Protein 2BFF (pdb70)

InterPro domains:
  IPR001017 Dehydrogenase, E1 component [PF00676] (106-405)
  IPR029061 Thiamin diphosphate-binding fold [SSF52518] (73-440)
  IPR050771 Alpha-ketoacid dehydrogenase complex E1 component [PTHR43380] (40-442)

Solvent-accessible surface area: 31081 Å² total; per-residue (Å²): 191,31,154,144,144,80,76,119,67,145,118,109,142,125,152,98,185,164,151,99,116,61,180,98,24,54,113,94,49,120,1,0,39,100,107,1,86,48,79,70,105,99,70,23,38,134,17,82,99,150,52,0,34,69,0,0,71,7,0,18,24,0,17,24,0,0,147,32,0,50,88,3,30,118,100,65,118,7,90,28,2,9,7,3,44,0,0,0,0,1,1,0,0,0,3,7,1,18,67,117,67,0,10,0,1,5,8,38,6,2,4,0,0,0,10,29,20,90,16,51,24,60,33,0,0,0,10,6,19,15,0,83,29,12,102,14,58,32,44,36,105,8,4,15,5,11,7,128,145,58,50,1,4,11,4,12,68,39,69,0,1,15,0,0,1,0,0,0,1,0,9,11,6,55,69,77,126,45,122,52,0,0,0,0,2,0,6,2,14,2,6,61,82,37,10,1,108,1,0,2,44,0,0,24,77,18,100,0,2,0,0,0,0,0,4,3,7,22,26,29,92,55,40,46,30,68,125,40,42,196,38,17,7,0,0,43,64,0,77,78,50,56,3,80,37,67,15,0,19,0,4,0,0,4,0,0,11,26,7,0,98,76,4,41,136,61,0,35,76,80,43,47,4,16,1,1,0,0,53,14,16,2,18,10,59,27,6,11,101,20,89,6,84,91,56,61,116,43,48,104,68,75,157,69,16,17,0,12,34,3,0,59,62,12,0,85,60,89,58,47,16,65,103,140,71,30,133,60,25,175,158,80,1,143,180,85,0,49,124,8,17,72,84,2,54,176,30,46,54,16,21,32,57,55,89,17,28,15,22,13,100,132,27,22,71,65,31,96,94,99,40,90,47,43,52,151,68,33,164,95,111,10,156,128,92,104,68,142,134,72,64,214,137,43,84,220,118,58,147,56,98,142,12,18,0,15,74,0,0,24,16,0,0,27,16,2,2,69,105,34,103,57,0,2,0,0,0,13,65,0,21,151,1,7,73,54,132,4,0,72,42,3,79,138,132,39,24,152,61,25,0,9,69,13,25,145,23,19,51,0,1,0,0,0,0,0,0,2,2,21,52,54,15,12,0,0,0,8,0,30,18,0,7,78,0,67,70,0,65,62,1,0,30,56,1,3,4,76,3,18,56,19,2,6,64,34,17,49,2,2,21,0,1,3,2,0,2,3,1,0,34,42,125,10,22,68,131,72,1,46,14,2,2,23,122,0,21,165,5,89,1,1,24,0,0,0,0,32,15,10,52,11,0,0,0,0,0,0,13,0,9,70,28,125,8,13,1,2,0,0,0,0,8,37,11,5,164,36,87,35,65,85,0,2,45,109,56,10,68,12,78,24,31,87,12,54,57,47,69,140,7,66,43,0,0,0,0,0,2,0,1,4,0,34,2,0,95,77,0,2,59,11,0,153,142,102,66,64,11,43,2,6,0,0,0,0,18,0,0,18,23,27,14,10,107,35,0,12,163,4,0,96,104,8,4,53,0,0,0,0,2,6,5,53,60,104,58,4,9,0,44,80,0,22,48,15,0,72,120,86,1,130,170,53,46,115,6,72,26,23,90,16,15,1,113,83,69,96,16,24,104,123,127,7,84,149,7,11,1,28,67,140,63,0,25,54,22,0,85,126,10,47,104,188

B-factor: mean 13.23, std 8.5, range [2.0, 64.2]

Radius of gyration: 29.19 Å; Cα contacts (8 Å, |Δi|>4): 1661; chains: 2; bounding box: 83×47×73 Å

Structure (mmCIF, N/CA/C/O backbone):
data_2BFF
#
_entry.id   2BFF
#
_cell.length_a   145.133
_cell.length_b   145.133
_cell.length_c   69.360
_cell.angle_alpha   90.00
_cell.angle_beta   90.00
_cell.angle_gamma   120.00
#
_symmetry.space_group_name_H-M   'P 31 2 1'
#
loop_
_entity.id
_entity.type
_entity.pdbx_description
1 polymer '2-OXOISOVALERATE DEHYDROGENASE ALPHA SUBUNIT'
2 polymer '2-OXOISOVALERATE DEHYDROGENASE BETA SUBUNIT'
3 non-polymer '2-{3-[(4-AMINO-2-METHYLPYRIMIDIN-5-YL)METHYL]-4-METHYL-2-OXO-2,3-DIHYDRO-1,3-THIAZOL-5-YL}ETHYL TRIHYDROGEN DIPHOSPHATE'
4 non-polymer 'POTASSIUM ION'
5 non-polymer 'MANGANESE (II) ION'
6 non-polymer GLYCEROL
7 water water
#
loop_
_atom_site.group_PDB
_atom_site.id
_atom_site.type_symbol
_atom_site.label_atom_id
_atom_site.label_alt_id
_atom_site.label_comp_id
_atom_site.label_asym_id
_atom_site.label_entity_id
_atom_site.label_seq_id
_atom_site.pdbx_PDB_ins_code
_atom_site.Cartn_x
_atom_site.Cartn_y
_atom_site.Cartn_z
_atom_site.occupancy
_atom_site.B_iso_or_equiv
_atom_site.auth_seq_id
_atom_site.auth_comp_id
_atom_site.auth_asym_id
_atom_site.auth_atom_id
_atom_site.pdbx_PDB_model_num
ATOM 1 N N . LYS A 1 6 ? 45.256 -0.816 43.950 1.00 29.49 6 LYS A N 1
ATOM 2 C CA . LYS A 1 6 ? 45.533 -1.921 44.918 1.00 27.22 6 LYS A CA 1
ATOM 3 C C . LYS A 1 6 ? 46.945 -2.599 44.859 1.00 24.93 6 LYS A C 1
ATOM 4 O O . LYS A 1 6 ? 47.501 -2.867 45.917 1.00 23.83 6 LYS A O 1
ATOM 10 N N . PRO A 1 7 ? 47.558 -2.873 43.689 1.00 21.98 7 PRO A N 1
ATOM 11 C CA . PRO A 1 7 ? 48.998 -3.199 43.720 1.00 20.91 7 PRO A CA 1
ATOM 12 C C . PRO A 1 7 ? 49.783 -2.035 44.292 1.00 21.49 7 PRO A C 1
ATOM 13 O O . PRO A 1 7 ? 49.399 -0.877 44.074 1.00 21.56 7 PRO A O 1
ATOM 17 N N . GLN A 1 8 ? 50.881 -2.346 44.970 1.00 20.07 8 GLN A N 1
ATOM 18 C CA . GLN A 1 8 ? 51.712 -1.348 45.611 1.00 21.06 8 GLN A CA 1
ATOM 19 C C . GLN A 1 8 ? 53.125 -1.202 45.052 1.00 20.06 8 GLN A C 1
ATOM 20 O O . GLN A 1 8 ? 53.949 -0.454 45.579 1.00 21.50 8 GLN A O 1
ATOM 26 N N . PHE A 1 9 ? 53.434 -1.909 43.981 1.00 16.89 9 PHE A N 1
ATOM 27 C CA . PHE A 1 9 ? 54.814 -1.975 43.552 1.00 16.75 9 PHE A CA 1
ATOM 28 C C . PHE A 1 9 ? 55.243 -0.644 42.992 1.00 17.66 9 PHE A C 1
ATOM 29 O O . PHE A 1 9 ? 54.527 0.032 42.220 1.00 19.51 9 PHE A O 1
ATOM 37 N N . PRO A 1 10 ? 56.434 -0.217 43.375 1.00 17.19 10 PRO A N 1
ATOM 38 C CA . PRO A 1 10 ? 56.906 1.101 42.911 1.00 17.73 10 PRO A CA 1
ATOM 39 C C . PRO A 1 10 ? 57.145 1.198 41.414 1.00 17.00 10 PRO A C 1
ATOM 40 O O . PRO A 1 10 ? 57.103 2.308 40.868 1.00 16.91 10 PRO A O 1
ATOM 44 N N . GLY A 1 11 ? 57.481 0.070 40.777 1.00 15.67 11 GLY A N 1
ATOM 45 C CA . GLY A 1 11 ? 57.920 0.144 39.369 1.00 13.95 11 GLY A CA 1
ATOM 46 C C . GLY A 1 11 ? 56.812 0.396 38.306 1.00 13.98 11 GLY A C 1
ATOM 47 O O . GLY A 1 11 ? 57.108 0.699 37.143 1.00 14.47 11 GLY A O 1
ATOM 48 N N . ALA A 1 12 ? 55.540 0.270 38.671 1.00 12.91 12 ALA A N 1
ATOM 49 C CA . ALA A 1 12 ? 54.461 0.519 37.719 1.00 13.58 12 ALA A CA 1
ATOM 50 C C . ALA A 1 12 ? 53.219 0.953 38.437 1.00 15.03 12 ALA A C 1
ATOM 51 O O . ALA A 1 12 ? 53.076 0.727 39.638 1.00 15.78 12 ALA A O 1
ATOM 53 N N . SER A 1 13 ? 52.299 1.559 37.710 1.00 14.09 13 SER A N 1
ATOM 54 C CA . SER A 1 13 ? 50.999 1.958 38.240 1.00 13.51 13 SER A CA 1
ATOM 55 C C . SER A 1 13 ? 49.948 1.143 37.468 1.00 12.09 13 SER A C 1
ATOM 56 O O . SER A 1 13 ? 49.822 1.351 36.243 1.00 12.68 13 SER A O 1
ATOM 59 N N . ALA A 1 14 ? 49.220 0.226 38.138 1.00 11.22 14 ALA A N 1
ATOM 60 C CA . ALA A 1 14 ? 48.345 -0.691 37.427 1.00 11.92 14 ALA A CA 1
ATOM 61 C C . ALA A 1 14 ? 47.430 -1.355 38.384 1.00 12.42 14 ALA A C 1
ATOM 62 O O . ALA A 1 14 ? 47.657 -1.296 39.588 1.00 15.18 14 ALA A O 1
ATOM 64 N N . GLU A 1 15 ? 46.394 -1.978 37.842 1.00 11.42 15 GLU A N 1
ATOM 65 C CA . GLU A 1 15 ? 45.485 -2.821 38.624 1.00 12.40 15 GLU A CA 1
ATOM 66 C C . GLU A 1 15 ? 45.963 -4.271 38.616 1.00 10.83 15 GLU A C 1
ATOM 67 O O . GLU A 1 15 ? 46.760 -4.646 37.754 1.00 10.77 15 GLU A O 1
ATOM 73 N N . PHE A 1 16 ? 45.471 -5.089 39.542 1.00 10.67 16 PHE A N 1
ATOM 74 C CA . PHE A 1 16 ? 45.642 -6.547 39.398 1.00 10.59 16 PHE A CA 1
ATOM 75 C C . PHE A 1 16 ? 44.773 -7.099 38.281 1.00 10.38 16 PHE A C 1
ATOM 76 O O . PHE A 1 16 ? 43.725 -6.496 37.930 1.00 11.96 16 PHE A O 1
ATOM 84 N N . ILE A 1 17 ? 45.165 -8.250 37.749 1.00 9.62 17 ILE A N 1
ATOM 85 C CA . ILE A 1 17 ? 44.257 -8.999 36.849 1.00 9.51 17 ILE A CA 1
ATOM 86 C C . ILE A 1 17 ? 44.279 -10.435 37.345 1.00 9.21 17 ILE A C 1
ATOM 87 O O . ILE A 1 17 ? 45.334 -10.942 37.744 1.00 9.41 17 ILE A O 1
ATOM 92 N N . ASP A 1 18 ? 43.121 -11.096 37.328 1.00 10.63 18 ASP A N 1
ATOM 93 C CA . ASP A 1 18 ? 43.081 -12.447 37.877 1.00 10.23 18 ASP A CA 1
ATOM 94 C C . ASP A 1 18 ? 43.089 -13.570 36.826 1.00 10.30 18 ASP A C 1
ATOM 95 O O . ASP A 1 18 ? 42.826 -14.723 37.148 1.00 11.28 18 ASP A O 1
ATOM 100 N N . LYS A 1 19 ? 43.381 -13.233 35.575 1.00 11.07 19 LYS A N 1
ATOM 101 C CA . LYS A 1 19 ? 43.443 -14.199 34.483 1.00 11.43 19 LYS A CA 1
ATOM 102 C C . LYS A 1 19 ? 44.742 -13.941 33.716 1.00 9.71 19 LYS A C 1
ATOM 103 O O . LYS A 1 19 ? 45.164 -12.802 33.550 1.00 10.61 19 LYS A O 1
ATOM 109 N N . LEU A 1 20 ? 45.362 -15.031 33.294 1.00 9.40 20 LEU A N 1
ATOM 110 C CA . LEU A 1 20 ? 46.624 -14.966 32.544 1.00 8.27 20 LEU A CA 1
ATOM 111 C C . LEU A 1 20 ? 46.326 -14.563 31.105 1.00 10.14 20 LEU A C 1
ATOM 112 O O . LEU A 1 20 ? 45.628 -15.294 30.374 1.00 11.67 20 LEU A O 1
ATOM 117 N N . GLU A 1 21 ? 46.892 -13.446 30.681 1.00 10.01 21 GLU A N 1
ATOM 118 C CA . GLU A 1 21 ? 46.649 -12.915 29.317 1.00 10.81 21 GLU A CA 1
ATOM 119 C C . GLU A 1 21 ? 47.937 -12.233 28.874 1.00 10.79 21 GLU A C 1
ATOM 120 O O . GLU A 1 21 ? 48.303 -11.213 29.437 1.00 10.98 21 GLU A O 1
ATOM 126 N N . PHE A 1 22 ? 48.589 -12.778 27.858 1.00 11.64 22 PHE A N 1
ATOM 127 C CA . PHE A 1 22 ? 49.717 -12.067 27.273 1.00 11.24 22 PHE A CA 1
ATOM 128 C C . PHE A 1 22 ? 49.217 -10.883 26.425 1.00 12.74 22 PHE A C 1
ATOM 129 O O . PHE A 1 22 ? 48.099 -10.925 25.813 1.00 13.76 22 PHE A O 1
ATOM 137 N N . ILE A 1 23 ? 49.985 -9.819 26.406 1.00 11.08 23 ILE A N 1
ATOM 138 C CA . ILE A 1 23 ? 49.689 -8.653 25.592 1.00 14.32 23 ILE A CA 1
ATOM 139 C C . ILE A 1 23 ? 50.290 -8.939 24.232 1.00 15.84 23 ILE A C 1
ATOM 140 O O . ILE A 1 23 ? 51.500 -9.200 24.107 1.00 14.36 23 ILE A O 1
ATOM 145 N N . GLN A 1 24 ? 49.415 -8.856 23.224 1.00 17.18 24 GLN A N 1
ATOM 146 C CA . GLN A 1 24 ? 49.721 -9.030 21.815 1.00 19.90 24 GLN A CA 1
ATOM 147 C C . GLN A 1 24 ? 50.006 -7.650 21.159 1.00 20.20 24 GLN A C 1
ATOM 148 O O . GLN A 1 24 ? 49.244 -6.692 21.318 1.00 20.78 24 GLN A O 1
ATOM 154 N N . PRO A 1 25 ? 51.114 -7.561 20.436 1.00 19.76 25 PRO A N 1
ATOM 155 C CA . PRO A 1 25 ? 51.456 -6.369 19.674 1.00 19.37 25 PRO A CA 1
ATOM 156 C C . PRO A 1 25 ? 50.430 -6.202 18.517 1.00 19.43 25 PRO A C 1
ATOM 157 O O . PRO A 1 25 ? 50.046 -7.224 17.929 1.00 17.30 25 PRO A O 1
ATOM 161 N N . ASN A 1 26 ? 49.990 -4.969 18.224 1.00 20.16 26 ASN A N 1
ATOM 162 C CA . ASN A 1 26 ? 49.115 -4.704 17.060 1.00 22.65 26 ASN A CA 1
ATOM 163 C C . ASN A 1 26 ? 49.990 -4.284 15.882 1.00 21.09 26 ASN A C 1
ATOM 164 O O . ASN A 1 26 ? 50.303 -3.094 15.741 1.00 21.19 26 ASN A O 1
ATOM 169 N N . VAL A 1 27 ? 50.385 -5.227 15.047 1.00 19.00 27 VAL A N 1
ATOM 170 C CA . VAL A 1 27 ? 51.267 -4.875 13.944 1.00 17.84 27 VAL A CA 1
ATOM 171 C C . VAL A 1 27 ? 50.538 -4.830 12.604 1.00 18.73 27 VAL A C 1
ATOM 172 O O . VAL A 1 27 ? 50.861 -4.023 11.732 1.00 18.84 27 VAL A O 1
ATOM 176 N N . ILE A 1 28 ? 49.519 -5.678 12.438 1.00 17.49 28 ILE A N 1
ATOM 177 C CA . ILE A 1 28 ? 48.731 -5.720 11.198 1.00 18.45 28 ILE A CA 1
ATOM 178 C C . ILE A 1 28 ? 47.930 -4.423 10.967 1.00 17.28 28 ILE A C 1
ATOM 179 O O . ILE A 1 28 ? 47.802 -3.949 9.832 1.00 17.50 28 ILE A O 1
ATOM 184 N N . SER A 1 29 ? 47.351 -3.886 12.040 1.00 17.16 29 SER A N 1
ATOM 185 C CA . SER A 1 29 ? 46.779 -2.546 11.903 1.00 16.96 29 SER A CA 1
ATOM 186 C C . SER A 1 29 ? 47.487 -1.658 12.903 1.00 15.15 29 SER A C 1
ATOM 187 O O . SER A 1 29 ? 47.100 -1.522 14.067 1.00 16.51 29 SER A O 1
ATOM 190 N N . GLY A 1 30 ? 48.609 -1.118 12.446 1.00 11.01 30 GLY A N 1
ATOM 191 C CA . GLY A 1 30 ? 49.444 -0.336 13.301 1.00 11.53 30 GLY A CA 1
ATOM 192 C C . GLY A 1 30 ? 48.957 1.098 13.466 1.00 9.31 30 GLY A C 1
ATOM 193 O O . GLY A 1 30 ? 47.820 1.474 13.132 1.00 9.99 30 GLY A O 1
ATOM 194 N N . ILE A 1 31 ? 49.834 1.880 14.062 1.00 8.63 31 ILE A N 1
ATOM 195 C CA . ILE A 1 31 ? 49.548 3.290 14.256 1.00 7.83 31 ILE A CA 1
ATOM 196 C C . ILE A 1 31 ? 49.290 3.900 12.858 1.00 7.75 31 ILE A C 1
ATOM 197 O O . ILE A 1 31 ? 50.064 3.742 11.936 1.00 8.75 31 ILE A O 1
ATOM 202 N N . PRO A 1 32 ? 48.172 4.604 12.710 1.00 8.22 32 PRO A N 1
ATOM 203 C CA . PRO A 1 32 ? 47.778 5.055 11.381 1.00 7.93 32 PRO A CA 1
ATOM 204 C C . PRO A 1 32 ? 48.698 6.160 10.863 1.00 8.21 32 PRO A C 1
ATOM 205 O O . PRO A 1 32 ? 49.444 6.788 11.660 1.00 7.42 32 PRO A O 1
ATOM 209 N N . ILE A 1 33 ? 48.650 6.371 9.553 1.00 6.74 33 ILE A N 1
ATOM 210 C CA . ILE A 1 33 ? 49.591 7.302 8.859 1.00 6.12 33 ILE A CA 1
ATOM 211 C C . ILE A 1 33 ? 48.855 8.645 8.584 1.00 6.81 33 ILE A C 1
ATOM 212 O O . ILE A 1 33 ? 47.905 8.673 7.805 1.00 6.72 33 ILE A O 1
ATOM 217 N N . TYR A 1 34 ? 49.293 9.700 9.298 1.00 5.92 34 TYR A N 1
ATOM 218 C CA . TYR A 1 34 ? 48.651 11.013 9.110 1.00 7.05 34 TYR A CA 1
ATOM 219 C C . TYR A 1 34 ? 48.962 11.572 7.740 1.00 6.30 34 TYR A C 1
ATOM 220 O O . TYR A 1 34 ? 50.147 11.675 7.340 1.00 7.43 34 TYR A O 1
ATOM 229 N N A ARG A 1 35 ? 47.870 11.967 7.065 0.50 6.23 35 ARG A N 1
ATOM 230 N N B ARG A 1 35 ? 47.909 11.998 7.046 0.50 6.66 35 ARG A N 1
ATOM 231 C CA A ARG A 1 35 ? 47.892 12.530 5.719 0.50 6.28 35 ARG A CA 1
ATOM 232 C CA B ARG A 1 35 ? 48.073 12.528 5.706 0.50 7.14 35 ARG A CA 1
ATOM 233 C C A ARG A 1 35 ? 47.073 13.806 5.724 0.50 6.62 35 ARG A C 1
ATOM 234 C C B ARG A 1 35 ? 47.057 13.642 5.487 0.50 6.88 35 ARG A C 1
ATOM 235 O O A ARG A 1 35 ? 46.051 13.937 6.412 0.50 6.44 35 ARG A O 1
ATOM 236 O O B ARG A 1 35 ? 45.875 13.501 5.834 0.50 7.17 35 ARG A O 1
ATOM 251 N N . VAL A 1 36 ? 47.582 14.762 4.963 1.00 6.36 36 VAL A N 1
ATOM 252 C CA . VAL A 1 36 ? 46.837 16.042 4.700 1.00 6.99 36 VAL A CA 1
ATOM 253 C C . VAL A 1 36 ? 46.392 16.176 3.251 1.00 8.04 36 VAL A C 1
ATOM 254 O O . VAL A 1 36 ? 45.281 16.626 2.990 1.00 7.69 36 VAL A O 1
ATOM 258 N N . MET A 1 37 ? 47.247 15.766 2.323 1.00 7.78 37 MET A N 1
ATOM 259 C CA . MET A 1 37 ? 46.827 15.836 0.923 1.00 10.33 37 MET A CA 1
ATOM 260 C C . MET A 1 37 ? 47.001 14.505 0.267 1.00 12.09 37 MET A C 1
ATOM 261 O O . MET A 1 37 ? 47.906 13.734 0.649 1.00 12.61 37 MET A O 1
ATOM 266 N N . ASP A 1 38 ? 46.129 14.224 -0.703 1.00 12.98 38 ASP A N 1
ATOM 267 C CA . ASP A 1 38 ? 46.217 12.954 -1.410 1.00 15.78 38 ASP A CA 1
ATOM 268 C C . ASP A 1 38 ? 47.283 12.961 -2.493 1.00 16.68 38 ASP A C 1
ATOM 269 O O . ASP A 1 38 ? 48.035 13.931 -2.602 1.00 16.80 38 ASP A O 1
ATOM 274 N N . ARG A 1 39 ? 47.364 11.880 -3.284 1.00 17.11 39 ARG A N 1
ATOM 275 C CA . ARG A 1 39 ? 48.448 11.790 -4.282 1.00 18.37 39 ARG A CA 1
ATOM 276 C C . ARG A 1 39 ? 48.240 12.770 -5.442 1.00 17.74 39 ARG A C 1
ATOM 277 O O . ARG A 1 39 ? 49.210 13.075 -6.173 1.00 18.99 39 ARG A O 1
ATOM 285 N N . GLN A 1 40 ? 47.019 13.303 -5.560 1.00 17.26 40 GLN A N 1
ATOM 286 C CA . GLN A 1 40 ? 46.739 14.361 -6.536 1.00 17.36 40 GLN A CA 1
ATOM 287 C C . GLN A 1 40 ? 46.879 15.763 -5.981 1.00 15.57 40 GLN A C 1
ATOM 288 O O . GLN A 1 40 ? 46.455 16.727 -6.609 1.00 15.25 40 GLN A O 1
ATOM 294 N N . GLY A 1 41 ? 47.487 15.886 -4.786 1.00 13.09 41 GLY A N 1
ATOM 295 C CA . GLY A 1 41 ? 47.697 17.195 -4.178 1.00 12.92 41 GLY A CA 1
ATOM 296 C C . GLY A 1 41 ? 46.454 17.872 -3.651 1.00 13.56 41 GLY A C 1
ATOM 297 O O . GLY A 1 41 ? 46.428 19.101 -3.469 1.00 12.52 41 GLY A O 1
ATOM 298 N N . GLN A 1 42 ? 45.391 17.086 -3.430 1.00 12.31 42 GLN A N 1
ATOM 299 C CA . GLN A 1 42 ? 44.152 17.628 -2.924 1.00 13.35 42 GLN A CA 1
ATOM 300 C C . GLN A 1 42 ? 44.083 17.540 -1.392 1.00 12.17 42 GLN A C 1
ATOM 301 O O . GLN A 1 42 ? 44.336 16.462 -0.829 1.00 12.54 42 GLN A O 1
ATOM 307 N N . ILE A 1 43 ? 43.667 18.641 -0.767 1.00 12.07 43 ILE A N 1
ATOM 308 C CA . ILE A 1 43 ? 43.461 18.640 0.709 1.00 11.95 43 ILE A CA 1
ATOM 309 C C . ILE A 1 43 ? 42.293 17.725 1.081 1.00 12.43 43 ILE A C 1
ATOM 310 O O . ILE A 1 43 ? 41.174 17.867 0.577 1.00 12.93 43 ILE A O 1
ATOM 315 N N . ILE A 1 44 ? 42.556 16.780 1.969 1.00 11.53 44 ILE A N 1
ATOM 316 C CA . ILE A 1 44 ? 41.541 15.797 2.359 1.00 12.30 44 ILE A CA 1
ATOM 317 C C . ILE A 1 44 ? 40.580 16.266 3.463 1.00 12.92 44 ILE A C 1
ATOM 318 O O . ILE A 1 44 ? 39.375 15.998 3.392 1.00 14.24 44 ILE A O 1
ATOM 323 N N . ASN 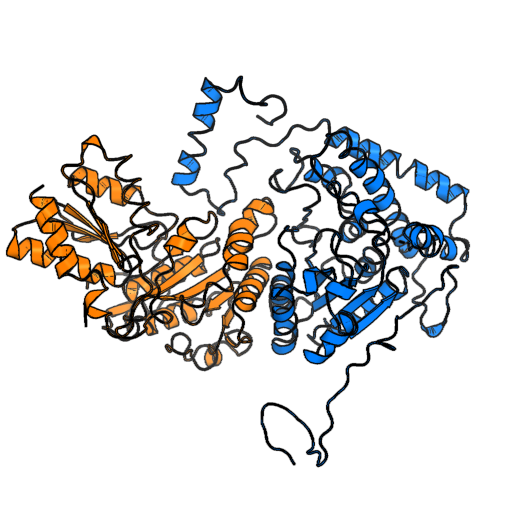A 1 45 ? 41.096 16.974 4.455 1.00 10.85 45 ASN A N 1
ATOM 324 C CA . ASN A 1 45 ? 40.289 17.403 5.602 1.00 10.77 45 ASN A CA 1
ATOM 325 C C . ASN A 1 45 ? 40.582 18.892 5.872 1.00 10.94 45 ASN A C 1
ATOM 326 O O . ASN A 1 45 ? 41.630 19.235 6.475 1.00 10.94 45 ASN A O 1
ATOM 331 N N . PRO A 1 46 ? 39.673 19.783 5.459 1.00 11.50 46 PRO A N 1
ATOM 332 C CA . PRO A 1 46 ? 39.958 21.219 5.545 1.00 11.09 46 PRO A CA 1
ATOM 333 C C . PRO A 1 46 ? 40.431 21.737 6.880 1.00 11.42 46 PRO A C 1
ATOM 334 O O . PRO A 1 46 ? 41.273 22.628 6.921 1.00 12.30 46 PRO A O 1
ATOM 338 N N . SER A 1 47 ? 39.944 21.167 7.994 1.00 10.21 47 SER A N 1
ATOM 339 C CA . SER A 1 47 ? 40.322 21.623 9.294 1.00 11.84 47 SER A CA 1
ATOM 340 C C . SER A 1 47 ? 41.808 21.373 9.605 1.00 12.01 47 SER A C 1
ATOM 341 O O . SER A 1 47 ? 42.349 21.888 10.607 1.00 14.71 47 SER A O 1
ATOM 344 N N . GLU A 1 48 ? 42.462 20.516 8.792 1.00 11.08 48 GLU A N 1
ATOM 345 C CA . GLU A 1 48 ? 43.889 20.158 8.955 1.00 10.52 48 GLU A CA 1
ATOM 346 C C . GLU A 1 48 ? 44.802 20.973 8.036 1.00 9.32 48 GLU A C 1
ATOM 347 O O . GLU A 1 48 ? 46.045 20.903 8.127 1.00 11.12 48 GLU A O 1
ATOM 353 N N . ASP A 1 49 ? 44.225 21.750 7.118 1.00 8.75 49 ASP A N 1
ATOM 354 C CA . ASP A 1 49 ? 45.080 22.453 6.168 1.00 8.25 49 ASP A CA 1
ATOM 355 C C . ASP A 1 49 ? 45.765 23.606 6.895 1.00 9.67 49 ASP A C 1
ATOM 356 O O . ASP A 1 49 ? 45.053 24.415 7.529 1.00 10.91 49 ASP A O 1
ATOM 361 N N . PRO A 1 50 ? 47.106 23.705 6.863 1.00 9.09 50 PRO A N 1
ATOM 362 C CA . PRO A 1 50 ? 47.801 24.763 7.614 1.00 9.14 50 PRO A CA 1
ATOM 363 C C . PRO A 1 50 ? 47.661 26.120 6.895 1.00 10.03 50 PRO A C 1
ATOM 364 O O . PRO A 1 50 ? 48.056 27.130 7.449 1.00 10.86 50 PRO A O 1
ATOM 368 N N . HIS A 1 51 ? 47.142 26.098 5.673 1.00 9.44 51 HIS A N 1
ATOM 369 C CA . HIS A 1 51 ? 47.036 27.334 4.867 1.00 10.82 51 HIS A CA 1
ATOM 370 C C . HIS A 1 51 ? 48.348 28.155 4.904 1.00 9.69 51 HIS A C 1
ATOM 371 O O . HIS A 1 51 ? 48.358 29.337 5.238 1.00 9.53 51 HIS A O 1
ATOM 378 N N . LEU A 1 52 ? 49.473 27.497 4.618 1.00 8.79 52 LEU A N 1
ATOM 379 C CA . LEU A 1 52 ? 50.735 28.222 4.507 1.00 8.30 52 LEU A CA 1
ATOM 380 C C . LEU A 1 52 ? 50.620 29.215 3.326 1.00 8.64 52 LEU A C 1
ATOM 381 O O . LEU A 1 52 ? 49.940 28.930 2.304 1.00 8.47 52 LEU A O 1
ATOM 386 N N . PRO A 1 53 ? 51.274 30.367 3.487 1.00 8.78 53 PRO A N 1
ATOM 387 C CA . PRO A 1 53 ? 51.201 31.415 2.426 1.00 9.01 53 PRO A CA 1
ATOM 388 C C . PRO A 1 53 ? 52.001 30.997 1.194 1.00 8.66 53 PRO A C 1
ATOM 389 O O . PRO A 1 53 ? 52.957 30.169 1.258 1.00 8.22 53 PRO A O 1
ATOM 393 N N . LYS A 1 54 ? 51.613 31.555 0.062 1.00 7.68 54 LYS A N 1
ATOM 394 C CA . LYS A 1 54 ? 52.232 31.203 -1.197 1.00 6.95 54 LYS A CA 1
ATOM 395 C C . LYS A 1 54 ? 53.784 31.210 -1.226 1.00 8.50 54 LYS A C 1
ATOM 396 O O . LYS A 1 54 ? 54.395 30.258 -1.737 1.00 8.46 54 LYS A O 1
ATOM 402 N N . GLU A 1 55 ? 54.380 32.270 -0.662 1.00 8.82 55 GLU A N 1
ATOM 403 C CA . GLU A 1 55 ? 55.841 32.410 -0.736 1.00 10.93 55 GLU A CA 1
ATOM 404 C C . GLU A 1 55 ? 56.497 31.241 0.021 1.00 8.92 55 GLU A C 1
ATOM 405 O O . GLU A 1 55 ? 57.514 30.679 -0.422 1.00 10.61 55 GLU A O 1
ATOM 411 N N . LYS A 1 56 ? 55.930 30.819 1.150 1.00 8.21 56 LYS A N 1
ATOM 412 C CA . LYS A 1 56 ? 56.499 29.688 1.923 1.00 7.85 56 LYS A CA 1
ATOM 413 C C . LYS A 1 56 ? 56.299 28.370 1.183 1.00 8.25 56 LYS A C 1
ATOM 414 O O . LYS A 1 56 ? 57.198 27.493 1.129 1.00 8.01 56 LYS A O 1
ATOM 420 N N . VAL A 1 57 ? 55.135 28.168 0.577 1.00 8.27 57 VAL A N 1
ATOM 421 C CA . VAL A 1 57 ? 54.951 26.881 -0.101 1.00 8.81 57 VAL A CA 1
ATOM 422 C C . VAL A 1 57 ? 55.866 26.829 -1.340 1.00 8.12 57 VAL A C 1
ATOM 423 O O . VAL A 1 57 ? 56.412 25.754 -1.645 1.00 8.71 57 VAL A O 1
ATOM 427 N N . LEU A 1 58 ? 56.018 27.951 -2.052 1.00 6.89 58 LEU A N 1
ATOM 428 C CA . LEU A 1 58 ? 56.981 27.977 -3.190 1.00 7.24 58 LEU A CA 1
ATOM 429 C C . LEU A 1 58 ? 58.404 27.679 -2.672 1.00 8.89 58 LEU A C 1
ATOM 430 O O . LEU A 1 58 ? 59.208 27.019 -3.377 1.00 8.58 58 LEU A O 1
ATOM 435 N N . LYS A 1 59 ? 58.745 28.173 -1.483 1.00 7.81 59 LYS A N 1
ATOM 436 C CA . LYS A 1 59 ? 60.091 27.850 -0.901 1.00 8.49 59 LYS A CA 1
ATOM 437 C C . LYS A 1 59 ? 60.226 26.350 -0.627 1.00 7.57 59 LYS A C 1
ATOM 438 O O . LYS A 1 59 ? 61.278 25.706 -0.905 1.00 9.85 59 LYS A O 1
ATOM 444 N N . LEU A 1 60 ? 59.169 25.743 -0.102 1.00 8.55 60 LEU A N 1
ATOM 445 C CA . LEU A 1 60 ? 59.198 24.272 0.089 1.00 9.08 60 LEU A CA 1
ATOM 446 C C . LEU A 1 60 ? 59.531 23.590 -1.269 1.00 8.09 60 LEU A C 1
ATOM 447 O O . LEU A 1 60 ? 60.428 22.742 -1.390 1.00 8.83 60 LEU A O 1
ATOM 452 N N . TYR A 1 61 ? 58.784 23.985 -2.308 1.00 7.58 61 TYR A N 1
ATOM 453 C CA . TYR A 1 61 ? 58.888 23.351 -3.622 1.00 7.31 61 TYR A CA 1
ATOM 454 C C . TYR A 1 61 ? 60.261 23.598 -4.247 1.00 7.91 61 TYR A C 1
ATOM 455 O O . TYR A 1 61 ? 60.908 22.663 -4.762 1.00 7.56 61 TYR A O 1
ATOM 464 N N . LYS A 1 62 ? 60.710 24.838 -4.221 1.00 7.63 62 LYS A N 1
ATOM 465 C CA . LYS A 1 62 ? 62.008 25.215 -4.836 1.00 8.29 62 LYS A CA 1
ATOM 466 C C . LYS A 1 62 ? 63.169 24.563 -4.069 1.00 8.25 62 LYS A C 1
ATOM 467 O O . LYS A 1 62 ? 64.198 24.180 -4.653 1.00 9.27 62 LYS A O 1
ATOM 473 N N . SER A 1 63 ? 63.038 24.436 -2.750 1.00 7.18 63 SER A N 1
ATOM 474 C CA . SER A 1 63 ? 64.127 23.771 -1.973 1.00 7.35 63 SER A CA 1
ATOM 475 C C . SER A 1 63 ? 64.213 22.281 -2.372 1.00 8.80 63 SER A C 1
ATOM 476 O O . SER A 1 63 ? 65.312 21.746 -2.538 1.00 9.72 63 SER A O 1
ATOM 479 N N A MET A 1 64 ? 63.059 21.593 -2.473 0.50 6.93 64 MET A N 1
ATOM 480 N N B MET A 1 64 ? 63.059 21.637 -2.530 0.50 8.23 64 MET A N 1
ATOM 481 C CA A MET A 1 64 ? 63.097 20.183 -2.836 0.50 6.32 64 MET A CA 1
ATOM 482 C CA B MET A 1 64 ? 63.031 20.222 -2.822 0.50 8.47 64 MET A CA 1
ATOM 483 C C A MET A 1 64 ? 63.693 20.020 -4.198 0.50 6.32 64 MET A C 1
ATOM 484 C C B MET A 1 64 ? 63.566 19.937 -4.220 0.50 7.84 64 MET A C 1
ATOM 485 O O A MET A 1 64 ? 64.572 19.195 -4.370 0.50 7.00 64 MET A O 1
ATOM 486 O O B MET A 1 64 ? 64.281 18.955 -4.444 0.50 7.91 64 MET A O 1
ATOM 495 N N . THR A 1 65 ? 63.197 20.776 -5.181 1.00 6.71 65 THR A N 1
ATOM 496 C CA . THR A 1 65 ? 63.667 20.566 -6.560 1.00 6.36 65 THR A CA 1
ATOM 497 C C . THR A 1 65 ? 65.109 20.988 -6.739 1.00 7.18 65 THR A C 1
ATOM 498 O O . THR A 1 65 ? 65.825 20.345 -7.524 1.00 8.07 65 THR A O 1
ATOM 502 N N . LEU A 1 66 ? 65.559 22.053 -6.046 1.00 7.77 66 LEU A N 1
ATOM 503 C CA . LEU A 1 66 ? 66.992 22.435 -6.134 1.00 7.96 66 LEU A CA 1
ATOM 504 C C . LEU A 1 66 ? 67.856 21.308 -5.541 1.00 7.69 66 LEU A C 1
ATOM 505 O O . LEU A 1 66 ? 68.906 20.960 -6.131 1.00 8.47 66 LEU A O 1
ATOM 510 N N . LEU A 1 67 ? 67.422 20.689 -4.448 1.00 7.19 67 LEU A N 1
ATOM 511 C CA . LEU A 1 67 ? 68.152 19.536 -3.918 1.00 7.13 67 LEU A CA 1
ATOM 512 C C . LEU A 1 67 ? 68.166 18.410 -4.929 1.00 7.54 67 LEU A C 1
ATOM 513 O O . LEU A 1 67 ? 69.221 17.745 -5.133 1.00 8.16 67 LEU A O 1
ATOM 518 N N . ASN A 1 68 ? 67.024 18.182 -5.601 1.00 8.46 68 ASN A N 1
ATOM 519 C CA . ASN A 1 68 ? 66.997 17.114 -6.555 1.00 9.23 68 ASN A CA 1
ATOM 520 C C . ASN A 1 68 ? 67.955 17.396 -7.740 1.00 7.94 68 ASN A C 1
ATOM 521 O O . ASN A 1 68 ? 68.689 16.481 -8.216 1.00 9.03 68 ASN A O 1
ATOM 526 N N . THR A 1 69 ? 68.013 18.639 -8.177 1.00 7.45 69 THR A N 1
ATOM 527 C CA . THR A 1 69 ? 68.930 19.025 -9.253 1.00 7.74 69 THR A CA 1
ATOM 528 C C . THR A 1 69 ? 70.373 18.781 -8.806 1.00 7.42 69 THR A C 1
ATOM 529 O O . THR A 1 69 ? 71.211 18.237 -9.560 1.00 8.68 69 THR A O 1
ATOM 533 N N . MET A 1 70 ? 70.693 19.213 -7.587 1.00 7.41 70 MET A N 1
ATOM 534 C CA . MET A 1 70 ? 72.053 19.038 -7.084 1.00 6.64 70 MET A CA 1
ATOM 535 C C . MET A 1 70 ? 72.395 17.543 -6.956 1.00 8.01 70 MET A C 1
ATOM 536 O O . MET A 1 70 ? 73.516 17.103 -7.352 1.00 7.83 70 MET A O 1
ATOM 541 N N . ASP A 1 71 ? 71.441 16.734 -6.466 1.00 7.04 71 ASP A N 1
ATOM 542 C CA . ASP A 1 71 ? 71.672 15.306 -6.344 1.00 7.11 71 ASP A CA 1
ATOM 543 C C . ASP A 1 71 ? 72.017 14.674 -7.690 1.00 7.94 71 ASP A C 1
ATOM 544 O O . ASP A 1 71 ? 72.909 13.831 -7.797 1.00 8.60 71 ASP A O 1
ATOM 549 N N . ARG A 1 72 ? 71.289 15.061 -8.732 1.00 7.79 72 ARG A N 1
ATOM 550 C CA . ARG A 1 72 ? 71.531 14.426 -10.044 1.00 8.67 72 ARG A CA 1
ATOM 551 C C . ARG A 1 72 ?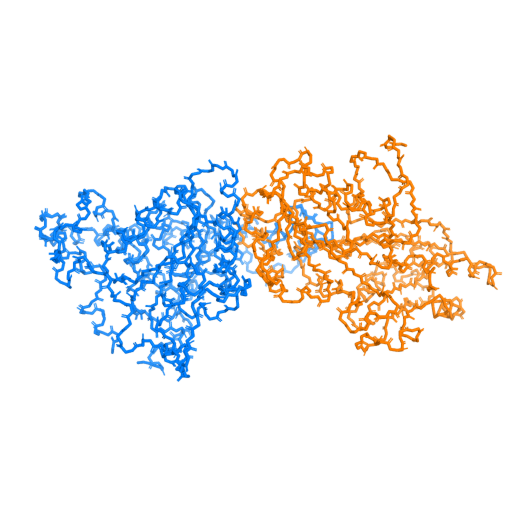 72.933 14.742 -10.530 1.00 9.42 72 ARG A C 1
ATOM 552 O O . ARG A 1 72 ? 73.631 13.875 -11.069 1.00 8.95 72 ARG A O 1
ATOM 560 N N . ILE A 1 73 ? 73.342 15.986 -10.371 1.00 8.76 73 ILE A N 1
ATOM 561 C CA . ILE A 1 73 ? 74.660 16.413 -10.798 1.00 8.88 73 ILE A CA 1
ATOM 562 C C . ILE A 1 73 ? 75.794 15.761 -9.983 1.00 9.61 73 ILE A C 1
ATOM 563 O O . ILE A 1 73 ? 76.788 15.250 -10.545 1.00 8.95 73 ILE A O 1
ATOM 568 N N . LEU A 1 74 ? 75.669 15.797 -8.653 1.00 7.73 74 LEU A N 1
ATOM 569 C CA . LEU A 1 74 ? 76.717 15.225 -7.825 1.00 8.05 74 LEU A CA 1
ATOM 570 C C . LEU A 1 74 ? 76.740 13.691 -7.908 1.00 8.60 74 LEU A C 1
ATOM 571 O O . LEU A 1 74 ? 77.845 13.126 -7.839 1.00 8.82 74 LEU A O 1
ATOM 576 N N . TYR A 1 75 ? 75.583 13.033 -8.112 1.00 8.70 75 TYR A N 1
ATOM 577 C CA . TYR A 1 75 ? 75.619 11.579 -8.342 1.00 9.52 75 TYR A CA 1
ATOM 578 C C . TYR A 1 75 ? 76.438 11.278 -9.621 1.00 8.87 75 TYR A C 1
ATOM 579 O O . TYR A 1 75 ? 77.337 10.410 -9.628 1.00 9.00 75 TYR A O 1
ATOM 588 N N . GLU A 1 76 ? 76.171 12.022 -10.682 1.00 8.91 76 GLU A N 1
ATOM 589 C CA . GLU A 1 76 ? 76.997 11.839 -11.901 1.00 9.58 76 GLU A CA 1
ATOM 590 C C . GLU A 1 76 ? 78.490 12.177 -11.701 1.00 10.79 76 GLU A C 1
ATOM 591 O O . GLU A 1 76 ? 79.406 11.468 -12.254 1.00 10.63 76 GLU A O 1
ATOM 597 N N A SER A 1 77 ? 78.784 13.227 -10.945 0.33 10.06 77 SER A N 1
ATOM 598 N N B SER A 1 77 ? 78.761 13.232 -10.947 0.33 9.77 77 SER A N 1
ATOM 599 N N C SER A 1 77 ? 78.779 13.225 -10.931 0.33 9.68 77 SER A N 1
ATOM 600 C CA A SER A 1 77 ? 80.191 13.551 -10.679 0.33 10.98 77 SER A CA 1
ATOM 601 C CA B SER A 1 77 ? 80.142 13.561 -10.622 0.33 10.48 77 SER A CA 1
ATOM 602 C CA C SER A 1 77 ? 80.182 13.580 -10.623 0.33 10.21 77 SER A CA 1
ATOM 603 C C A SER A 1 77 ? 80.901 12.388 -9.966 0.33 11.94 77 SER A C 1
ATOM 604 C C B SER A 1 77 ? 80.842 12.350 -10.027 0.33 11.49 77 SER A C 1
ATOM 605 C C C SER A 1 77 ? 80.921 12.443 -9.900 0.33 11.62 77 SER A C 1
ATOM 606 O O A SER A 1 77 ? 82.079 12.118 -10.247 0.33 11.65 77 SER A O 1
ATOM 607 O O B SER A 1 77 ? 81.943 12.000 -10.459 0.33 11.13 77 SER A O 1
ATOM 608 O O C SER A 1 77 ? 82.132 12.237 -10.116 0.33 11.33 77 SER A O 1
ATOM 615 N N . GLN A 1 78 ? 80.200 11.723 -9.046 1.00 11.46 78 GLN A N 1
ATOM 616 C CA . GLN A 1 78 ? 80.771 10.574 -8.362 1.00 12.41 78 GLN A CA 1
ATOM 617 C C . GLN A 1 78 ? 81.017 9.478 -9.401 1.00 13.88 78 GLN A C 1
ATOM 618 O O . GLN A 1 78 ? 82.145 8.966 -9.478 1.00 14.82 78 GLN A O 1
ATOM 624 N N . ARG A 1 79 ? 80.015 9.173 -10.226 1.00 13.00 79 ARG A N 1
ATOM 625 C CA . ARG A 1 79 ? 80.210 8.112 -11.225 1.00 14.05 79 ARG A CA 1
ATOM 626 C C . ARG A 1 79 ? 81.450 8.373 -12.094 1.00 15.04 79 ARG A C 1
ATOM 627 O O . ARG A 1 79 ? 82.093 7.426 -12.609 1.00 16.12 79 ARG A O 1
ATOM 635 N N . GLN A 1 80 ? 81.805 9.625 -12.290 1.00 13.68 80 GLN A N 1
ATOM 636 C CA . GLN A 1 80 ? 82.965 9.962 -13.151 1.00 14.13 80 GLN A CA 1
ATOM 637 C C . GLN A 1 80 ? 84.286 9.996 -12.392 1.00 16.78 80 GLN A C 1
ATOM 638 O O . GLN A 1 80 ? 85.350 10.239 -13.008 1.00 19.83 80 GLN A O 1
ATOM 644 N N . GLY A 1 81 ? 84.212 9.800 -11.090 1.00 16.90 81 GLY A N 1
ATOM 645 C CA . GLY A 1 81 ? 85.399 9.844 -10.235 1.00 16.34 81 GLY A CA 1
ATOM 646 C C . GLY A 1 81 ? 85.833 11.246 -9.845 1.00 16.39 81 GLY A C 1
ATOM 647 O O . GLY A 1 81 ? 86.928 11.402 -9.304 1.00 17.65 81 GLY A O 1
ATOM 648 N N A ARG A 1 82 ? 84.946 12.222 -10.078 0.50 14.11 82 ARG A N 1
ATOM 649 N N B ARG A 1 82 ? 84.995 12.256 -10.034 0.50 13.30 82 ARG A N 1
ATOM 650 C CA A ARG A 1 82 ? 85.196 13.637 -9.751 0.50 13.35 82 ARG A CA 1
ATOM 651 C CA B ARG A 1 82 ? 85.438 13.600 -9.634 0.50 11.65 82 ARG A CA 1
ATOM 652 C C A ARG A 1 82 ? 85.167 13.934 -8.243 0.50 13.13 82 ARG A C 1
ATOM 653 C C B ARG A 1 82 ? 85.280 13.875 -8.138 0.50 12.36 82 ARG A C 1
ATOM 654 O O A ARG A 1 82 ? 85.868 14.821 -7.778 0.50 12.93 82 ARG A O 1
ATOM 655 O O B ARG A 1 82 ? 86.027 14.660 -7.562 0.50 12.70 82 ARG A O 1
ATOM 670 N N . ILE A 1 83 ? 84.304 13.219 -7.516 1.00 11.50 83 ILE A N 1
ATOM 671 C CA . ILE A 1 83 ? 84.214 13.218 -6.041 1.00 11.61 83 ILE A CA 1
ATOM 672 C C . ILE A 1 83 ? 84.210 11.761 -5.637 1.00 11.05 83 ILE A C 1
ATOM 673 O O . ILE A 1 83 ? 83.860 10.894 -6.445 1.00 11.94 83 ILE A O 1
ATOM 678 N N . SER A 1 84 ? 84.569 11.483 -4.376 1.00 11.10 84 SER A N 1
ATOM 679 C CA . SER A 1 84 ? 84.831 10.096 -4.027 1.00 11.84 84 SER A CA 1
ATOM 680 C C . SER A 1 84 ? 83.572 9.329 -3.642 1.00 13.51 84 SER A C 1
ATOM 681 O O . SER A 1 84 ? 83.583 8.093 -3.643 1.00 15.85 84 SER A O 1
ATOM 684 N N . PHE A 1 85 ? 82.479 10.018 -3.311 1.00 10.27 85 PHE A N 1
ATOM 685 C CA . PHE A 1 85 ? 81.326 9.356 -2.712 1.00 10.73 85 PHE A CA 1
ATOM 686 C C . PHE A 1 85 ? 80.152 10.325 -2.785 1.00 9.38 85 PHE A C 1
ATOM 687 O O . PHE A 1 85 ? 80.358 11.529 -2.754 1.00 8.56 85 PHE A O 1
ATOM 695 N N . TYR A 1 86 ? 78.928 9.793 -2.858 1.00 9.89 86 TYR A N 1
ATOM 696 C CA . TYR A 1 86 ? 77.755 10.637 -2.717 1.00 8.39 86 TYR A CA 1
ATOM 697 C C . TYR A 1 86 ? 76.558 9.788 -2.256 1.00 9.21 86 TYR A C 1
ATOM 698 O O . TYR A 1 86 ? 76.535 8.565 -2.414 1.00 10.26 86 TYR A O 1
ATOM 707 N N A MET A 1 87 ? 75.526 10.463 -1.800 0.50 8.91 87 MET A N 1
ATOM 708 N N B MET A 1 87 ? 75.619 10.461 -1.572 0.50 10.27 87 MET A N 1
ATOM 709 C CA A MET A 1 87 ? 74.313 9.770 -1.380 0.50 9.62 87 MET A CA 1
ATOM 710 C CA B MET A 1 87 ? 74.295 9.884 -1.126 0.50 11.14 87 MET A CA 1
ATOM 711 C C A MET A 1 87 ? 73.209 10.734 -1.676 0.50 9.88 87 MET A C 1
ATOM 712 C C B MET A 1 87 ? 73.185 10.780 -1.664 0.50 10.89 87 MET A C 1
ATOM 713 O O A MET A 1 87 ? 73.270 11.900 -1.223 0.50 8.95 87 MET A O 1
ATOM 714 O O B MET A 1 87 ? 73.205 11.973 -1.357 0.50 10.93 87 MET A O 1
ATOM 723 N N . THR A 1 88 ? 72.236 10.204 -2.410 1.00 10.14 88 THR A N 1
ATOM 724 C CA . THR A 1 88 ? 71.085 11.001 -2.854 1.00 10.73 88 THR A CA 1
ATOM 725 C C . THR A 1 88 ? 69.986 11.016 -1.819 1.00 11.65 88 THR A C 1
ATOM 726 O O . THR A 1 88 ? 69.975 10.250 -0.827 1.00 13.62 88 THR A O 1
ATOM 730 N N . ASN A 1 89 ? 69.032 11.910 -2.085 1.00 10.37 89 ASN A N 1
ATOM 731 C CA . ASN A 1 89 ? 67.902 12.154 -1.176 1.00 11.41 89 ASN A CA 1
ATOM 732 C C . ASN A 1 89 ? 66.570 11.829 -1.829 1.00 11.85 89 ASN A C 1
ATOM 733 O O . ASN A 1 89 ? 65.514 12.213 -1.302 1.00 11.78 89 ASN A O 1
ATOM 738 N N . TYR A 1 90 ? 66.612 11.124 -2.938 1.00 10.96 90 TYR A N 1
ATOM 739 C CA . TYR A 1 90 ? 65.431 10.898 -3.725 1.00 10.84 90 TYR A CA 1
ATOM 740 C C . TYR A 1 90 ? 64.296 10.223 -2.957 1.00 14.05 90 TYR A C 1
ATOM 741 O O . TYR A 1 90 ? 64.466 9.119 -2.376 1.00 14.69 90 TYR A O 1
ATOM 750 N N . GLY A 1 91 ? 63.149 10.875 -3.006 1.00 13.59 91 GLY A N 1
ATOM 751 C CA . GLY A 1 91 ? 61.921 10.285 -2.497 1.00 15.19 91 GLY A CA 1
ATOM 752 C C . GLY A 1 91 ? 61.680 10.795 -1.098 1.00 14.03 91 GLY A C 1
ATOM 753 O O . GLY A 1 91 ? 60.505 10.706 -0.640 1.00 15.09 91 GLY A O 1
ATOM 754 N N . GLU A 1 92 ? 62.706 11.371 -0.415 1.00 12.74 92 GLU A N 1
ATOM 755 C CA . GLU A 1 92 ? 62.665 11.801 0.937 1.00 14.82 92 GLU A CA 1
ATOM 756 C C . GLU A 1 92 ? 62.792 13.325 1.112 1.00 13.22 92 GLU A C 1
ATOM 757 O O . GLU A 1 92 ? 62.796 13.850 2.226 1.00 14.58 92 GLU A O 1
ATOM 763 N N . GLU A 1 93 ? 62.734 14.099 -0.016 1.00 9.92 93 GLU A N 1
ATOM 764 C CA . GLU A 1 93 ? 62.863 15.562 0.035 1.00 8.62 93 GLU A CA 1
ATOM 765 C C . GLU A 1 93 ? 61.730 16.261 0.834 1.00 7.92 93 GLU A C 1
ATOM 766 O O . GLU A 1 93 ? 61.961 17.344 1.404 1.00 9.40 93 GLU A O 1
ATOM 772 N N . GLY A 1 94 ? 60.543 15.616 0.827 1.00 7.92 94 GLY A N 1
ATOM 773 C CA . GLY A 1 94 ? 59.391 16.121 1.596 1.00 8.07 94 GLY A CA 1
ATOM 774 C C . GLY A 1 94 ? 59.627 16.084 3.097 1.00 6.64 94 GLY A C 1
ATOM 775 O O . GLY A 1 94 ? 59.256 17.044 3.828 1.00 6.82 94 GLY A O 1
ATOM 776 N N . THR A 1 95 ? 60.254 14.982 3.547 1.00 6.56 95 THR A N 1
ATOM 777 C CA . THR A 1 95 ? 60.435 14.877 5.003 1.00 8.27 95 THR A CA 1
ATOM 778 C C . THR A 1 95 ? 61.373 15.980 5.467 1.00 7.48 95 THR A C 1
ATOM 779 O O . THR A 1 95 ? 61.169 16.509 6.577 1.00 8.86 95 THR A O 1
ATOM 783 N N A HIS A 1 96 ? 62.394 16.268 4.638 0.33 5.90 96 HIS A N 1
ATOM 784 N N B HIS A 1 96 ? 62.292 16.429 4.617 0.33 7.59 96 HIS A N 1
ATOM 785 N N C HIS A 1 96 ? 62.361 16.397 4.681 0.33 7.74 96 HIS A N 1
ATOM 786 C CA A HIS A 1 96 ? 63.450 17.246 4.947 0.33 4.87 96 HIS A CA 1
ATOM 787 C CA B HIS A 1 96 ? 63.259 17.419 5.082 0.33 7.98 96 HIS A CA 1
ATOM 788 C CA C HIS A 1 96 ? 63.296 17.374 5.264 0.33 8.03 96 HIS A CA 1
ATOM 789 C C A HIS A 1 96 ? 62.872 18.622 5.059 0.33 5.04 96 HIS A C 1
ATOM 790 C C B HIS A 1 96 ? 62.849 18.871 5.015 0.33 7.06 96 HIS A C 1
ATOM 791 C C C HIS A 1 96 ? 62.964 18.843 5.011 0.33 7.23 96 HIS A C 1
ATOM 792 O O A HIS A 1 96 ? 63.064 19.349 6.062 0.33 4.83 96 HIS A O 1
ATOM 793 O O B HIS A 1 96 ? 63.151 19.647 5.953 0.33 6.35 96 HIS A O 1
ATOM 794 O O C HIS A 1 96 ? 62.675 19.575 5.964 0.33 7.10 96 HIS A O 1
ATOM 813 N N A VAL A 1 97 ? 62.231 18.993 3.956 0.50 6.16 97 VAL A N 1
ATOM 814 N N B VAL A 1 97 ? 62.148 19.239 3.944 0.50 7.75 97 VAL A N 1
ATOM 815 C CA A VAL A 1 97 ? 61.829 20.370 3.812 0.50 7.31 97 VAL A CA 1
ATOM 816 C CA B VAL A 1 97 ? 61.650 20.622 3.881 0.50 7.11 97 VAL A CA 1
ATOM 817 C C A VAL A 1 97 ? 60.564 20.701 4.625 0.50 7.52 97 VAL A C 1
ATOM 818 C C B VAL A 1 97 ? 60.413 20.793 4.722 0.50 8.14 97 VAL A C 1
ATOM 819 O O A VAL A 1 97 ? 60.528 21.827 5.191 0.50 9.14 97 VAL A O 1
ATOM 820 O O B VAL A 1 97 ? 60.167 21.861 5.345 0.50 7.60 97 VAL A O 1
ATOM 827 N N . GLY A 1 98 ? 59.586 19.773 4.754 1.00 7.67 98 GLY A N 1
ATOM 828 C CA . GLY A 1 98 ? 58.353 19.935 5.538 1.00 8.55 98 GLY A CA 1
ATOM 829 C C . GLY A 1 98 ? 58.718 20.124 7.026 1.00 7.99 98 GLY A C 1
ATOM 830 O O . GLY A 1 98 ? 58.116 20.962 7.727 1.00 9.96 98 GLY A O 1
ATOM 831 N N . SER A 1 99 ? 59.682 19.347 7.540 1.00 7.05 99 SER A N 1
ATOM 832 C CA . SER A 1 99 ? 60.038 19.484 8.911 1.00 6.15 99 SER A CA 1
ATOM 833 C C . SER A 1 99 ? 60.889 20.716 9.148 1.00 6.52 99 SER A C 1
ATOM 834 O O . SER A 1 99 ? 60.626 21.454 10.108 1.00 6.97 99 SER A O 1
ATOM 837 N N . ALA A 1 100 ? 61.836 21.040 8.259 1.00 7.08 100 ALA A N 1
ATOM 838 C CA . ALA A 1 100 ? 62.655 22.209 8.477 1.00 6.19 100 ALA A CA 1
ATOM 839 C C . ALA A 1 100 ? 61.803 23.481 8.554 1.00 5.70 100 ALA A C 1
ATOM 840 O O . ALA A 1 100 ? 62.092 24.421 9.342 1.00 7.46 100 ALA A O 1
ATOM 842 N N . ALA A 1 101 ? 60.809 23.538 7.673 1.00 7.06 101 ALA A N 1
ATOM 843 C CA . ALA A 1 101 ? 59.945 24.722 7.614 1.00 6.63 101 ALA A CA 1
ATOM 844 C C . ALA A 1 101 ? 59.141 24.971 8.911 1.00 7.97 101 ALA A C 1
ATOM 845 O O . ALA A 1 101 ? 58.680 26.134 9.160 1.00 7.61 101 ALA A O 1
ATOM 847 N N . ALA A 1 102 ? 58.970 23.908 9.714 1.00 7.55 102 ALA A N 1
ATOM 848 C CA . ALA A 1 102 ? 58.219 24.001 10.944 1.00 8.69 102 ALA A CA 1
ATOM 849 C C . ALA A 1 102 ? 59.093 24.357 12.139 1.00 10.23 102 ALA A C 1
ATOM 850 O O . ALA A 1 102 ? 58.582 24.585 13.253 1.00 11.18 102 ALA A O 1
ATOM 852 N N . LEU A 1 103 ? 60.399 24.423 11.937 1.00 8.20 103 LEU A N 1
ATOM 853 C CA . LEU A 1 103 ? 61.324 24.708 13.036 1.00 10.75 103 LEU A CA 1
ATOM 854 C C . LEU A 1 103 ? 61.593 26.217 13.063 1.00 10.11 103 LEU A C 1
ATOM 855 O O . LEU A 1 103 ? 61.424 26.925 12.056 1.00 11.12 103 LEU A O 1
ATOM 860 N N A ASP A 1 104 ? 62.051 26.692 14.218 0.50 11.15 104 ASP A N 1
ATOM 861 N N B ASP A 1 104 ? 62.006 26.730 14.222 0.50 11.40 104 ASP A N 1
ATOM 862 C CA A ASP A 1 104 ? 62.685 27.988 14.298 0.50 12.03 104 ASP A CA 1
ATOM 863 C CA B ASP A 1 104 ? 62.580 28.066 14.266 0.50 12.58 104 ASP A CA 1
ATOM 864 C C A ASP A 1 104 ? 64.066 27.934 13.650 0.50 12.69 104 ASP A C 1
ATOM 865 C C B ASP A 1 104 ? 64.022 27.977 13.721 0.50 13.02 104 ASP A C 1
ATOM 866 O O A ASP A 1 104 ? 64.763 26.900 13.670 0.50 11.30 104 ASP A O 1
ATOM 867 O O B ASP A 1 104 ? 64.699 26.930 13.850 0.50 11.96 104 ASP A O 1
ATOM 876 N N . ASN A 1 105 ? 64.481 29.063 13.081 1.00 14.48 105 ASN A N 1
ATOM 877 C CA . ASN A 1 105 ? 65.793 29.105 12.438 1.00 16.46 105 ASN A CA 1
ATOM 878 C C . ASN A 1 105 ? 66.948 28.682 13.323 1.00 15.49 105 ASN A C 1
ATOM 879 O O . ASN A 1 105 ? 67.966 28.171 12.855 1.00 16.69 105 ASN A O 1
ATOM 884 N N . THR A 1 106 ? 66.763 28.928 14.609 1.00 14.68 106 THR A N 1
ATOM 885 C CA . THR A 1 106 ? 67.828 28.691 15.562 1.00 15.24 106 THR A CA 1
ATOM 886 C C . THR A 1 106 ? 67.678 27.364 16.302 1.00 13.14 106 THR A C 1
ATOM 887 O O . THR A 1 106 ? 68.515 27.043 17.112 1.00 13.52 106 THR A O 1
ATOM 891 N N . ASP A 1 107 ? 66.652 26.576 15.978 1.00 10.11 107 ASP A N 1
ATOM 892 C CA . ASP A 1 107 ? 66.548 25.232 16.588 1.00 8.93 107 ASP A CA 1
ATOM 893 C C . ASP A 1 107 ? 67.717 24.412 16.074 1.00 8.59 107 ASP A C 1
ATOM 894 O O . ASP A 1 107 ? 68.069 24.486 14.881 1.00 9.83 107 ASP A O 1
ATOM 899 N N . LEU A 1 108 ? 68.322 23.620 16.948 1.00 7.74 108 LEU A N 1
ATOM 900 C CA . LEU A 1 108 ? 69.505 22.896 16.615 1.00 6.57 108 LEU A CA 1
ATOM 901 C C . LEU A 1 108 ? 69.158 21.554 15.971 1.00 7.85 108 LEU A C 1
ATOM 902 O O . LEU A 1 108 ? 68.306 20.802 16.474 1.00 8.06 108 LEU A O 1
ATOM 907 N N . VAL A 1 109 ? 69.873 21.222 14.881 1.00 6.48 109 VAL A N 1
ATOM 908 C CA . VAL A 1 109 ? 69.591 19.974 14.142 1.00 5.69 109 VAL A CA 1
ATOM 909 C C . VAL A 1 109 ? 70.755 19.025 14.245 1.00 5.84 109 VAL A C 1
ATOM 910 O O . VAL A 1 109 ? 71.913 19.419 14.067 1.00 6.94 109 VAL A O 1
ATOM 914 N N . PHE A 1 110 ? 70.430 17.765 14.571 1.00 6.21 110 PHE A N 1
ATOM 915 C CA . PHE A 1 110 ? 71.401 16.666 14.428 1.00 6.24 110 PHE A CA 1
ATOM 916 C C . PHE A 1 110 ? 70.814 15.706 13.399 1.00 6.90 110 PHE A C 1
ATOM 917 O O . PHE A 1 110 ? 69.546 15.523 13.359 1.00 7.06 110 PHE A O 1
ATOM 925 N N A GLY A 1 111 ? 71.675 15.203 12.519 0.50 5.34 111 GLY A N 1
ATOM 926 N N B GLY A 1 111 ? 71.666 15.048 12.609 0.50 6.29 111 GLY A N 1
ATOM 927 C CA A GLY A 1 111 ? 71.201 14.371 11.424 0.50 5.26 111 GLY A CA 1
ATOM 928 C CA B GLY A 1 111 ? 71.147 14.056 11.647 0.50 6.51 111 GLY A CA 1
ATOM 929 C C A GLY A 1 111 ? 71.936 13.060 11.357 0.50 5.44 111 GLY A C 1
ATOM 930 C C B GLY A 1 111 ? 72.217 13.122 11.123 0.50 8.67 111 GLY A C 1
ATOM 931 O O A GLY A 1 111 ? 72.709 12.706 12.231 0.50 5.39 111 GLY A O 1
ATOM 932 O O B GLY A 1 111 ? 73.214 12.902 11.784 0.50 8.69 111 GLY A O 1
ATOM 933 N N A GLN A 1 112 ? 71.682 12.363 10.250 0.50 6.00 112 GLN A N 1
ATOM 934 N N B GLN A 1 112 ? 72.024 12.638 9.882 0.50 8.09 112 GLN A N 1
ATOM 935 C CA A GLN A 1 112 ? 72.271 11.071 9.983 0.50 5.37 112 GLN A CA 1
ATOM 936 C CA B GLN A 1 112 ? 72.867 11.584 9.246 0.50 10.90 112 GLN A CA 1
ATOM 937 C C A GLN A 1 112 ? 73.209 11.142 8.798 0.50 7.20 112 GLN A C 1
ATOM 938 C C B GLN A 1 112 ? 73.021 11.941 7.750 0.50 10.56 112 GLN A C 1
ATOM 939 O O A GLN A 1 112 ? 74.354 10.633 8.874 0.50 6.60 112 GLN A O 1
ATOM 940 O O B GLN A 1 112 ? 73.485 13.049 7.405 0.50 11.69 112 GLN A O 1
ATOM 951 N N A TYR A 1 113 ? 72.682 11.688 7.691 0.50 6.15 113 TYR A N 1
ATOM 952 N N B TYR A 1 113 ? 72.656 11.029 6.863 0.50 9.90 113 TYR A N 1
ATOM 953 C CA A TYR A 1 113 ? 73.382 11.873 6.373 0.50 6.32 113 TYR A CA 1
ATOM 954 C CA B TYR A 1 113 ? 72.979 11.172 5.455 0.50 9.51 113 TYR A CA 1
ATOM 955 C C A TYR A 1 113 ? 72.395 12.058 5.224 0.50 6.71 113 TYR A C 1
ATOM 956 C C B TYR A 1 113 ? 71.850 11.695 4.585 0.50 8.57 113 TYR A C 1
ATOM 957 O O A TYR A 1 113 ? 72.767 12.516 4.137 0.50 6.56 113 TYR A O 1
ATOM 958 O O B TYR A 1 113 ? 72.063 11.918 3.364 0.50 9.55 113 TYR A O 1
ATOM 975 N N A ARG A 1 114 ? 71.111 11.782 5.461 0.50 6.46 114 ARG A N 1
ATOM 976 N N B ARG A 1 114 ? 70.657 11.897 5.150 0.50 7.32 114 ARG A N 1
ATOM 977 C CA A ARG A 1 114 ? 70.199 11.874 4.325 0.50 5.70 114 ARG A CA 1
ATOM 978 C CA B ARG A 1 114 ? 69.528 12.239 4.288 0.50 7.46 114 ARG A CA 1
ATOM 979 C C A ARG A 1 114 ? 69.108 12.872 4.656 0.50 6.61 114 ARG A C 1
ATOM 980 C C B ARG A 1 114 ? 68.977 13.599 4.598 0.50 7.67 114 ARG A C 1
ATOM 981 O O A ARG A 1 114 ? 67.904 12.557 4.470 0.50 5.85 114 ARG A O 1
ATOM 982 O O B ARG A 1 114 ? 67.810 13.934 4.282 0.50 10.56 114 ARG A O 1
ATOM 997 N N A GLU A 1 115 ? 69.626 14.078 5.013 0.50 7.40 115 GLU A N 1
ATOM 998 N N B GLU A 1 115 ? 69.756 14.416 5.237 0.50 8.77 115 GLU A N 1
ATOM 999 C CA A GLU A 1 115 ? 69.024 15.307 5.639 0.50 10.56 115 GLU A CA 1
ATOM 1000 C CA B GLU A 1 115 ? 68.989 15.556 5.596 0.50 10.44 115 GLU A CA 1
ATOM 1001 C C A GLU A 1 115 ? 69.257 16.629 4.872 0.50 9.88 115 GLU A C 1
ATOM 1002 C C B GLU A 1 115 ? 69.607 16.832 5.040 0.50 9.10 115 GLU A C 1
ATOM 1003 O O A GLU A 1 115 ? 68.767 17.628 5.317 0.50 9.38 115 GLU A O 1
ATOM 1004 O O B GLU A 1 115 ? 69.607 17.955 5.610 0.50 7.23 115 GLU A O 1
ATOM 1015 N N . ALA A 1 116 ? 70.071 16.634 3.789 1.00 10.74 116 ALA A N 1
ATOM 1016 C CA . ALA A 1 116 ? 70.615 17.828 3.154 1.00 8.45 116 ALA A CA 1
ATOM 1017 C C . ALA A 1 116 ? 69.539 18.844 2.827 1.00 8.08 116 ALA A C 1
ATOM 1018 O O . ALA A 1 116 ? 69.842 20.060 2.765 1.00 8.81 116 ALA A O 1
ATOM 1020 N N . GLY A 1 117 ? 68.301 18.375 2.611 1.00 6.88 117 GLY A N 1
ATOM 1021 C CA . GLY A 1 117 ? 67.205 19.351 2.391 1.00 7.03 117 GLY A CA 1
ATOM 1022 C C . GLY A 1 117 ? 66.959 20.289 3.558 1.00 7.30 117 GLY A C 1
ATOM 1023 O O . GLY A 1 117 ? 66.390 21.369 3.337 1.00 7.94 117 GLY A O 1
ATOM 1024 N N . VAL A 1 118 ? 67.315 19.890 4.786 1.00 7.36 118 VAL A N 1
ATOM 1025 C CA . VAL A 1 118 ? 67.184 20.794 5.916 1.00 7.14 118 VAL A CA 1
ATOM 1026 C C . VAL A 1 118 ? 68.142 21.983 5.746 1.00 6.94 118 VAL A C 1
ATOM 1027 O O . VAL A 1 118 ? 67.769 23.150 5.937 1.00 8.26 118 VAL A O 1
ATOM 1031 N N . LEU A 1 119 ? 69.395 21.665 5.381 1.00 7.72 119 LEU A N 1
ATOM 1032 C CA . LEU A 1 119 ? 70.335 22.733 5.079 1.00 7.52 119 LEU A CA 1
ATOM 1033 C C . LEU A 1 119 ? 69.898 23.589 3.868 1.00 8.56 119 LEU A C 1
ATOM 1034 O O . LEU A 1 119 ? 70.023 24.814 3.874 1.00 8.83 119 LEU A O 1
ATOM 1039 N N . MET A 1 120 ? 69.410 22.904 2.836 1.00 6.97 120 MET A N 1
ATOM 1040 C CA . MET A 1 120 ? 68.947 23.671 1.628 1.00 6.68 120 MET A CA 1
ATOM 1041 C C . MET A 1 120 ? 67.810 24.649 2.051 1.00 7.96 120 MET A C 1
ATOM 1042 O O . MET A 1 120 ? 67.792 25.839 1.632 1.00 7.96 120 MET A O 1
ATOM 1047 N N . TYR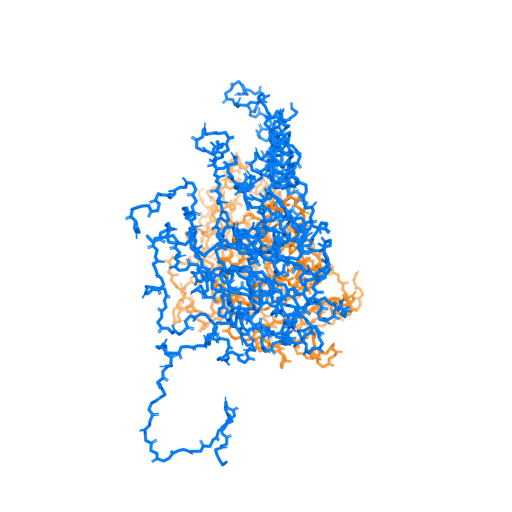 A 1 121 ? 66.885 24.180 2.893 1.00 7.45 121 TYR A N 1
ATOM 1048 C CA . TYR A 1 121 ? 65.795 25.077 3.314 1.00 7.29 121 TYR A CA 1
ATOM 1049 C C . TYR A 1 121 ? 66.356 26.247 4.110 1.00 5.96 121 TYR A C 1
ATOM 1050 O O . TYR A 1 121 ? 65.806 27.372 4.050 1.00 8.26 121 TYR A O 1
ATOM 1059 N N . ARG A 1 122 ? 67.390 25.971 4.915 1.00 7.32 122 ARG A N 1
ATOM 1060 C CA . ARG A 1 122 ? 68.076 27.033 5.687 1.00 7.57 122 ARG A CA 1
ATOM 1061 C C . ARG A 1 122 ? 69.072 27.857 4.860 1.00 7.88 122 ARG A C 1
ATOM 1062 O O . ARG A 1 122 ? 69.884 28.560 5.440 1.00 8.13 122 ARG A O 1
ATOM 1070 N N . ASP A 1 123 ? 68.962 27.757 3.536 1.00 7.58 123 ASP A N 1
ATOM 1071 C CA . ASP A 1 123 ? 69.743 28.626 2.627 1.00 8.01 123 ASP A CA 1
ATOM 1072 C C . ASP A 1 123 ? 71.247 28.386 2.711 1.00 6.28 123 ASP A C 1
ATOM 1073 O O . ASP A 1 123 ? 72.069 29.291 2.410 1.00 7.75 123 ASP A O 1
ATOM 1078 N N . TYR A 1 124 ? 71.615 27.129 2.977 1.00 7.09 124 TYR A N 1
ATOM 1079 C CA . TYR A 1 124 ? 73.036 26.772 2.925 1.00 7.31 124 TYR A CA 1
ATOM 1080 C C . TYR A 1 124 ? 73.544 26.933 1.475 1.00 6.95 124 TYR A C 1
ATOM 1081 O O . TYR A 1 124 ? 72.902 26.458 0.551 1.00 8.32 124 TYR A O 1
ATOM 1090 N N . PRO A 1 125 ? 74.633 27.665 1.240 1.00 7.27 125 PRO A N 1
ATOM 1091 C CA . PRO A 1 125 ? 75.039 27.912 -0.158 1.00 6.61 125 PRO A CA 1
ATOM 1092 C C . PRO A 1 125 ? 75.403 26.642 -0.907 1.00 7.18 125 PRO A C 1
ATOM 1093 O O . PRO A 1 125 ? 76.097 25.745 -0.344 1.00 7.72 125 PRO A O 1
ATOM 1097 N N . LEU A 1 126 ? 75.047 26.634 -2.194 1.00 6.65 126 LEU A N 1
ATOM 1098 C CA . LEU A 1 126 ? 75.465 25.535 -3.048 1.00 7.33 126 LEU A CA 1
ATOM 1099 C C . LEU A 1 126 ? 77.003 25.361 -3.023 1.00 7.15 126 LEU A C 1
ATOM 1100 O O . LEU A 1 126 ? 77.505 24.209 -3.052 1.00 8.30 126 LEU A O 1
ATOM 1105 N N . GLU A 1 127 ? 77.722 26.494 -2.976 1.00 7.00 127 GLU A N 1
ATOM 1106 C CA . GLU A 1 127 ? 79.171 26.461 -2.984 1.00 9.31 127 GLU A CA 1
ATOM 1107 C C . GLU A 1 127 ? 79.689 25.645 -1.789 1.00 8.24 127 GLU A C 1
ATOM 1108 O O . GLU A 1 127 ? 80.744 25.026 -1.858 1.00 8.65 127 GLU A O 1
ATOM 1114 N N . LEU A 1 128 ? 78.973 25.690 -0.670 1.00 7.05 128 LEU A N 1
ATOM 1115 C CA . LEU A 1 128 ? 79.460 24.968 0.545 1.00 6.63 128 LEU A CA 1
ATOM 1116 C C . LEU A 1 128 ? 79.078 23.491 0.550 1.00 7.87 128 LEU A C 1
ATOM 1117 O O . LEU A 1 128 ? 79.830 22.630 1.050 1.00 7.77 128 LEU A O 1
ATOM 1122 N N . PHE A 1 129 ? 77.923 23.154 -0.024 1.00 6.56 129 PHE A N 1
ATOM 1123 C CA . PHE A 1 129 ? 77.688 21.715 -0.222 1.00 6.23 129 PHE A CA 1
ATOM 1124 C C . PHE A 1 129 ? 78.798 21.132 -1.097 1.00 6.75 129 PHE A C 1
ATOM 1125 O O . PHE A 1 129 ? 79.356 20.035 -0.793 1.00 8.03 129 PHE A O 1
ATOM 1133 N N A MET A 1 130 ? 79.080 21.827 -2.207 0.50 6.53 130 MET A N 1
ATOM 1134 N N B MET A 1 130 ? 79.145 21.823 -2.162 0.50 6.73 130 MET A N 1
ATOM 1135 C CA A MET A 1 130 ? 80.142 21.419 -3.150 0.50 6.09 130 MET A CA 1
ATOM 1136 C CA B MET A 1 130 ? 80.122 21.225 -3.045 0.50 6.21 130 MET A CA 1
ATOM 1137 C C A MET A 1 130 ? 81.500 21.347 -2.459 0.50 5.47 130 MET A C 1
ATOM 1138 C C B MET A 1 130 ? 81.545 21.369 -2.523 0.50 5.50 130 MET A C 1
ATOM 1139 O O A MET A 1 130 ? 82.246 20.365 -2.586 0.50 5.91 130 MET A O 1
ATOM 1140 O O B MET A 1 130 ? 82.388 20.534 -2.835 0.50 5.73 130 MET A O 1
ATOM 1149 N N . ALA A 1 131 ? 81.816 22.384 -1.699 1.00 6.23 131 ALA A N 1
ATOM 1150 C CA . ALA A 1 131 ? 83.160 22.455 -1.076 1.00 5.53 131 ALA A CA 1
ATOM 1151 C C . ALA A 1 131 ? 83.406 21.254 -0.183 1.00 5.01 131 ALA A C 1
ATOM 1152 O O . ALA A 1 131 ? 84.547 20.747 -0.124 1.00 5.35 131 ALA A O 1
ATOM 1154 N N . GLN A 1 132 ? 82.369 20.799 0.552 1.00 5.78 132 GLN A N 1
ATOM 1155 C CA . GLN A 1 132 ? 82.560 19.641 1.416 1.00 5.34 132 GLN A CA 1
ATOM 1156 C C . GLN A 1 132 ? 82.723 18.356 0.577 1.00 5.16 132 GLN A C 1
ATOM 1157 O O . GLN A 1 132 ? 83.589 17.520 0.863 1.00 6.54 132 GLN A O 1
ATOM 1163 N N . CYS A 1 133 ? 81.923 18.221 -0.495 1.00 7.07 133 CYS A N 1
ATOM 1164 C CA . CYS A 1 133 ? 82.072 17.005 -1.319 1.00 5.81 133 CYS A CA 1
ATOM 1165 C C . CYS A 1 133 ? 83.420 16.940 -2.012 1.00 6.91 133 CYS A C 1
ATOM 1166 O O . CYS A 1 133 ? 83.935 15.830 -2.200 1.00 8.01 133 CYS A O 1
ATOM 1169 N N . TYR A 1 134 ? 83.972 18.111 -2.431 1.00 5.14 134 TYR A N 1
ATOM 1170 C CA . TYR A 1 134 ? 85.300 18.143 -3.055 1.00 5.06 134 TYR A CA 1
ATOM 1171 C C . TYR A 1 134 ? 86.457 18.224 -2.066 1.00 6.82 134 TYR A C 1
ATOM 1172 O O . TYR A 1 134 ? 87.621 18.138 -2.481 1.00 7.82 134 TYR A O 1
ATOM 1181 N N . GLY A 1 135 ? 86.141 18.494 -0.795 1.00 6.31 135 GLY A N 1
ATOM 1182 C CA . GLY A 1 135 ? 87.198 18.756 0.210 1.00 6.92 135 GLY A CA 1
ATOM 1183 C C . GLY A 1 135 ? 88.093 19.913 -0.212 1.00 6.85 135 GLY A C 1
ATOM 1184 O O . GLY A 1 135 ? 89.321 19.831 -0.057 1.00 7.07 135 GLY A O 1
ATOM 1185 N N . ASN A 1 136 ? 87.494 20.977 -0.752 1.00 6.15 136 ASN A N 1
ATOM 1186 C CA . ASN A 1 136 ? 88.364 22.059 -1.270 1.00 6.82 136 ASN A CA 1
ATOM 1187 C C . ASN A 1 136 ? 88.627 23.142 -0.189 1.00 7.82 136 ASN A C 1
ATOM 1188 O O . ASN A 1 136 ? 88.179 23.008 0.952 1.00 7.53 136 ASN A O 1
ATOM 1193 N N . ILE A 1 137 ? 89.389 24.179 -0.563 1.00 7.31 137 ILE A N 1
ATOM 1194 C CA . ILE A 1 137 ? 89.793 25.218 0.414 1.00 9.40 137 ILE A CA 1
ATOM 1195 C C . ILE A 1 137 ? 88.617 25.961 1.023 1.00 9.21 137 ILE A C 1
ATOM 1196 O O . ILE A 1 137 ? 88.805 26.602 2.096 1.00 11.47 137 ILE A O 1
ATOM 1201 N N . SER A 1 138 ? 87.451 25.976 0.380 1.00 7.76 138 SER A N 1
ATOM 1202 C CA . SER A 1 138 ? 86.317 26.698 0.916 1.00 8.51 138 SER A CA 1
ATOM 1203 C C . SER A 1 138 ? 85.596 25.832 1.971 1.00 7.63 138 SER A C 1
ATOM 1204 O O . SER A 1 138 ? 84.639 26.340 2.586 1.00 9.21 138 SER A O 1
ATOM 1207 N N . ASP A 1 139 ? 85.945 24.544 2.129 1.00 6.63 139 ASP A N 1
ATOM 1208 C CA . ASP A 1 139 ? 85.211 23.707 3.082 1.00 6.05 139 ASP A CA 1
ATOM 1209 C C . ASP A 1 139 ? 85.603 24.093 4.540 1.00 6.61 139 ASP A C 1
ATOM 1210 O O . ASP A 1 139 ? 86.769 24.030 4.898 1.00 7.05 139 ASP A O 1
ATOM 1215 N N . LEU A 1 140 ? 84.621 24.518 5.330 1.00 8.19 140 LEU A N 1
ATOM 1216 C CA . LEU A 1 140 ? 84.960 24.864 6.708 1.00 9.33 140 LEU A CA 1
ATOM 1217 C C . LEU A 1 140 ? 85.325 23.613 7.481 1.00 8.72 140 LEU A C 1
ATOM 1218 O O . LEU A 1 140 ? 85.930 23.700 8.557 1.00 9.49 140 LEU A O 1
ATOM 1223 N N . GLY A 1 141 ? 84.958 22.426 6.952 1.00 7.20 141 GLY A N 1
ATOM 1224 C CA . GLY A 1 141 ? 85.359 21.172 7.541 1.00 8.13 141 GLY A CA 1
ATOM 1225 C C . GLY A 1 141 ? 86.776 20.800 7.110 1.00 7.75 141 GLY A C 1
ATOM 1226 O O . GLY A 1 141 ? 87.268 19.719 7.530 1.00 7.66 141 GLY A O 1
ATOM 1227 N N . LYS A 1 142 ? 87.489 21.672 6.356 1.00 6.81 142 LYS A N 1
ATOM 1228 C CA . LYS A 1 142 ? 88.883 21.512 6.047 1.00 6.46 142 LYS A CA 1
ATOM 1229 C C . LYS A 1 142 ? 89.182 20.206 5.304 1.00 7.24 142 LYS A C 1
ATOM 1230 O O . LYS A 1 142 ? 90.313 19.719 5.338 1.00 7.75 142 LYS A O 1
ATOM 1236 N N . GLY A 1 143 ? 88.163 19.681 4.579 1.00 5.99 143 GLY A N 1
ATOM 1237 C CA . GLY A 1 143 ? 88.382 18.490 3.705 1.00 6.19 143 GLY A CA 1
ATOM 1238 C C . GLY A 1 143 ? 88.648 17.199 4.460 1.00 6.48 143 GLY A C 1
ATOM 1239 O O . GLY A 1 143 ? 89.146 16.255 3.904 1.00 5.93 143 GLY A O 1
ATOM 1240 N N . ARG A 1 144 ? 88.294 17.155 5.736 1.00 6.31 144 ARG A N 1
ATOM 1241 C CA . ARG A 1 144 ? 88.697 16.004 6.546 1.00 6.05 144 ARG A CA 1
ATOM 1242 C C . ARG A 1 144 ? 87.725 14.837 6.512 1.00 5.60 144 ARG A C 1
ATOM 1243 O O . ARG A 1 144 ? 88.151 13.702 6.690 1.00 5.88 144 ARG A O 1
ATOM 1251 N N . GLN A 1 145 ? 86.444 15.130 6.253 1.00 5.72 145 GLN A N 1
ATOM 1252 C CA . GLN A 1 145 ? 85.422 14.020 6.244 1.00 6.22 145 GLN A CA 1
ATOM 1253 C C . GLN A 1 145 ? 85.025 13.627 4.816 1.00 6.22 145 GLN A C 1
ATOM 1254 O O . GLN A 1 145 ? 85.196 14.400 3.846 1.00 6.87 145 GLN A O 1
ATOM 1260 N N A MET A 1 146 ? 84.470 12.421 4.732 0.33 5.89 146 MET A N 1
ATOM 1261 N N B MET A 1 146 ? 84.524 12.407 4.666 0.33 6.93 146 MET A N 1
ATOM 1262 N N C MET A 1 146 ? 84.483 12.419 4.702 0.33 6.33 146 MET A N 1
ATOM 1263 C CA A MET A 1 146 ? 83.850 11.865 3.533 0.33 5.99 146 MET A CA 1
ATOM 1264 C CA B MET A 1 146 ? 84.089 11.973 3.342 0.33 7.85 146 MET A CA 1
ATOM 1265 C CA C MET A 1 146 ? 83.947 11.906 3.443 0.33 6.72 146 MET A CA 1
ATOM 1266 C C A MET A 1 146 ? 82.852 12.875 2.956 0.33 6.24 146 MET A C 1
ATOM 1267 C C B MET A 1 146 ? 82.855 12.788 2.940 0.33 7.28 146 MET A C 1
ATOM 1268 C C C MET A 1 146 ? 82.840 12.833 2.952 0.33 6.72 146 MET A C 1
ATOM 1269 O O A MET A 1 146 ? 82.315 13.700 3.708 0.33 5.70 146 MET A O 1
ATOM 1270 O O B MET A 1 146 ? 82.168 13.381 3.786 0.33 7.07 146 MET A O 1
ATOM 1271 O O C MET A 1 146 ? 82.201 13.535 3.753 0.33 6.38 146 MET A O 1
ATOM 1284 N N . PRO A 1 147 ? 82.595 12.866 1.644 1.00 6.88 147 PRO A N 1
ATOM 1285 C CA . PRO A 1 147 ? 81.493 13.709 1.122 1.00 5.47 147 PRO A CA 1
ATOM 1286 C C . PRO A 1 147 ? 80.156 13.455 1.798 1.00 7.15 147 PRO A C 1
ATOM 1287 O O . PRO A 1 147 ? 79.898 12.338 2.308 1.00 7.21 147 PRO A O 1
ATOM 1291 N N A VAL A 1 148 ? 79.334 14.494 1.796 0.50 7.16 148 VAL A N 1
ATOM 1292 N N B VAL A 1 148 ? 79.312 14.478 1.723 0.50 5.66 148 VAL A N 1
ATOM 1293 C CA A VAL A 1 148 ? 77.982 14.469 2.307 0.50 8.79 148 VAL A CA 1
ATOM 1294 C CA B VAL A 1 148 ? 77.987 14.627 2.347 0.50 6.14 148 VAL A CA 1
ATOM 1295 C C A VAL A 1 148 ? 77.949 14.520 3.867 0.50 7.97 148 VAL A C 1
ATOM 1296 C C B VAL A 1 148 ? 77.929 14.709 3.889 0.50 5.67 148 VAL A C 1
ATOM 1297 O O A VAL A 1 148 ? 76.878 14.393 4.482 0.50 8.71 148 VAL A O 1
ATOM 1298 O O B VAL A 1 148 ? 76.828 14.769 4.502 0.50 6.58 148 VAL A O 1
ATOM 1305 N N . HIS A 1 149 ? 79.119 14.769 4.471 1.00 7.48 149 HIS A N 1
ATOM 1306 C CA . HIS A 1 149 ? 79.202 14.895 5.951 1.00 6.58 149 HIS A CA 1
ATOM 1307 C C . HIS A 1 149 ? 79.164 16.386 6.283 1.00 7.16 149 HIS A C 1
ATOM 1308 O O . HIS A 1 149 ? 80.158 16.998 6.701 1.00 8.48 149 HIS A O 1
ATOM 1315 N N . TYR A 1 150 ? 78.000 16.981 6.033 1.00 6.95 150 TYR A N 1
ATOM 1316 C CA . TYR A 1 150 ? 77.857 18.416 6.130 1.00 7.56 150 TYR A CA 1
ATOM 1317 C C . TYR A 1 150 ? 77.751 18.892 7.589 1.00 6.44 150 TYR A C 1
ATOM 1318 O O . TYR A 1 150 ? 77.323 18.175 8.482 1.00 7.03 150 TYR A O 1
ATOM 1327 N N . GLY A 1 151 ? 78.059 20.181 7.783 1.00 6.94 151 GLY A N 1
ATOM 1328 C CA . GLY A 1 151 ? 77.860 20.805 9.090 1.00 7.19 151 GLY A CA 1
ATOM 1329 C C . GLY A 1 151 ? 77.879 22.316 8.869 1.00 6.69 151 GLY A C 1
ATOM 1330 O O . GLY A 1 151 ? 78.579 22.833 7.976 1.00 7.19 151 GLY A O 1
ATOM 1331 N N . CYS A 1 152 ? 77.122 23.052 9.710 1.00 6.21 152 CYS A N 1
ATOM 1332 C CA . CYS A 1 152 ? 77.154 24.515 9.635 1.00 6.28 152 CYS A CA 1
ATOM 1333 C C . CYS A 1 152 ? 76.827 25.084 10.999 1.00 6.26 152 CYS A C 1
ATOM 1334 O O . CYS A 1 152 ? 75.708 24.840 11.505 1.00 6.86 152 CYS A O 1
ATOM 1337 N N . LYS A 1 153 ? 77.772 25.799 11.601 1.00 6.85 153 LYS A N 1
ATOM 1338 C CA . LYS A 1 153 ? 77.525 26.387 12.910 1.00 7.23 153 LYS A CA 1
ATOM 1339 C C . LYS A 1 153 ? 76.536 27.554 12.757 1.00 6.87 153 LYS A C 1
ATOM 1340 O O . LYS A 1 153 ? 75.630 27.722 13.594 1.00 8.48 153 LYS A O 1
ATOM 1346 N N A GLU A 1 154 ? 76.662 28.357 11.707 0.50 6.10 154 GLU A N 1
ATOM 1347 N N B GLU A 1 154 ? 76.682 28.331 11.681 0.50 6.08 154 GLU A N 1
ATOM 1348 C CA A GLU A 1 154 ? 75.732 29.480 11.585 0.50 7.07 154 GLU A CA 1
ATOM 1349 C CA B GLU A 1 154 ? 75.807 29.484 11.442 0.50 7.22 154 GLU A CA 1
ATOM 1350 C C A GLU A 1 154 ? 74.268 29.036 11.492 0.50 7.40 154 GLU A C 1
ATOM 1351 C C B GLU A 1 154 ? 74.310 29.125 11.317 0.50 7.50 154 GLU A C 1
ATOM 1352 O O A GLU A 1 154 ? 73.344 29.680 12.058 0.50 8.03 154 GLU A O 1
ATOM 1353 O O B GLU A 1 154 ? 73.406 29.911 11.700 0.50 7.95 154 GLU A O 1
ATOM 1364 N N . ARG A 1 155 ? 74.055 27.946 10.759 1.00 7.49 155 ARG A N 1
ATOM 1365 C CA . ARG A 1 155 ? 72.683 27.458 10.577 1.00 6.56 155 ARG A CA 1
ATOM 1366 C C . ARG A 1 155 ? 72.321 26.324 11.531 1.00 8.05 155 ARG A C 1
ATOM 1367 O O . ARG A 1 155 ? 71.361 25.572 11.284 1.00 8.80 155 ARG A O 1
ATOM 1375 N N . HIS A 1 156 ? 73.099 26.161 12.588 1.00 6.90 156 HIS A N 1
ATOM 1376 C CA . HIS A 1 156 ? 72.686 25.282 13.700 1.00 7.57 156 HIS A CA 1
ATOM 1377 C C . HIS A 1 156 ? 72.408 23.891 13.191 1.00 7.84 156 HIS A C 1
ATOM 1378 O O . HIS A 1 156 ? 71.422 23.260 13.605 1.00 7.83 156 HIS A O 1
ATOM 1385 N N . PHE A 1 157 ? 73.340 23.379 12.396 1.00 6.99 157 PHE A N 1
ATOM 1386 C CA . PHE A 1 157 ? 73.242 22.032 11.868 1.00 6.56 157 PHE A CA 1
ATOM 1387 C C . PHE A 1 157 ? 74.532 21.269 12.205 1.00 6.86 157 PHE A C 1
ATOM 1388 O O . PHE A 1 157 ? 75.596 21.543 11.645 1.00 7.10 157 PHE A O 1
ATOM 1396 N N . VAL A 1 158 ? 74.448 20.408 13.228 1.00 6.20 158 VAL A N 1
ATOM 1397 C CA . VAL A 1 158 ? 75.644 19.792 13.751 1.00 6.10 158 VAL A CA 1
ATOM 1398 C C . VAL A 1 158 ? 76.286 18.827 12.764 1.00 6.74 158 VAL A C 1
ATOM 1399 O O . VAL A 1 158 ? 75.612 18.032 12.126 1.00 7.14 158 VAL A O 1
ATOM 1403 N N . THR A 1 159 ? 77.595 18.932 12.612 1.00 6.27 159 THR A N 1
ATOM 1404 C CA . THR A 1 159 ? 78.305 18.135 11.633 1.00 6.53 159 THR A CA 1
ATOM 1405 C C . THR A 1 159 ? 77.928 16.656 11.712 1.00 6.97 159 THR A C 1
ATOM 1406 O O . THR A 1 159 ? 77.986 16.018 12.790 1.00 6.03 159 THR A O 1
ATOM 1410 N N . ILE A 1 160 ? 77.598 16.123 10.547 1.00 6.42 160 ILE A N 1
ATOM 1411 C CA . ILE A 1 160 ? 77.231 14.700 10.417 1.00 7.68 160 ILE A CA 1
ATOM 1412 C C . ILE A 1 160 ? 78.438 13.823 10.659 1.00 7.37 160 ILE A C 1
ATOM 1413 O O . ILE A 1 160 ? 79.559 14.146 10.252 1.00 8.49 160 ILE A O 1
ATOM 1418 N N . SER A 1 161 ? 78.205 12.656 11.310 1.00 6.41 161 SER A N 1
ATOM 1419 C CA . SER A 1 161 ? 79.267 11.660 11.383 1.00 5.91 161 SER A CA 1
ATOM 1420 C C . SER A 1 161 ? 78.780 10.315 10.896 1.00 6.57 161 SER A C 1
ATOM 1421 O O . SER A 1 161 ? 77.597 9.988 11.043 1.00 7.59 161 SER A O 1
ATOM 1424 N N A SER A 1 162 ? 79.670 9.511 10.353 0.50 6.84 162 SER A N 1
ATOM 1425 N N B SER A 1 162 ? 79.703 9.514 10.362 0.50 5.88 162 SER A N 1
ATOM 1426 C CA A SER A 1 162 ? 79.216 8.240 9.809 0.50 8.05 162 SER A CA 1
ATOM 1427 C CA B SER A 1 162 ? 79.306 8.225 9.767 0.50 5.95 162 SER A CA 1
ATOM 1428 C C A SER A 1 162 ? 78.567 7.251 10.817 0.50 7.27 162 SER A C 1
ATOM 1429 C C B SER A 1 162 ? 78.750 7.135 10.709 0.50 6.00 162 SER A C 1
ATOM 1430 O O A SER A 1 162 ? 77.496 6.642 10.526 0.50 7.56 162 SER A O 1
ATOM 1431 O O B SER A 1 162 ? 77.990 6.286 10.220 0.50 4.79 162 SER A O 1
ATOM 1436 N N . PRO A 1 163 ? 79.185 7.040 11.982 1.00 5.88 163 PRO A N 1
ATOM 1437 C CA . PRO A 1 163 ? 78.605 6.025 12.895 1.00 7.46 163 PRO A CA 1
ATOM 1438 C C . PRO A 1 163 ? 77.129 6.251 13.181 1.00 6.94 163 PRO A C 1
ATOM 1439 O O . PRO A 1 163 ? 76.780 7.343 13.662 1.00 8.70 163 PRO A O 1
ATOM 1443 N N . LEU A 1 164 ? 76.280 5.278 12.840 1.00 6.49 164 LEU A N 1
ATOM 1444 C CA . LEU A 1 164 ? 74.851 5.509 12.935 1.00 5.53 164 LEU A CA 1
ATOM 1445 C C . LEU A 1 164 ? 74.389 5.603 14.371 1.00 6.35 164 LEU A C 1
ATOM 1446 O O . LEU A 1 164 ? 74.860 4.905 15.258 1.00 7.27 164 LEU A O 1
ATOM 1451 N N . ALA A 1 165 ? 73.453 6.519 14.543 1.00 6.49 165 ALA A N 1
ATOM 1452 C CA . ALA A 1 165 ? 72.671 6.690 15.768 1.00 5.81 165 ALA A CA 1
ATOM 1453 C C . ALA A 1 165 ? 73.449 7.364 16.914 1.00 6.43 165 ALA A C 1
ATOM 1454 O O . ALA A 1 165 ? 72.849 7.693 17.961 1.00 6.32 165 ALA A O 1
ATOM 1456 N N . THR A 1 166 ? 74.754 7.645 16.691 1.00 6.21 166 THR A N 1
ATOM 1457 C CA . THR A 1 166 ? 75.520 8.284 17.800 1.00 6.28 166 THR A CA 1
ATOM 1458 C C . THR A 1 166 ? 74.943 9.655 18.178 1.00 6.45 166 THR A C 1
ATOM 1459 O O . THR A 1 166 ? 75.053 10.101 19.296 1.00 7.93 166 THR A O 1
ATOM 1463 N N . GLN A 1 167 ? 74.343 10.320 17.188 1.00 5.96 167 GLN A N 1
ATOM 1464 C CA . GLN A 1 167 ? 73.812 11.668 17.411 1.00 7.17 167 GLN A CA 1
ATOM 1465 C C . GLN A 1 167 ? 72.525 11.665 18.223 1.00 6.95 167 GLN A C 1
ATOM 1466 O O . GLN A 1 167 ? 72.104 12.737 18.664 1.00 7.11 167 GLN A O 1
ATOM 1472 N N . ILE A 1 168 ? 71.938 10.487 18.452 1.00 6.44 168 ILE A N 1
ATOM 1473 C CA . ILE A 1 168 ? 70.663 10.473 19.154 1.00 6.87 168 ILE A CA 1
ATOM 1474 C C . ILE A 1 168 ? 70.836 10.851 20.626 1.00 6.74 168 ILE A C 1
ATOM 1475 O O . ILE A 1 168 ? 70.192 11.813 21.079 1.00 6.91 168 ILE A O 1
ATOM 1480 N N . PRO A 1 169 ? 71.668 10.176 21.440 1.00 5.75 169 PRO A N 1
ATOM 1481 C CA . PRO A 1 169 ? 71.810 10.621 22.822 1.00 5.11 169 PRO A CA 1
ATOM 1482 C C . PRO A 1 169 ? 72.507 11.987 22.866 1.00 5.73 169 PRO A C 1
ATOM 1483 O O . PRO A 1 169 ? 72.310 12.727 23.878 1.00 6.80 169 PRO A O 1
ATOM 1487 N N . GLN A 1 170 ? 73.388 12.337 21.899 1.00 4.80 170 GLN A N 1
ATOM 1488 C CA . GLN A 1 170 ? 73.977 13.681 21.911 1.00 6.10 170 GLN A CA 1
ATOM 1489 C C . GLN A 1 170 ? 72.894 14.778 21.755 1.00 6.47 170 GLN A C 1
ATOM 1490 O O . GLN A 1 170 ? 72.898 15.803 22.452 1.00 6.90 170 GLN A O 1
ATOM 1496 N N . ALA A 1 171 ? 71.970 14.548 20.822 1.00 6.03 171 ALA A N 1
ATOM 1497 C CA . ALA A 1 171 ? 70.888 15.533 20.647 1.00 6.12 171 ALA A CA 1
ATOM 1498 C C . ALA A 1 171 ? 70.107 15.736 21.958 1.00 6.53 171 ALA A C 1
ATOM 1499 O O . ALA A 1 171 ? 69.664 16.841 22.303 1.00 6.67 171 ALA A O 1
ATOM 1501 N N . VAL A 1 172 ? 69.907 14.610 22.671 1.00 5.88 172 VAL A N 1
ATOM 1502 C CA . VAL A 1 172 ? 69.205 14.696 23.963 1.00 5.96 172 VAL A CA 1
ATOM 1503 C C . VAL A 1 172 ? 69.978 15.587 24.965 1.00 6.97 172 VAL A C 1
ATOM 1504 O O . VAL A 1 172 ? 69.404 16.404 25.670 1.00 6.42 172 VAL A O 1
ATOM 1508 N N . GLY A 1 173 ? 71.297 15.402 25.020 1.00 5.74 173 GLY A N 1
ATOM 1509 C CA . GLY A 1 173 ? 72.101 16.243 25.927 1.00 6.50 173 GLY A CA 1
ATOM 1510 C C . GLY A 1 173 ? 72.034 17.704 25.521 1.00 5.85 173 GLY A C 1
ATOM 1511 O O . GLY A 1 173 ? 71.958 18.589 26.388 1.00 6.79 173 GLY A O 1
ATOM 1512 N N . ALA A 1 174 ? 72.103 17.987 24.201 1.00 6.03 174 ALA A N 1
ATOM 1513 C CA . ALA A 1 174 ? 71.971 19.401 23.782 1.00 5.86 174 ALA A CA 1
ATOM 1514 C C . ALA A 1 174 ? 70.602 19.961 24.169 1.00 6.62 174 ALA A C 1
ATOM 1515 O O . ALA A 1 174 ? 70.490 21.152 24.553 1.00 8.10 174 ALA A O 1
ATOM 1517 N N . ALA A 1 175 ? 69.576 19.104 24.091 1.00 5.96 175 ALA A N 1
ATOM 1518 C CA . ALA A 1 175 ? 68.254 19.565 24.484 1.00 6.06 175 ALA A CA 1
ATOM 1519 C C . ALA A 1 175 ? 68.133 19.819 26.011 1.00 6.60 175 ALA A C 1
ATOM 1520 O O . ALA A 1 175 ? 67.510 20.799 26.447 1.00 7.45 175 ALA A O 1
ATOM 1522 N N . TYR A 1 176 ? 68.816 18.966 26.784 1.00 6.43 176 TYR A N 1
ATOM 1523 C CA . TYR A 1 176 ? 68.828 19.239 28.245 1.00 6.19 176 TYR A CA 1
ATOM 1524 C C . TYR A 1 176 ? 69.498 20.579 28.541 1.00 5.86 176 TYR A C 1
ATOM 1525 O O . TYR A 1 176 ? 69.048 21.360 29.389 1.00 6.53 176 TYR A O 1
ATOM 1534 N N . ALA A 1 177 ? 70.640 20.811 27.849 1.00 6.62 177 ALA A N 1
ATOM 1535 C CA . ALA A 1 177 ? 71.367 22.069 28.070 1.00 7.71 177 ALA A CA 1
ATOM 1536 C C . ALA A 1 177 ? 70.491 23.249 27.621 1.00 7.59 177 ALA A C 1
ATOM 1537 O O . ALA A 1 177 ? 70.476 24.310 28.329 1.00 8.87 177 ALA A O 1
ATOM 1539 N N . ALA A 1 178 ? 69.765 23.091 26.488 1.00 8.33 178 ALA A N 1
ATOM 1540 C CA . ALA A 1 178 ? 68.835 24.154 26.080 1.00 8.82 178 ALA A CA 1
ATOM 1541 C C . ALA A 1 178 ? 67.792 24.473 27.134 1.00 9.09 178 ALA A C 1
ATOM 1542 O O . ALA A 1 178 ? 67.510 25.670 27.418 1.00 10.76 178 ALA A O 1
ATOM 1544 N N . LYS A 1 179 ? 67.242 23.412 27.744 1.00 9.81 179 LYS A N 1
ATOM 1545 C CA . LYS A 1 179 ? 66.232 23.577 28.773 1.00 10.36 179 LYS A CA 1
ATOM 1546 C C . LYS A 1 179 ? 66.818 24.411 29.908 1.00 10.49 179 LYS A C 1
ATOM 1547 O O . LYS A 1 179 ? 66.196 25.356 30.411 1.00 11.79 179 LYS A O 1
ATOM 1553 N N . ARG A 1 180 ? 68.029 24.040 30.342 1.00 10.64 180 ARG A N 1
ATOM 1554 C CA . ARG A 1 180 ? 68.627 24.777 31.459 1.00 10.80 180 ARG A CA 1
ATOM 1555 C C . ARG A 1 180 ? 68.888 26.220 31.099 1.00 12.21 180 ARG A C 1
ATOM 1556 O O . ARG A 1 180 ? 68.764 27.095 32.002 1.00 14.27 180 ARG A O 1
ATOM 1564 N N . ALA A 1 181 ? 69.278 26.488 29.857 1.00 12.81 181 ALA A N 1
ATOM 1565 C CA . ALA A 1 181 ? 69.656 27.845 29.423 1.00 15.33 181 ALA A CA 1
ATOM 1566 C C . ALA A 1 181 ? 68.409 28.708 29.222 1.00 17.38 181 ALA A C 1
ATOM 1567 O O . ALA A 1 181 ? 68.535 29.925 28.984 1.00 18.86 181 ALA A O 1
ATOM 1569 N N . ASN A 1 182 ? 67.223 28.133 29.345 1.00 18.67 182 ASN A N 1
ATOM 1570 C CA . ASN A 1 182 ? 65.979 28.865 29.109 1.00 21.81 182 ASN A CA 1
ATOM 1571 C C . ASN A 1 182 ? 66.044 29.421 27.695 1.00 23.40 182 ASN A C 1
ATOM 1572 O O . ASN A 1 182 ? 65.599 30.536 27.429 1.00 25.47 182 ASN A O 1
ATOM 1577 N N . ALA A 1 183 ? 66.660 28.617 26.820 1.00 23.59 183 ALA A N 1
ATOM 1578 C CA . ALA A 1 183 ? 66.806 28.875 25.396 1.00 23.41 183 ALA A CA 1
ATOM 1579 C C . ALA A 1 183 ? 65.457 29.120 24.648 1.00 23.35 183 ALA A C 1
ATOM 1580 O O . ALA A 1 183 ? 65.438 29.862 23.655 1.00 23.97 183 ALA A O 1
ATOM 1582 N N . ASN A 1 184 ? 64.356 28.503 25.103 1.00 22.12 184 ASN A N 1
ATOM 1583 C CA . ASN A 1 184 ? 63.107 28.403 24.299 1.00 21.35 184 ASN A CA 1
ATOM 1584 C C . ASN A 1 184 ? 63.383 27.937 22.833 1.00 19.61 184 ASN A C 1
ATOM 1585 O O . ASN A 1 184 ? 62.917 28.485 21.826 1.00 19.31 184 ASN A O 1
ATOM 1590 N N . ARG A 1 185 ? 64.190 26.899 22.783 1.00 16.11 185 ARG A N 1
ATOM 1591 C CA . ARG A 1 185 ? 64.681 26.314 21.552 1.00 13.45 185 ARG A CA 1
ATOM 1592 C C . ARG A 1 185 ? 64.398 24.836 21.687 1.00 11.35 185 ARG A C 1
ATOM 1593 O O . ARG A 1 185 ? 64.371 24.323 22.800 1.00 11.02 185 ARG A O 1
ATOM 1601 N N A VAL A 1 186 ? 64.176 24.196 20.553 0.50 9.28 186 VAL A N 1
ATOM 1602 N N B VAL A 1 186 ? 64.105 24.210 20.554 0.50 8.78 186 VAL A N 1
ATOM 1603 C CA A VAL A 1 186 ? 64.003 22.743 20.473 0.50 8.83 186 VAL A CA 1
ATOM 1604 C CA B VAL A 1 186 ? 64.018 22.748 20.455 0.50 8.27 186 VAL A CA 1
ATOM 1605 C C A VAL A 1 186 ? 65.158 22.167 19.676 0.50 7.51 186 VAL A C 1
ATOM 1606 C C B VAL A 1 186 ? 65.276 22.215 19.781 0.50 7.29 186 VAL A C 1
ATOM 1607 O O A VAL A 1 186 ? 65.755 22.842 18.842 0.50 8.13 186 VAL A O 1
ATOM 1608 O O B VAL A 1 186 ? 66.046 22.947 19.151 0.50 6.97 186 VAL A O 1
ATOM 1615 N N . VAL A 1 187 ? 65.532 20.941 20.009 1.00 6.12 187 VAL A N 1
ATOM 1616 C CA . VAL A 1 187 ? 66.500 20.199 19.204 1.00 6.11 187 VAL A CA 1
ATOM 1617 C C . VAL A 1 187 ? 65.721 19.168 18.370 1.00 5.95 187 VAL A C 1
ATOM 1618 O O . VAL A 1 187 ? 64.732 18.596 18.865 1.00 6.13 187 VAL A O 1
ATOM 1622 N N . ILE A 1 188 ? 66.080 18.994 17.091 1.00 6.12 188 ILE A N 1
ATOM 1623 C CA . ILE A 1 188 ? 65.483 17.902 16.326 1.00 5.19 188 ILE A CA 1
ATOM 1624 C C . ILE A 1 188 ? 66.620 16.966 15.941 1.00 5.75 188 ILE A C 1
ATOM 1625 O O . ILE A 1 188 ? 67.737 17.418 15.639 1.00 6.84 188 ILE A O 1
ATOM 1630 N N . CYS A 1 189 ? 66.323 15.647 15.933 1.00 5.30 189 CYS A N 1
ATOM 1631 C CA . CYS A 1 189 ? 67.349 14.650 15.652 1.00 5.59 189 CYS A CA 1
ATOM 1632 C C . CYS A 1 189 ? 66.753 13.663 14.650 1.00 6.34 189 CYS A C 1
ATOM 1633 O O . CYS A 1 189 ? 65.797 12.952 14.953 1.00 6.61 189 CYS A O 1
ATOM 1636 N N . TYR A 1 190 ? 67.371 13.626 13.466 1.00 5.77 190 TYR A N 1
ATOM 1637 C CA . TYR A 1 190 ? 66.942 12.727 12.386 1.00 5.28 190 TYR A CA 1
ATOM 1638 C C . TYR A 1 190 ? 67.759 11.432 12.368 1.00 6.31 190 TYR A C 1
ATOM 1639 O O . TYR A 1 190 ? 68.967 11.460 12.635 1.00 6.98 190 TYR A O 1
ATOM 1648 N N . PHE A 1 191 ? 67.102 10.351 11.990 1.00 5.12 191 PHE A N 1
ATOM 1649 C CA . PHE A 1 191 ? 67.808 9.069 11.830 1.00 5.83 191 PHE A CA 1
ATOM 1650 C C . PHE A 1 191 ? 66.870 8.192 11.029 1.00 6.28 191 PHE A C 1
ATOM 1651 O O . PHE A 1 191 ? 65.647 8.479 10.928 1.00 6.75 191 PHE A O 1
ATOM 1659 N N . GLY A 1 192 ? 67.458 7.146 10.492 1.00 6.13 192 GLY A N 1
ATOM 1660 C CA . GLY A 1 192 ? 66.660 6.193 9.737 1.00 6.02 192 GLY A CA 1
ATOM 1661 C C . GLY A 1 192 ? 66.194 4.983 10.545 1.00 5.49 192 GLY A C 1
ATOM 1662 O O . GLY A 1 192 ? 66.548 4.820 11.741 1.00 7.02 192 GLY A O 1
ATOM 1663 N N . GLU A 1 193 ? 65.326 4.168 9.937 1.00 5.27 193 GLU A N 1
ATOM 1664 C CA . GLU A 1 193 ? 64.738 3.058 10.717 1.00 5.57 193 GLU A CA 1
ATOM 1665 C C . GLU A 1 193 ? 65.781 2.001 11.001 1.00 6.41 193 GLU A C 1
ATOM 1666 O O . GLU A 1 193 ? 65.634 1.258 12.007 1.00 6.36 193 GLU A O 1
ATOM 1672 N N . GLY A 1 194 ? 66.795 1.846 10.151 1.00 6.46 194 GLY A N 1
ATOM 1673 C CA . GLY A 1 194 ? 67.911 0.980 10.439 1.00 6.04 194 GLY A CA 1
ATOM 1674 C C . GLY A 1 194 ? 68.677 1.475 11.643 1.00 6.66 194 GLY A C 1
ATOM 1675 O O . GLY A 1 194 ? 68.976 0.716 12.625 1.00 6.08 194 GLY A O 1
ATOM 1676 N N . ALA A 1 195 ? 69.039 2.756 11.624 1.00 4.61 195 ALA A N 1
ATOM 1677 C CA . ALA A 1 195 ? 69.806 3.292 12.785 1.00 5.20 195 ALA A CA 1
ATOM 1678 C C . ALA A 1 195 ? 69.062 3.135 14.094 1.00 5.47 195 ALA A C 1
ATOM 1679 O O . ALA A 1 195 ? 69.697 3.076 15.143 1.00 6.84 195 ALA A O 1
ATOM 1681 N N . ALA A 1 196 ? 67.725 3.150 14.021 1.00 5.65 196 ALA A N 1
ATOM 1682 C CA . ALA A 1 196 ? 66.930 2.998 15.244 1.00 5.55 196 ALA A CA 1
ATOM 1683 C C . ALA A 1 196 ? 67.213 1.655 15.928 1.00 5.92 196 ALA A C 1
ATOM 1684 O O . ALA A 1 196 ? 66.787 1.492 17.099 1.00 6.06 196 ALA A O 1
ATOM 1686 N N . SER A 1 197 ? 67.788 0.677 15.223 1.00 5.11 197 SER A N 1
ATOM 1687 C CA . SER A 1 197 ? 68.136 -0.584 15.911 1.00 4.55 197 SER A CA 1
ATOM 1688 C C . SER A 1 197 ? 69.372 -0.492 16.822 1.00 5.15 197 SER A C 1
ATOM 1689 O O . SER A 1 197 ? 69.648 -1.416 17.584 1.00 5.06 197 SER A O 1
ATOM 1692 N N . GLU A 1 198 ? 70.116 0.607 16.696 1.00 4.96 198 GLU A N 1
ATOM 1693 C CA . GLU A 1 198 ? 71.342 0.676 17.486 1.00 4.85 198 GLU A CA 1
ATOM 1694 C C . GLU A 1 198 ? 71.013 0.924 18.971 1.00 6.07 198 GLU A C 1
ATOM 1695 O O . GLU A 1 198 ? 69.993 1.525 19.324 1.00 5.71 198 GLU A O 1
ATOM 1701 N N . GLY A 1 199 ? 71.934 0.470 19.833 1.00 4.84 199 GLY A N 1
ATOM 1702 C CA . GLY A 1 199 ? 71.704 0.701 21.295 1.00 5.67 199 GLY A CA 1
ATOM 1703 C C . GLY A 1 199 ? 71.619 2.216 21.607 1.00 5.78 199 GLY A C 1
ATOM 1704 O O . GLY A 1 199 ? 70.896 2.570 22.525 1.00 6.41 199 GLY A O 1
ATOM 1705 N N . ASP A 1 200 ? 72.347 3.079 20.879 1.00 5.29 200 ASP A N 1
ATOM 1706 C CA . ASP A 1 200 ? 72.287 4.487 21.229 1.00 5.25 200 ASP A CA 1
ATOM 1707 C C . ASP A 1 200 ? 70.870 5.035 20.993 1.00 6.21 200 ASP A C 1
ATOM 1708 O O . ASP A 1 200 ? 70.537 6.075 21.587 1.00 5.88 200 ASP A O 1
ATOM 1713 N N . ALA A 1 201 ? 69.994 4.424 20.150 1.00 5.46 201 ALA A N 1
ATOM 1714 C CA . ALA A 1 201 ? 68.615 4.946 20.062 1.00 5.26 201 ALA A CA 1
ATOM 1715 C C . ALA A 1 201 ? 67.826 4.666 21.352 1.00 6.64 201 ALA A C 1
ATOM 1716 O O . ALA A 1 201 ? 66.999 5.489 21.789 1.00 6.92 201 ALA A O 1
ATOM 1718 N N . HIS A 1 202 ? 68.059 3.479 21.948 1.00 5.92 202 HIS A N 1
ATOM 1719 C CA . HIS A 1 202 ? 67.394 3.127 23.220 1.00 7.08 202 HIS A CA 1
ATOM 1720 C C . HIS A 1 202 ? 67.915 4.092 24.311 1.00 6.88 202 HIS A C 1
ATOM 1721 O O . HIS A 1 202 ? 67.126 4.545 25.165 1.00 6.48 202 HIS A O 1
ATOM 1728 N N . ALA A 1 203 ? 69.223 4.392 24.288 1.00 5.93 203 ALA A N 1
ATOM 1729 C CA . ALA A 1 203 ? 69.741 5.376 25.217 1.00 6.53 203 ALA A CA 1
ATOM 1730 C C . ALA A 1 203 ? 69.074 6.719 25.073 1.00 6.07 203 ALA A C 1
ATOM 1731 O O . ALA A 1 203 ? 68.585 7.295 26.051 1.00 7.39 203 ALA A O 1
ATOM 1733 N N . GLY A 1 204 ? 69.065 7.235 23.860 1.00 5.61 204 GLY A N 1
ATOM 1734 C CA . GLY A 1 204 ? 68.547 8.592 23.708 1.00 6.02 204 GLY A CA 1
ATOM 1735 C C . GLY A 1 204 ? 67.062 8.696 24.003 1.00 6.59 204 GLY A C 1
ATOM 1736 O O . GLY A 1 204 ? 66.627 9.640 24.665 1.00 7.04 204 GLY A O 1
ATOM 1737 N N A PHE A 1 205 ? 66.280 7.740 23.500 0.50 6.43 205 PHE A N 1
ATOM 1738 N N B PHE A 1 205 ? 66.256 7.768 23.484 0.50 5.91 205 PHE A N 1
ATOM 1739 C CA A PHE A 1 205 ? 64.825 7.745 23.747 0.50 6.29 205 PHE A CA 1
ATOM 1740 C CA B PHE A 1 205 ? 64.814 7.857 23.763 0.50 5.00 205 PHE A CA 1
ATOM 1741 C C A PHE A 1 205 ? 64.482 7.764 25.254 0.50 6.51 205 PHE A C 1
ATOM 1742 C C B PHE A 1 205 ? 64.581 7.882 25.289 0.50 5.71 205 PHE A C 1
ATOM 1743 O O A PHE A 1 205 ? 63.603 8.513 25.722 0.50 7.24 205 PHE A O 1
ATOM 1744 O O B PHE A 1 205 ? 63.881 8.762 25.793 0.50 5.77 205 PHE A O 1
ATOM 1759 N N . ASN A 1 206 ? 65.199 6.932 26.011 1.00 5.98 206 ASN A N 1
ATOM 1760 C CA . ASN A 1 206 ? 64.868 6.806 27.439 1.00 5.09 206 ASN A CA 1
ATOM 1761 C C . ASN A 1 206 ? 65.387 8.072 28.172 1.00 6.04 206 ASN A C 1
ATOM 1762 O O . ASN A 1 206 ? 64.684 8.628 29.058 1.00 6.73 206 ASN A O 1
ATOM 1767 N N . PHE A 1 207 ? 66.626 8.517 27.889 1.00 5.33 207 PHE A N 1
ATOM 1768 C CA . PHE A 1 207 ? 67.154 9.701 28.576 1.00 6.43 207 PHE A CA 1
ATOM 1769 C C . PHE A 1 207 ? 66.249 10.898 28.289 1.00 5.76 207 PHE A C 1
ATOM 1770 O O . PHE A 1 207 ? 66.045 11.743 29.199 1.00 5.69 207 PHE A O 1
ATOM 1778 N N . ALA A 1 208 ? 65.752 11.056 27.062 1.00 5.59 208 ALA A N 1
ATOM 1779 C CA . ALA A 1 208 ? 64.954 12.274 26.797 1.00 5.24 208 ALA A CA 1
ATOM 1780 C C . ALA A 1 208 ? 63.681 12.316 27.651 1.00 6.10 208 ALA A C 1
ATOM 1781 O O . ALA A 1 208 ? 63.185 13.386 28.043 1.00 6.73 208 ALA A O 1
ATOM 1783 N N . ALA A 1 209 ? 63.130 11.117 27.897 1.00 6.58 209 ALA A N 1
ATOM 1784 C CA . ALA A 1 209 ? 61.894 11.021 28.693 1.00 7.49 209 ALA A CA 1
ATOM 1785 C C . ALA A 1 209 ? 62.205 11.242 30.171 1.00 6.92 209 ALA A C 1
ATOM 1786 O O . ALA A 1 209 ? 61.523 12.038 30.870 1.00 7.88 209 ALA A O 1
ATOM 1788 N N . THR A 1 210 ? 63.224 10.558 30.719 1.00 6.99 210 THR A N 1
ATOM 1789 C CA . THR A 1 210 ? 63.446 10.695 32.160 1.00 7.39 210 THR A CA 1
ATOM 1790 C C . THR A 1 210 ? 64.013 12.028 32.547 1.00 7.92 210 THR A C 1
ATOM 1791 O O . THR A 1 210 ? 63.813 12.471 33.698 1.00 8.53 210 THR A O 1
ATOM 1795 N N . LEU A 1 211 ? 64.752 12.651 31.624 1.00 7.30 211 LEU A N 1
ATOM 1796 C CA . LEU A 1 211 ? 65.370 13.926 31.946 1.00 6.99 211 LEU A CA 1
ATOM 1797 C C . LEU A 1 211 ? 64.541 15.106 31.412 1.00 7.66 211 LEU A C 1
ATOM 1798 O O . LEU A 1 211 ? 64.970 16.261 31.533 1.00 9.63 211 LEU A O 1
ATOM 1803 N N . GLU A 1 212 ? 63.409 14.804 30.783 1.00 6.36 212 GLU A N 1
ATOM 1804 C CA . GLU A 1 212 ? 62.419 15.805 30.392 1.00 6.03 212 GLU A CA 1
ATOM 1805 C C . GLU A 1 212 ? 63.006 16.849 29.452 1.00 6.93 212 GLU A C 1
ATOM 1806 O O . GLU A 1 212 ? 63.109 18.035 29.763 1.00 8.18 212 GLU A O 1
ATOM 1812 N N . CYS A 1 213 ? 63.353 16.399 28.251 1.00 5.49 213 CYS A N 1
ATOM 1813 C CA . CYS A 1 213 ? 64.115 17.247 27.299 1.00 5.82 213 CYS A CA 1
ATOM 1814 C C . CYS A 1 213 ? 63.235 17.636 26.094 1.00 6.27 213 CYS A C 1
ATOM 1815 O O . CYS A 1 213 ? 62.432 16.821 25.572 1.00 6.66 213 CYS A O 1
ATOM 1818 N N . PRO A 1 214 ? 63.392 18.899 25.673 1.00 5.68 214 PRO A N 1
ATOM 1819 C CA . PRO A 1 214 ? 62.620 19.461 24.539 1.00 6.81 214 PRO A CA 1
ATOM 1820 C C . PRO A 1 214 ? 63.274 19.032 23.227 1.00 7.37 214 PRO A C 1
ATOM 1821 O O . PRO A 1 214 ? 64.069 19.786 22.615 1.00 7.08 214 PRO A O 1
ATOM 1825 N N . ILE A 1 215 ? 62.980 17.819 22.820 1.00 5.67 215 ILE A N 1
ATOM 1826 C CA . ILE A 1 215 ? 63.564 17.235 21.594 1.00 5.96 215 ILE A CA 1
ATOM 1827 C C . ILE A 1 215 ? 62.482 16.557 20.739 1.00 6.41 215 ILE A C 1
ATOM 1828 O O . ILE A 1 215 ? 61.573 15.899 21.271 1.00 7.08 215 ILE A O 1
ATOM 1833 N N . ILE A 1 216 ? 62.620 16.719 19.424 1.00 6.12 216 ILE A N 1
ATOM 1834 C CA . ILE A 1 216 ? 61.871 15.950 18.436 1.00 6.41 216 ILE A CA 1
ATOM 1835 C C . ILE A 1 216 ? 62.771 14.883 17.849 1.00 7.18 216 ILE A C 1
ATOM 1836 O O . ILE A 1 216 ? 63.787 15.238 17.239 1.00 6.75 216 ILE A O 1
ATOM 1841 N N . PHE A 1 217 ? 62.398 13.622 18.030 1.00 6.88 217 PHE A N 1
ATOM 1842 C CA . PHE A 1 217 ? 63.096 12.541 17.311 1.00 5.89 217 PHE A CA 1
ATOM 1843 C C . PHE A 1 217 ? 62.348 12.321 15.996 1.00 6.55 217 PHE A C 1
ATOM 1844 O O . PHE A 1 217 ? 61.110 12.191 16.017 1.00 7.40 217 PHE A O 1
ATOM 1852 N N . PHE A 1 218 ? 63.077 12.363 14.872 1.00 5.84 218 PHE A N 1
ATOM 1853 C CA . PHE A 1 218 ? 62.390 12.305 13.572 1.00 6.03 218 PHE A CA 1
ATOM 1854 C C . PHE A 1 218 ? 62.966 11.132 12.803 1.00 5.84 218 PHE A C 1
ATOM 1855 O O . PHE A 1 218 ? 64.177 11.183 12.388 1.00 6.00 218 PHE A O 1
ATOM 1863 N N . CYS A 1 219 ? 62.196 10.041 12.710 1.00 5.99 219 CYS A N 1
ATOM 1864 C CA . CYS A 1 219 ? 62.732 8.845 12.041 1.00 7.13 219 CYS A CA 1
ATOM 1865 C C . CYS A 1 219 ? 62.183 8.795 10.627 1.00 7.10 219 CYS A C 1
ATOM 1866 O O . CYS A 1 219 ? 60.958 8.855 10.406 1.00 8.26 219 CYS A O 1
ATOM 1869 N N . ARG A 1 220 ? 63.106 8.676 9.685 1.00 7.79 220 ARG A N 1
ATOM 1870 C CA . ARG A 1 220 ? 62.684 8.453 8.293 1.00 7.69 220 ARG A CA 1
ATOM 1871 C C . ARG A 1 220 ? 62.628 6.938 8.064 1.00 7.18 220 ARG A C 1
ATOM 1872 O O . ARG A 1 220 ? 63.682 6.269 8.103 1.00 8.43 220 ARG A O 1
ATOM 1880 N N . ASN A 1 221 ? 61.443 6.400 7.830 1.00 6.67 221 ASN A N 1
ATOM 1881 C CA . ASN A 1 221 ? 61.320 4.955 7.627 1.00 6.16 221 ASN A CA 1
ATOM 1882 C C . ASN A 1 221 ? 61.048 4.768 6.141 1.00 7.34 221 ASN A C 1
ATOM 1883 O O . ASN A 1 221 ? 59.939 4.992 5.668 1.00 7.35 221 ASN A O 1
ATOM 1888 N N . ASN A 1 222 ? 62.129 4.404 5.421 1.00 7.97 222 ASN A N 1
ATOM 1889 C CA . ASN A 1 222 ? 62.120 4.357 3.938 1.00 9.42 222 ASN A CA 1
ATOM 1890 C C . ASN A 1 222 ? 62.197 2.921 3.469 1.00 11.73 222 ASN A C 1
ATOM 1891 O O . ASN A 1 222 ? 62.494 2.764 2.248 1.00 12.00 222 ASN A O 1
ATOM 1896 N N . GLY A 1 223 ? 61.905 1.944 4.357 1.00 10.47 223 GLY A N 1
ATOM 1897 C CA . GLY A 1 223 ? 61.710 0.490 4.039 1.00 11.77 223 GLY A CA 1
ATOM 1898 C C . GLY A 1 223 ? 62.990 -0.337 3.908 1.00 10.59 223 GLY A C 1
ATOM 1899 O O . GLY A 1 223 ? 62.899 -1.524 3.841 1.00 10.44 223 GLY A O 1
ATOM 1900 N N . TYR A 1 224 ? 64.142 0.332 3.912 1.00 9.24 224 TYR A N 1
ATOM 1901 C CA . TYR A 1 224 ? 65.415 -0.411 3.696 1.00 7.07 224 TYR A CA 1
ATOM 1902 C C . TYR A 1 224 ? 66.523 0.278 4.450 1.00 6.90 224 TYR A C 1
ATOM 1903 O O . TYR A 1 224 ? 66.572 1.512 4.556 1.00 6.13 224 TYR A O 1
ATOM 1912 N N . ALA A 1 225 ? 67.475 -0.559 4.915 1.00 5.41 225 ALA A N 1
ATOM 1913 C CA . ALA A 1 225 ? 68.727 -0.083 5.452 1.00 4.25 225 ALA A CA 1
ATOM 1914 C C . ALA A 1 225 ? 69.749 -0.846 4.588 1.00 5.21 225 ALA A C 1
ATOM 1915 O O . ALA A 1 225 ? 70.000 -2.036 4.769 1.00 5.84 225 ALA A O 1
ATOM 1917 N N . ILE A 1 226 ? 70.324 -0.113 3.597 1.00 5.07 226 ILE A N 1
ATOM 1918 C CA . ILE A 1 226 ? 71.135 -0.737 2.509 1.00 4.59 226 ILE A CA 1
ATOM 1919 C C . ILE A 1 226 ? 70.318 -1.832 1.900 1.00 4.52 226 ILE A C 1
ATOM 1920 O O . ILE A 1 226 ? 69.244 -1.486 1.293 1.00 7.20 226 ILE A O 1
ATOM 1925 N N . SER A 1 227 ? 70.688 -3.108 2.080 1.00 4.73 227 SER A N 1
ATOM 1926 C CA . SER A 1 227 ? 69.978 -4.206 1.404 1.00 4.58 227 SER A CA 1
ATOM 1927 C C . SER A 1 227 ? 68.846 -4.819 2.287 1.00 3.99 227 SER A C 1
ATOM 1928 O O . SER A 1 227 ? 68.110 -5.709 1.877 1.00 6.90 227 SER A O 1
ATOM 1931 N N . THR A 1 228 ? 68.826 -4.351 3.568 1.00 4.83 228 THR A N 1
ATOM 1932 C CA . THR A 1 228 ? 68.003 -5.024 4.610 1.00 5.64 228 THR A CA 1
ATOM 1933 C C . THR A 1 228 ? 66.615 -4.432 4.648 1.00 5.13 228 THR A C 1
ATOM 1934 O O . THR A 1 228 ? 66.408 -3.237 4.962 1.00 5.79 228 THR A O 1
ATOM 1938 N N . PRO A 1 229 ? 65.619 -5.257 4.267 1.00 5.26 229 PRO A N 1
ATOM 1939 C CA . PRO A 1 229 ? 64.219 -4.739 4.330 1.00 6.84 229 PRO A CA 1
ATOM 1940 C C . PRO A 1 229 ? 63.748 -4.686 5.781 1.00 6.96 229 PRO A C 1
ATOM 1941 O O . PRO A 1 229 ? 64.360 -5.293 6.642 1.00 6.59 229 PRO A O 1
ATOM 1945 N N . THR A 1 230 ? 62.717 -3.891 6.036 1.00 8.06 230 THR A N 1
ATOM 1946 C CA . THR A 1 230 ? 62.247 -3.796 7.420 1.00 7.91 230 THR A CA 1
ATOM 1947 C C . THR A 1 230 ? 61.799 -5.071 8.066 1.00 7.57 230 THR A C 1
ATOM 1948 O O . THR A 1 230 ? 61.867 -5.162 9.315 1.00 7.98 230 THR A O 1
ATOM 1952 N N . SER A 1 231 ? 61.390 -6.094 7.280 1.00 8.02 231 SER A N 1
ATOM 1953 C CA . SER A 1 231 ? 61.034 -7.335 7.882 1.00 9.44 231 SER A CA 1
ATOM 1954 C C . SER A 1 231 ? 62.189 -8.056 8.590 1.00 9.18 231 SER A C 1
ATOM 1955 O O . SER A 1 231 ? 61.994 -8.946 9.421 1.00 10.68 231 SER A O 1
ATOM 1958 N N . GLU A 1 232 ? 63.421 -7.618 8.288 1.00 6.26 232 GLU A N 1
ATOM 1959 C CA . GLU A 1 232 ? 64.590 -8.189 8.955 1.00 7.67 232 GLU A CA 1
ATOM 1960 C C . GLU A 1 232 ? 65.176 -7.174 9.961 1.00 7.50 232 GLU A C 1
ATOM 1961 O O . GLU A 1 232 ? 66.128 -7.469 10.648 1.00 8.08 232 GLU A O 1
ATOM 1967 N N . GLN A 1 233 ? 64.594 -5.991 10.030 1.00 5.33 233 GLN A N 1
ATOM 1968 C CA . GLN A 1 233 ? 65.072 -4.899 10.916 1.00 5.72 233 GLN A CA 1
ATOM 1969 C C . GLN A 1 233 ? 64.360 -4.866 12.270 1.00 5.82 233 GLN A C 1
ATOM 1970 O O . GLN A 1 233 ? 64.955 -4.523 13.290 1.00 6.31 233 GLN A O 1
ATOM 1976 N N . TYR A 1 234 ? 63.075 -5.270 12.262 1.00 5.81 234 TYR A N 1
ATOM 1977 C CA . TYR A 1 234 ? 62.248 -5.246 13.476 1.00 5.77 234 TYR A CA 1
ATOM 1978 C C . TYR A 1 234 ? 60.992 -6.044 13.190 1.00 5.59 234 TYR A C 1
ATOM 1979 O O . TYR A 1 234 ? 60.683 -6.375 12.018 1.00 6.20 234 TYR A O 1
ATOM 1988 N N . ARG A 1 235 ? 60.255 -6.348 14.260 1.00 5.23 235 ARG A N 1
ATOM 1989 C CA . ARG A 1 235 ? 59.001 -7.057 14.128 1.00 7.09 235 ARG A CA 1
ATOM 1990 C C . ARG A 1 235 ? 57.853 -6.395 14.864 1.00 5.87 235 ARG A C 1
ATOM 1991 O O . ARG A 1 235 ? 56.704 -6.930 14.830 1.00 8.70 235 ARG A O 1
ATOM 1999 N N . GLY A 1 236 ? 58.112 -5.261 15.501 1.00 6.32 236 GLY A N 1
ATOM 2000 C CA . GLY A 1 236 ? 57.034 -4.448 16.049 1.00 7.02 236 GLY A CA 1
ATOM 2001 C C . GLY A 1 236 ? 56.416 -3.593 14.943 1.00 5.60 236 GLY A C 1
ATOM 2002 O O . GLY A 1 236 ? 56.810 -3.685 13.745 1.00 6.37 236 GLY A O 1
ATOM 2003 N N . ASP A 1 237 ? 55.526 -2.691 15.341 1.00 5.54 237 ASP A N 1
ATOM 2004 C CA . ASP A 1 237 ? 54.841 -1.806 14.412 1.00 6.29 237 ASP A CA 1
ATOM 2005 C C . ASP A 1 237 ? 55.751 -0.584 14.129 1.00 6.42 237 ASP A C 1
ATOM 2006 O O . ASP A 1 237 ? 55.549 0.531 14.654 1.00 6.15 237 ASP A O 1
ATOM 2011 N N . GLY A 1 238 ? 56.781 -0.840 13.341 1.00 7.11 238 GLY A N 1
ATOM 2012 C CA . GLY A 1 238 ? 57.732 0.229 13.013 1.00 6.67 238 GLY A CA 1
ATOM 2013 C C . GLY A 1 238 ? 58.367 0.868 14.207 1.00 6.99 238 GLY A C 1
ATOM 2014 O O . GLY A 1 238 ? 58.494 0.270 15.280 1.00 7.10 238 GLY A O 1
ATOM 2015 N N . ILE A 1 239 ? 58.828 2.123 14.027 1.00 7.15 239 ILE A N 1
ATOM 2016 C CA . ILE A 1 239 ? 59.486 2.882 15.115 1.00 7.16 239 ILE A CA 1
ATOM 2017 C C . ILE A 1 239 ? 58.460 3.637 15.976 1.00 7.30 239 ILE A C 1
ATOM 2018 O O . ILE A 1 239 ? 58.663 3.753 17.223 1.00 7.35 239 ILE A O 1
ATOM 2023 N N . ALA A 1 240 ? 57.379 4.139 15.356 1.00 6.92 240 ALA A N 1
ATOM 2024 C CA . ALA A 1 240 ? 56.398 4.904 16.157 1.00 6.87 240 ALA A CA 1
ATOM 2025 C C . ALA A 1 240 ? 55.906 4.138 17.328 1.00 7.81 240 ALA A C 1
ATOM 2026 O O . ALA A 1 240 ? 55.707 4.714 18.410 1.00 7.81 240 ALA A O 1
ATOM 2028 N N . ALA A 1 241 ? 55.710 2.837 17.167 1.00 6.39 241 ALA A N 1
ATOM 2029 C CA . ALA A 1 241 ? 55.101 2.065 18.304 1.00 7.65 241 ALA A CA 1
ATOM 2030 C C . ALA A 1 241 ? 56.076 1.904 19.458 1.00 9.29 241 ALA A C 1
ATOM 2031 O O . ALA A 1 241 ? 55.663 1.477 20.568 1.00 10.15 241 ALA A O 1
ATOM 2033 N N . ARG A 1 242 ? 57.357 2.172 19.239 1.00 7.73 242 ARG A N 1
ATOM 2034 C CA . ARG A 1 242 ? 58.323 2.083 20.356 1.00 6.02 242 ARG A CA 1
ATOM 2035 C C . ARG A 1 242 ? 58.181 3.312 21.284 1.00 7.77 242 ARG A C 1
ATOM 2036 O O . ARG A 1 242 ? 58.517 3.231 22.489 1.00 7.67 242 ARG A O 1
ATOM 2044 N N . GLY A 1 243 ? 57.784 4.465 20.782 1.00 7.84 243 GLY A N 1
ATOM 2045 C CA . GLY A 1 243 ? 57.840 5.707 21.563 1.00 8.22 243 GLY A CA 1
ATOM 2046 C C . GLY A 1 243 ? 57.075 5.583 22.857 1.00 8.44 243 GLY A C 1
ATOM 2047 O O . GLY A 1 243 ? 57.571 5.956 23.918 1.00 7.84 243 GLY A O 1
ATOM 2048 N N . PRO A 1 244 ? 55.836 5.128 22.812 1.00 8.03 244 PRO A N 1
ATOM 2049 C CA . PRO A 1 244 ? 55.023 5.131 24.044 1.00 9.29 244 PRO A CA 1
ATOM 2050 C C . PRO A 1 244 ? 55.622 4.258 25.123 1.00 8.22 244 PRO A C 1
ATOM 2051 O O . PRO A 1 244 ? 55.450 4.587 26.312 1.00 9.95 244 PRO A O 1
ATOM 2055 N N . GLY A 1 245 ? 56.359 3.213 24.750 1.00 7.78 245 GLY A N 1
ATOM 2056 C CA . GLY A 1 245 ? 57.051 2.370 25.774 1.00 9.37 245 GLY A CA 1
ATOM 2057 C C . GLY A 1 245 ? 58.067 3.139 26.617 1.00 9.68 245 GLY A C 1
ATOM 2058 O O . GLY A 1 245 ? 58.459 2.685 27.723 1.00 9.57 245 GLY A O 1
ATOM 2059 N N . TYR A 1 246 ? 58.600 4.210 26.040 1.00 8.23 246 TYR A N 1
ATOM 2060 C CA . TYR A 1 246 ? 59.487 5.121 26.767 1.00 6.68 246 TYR A CA 1
ATOM 2061 C C . TYR A 1 246 ? 58.751 6.326 27.402 1.00 7.84 246 TYR A C 1
ATOM 2062 O O . TYR A 1 246 ? 59.397 7.208 27.984 1.00 9.29 246 TYR A O 1
ATOM 2071 N N . GLY A 1 247 ? 57.422 6.369 27.240 1.00 6.52 247 GLY A N 1
ATOM 2072 C CA . GLY A 1 247 ? 56.715 7.554 27.722 1.00 8.77 247 GLY A CA 1
ATOM 2073 C C . GLY A 1 247 ? 56.742 8.712 26.764 1.00 9.67 247 GLY A C 1
ATOM 2074 O O . GLY A 1 247 ? 56.482 9.848 27.169 1.00 12.39 247 GLY A O 1
ATOM 2075 N N . ILE A 1 248 ? 57.058 8.457 25.480 1.00 7.48 248 ILE A N 1
ATOM 2076 C CA . ILE A 1 248 ? 57.217 9.531 24.493 1.00 7.74 248 ILE A CA 1
ATOM 2077 C C . ILE A 1 248 ? 55.969 9.652 23.614 1.00 7.61 248 ILE A C 1
ATOM 2078 O O . ILE A 1 248 ? 55.507 8.669 23.042 1.00 8.65 248 ILE A O 1
ATOM 2083 N N . MET A 1 249 ? 55.411 10.864 23.561 1.00 8.71 249 MET A N 1
ATOM 2084 C CA . MET A 1 249 ? 54.318 11.123 22.616 1.00 8.76 249 MET A CA 1
ATOM 2085 C C . MET A 1 249 ? 54.758 10.877 21.204 1.00 8.08 249 MET A C 1
ATOM 2086 O O . MET A 1 249 ? 55.786 11.428 20.782 1.00 8.80 249 MET A O 1
ATOM 2091 N N . SER A 1 250 ? 53.967 10.135 20.437 1.00 6.06 250 SER A N 1
ATOM 2092 C CA . SER A 1 250 ? 54.466 9.649 19.139 1.00 6.80 250 SER A CA 1
ATOM 2093 C C . SER A 1 250 ? 53.430 9.743 18.064 1.00 6.99 250 SER A C 1
ATOM 2094 O O . SER A 1 250 ? 52.217 9.700 18.336 1.00 7.31 250 SER A O 1
ATOM 2097 N N . ILE A 1 251 ? 53.864 9.897 16.821 1.00 7.06 251 ILE A N 1
ATOM 2098 C CA . ILE A 1 251 ? 52.921 9.990 15.707 1.00 7.74 251 ILE A CA 1
ATOM 2099 C C . ILE A 1 251 ? 53.615 9.438 14.455 1.00 6.48 251 ILE A C 1
ATOM 2100 O O . ILE A 1 251 ? 54.856 9.486 14.353 1.00 7.48 251 ILE A O 1
ATOM 2105 N N . ARG A 1 252 ? 52.823 8.940 13.503 1.00 6.91 252 ARG A N 1
ATOM 2106 C CA . ARG A 1 252 ? 53.349 8.454 12.233 1.00 5.57 252 ARG A CA 1
ATOM 2107 C C . ARG A 1 252 ? 52.685 9.326 11.148 1.00 7.79 252 ARG A C 1
ATOM 2108 O O . ARG A 1 252 ? 51.487 9.650 11.248 1.00 6.90 252 ARG A O 1
ATOM 2116 N N . VAL A 1 253 ? 53.493 9.719 10.156 1.00 5.98 253 VAL A N 1
ATOM 2117 C CA . VAL A 1 253 ? 53.012 10.608 9.099 1.00 6.70 253 VAL A CA 1
ATOM 2118 C C . VAL A 1 253 ? 53.385 10.105 7.729 1.00 6.51 253 VAL A C 1
ATOM 2119 O O . VAL A 1 253 ? 54.319 9.323 7.595 1.00 7.19 253 VAL A O 1
ATOM 2123 N N . ASP A 1 254 ? 52.660 10.602 6.738 1.00 5.87 254 ASP A N 1
ATOM 2124 C CA . ASP A 1 254 ? 52.992 10.330 5.344 1.00 5.60 254 ASP A CA 1
ATOM 2125 C C . ASP A 1 254 ? 54.169 11.208 4.949 1.00 6.64 254 ASP A C 1
ATOM 2126 O O . ASP A 1 254 ? 54.013 12.416 4.801 1.00 6.66 254 ASP A O 1
ATOM 2131 N N . GLY A 1 255 ? 55.349 10.600 4.849 1.00 6.80 255 GLY A N 1
ATOM 2132 C CA . GLY A 1 255 ? 56.553 11.360 4.559 1.00 8.39 255 GLY A CA 1
ATOM 2133 C C . GLY A 1 255 ? 56.593 11.930 3.178 1.00 8.91 255 GLY A C 1
ATOM 2134 O O . GLY A 1 255 ? 57.468 12.782 2.874 1.00 11.76 255 GLY A O 1
ATOM 2135 N N . ASN A 1 256 ? 55.690 11.507 2.274 1.00 6.48 256 ASN A N 1
ATOM 2136 C CA . ASN A 1 256 ? 55.629 12.106 0.946 1.00 6.93 256 ASN A CA 1
ATOM 2137 C C . ASN A 1 256 ? 54.642 13.257 0.862 1.00 6.99 256 ASN A C 1
ATOM 2138 O O . ASN A 1 256 ? 54.384 13.784 -0.218 1.00 8.20 256 ASN A O 1
ATOM 2143 N N . ASP A 1 257 ? 54.157 13.673 2.040 1.00 6.41 257 ASP A N 1
ATOM 2144 C CA . ASP A 1 257 ? 53.170 14.763 2.151 1.00 7.20 257 ASP A CA 1
ATOM 2145 C C . ASP A 1 257 ? 53.831 15.877 2.958 1.00 6.39 257 ASP A C 1
ATOM 2146 O O . ASP A 1 257 ? 53.890 15.837 4.194 1.00 6.92 257 ASP A O 1
ATOM 2151 N N A VAL A 1 258 ? 54.275 16.906 2.245 0.50 6.69 258 VAL A N 1
ATOM 2152 N N B VAL A 1 258 ? 54.337 16.918 2.290 0.50 6.14 258 VAL A N 1
ATOM 2153 C CA A VAL A 1 258 ? 54.994 17.964 2.918 0.50 7.24 258 VAL A CA 1
ATOM 2154 C CA B VAL A 1 258 ? 55.028 17.955 3.072 0.50 5.65 258 VAL A CA 1
ATOM 2155 C C A VAL A 1 258 ? 54.134 18.680 3.991 0.50 7.07 258 VAL A C 1
ATOM 2156 C C B VAL A 1 258 ? 54.108 18.598 4.112 0.50 6.42 258 VAL A C 1
ATOM 2157 O O A VAL A 1 258 ? 54.681 19.182 4.976 0.50 6.87 258 VAL A O 1
ATOM 2158 O O B VAL A 1 258 ? 54.583 19.043 5.160 0.50 6.56 258 VAL A O 1
ATOM 2165 N N . PHE A 1 259 ? 52.798 18.689 3.807 1.00 6.10 259 PHE A N 1
ATOM 2166 C CA . PHE A 1 259 ? 51.912 19.365 4.794 1.00 5.80 259 PHE A CA 1
ATOM 2167 C C . PHE A 1 259 ? 51.698 18.500 6.031 1.00 7.07 259 PHE A C 1
ATOM 2168 O O . PHE A 1 259 ? 51.608 19.030 7.139 1.00 7.05 259 PHE A O 1
ATOM 2176 N N . ALA A 1 260 ? 51.578 17.189 5.867 1.00 5.93 260 ALA A N 1
ATOM 2177 C CA . ALA A 1 260 ? 51.460 16.330 7.045 1.00 5.09 260 ALA A CA 1
ATOM 2178 C C . ALA A 1 260 ? 52.755 16.394 7.894 1.00 6.10 260 ALA A C 1
ATOM 2179 O O . ALA A 1 260 ? 52.725 16.430 9.117 1.00 6.72 260 ALA A O 1
ATOM 2181 N N . VAL A 1 261 ? 53.879 16.325 7.209 1.00 5.25 261 VAL A N 1
ATOM 2182 C CA . VAL A 1 261 ? 55.171 16.452 7.927 1.00 5.69 261 VAL A CA 1
ATOM 2183 C C . VAL A 1 261 ? 55.270 17.808 8.633 1.00 5.06 261 VAL A C 1
ATOM 2184 O O . VAL A 1 261 ? 55.676 17.873 9.846 1.00 6.22 261 VAL A O 1
ATOM 2188 N N . TYR A 1 262 ? 54.893 18.869 7.939 1.00 6.21 262 TYR A N 1
ATOM 2189 C CA . TYR A 1 262 ? 54.973 20.183 8.529 1.00 6.06 262 TYR A CA 1
ATOM 2190 C C . TYR A 1 262 ? 54.064 20.267 9.773 1.00 6.74 262 TYR A C 1
ATOM 2191 O O . TYR A 1 262 ? 54.493 20.729 10.841 1.00 7.12 262 TYR A O 1
ATOM 2200 N N . ASN A 1 263 ? 52.807 19.840 9.616 1.00 6.00 263 ASN A N 1
ATOM 2201 C CA . ASN A 1 263 ? 51.853 19.955 10.744 1.00 4.20 263 ASN A CA 1
ATOM 2202 C C . ASN A 1 263 ? 52.346 19.188 11.972 1.00 5.84 263 ASN A C 1
ATOM 2203 O O . ASN A 1 263 ? 52.235 19.675 13.134 1.00 6.56 263 ASN A O 1
ATOM 2208 N N . ALA A 1 264 ? 52.809 17.963 11.738 1.00 5.53 264 ALA A N 1
ATOM 2209 C CA . ALA A 1 264 ? 53.295 17.199 12.877 1.00 6.08 264 ALA A CA 1
ATOM 2210 C C . ALA A 1 264 ? 54.525 17.807 13.541 1.00 6.20 264 ALA A C 1
ATOM 2211 O O . ALA A 1 264 ? 54.596 17.802 14.785 1.00 7.04 264 ALA A O 1
ATOM 2213 N N . THR A 1 265 ? 55.464 18.323 12.733 1.00 6.04 265 THR A N 1
ATOM 2214 C CA . THR A 1 265 ? 56.682 18.880 13.340 1.00 5.18 265 THR A CA 1
ATOM 2215 C C . THR A 1 265 ? 56.318 20.172 14.020 1.00 5.93 265 THR A C 1
ATOM 2216 O O . THR A 1 265 ? 56.877 20.482 15.082 1.00 6.88 265 THR A O 1
ATOM 2220 N N . LYS A 1 266 ? 55.395 20.967 13.450 1.00 6.48 266 LYS A N 1
ATOM 2221 C CA . LYS A 1 266 ? 55.031 22.254 14.060 1.00 7.09 266 LYS A CA 1
ATOM 2222 C C . LYS A 1 266 ? 54.435 22.043 15.446 1.00 7.78 266 LYS A C 1
ATOM 2223 O O . LYS A 1 266 ? 54.781 22.753 16.417 1.00 7.63 266 LYS A O 1
ATOM 2229 N N . GLU A 1 267 ? 53.546 21.067 15.543 1.00 6.99 267 GLU A N 1
ATOM 2230 C CA . GLU A 1 267 ? 52.870 20.794 16.806 1.00 7.92 267 GLU A CA 1
ATOM 2231 C C . GLU A 1 267 ? 53.848 20.152 17.790 1.00 7.68 267 GLU A C 1
ATOM 2232 O O . GLU A 1 267 ? 53.840 20.469 19.015 1.00 9.25 267 GLU A O 1
ATOM 2238 N N . ALA A 1 268 ? 54.646 19.195 17.326 1.00 6.64 268 ALA A N 1
ATOM 2239 C CA . ALA A 1 268 ? 55.662 18.621 18.242 1.00 6.94 268 ALA A CA 1
ATOM 2240 C C . ALA A 1 268 ? 56.596 19.709 18.758 1.00 7.14 268 ALA A C 1
ATOM 2241 O O . ALA A 1 268 ? 56.950 19.715 19.941 1.00 8.37 268 ALA A O 1
ATOM 2243 N N . ARG A 1 269 ? 56.995 20.636 17.904 1.00 8.10 269 ARG A N 1
ATOM 2244 C CA . ARG A 1 269 ? 57.918 21.698 18.355 1.00 7.98 269 ARG A CA 1
ATOM 2245 C C . ARG A 1 269 ? 57.269 22.554 19.427 1.00 9.75 269 ARG A C 1
ATOM 2246 O O . ARG A 1 269 ? 57.859 22.841 20.497 1.00 9.10 269 ARG A O 1
ATOM 2254 N N . ARG A 1 270 ? 56.027 22.966 19.158 1.00 8.68 270 ARG A N 1
ATOM 2255 C CA . ARG A 1 270 ? 55.303 23.815 20.131 1.00 8.37 270 ARG A CA 1
ATOM 2256 C C . ARG A 1 270 ? 55.175 23.150 21.481 1.00 8.57 270 ARG A C 1
ATOM 2257 O O . ARG A 1 270 ? 55.417 23.795 22.527 1.00 9.83 270 ARG A O 1
ATOM 2265 N N . ARG A 1 271 ? 54.834 21.855 21.464 1.00 7.57 271 ARG A N 1
ATOM 2266 C CA . ARG A 1 271 ? 54.609 21.176 22.742 1.00 8.40 271 ARG A CA 1
ATOM 2267 C C . ARG A 1 271 ? 55.946 20.787 23.400 1.00 8.38 271 ARG A C 1
ATOM 2268 O O . ARG A 1 271 ? 56.068 20.839 24.655 1.00 9.35 271 ARG A O 1
ATOM 2276 N N . ALA A 1 272 ? 56.968 20.431 22.621 1.00 8.64 272 ALA A N 1
ATOM 2277 C CA . ALA A 1 272 ? 58.214 20.045 23.249 1.00 8.22 272 ALA A CA 1
ATOM 2278 C C . ALA A 1 272 ? 58.833 21.229 23.970 1.00 9.99 272 ALA A C 1
ATOM 2279 O O . ALA A 1 272 ? 59.358 21.037 25.093 1.00 11.15 272 ALA A O 1
ATOM 2281 N N A VAL A 1 273 ? 58.770 22.427 23.376 0.50 9.90 273 VAL A N 1
ATOM 2282 N N B VAL A 1 273 ? 58.786 22.412 23.407 0.50 9.37 273 VAL A N 1
ATOM 2283 C CA A VAL A 1 273 ? 59.372 23.620 23.973 0.50 10.14 273 VAL A CA 1
ATOM 2284 C CA B VAL A 1 273 ? 59.428 23.481 24.098 0.50 9.11 273 VAL A CA 1
ATOM 2285 C C A VAL A 1 273 ? 58.564 24.130 25.175 0.50 10.84 273 VAL A C 1
ATOM 2286 C C B VAL A 1 273 ? 58.560 23.873 25.303 0.50 10.07 273 VAL A C 1
ATOM 2287 O O A VAL A 1 273 ? 59.136 24.739 26.121 0.50 9.94 273 VAL A O 1
ATOM 2288 O O B VAL A 1 273 ? 59.076 24.118 26.398 0.50 10.97 273 VAL A O 1
ATOM 2295 N N . ALA A 1 274 ? 57.239 23.941 25.131 1.00 9.99 274 ALA A N 1
ATOM 2296 C CA . ALA A 1 274 ? 56.386 24.415 26.256 1.00 11.08 274 ALA A CA 1
ATOM 2297 C C . ALA A 1 274 ? 56.419 23.448 27.418 1.00 10.65 274 ALA A C 1
ATOM 2298 O O . ALA A 1 274 ? 56.316 23.873 28.582 1.00 11.95 274 ALA A O 1
ATOM 2300 N N . GLU A 1 275 ? 56.525 22.164 27.139 1.00 10.45 275 GLU A N 1
ATOM 2301 C CA . GLU A 1 275 ? 56.280 21.146 28.134 1.00 9.90 275 GLU A CA 1
ATOM 2302 C C . GLU A 1 275 ? 57.585 20.447 28.577 1.00 10.59 275 GLU A C 1
ATOM 2303 O O . GLU A 1 275 ? 57.576 19.639 29.552 1.00 10.96 275 GLU A O 1
ATOM 2309 N N . ASN A 1 276 ? 58.680 20.692 27.838 1.00 9.59 276 ASN A N 1
ATOM 2310 C CA . ASN A 1 276 ? 59.966 19.963 28.091 1.00 8.42 276 ASN A CA 1
ATOM 2311 C C . ASN A 1 276 ? 59.686 18.498 28.113 1.00 9.96 276 ASN A C 1
ATOM 2312 O O . ASN A 1 276 ? 59.986 17.754 29.053 1.00 11.34 276 ASN A O 1
ATOM 2317 N N . GLN A 1 277 ? 59.162 18.032 26.985 1.00 9.47 277 GLN A N 1
ATOM 2318 C CA . GLN A 1 277 ? 59.013 16.626 26.802 1.00 11.09 277 GLN A CA 1
ATOM 2319 C C . GLN A 1 277 ? 59.277 16.255 25.358 1.00 8.91 277 GLN A C 1
ATOM 2320 O O . GLN A 1 277 ? 59.110 17.053 24.459 1.00 9.26 277 GLN A O 1
ATOM 2326 N N . PRO A 1 278 ? 59.789 15.049 25.197 1.00 7.73 278 PRO A N 1
ATOM 2327 C CA . PRO A 1 278 ? 60.154 14.567 23.842 1.00 7.75 278 PRO A CA 1
ATOM 2328 C C . PRO A 1 278 ? 58.975 14.146 23.002 1.00 8.33 278 PRO A C 1
ATOM 2329 O O . PRO A 1 278 ? 57.947 13.701 23.522 1.00 7.69 278 PRO A O 1
ATOM 2333 N N . PHE A 1 279 ? 59.131 14.307 21.701 1.00 6.97 279 PHE A N 1
ATOM 2334 C CA . PHE A 1 279 ? 58.128 13.802 20.745 1.00 7.63 279 PHE A CA 1
ATOM 2335 C C . PHE A 1 279 ? 58.822 12.961 19.718 1.00 9.30 279 PHE A C 1
ATOM 2336 O O . PHE A 1 279 ? 59.933 13.265 19.340 1.00 11.67 279 PHE A O 1
ATOM 2344 N N . LEU A 1 280 ? 58.147 11.943 19.251 1.00 6.95 280 LEU A N 1
ATOM 2345 C CA . LEU A 1 280 ? 58.679 11.098 18.190 1.00 6.25 280 LEU A CA 1
ATOM 2346 C C . LEU A 1 280 ? 57.780 11.146 16.957 1.00 6.68 280 LEU A C 1
ATOM 2347 O O . LEU A 1 280 ? 56.572 10.919 17.058 1.00 6.89 280 LEU A O 1
ATOM 2352 N N . ILE A 1 281 ? 58.367 11.475 15.789 1.00 5.53 281 ILE A N 1
ATOM 2353 C CA . ILE A 1 281 ? 57.634 11.444 14.526 1.00 6.55 281 ILE A CA 1
ATOM 2354 C C . ILE A 1 281 ? 58.266 10.377 13.638 1.00 6.35 281 ILE A C 1
ATOM 2355 O O . ILE A 1 281 ? 59.512 10.481 13.423 1.00 6.83 281 ILE A O 1
ATOM 2360 N N . GLU A 1 282 ? 57.477 9.414 13.173 1.00 6.02 282 GLU A N 1
ATOM 2361 C CA . GLU A 1 282 ? 57.996 8.470 12.161 1.00 5.57 282 GLU A CA 1
ATOM 2362 C C . GLU A 1 282 ? 57.386 8.844 10.833 1.00 6.53 282 GLU A C 1
ATOM 2363 O O . GLU A 1 282 ? 56.152 8.772 10.692 1.00 6.64 282 GLU A O 1
ATOM 2369 N N . ALA A 1 283 ? 58.240 9.242 9.872 1.00 6.00 283 ALA A N 1
ATOM 2370 C CA . ALA A 1 283 ? 57.740 9.639 8.553 1.00 6.05 283 ALA A CA 1
ATOM 2371 C C . ALA A 1 283 ? 57.940 8.478 7.596 1.00 6.62 283 ALA A C 1
ATOM 2372 O O . ALA A 1 283 ? 59.076 8.006 7.396 1.00 6.00 283 ALA A O 1
ATOM 2374 N N . MET A 1 284 ? 56.838 7.973 7.061 1.00 7.05 284 MET A N 1
ATOM 2375 C CA . MET A 1 284 ? 56.912 6.824 6.158 1.00 7.18 284 MET A CA 1
ATOM 2376 C C . MET A 1 284 ? 57.228 7.327 4.779 1.00 8.06 284 MET A C 1
ATOM 2377 O O . MET A 1 284 ? 56.563 8.264 4.243 1.00 7.70 284 MET A O 1
ATOM 2382 N N A THR A 1 285 ? 58.214 6.700 4.186 0.50 7.68 285 THR A N 1
ATOM 2383 N N B THR A 1 285 ? 58.329 6.809 4.232 0.50 8.11 285 THR A N 1
ATOM 2384 C CA A THR A 1 285 ? 58.599 7.111 2.878 0.50 8.35 285 THR A CA 1
ATOM 2385 C CA B THR A 1 285 ? 58.749 7.153 2.869 0.50 9.48 285 THR A CA 1
ATOM 2386 C C A THR A 1 285 ? 59.246 5.926 2.168 0.50 9.67 285 THR A C 1
ATOM 2387 C C B THR A 1 285 ? 59.122 5.917 2.104 0.50 10.41 285 THR A C 1
ATOM 2388 O O A THR A 1 285 ? 59.126 4.793 2.593 0.50 8.96 285 THR A O 1
ATOM 2389 O O B THR A 1 285 ? 58.758 4.777 2.441 0.50 9.60 285 THR A O 1
ATOM 2396 N N . TYR A 1 286 ? 59.872 6.183 1.043 1.00 12.05 286 TYR A N 1
ATOM 2397 C CA . TYR A 1 286 ? 60.473 5.127 0.266 1.00 13.68 286 TYR A CA 1
ATOM 2398 C C . TYR A 1 286 ? 61.767 5.624 -0.295 1.00 13.15 286 TYR A C 1
ATOM 2399 O O . TYR A 1 286 ? 61.816 6.702 -0.872 1.00 13.86 286 TYR A O 1
ATOM 2408 N N . ARG A 1 287 ? 62.836 4.846 -0.110 1.00 16.31 287 ARG A N 1
ATOM 2409 C CA . ARG A 1 287 ? 64.159 5.293 -0.595 1.00 15.67 287 ARG A CA 1
ATOM 2410 C C . ARG A 1 287 ? 64.235 5.035 -2.083 1.00 16.03 287 ARG A C 1
ATOM 2411 O O . ARG A 1 287 ? 64.483 3.899 -2.501 1.00 15.16 287 ARG A O 1
ATOM 2419 N N . ILE A 1 288 ? 63.976 6.067 -2.904 1.00 14.52 288 ILE A N 1
ATOM 2420 C CA . ILE A 1 288 ? 63.912 5.837 -4.354 1.00 16.25 288 ILE A CA 1
ATOM 2421 C C . ILE A 1 288 ? 65.273 5.529 -4.950 1.00 16.57 288 ILE A C 1
ATOM 2422 O O . ILE A 1 288 ? 65.398 4.631 -5.819 1.00 15.86 288 ILE A O 1
ATOM 2427 N N . GLY A 1 289 ? 66.298 6.243 -4.504 1.00 16.35 289 GLY A N 1
ATOM 2428 C CA . GLY A 1 289 ? 67.648 6.056 -5.043 1.00 17.04 289 GLY A CA 1
ATOM 2429 C C . GLY A 1 289 ? 68.332 4.824 -4.452 1.00 17.72 289 GLY A C 1
ATOM 2430 O O . GLY A 1 289 ? 67.785 4.164 -3.558 1.00 17.94 289 GLY A O 1
ATOM 2431 N N . HIS A 1 290 ? 69.523 4.516 -4.950 1.00 17.34 290 HIS A N 1
ATOM 2432 C CA . HIS A 1 290 ? 70.377 3.521 -4.294 1.00 16.48 290 HIS A CA 1
ATOM 2433 C C . HIS A 1 290 ? 70.716 4.033 -2.923 1.00 17.03 290 HIS A C 1
ATOM 2434 O O . HIS A 1 290 ? 70.490 5.230 -2.593 1.00 15.97 290 HIS A O 1
ATOM 2441 N N . HIS A 1 291 ? 71.284 3.148 -2.103 1.00 14.63 291 HIS A N 1
ATOM 2442 C CA . HIS A 1 291 ? 71.686 3.596 -0.771 1.00 14.09 291 HIS A CA 1
ATOM 2443 C C . HIS A 1 291 ? 72.749 4.712 -0.849 1.00 14.47 291 HIS A C 1
ATOM 2444 O O . HIS A 1 291 ? 72.710 5.727 -0.087 1.00 14.30 291 HIS A O 1
ATOM 2451 N N . SER A 1 292 ? 73.704 4.520 -1.777 1.00 13.93 292 SER A N 1
ATOM 2452 C CA . SER A 1 292 ? 74.806 5.457 -1.986 1.00 14.07 292 SER A CA 1
ATOM 2453 C C . SER A 1 292 ? 75.442 5.079 -3.301 1.00 15.57 292 SER A C 1
ATOM 2454 O O . SER A 1 292 ? 75.015 4.132 -3.952 1.00 15.72 292 SER A O 1
ATOM 2457 N N . THR A 1 293 ? 76.482 5.811 -3.673 1.00 15.71 293 THR A N 1
ATOM 2458 C CA . THR A 1 293 ? 77.205 5.484 -4.888 1.00 16.42 293 THR A CA 1
ATOM 2459 C C . THR A 1 293 ? 77.951 4.145 -4.791 1.00 18.31 293 THR A C 1
ATOM 2460 O O . THR A 1 293 ? 78.441 3.650 -5.802 1.00 19.66 293 THR A O 1
ATOM 2464 N N . SER A 1 294 ? 78.030 3.556 -3.595 1.00 18.79 294 SER A N 1
ATOM 2465 C CA . SER A 1 294 ? 78.711 2.265 -3.431 1.00 21.71 294 SER A CA 1
ATOM 2466 C C . SER A 1 294 ? 77.738 1.094 -3.588 1.00 22.47 294 SER A C 1
ATOM 2467 O O . SER A 1 294 ? 78.145 -0.071 -3.478 1.00 25.03 294 SER A O 1
ATOM 2470 N N . ASP A 1 295 ? 76.461 1.395 -3.835 1.00 20.92 295 ASP A N 1
ATOM 2471 C CA . ASP A 1 295 ? 75.383 0.402 -3.807 1.00 20.10 295 ASP A CA 1
ATOM 2472 C C . ASP A 1 295 ? 74.685 0.320 -5.158 1.00 20.95 295 ASP A C 1
ATOM 2473 O O . ASP A 1 295 ? 74.232 1.337 -5.732 1.00 22.23 295 ASP A O 1
ATOM 2478 N N . ASP A 1 296 ? 74.570 -0.891 -5.658 1.00 21.49 296 ASP A N 1
ATOM 2479 C CA . ASP A 1 296 ? 73.665 -1.079 -6.770 1.00 21.97 296 ASP A CA 1
ATOM 2480 C C . ASP A 1 296 ? 72.427 -1.776 -6.201 1.00 22.16 296 ASP A C 1
ATOM 2481 O O . ASP A 1 296 ? 72.434 -3.013 -6.027 1.00 21.38 296 ASP A O 1
ATOM 2486 N N . SER A 1 297 ? 71.372 -0.981 -5.933 1.00 20.46 297 SER A N 1
ATOM 2487 C CA . SER A 1 297 ? 70.175 -1.488 -5.252 1.00 19.92 297 SER A CA 1
ATOM 2488 C C . SER A 1 297 ? 69.405 -2.539 -6.050 1.00 21.08 297 SER A C 1
ATOM 2489 O O . SER A 1 297 ? 68.560 -3.248 -5.469 1.00 21.11 297 SER A O 1
ATOM 2492 N N . SER A 1 298 ? 69.658 -2.646 -7.365 1.00 22.23 298 SER A N 1
ATOM 2493 C CA . SER A 1 298 ? 68.939 -3.662 -8.146 1.00 22.94 298 SER A CA 1
ATOM 2494 C C . SER A 1 298 ? 69.378 -5.089 -7.731 1.00 24.01 298 SER A C 1
ATOM 2495 O O . SER A 1 298 ? 68.728 -6.083 -8.101 1.00 23.95 298 SER A O 1
ATOM 2498 N N . ALA A 1 299 ? 70.448 -5.182 -6.931 1.00 24.26 299 ALA A N 1
ATOM 2499 C CA . ALA A 1 299 ? 70.909 -6.479 -6.399 1.00 24.92 299 ALA A CA 1
ATOM 2500 C C . ALA A 1 299 ? 69.960 -7.061 -5.345 1.00 24.87 299 ALA A C 1
ATOM 2501 O O . ALA A 1 299 ? 70.072 -8.254 -5.021 1.00 26.18 299 ALA A O 1
ATOM 2503 N N . TYR A 1 300 ? 69.053 -6.241 -4.792 1.00 23.59 300 TYR A N 1
ATOM 2504 C CA . TYR A 1 300 ? 68.173 -6.733 -3.708 1.00 22.20 300 TYR A CA 1
ATOM 2505 C C . TYR A 1 300 ? 66.718 -6.238 -3.736 1.00 23.38 300 TYR A C 1
ATOM 2506 O O . TYR A 1 300 ? 65.971 -6.454 -2.759 1.00 23.64 300 TYR A O 1
ATOM 2515 N N . ARG A 1 301 ? 66.322 -5.530 -4.806 1.00 23.24 301 ARG A N 1
ATOM 2516 C CA . ARG A 1 301 ? 64.920 -5.137 -4.954 1.00 24.57 301 ARG A CA 1
ATOM 2517 C C . ARG A 1 301 ? 64.548 -4.952 -6.440 1.00 24.86 301 ARG A C 1
ATOM 2518 O O . ARG A 1 301 ? 65.445 -4.832 -7.290 1.00 26.13 301 ARG A O 1
ATOM 2526 N N . GLU A 1 305 ? 59.349 -2.081 -8.056 1.00 29.35 305 GLU A N 1
ATOM 2527 C CA . GLU A 1 305 ? 58.771 -1.381 -6.888 1.00 29.57 305 GLU A CA 1
ATOM 2528 C C . GLU A 1 305 ? 59.269 0.059 -6.779 1.00 28.56 305 GLU A C 1
ATOM 2529 O O . GLU A 1 305 ? 58.526 0.944 -6.332 1.00 27.29 305 GLU A O 1
ATOM 2535 N N . VAL A 1 306 ? 60.512 0.295 -7.199 1.00 28.07 306 VAL A N 1
ATOM 2536 C CA . VAL A 1 306 ? 61.054 1.658 -7.193 1.00 28.16 306 VAL A CA 1
ATOM 2537 C C . VAL A 1 306 ? 60.226 2.593 -8.109 1.00 27.97 306 VAL A C 1
ATOM 2538 O O . VAL A 1 306 ? 59.920 3.732 -7.730 1.00 27.85 306 VAL A O 1
ATOM 2542 N N . GLY A 1 307 ? 59.845 2.095 -9.287 1.00 27.54 307 GLY A N 1
ATOM 2543 C CA . GLY A 1 307 ? 59.087 2.908 -10.232 1.00 27.25 307 GLY A CA 1
ATOM 2544 C C . GLY A 1 307 ? 57.666 3.166 -9.788 1.00 28.03 307 GLY A C 1
ATOM 2545 O O . GLY A 1 307 ? 57.081 4.202 -10.169 1.00 27.34 307 GLY A O 1
ATOM 2546 N N . TYR A 1 308 ? 57.104 2.268 -8.955 1.00 28.75 308 TYR A N 1
ATOM 2547 C CA . TYR A 1 308 ? 55.796 2.558 -8.341 1.00 29.52 308 TYR A CA 1
ATOM 2548 C C . TYR A 1 308 ? 55.908 3.874 -7.589 1.00 29.30 308 TYR A C 1
ATOM 2549 O O . TYR A 1 308 ? 55.087 4.800 -7.742 1.00 29.36 308 TYR A O 1
ATOM 2558 N N . TRP A 1 309 ? 56.937 3.931 -6.749 1.00 28.40 309 TRP A N 1
ATOM 2559 C CA . TRP A 1 309 ? 57.103 5.059 -5.868 1.00 28.16 309 TRP A CA 1
ATOM 2560 C C . TRP A 1 309 ? 57.413 6.313 -6.637 1.00 28.40 309 TRP A C 1
ATOM 2561 O O . TRP A 1 309 ? 56.810 7.364 -6.391 1.00 28.25 309 TRP A O 1
ATOM 2572 N N . ASP A 1 310 ? 58.327 6.192 -7.598 1.00 27.90 310 ASP A N 1
ATOM 2573 C CA . ASP A 1 310 ? 58.813 7.359 -8.301 1.00 29.27 310 ASP A CA 1
ATOM 2574 C C . ASP A 1 310 ? 57.703 7.999 -9.149 1.00 29.76 310 ASP A C 1
ATOM 2575 O O . ASP A 1 310 ? 57.618 9.225 -9.245 1.00 28.76 310 ASP A O 1
ATOM 2580 N N . LYS A 1 311 ? 56.853 7.154 -9.730 1.00 30.14 311 LYS A N 1
ATOM 2581 C CA . LYS A 1 311 ? 55.788 7.625 -10.617 1.00 31.17 311 LYS A CA 1
ATOM 2582 C C . LYS A 1 311 ? 54.431 7.855 -9.910 1.00 30.89 311 LYS A C 1
ATOM 2583 O O . LYS A 1 311 ? 53.638 8.691 -10.363 1.00 31.53 311 LYS A O 1
ATOM 2589 N N . GLN A 1 312 ? 54.163 7.121 -8.827 1.00 29.88 312 GLN A N 1
ATOM 2590 C CA . GLN A 1 312 ? 52.822 7.113 -8.198 1.00 29.31 312 GLN A CA 1
ATOM 2591 C C . GLN A 1 312 ? 52.734 7.879 -6.892 1.00 27.33 312 GLN A C 1
ATOM 2592 O O . GLN A 1 312 ? 51.638 8.328 -6.504 1.00 26.76 312 GLN A O 1
ATOM 2598 N N . ASP A 1 313 ? 53.858 7.992 -6.179 1.00 24.71 313 ASP A N 1
ATOM 2599 C CA . ASP A 1 313 ? 53.811 8.639 -4.896 1.00 22.89 313 ASP A CA 1
ATOM 2600 C C . ASP A 1 313 ? 55.172 9.288 -4.584 1.00 20.44 313 ASP A C 1
ATOM 2601 O O . ASP A 1 313 ? 56.038 8.685 -3.895 1.00 20.89 313 ASP A O 1
ATOM 2606 N N . HIS A 1 314 ? 55.374 10.500 -5.112 1.00 17.86 314 HIS A N 1
ATOM 2607 C CA . HIS A 1 314 ? 56.617 11.253 -4.843 1.00 15.19 314 HIS A CA 1
ATOM 2608 C C . HIS A 1 314 ? 56.319 12.628 -4.179 1.00 11.99 314 HIS A C 1
ATOM 2609 O O . HIS A 1 314 ? 55.444 13.347 -4.636 1.00 12.51 314 HIS A O 1
ATOM 2616 N N . PRO A 1 315 ? 57.097 13.061 -3.178 1.00 10.04 315 PRO A N 1
ATOM 2617 C CA . PRO A 1 315 ? 56.805 14.362 -2.542 1.00 10.02 315 PRO A CA 1
ATOM 2618 C C . PRO A 1 315 ? 56.849 15.595 -3.477 1.00 9.78 315 PRO A C 1
ATOM 2619 O O . PRO A 1 315 ? 56.117 16.540 -3.263 1.00 10.09 315 PRO A O 1
ATOM 2623 N N . ILE A 1 316 ? 57.744 15.577 -4.466 1.00 8.76 316 ILE A N 1
ATOM 2624 C CA . ILE A 1 316 ? 57.843 16.737 -5.361 1.00 8.74 316 ILE A CA 1
ATOM 2625 C C . ILE A 1 316 ? 56.610 16.823 -6.257 1.00 8.50 316 ILE A C 1
ATOM 2626 O O . ILE A 1 316 ? 56.027 17.857 -6.407 1.00 8.84 316 ILE A O 1
ATOM 2631 N N . SER A 1 317 ? 56.231 15.684 -6.821 1.00 9.94 317 SER A N 1
ATOM 2632 C CA . SER A 1 317 ? 55.061 15.627 -7.682 1.00 11.03 317 SER A CA 1
ATOM 2633 C C . SER A 1 317 ? 53.796 16.015 -6.940 1.00 9.97 317 SER A C 1
ATOM 2634 O O . SER A 1 317 ? 52.987 16.772 -7.442 1.00 10.21 317 SER A O 1
ATOM 2637 N N A ARG A 1 318 ? 53.658 15.485 -5.717 0.50 9.34 318 ARG A N 1
ATOM 2638 N N B ARG A 1 318 ? 53.649 15.505 -5.718 0.50 9.08 318 ARG A N 1
ATOM 2639 C CA A ARG A 1 318 ? 52.468 15.737 -4.921 0.50 10.11 318 ARG A CA 1
ATOM 2640 C CA B ARG A 1 318 ? 52.443 15.794 -4.983 0.50 9.52 318 ARG A CA 1
ATOM 2641 C C A ARG A 1 318 ? 52.318 17.244 -4.632 0.50 9.72 318 ARG A C 1
ATOM 2642 C C B ARG A 1 318 ? 52.323 17.302 -4.718 0.50 9.26 318 ARG A C 1
ATOM 2643 O O A ARG A 1 318 ? 51.225 17.807 -4.742 0.50 10.01 318 ARG A O 1
ATOM 2644 O O B ARG A 1 318 ? 51.255 17.915 -4.884 0.50 10.06 318 ARG A O 1
ATOM 2659 N N . LEU A 1 319 ? 53.425 17.895 -4.242 1.00 10.01 319 LEU A N 1
ATOM 2660 C CA . LEU A 1 319 ? 53.385 19.329 -3.979 1.00 8.53 319 LEU A CA 1
ATOM 2661 C C . LEU A 1 319 ? 53.181 20.122 -5.277 1.00 9.40 319 LEU A C 1
ATOM 2662 O O . LEU A 1 319 ? 52.432 21.101 -5.281 1.00 8.33 319 LEU A O 1
ATOM 2667 N N . ARG A 1 320 ? 53.807 19.687 -6.384 1.00 8.29 320 ARG A N 1
ATOM 2668 C CA . ARG A 1 320 ? 53.540 20.345 -7.686 1.00 10.11 320 ARG A CA 1
ATOM 2669 C C . ARG A 1 320 ? 52.028 20.357 -8.005 1.00 9.38 320 ARG A C 1
ATOM 2670 O O . ARG A 1 320 ? 51.475 21.401 -8.414 1.00 10.71 320 ARG A O 1
ATOM 2678 N N . HIS A 1 321 ? 51.391 19.204 -7.819 1.00 10.78 321 HIS A N 1
ATOM 2679 C CA . HIS A 1 321 ? 49.903 19.192 -8.038 1.00 12.42 321 HIS A CA 1
ATOM 2680 C C . HIS A 1 321 ? 49.150 20.187 -7.172 1.00 12.23 321 HIS A C 1
ATOM 2681 O O . HIS A 1 321 ? 48.242 20.869 -7.648 1.00 12.13 321 HIS A O 1
ATOM 2688 N N . TYR A 1 322 ? 49.500 20.261 -5.869 1.00 10.82 322 TYR A N 1
ATOM 2689 C CA . TYR A 1 322 ? 48.925 21.286 -5.020 1.00 11.45 322 TYR A CA 1
ATOM 2690 C C . TYR A 1 322 ? 49.142 22.755 -5.525 1.00 11.60 322 TYR A C 1
ATOM 2691 O O . TYR A 1 322 ? 48.215 23.580 -5.575 1.00 11.26 322 TYR A O 1
ATOM 2700 N N . LEU A 1 323 ? 50.364 23.102 -5.891 1.00 9.68 323 LEU A N 1
ATOM 2701 C CA . LEU A 1 323 ? 50.656 24.429 -6.458 1.00 9.28 323 LEU A CA 1
ATOM 2702 C C . LEU A 1 323 ? 49.764 24.724 -7.674 1.00 10.20 323 LEU A C 1
ATOM 2703 O O . LEU A 1 323 ? 49.163 25.792 -7.768 1.00 10.68 323 LEU A O 1
ATOM 2708 N N A LEU A 1 324 ? 49.790 23.752 -8.598 0.33 9.25 324 LEU A N 1
ATOM 2709 N N B LEU A 1 324 ? 49.581 23.778 -8.559 0.33 8.26 324 LEU A N 1
ATOM 2710 N N C LEU A 1 324 ? 49.676 23.759 -8.588 0.33 10.99 324 LEU A N 1
ATOM 2711 C CA A LEU A 1 324 ? 49.037 23.773 -9.868 0.33 9.55 324 LEU A CA 1
ATOM 2712 C CA B LEU A 1 324 ? 48.656 24.082 -9.650 0.33 7.38 324 LEU A CA 1
ATOM 2713 C CA C LEU A 1 324 ? 48.707 23.843 -9.699 0.33 12.42 324 LEU A CA 1
ATOM 2714 C C A LEU A 1 324 ? 47.536 23.926 -9.591 0.33 9.46 324 LEU A C 1
ATOM 2715 C C B LEU A 1 324 ? 47.251 24.513 -9.153 0.33 6.14 324 LEU A C 1
ATOM 2716 C C C LEU A 1 324 ? 47.347 23.386 -9.168 0.33 12.78 324 LEU A C 1
ATOM 2717 O O A LEU A 1 324 ? 46.787 24.206 -10.513 0.33 7.71 324 LEU A O 1
ATOM 2718 O O B LEU A 1 324 ? 46.715 25.517 -9.630 0.33 4.86 324 LEU A O 1
ATOM 2719 O O C LEU A 1 324 ? 47.045 22.206 -9.100 0.33 12.30 324 LEU A O 1
ATOM 2732 N N A SER A 1 325 ? 47.106 23.733 -8.326 0.33 9.95 325 SER A N 1
ATOM 2733 N N B SER A 1 325 ? 46.704 23.799 -8.144 0.33 6.51 325 SER A N 1
ATOM 2734 N N C SER A 1 325 ? 46.525 24.345 -8.772 0.33 12.74 325 SER A N 1
ATOM 2735 C CA A SER A 1 325 ? 45.686 23.925 -7.938 0.33 9.44 325 SER A CA 1
ATOM 2736 C CA B SER A 1 325 ? 45.303 23.969 -7.755 0.33 6.21 325 SER A CA 1
ATOM 2737 C CA C SER A 1 325 ? 45.326 24.053 -7.999 0.33 11.80 325 SER A CA 1
ATOM 2738 C C A SER A 1 325 ? 45.327 25.366 -7.555 0.33 10.58 325 SER A C 1
ATOM 2739 C C B SER A 1 325 ? 45.082 25.361 -7.236 0.33 8.01 325 SER A C 1
ATOM 2740 C C C SER A 1 325 ? 45.064 25.267 -7.119 0.33 11.30 325 SER A C 1
ATOM 2741 O O A SER A 1 325 ? 44.335 25.926 -8.023 0.33 10.09 325 SER A O 1
ATOM 2742 O O B SER A 1 325 ? 43.971 25.912 -7.336 0.33 7.33 325 SER A O 1
ATOM 2743 O O C SER A 1 325 ? 43.898 25.602 -6.860 0.33 10.21 325 SER A O 1
ATOM 2750 N N . GLN A 1 326 ? 46.144 25.923 -6.677 1.00 9.14 326 GLN A N 1
ATOM 2751 C CA . GLN A 1 326 ? 45.982 27.252 -6.091 1.00 10.46 326 GLN A CA 1
ATOM 2752 C C . GLN A 1 326 ? 46.218 28.283 -7.173 1.00 8.22 326 GLN A C 1
ATOM 2753 O O . GLN A 1 326 ? 46.023 29.472 -6.909 1.00 12.18 326 GLN A O 1
ATOM 2759 N N A GLY A 1 327 ? 46.655 27.769 -8.325 0.50 9.97 327 GLY A N 1
ATOM 2760 N N B GLY A 1 327 ? 46.719 27.940 -8.356 0.50 8.87 327 GLY A N 1
ATOM 2761 C CA A GLY A 1 327 ? 47.142 28.526 -9.484 0.50 9.70 327 GLY A CA 1
ATOM 2762 C CA B GLY A 1 327 ? 47.118 28.997 -9.345 0.50 7.42 327 GLY A CA 1
ATOM 2763 C C A GLY A 1 327 ? 48.495 29.154 -9.245 0.50 9.32 327 GLY A C 1
ATOM 2764 C C B GLY A 1 327 ? 48.499 29.552 -9.019 0.50 7.04 327 GLY A C 1
ATOM 2765 O O A GLY A 1 327 ? 48.818 30.154 -9.861 0.50 10.08 327 GLY A O 1
ATOM 2766 O O B GLY A 1 327 ? 48.817 30.740 -9.295 0.50 5.05 327 GLY A O 1
ATOM 2767 N N A TRP A 1 328 ? 49.287 28.577 -8.334 0.50 8.07 328 TRP A N 1
ATOM 2768 N N B TRP A 1 328 ? 49.304 28.664 -8.420 0.50 6.32 328 TRP A N 1
ATOM 2769 C CA A TRP A 1 328 ? 50.550 29.217 -7.941 0.50 6.80 328 TRP A CA 1
ATOM 2770 C CA B TRP A 1 328 ? 50.590 29.005 -7.819 0.50 6.07 328 TRP A CA 1
ATOM 2771 C C A TRP A 1 328 ? 51.764 28.785 -8.782 0.50 7.48 328 TRP A C 1
ATOM 2772 C C B TRP A 1 328 ? 51.814 28.482 -8.595 0.50 6.21 328 TRP A C 1
ATOM 2773 O O A TRP A 1 328 ? 52.865 29.281 -8.511 0.50 4.74 328 TRP A O 1
ATOM 2774 O O B TRP A 1 328 ? 52.953 28.729 -8.210 0.50 4.13 328 TRP A O 1
ATOM 2795 N N . TRP A 1 329 ? 51.553 27.862 -9.741 1.00 7.25 329 TRP A N 1
ATOM 2796 C CA . TRP A 1 329 ? 52.625 27.316 -10.590 1.00 7.94 329 TRP A CA 1
ATOM 2797 C C . TRP A 1 329 ? 51.984 26.888 -11.884 1.00 10.75 329 TRP A C 1
ATOM 2798 O O . TRP A 1 329 ? 50.771 26.809 -11.985 1.00 11.75 329 TRP A O 1
ATOM 2809 N N . ASP A 1 330 ? 52.823 26.687 -12.896 1.00 10.34 330 ASP A N 1
ATOM 2810 C CA . ASP A 1 330 ? 52.357 26.217 -14.194 1.00 11.53 330 ASP A CA 1
ATOM 2811 C C . ASP A 1 330 ? 53.579 25.682 -14.933 1.00 11.46 330 ASP A C 1
ATOM 2812 O O . ASP A 1 330 ? 54.714 25.704 -14.421 1.00 11.00 330 ASP A O 1
ATOM 2817 N N . GLU A 1 331 ? 53.350 25.168 -16.125 1.00 12.28 331 GLU A N 1
ATOM 2818 C CA . GLU A 1 331 ? 54.430 24.557 -16.903 1.00 14.60 331 GLU A CA 1
ATOM 2819 C C . GLU A 1 331 ? 55.543 25.520 -17.276 1.00 13.73 331 GLU A C 1
ATOM 2820 O O . GLU A 1 331 ? 56.709 25.128 -17.258 1.00 13.12 331 GLU A O 1
ATOM 2826 N N . GLU A 1 332 ? 55.207 26.755 -17.582 1.00 12.87 332 GLU A N 1
ATOM 2827 C CA . GLU A 1 332 ? 56.221 27.737 -17.928 1.00 14.54 332 GLU A CA 1
ATOM 2828 C C . GLU A 1 332 ? 57.146 28.039 -16.756 1.00 14.20 332 GLU A C 1
ATOM 2829 O O . GLU A 1 332 ? 58.368 28.053 -16.904 1.00 15.30 332 GLU A O 1
ATOM 2835 N N . GLN A 1 333 ? 56.550 28.255 -15.582 1.00 12.44 333 GLN A N 1
ATOM 2836 C CA . GLN A 1 333 ? 57.352 28.458 -14.383 1.00 12.10 333 GLN A CA 1
ATOM 2837 C C . GLN A 1 333 ? 58.215 27.242 -14.080 1.00 12.35 333 GLN A C 1
ATOM 2838 O O . GLN A 1 333 ? 59.362 27.366 -13.615 1.00 14.05 333 GLN A O 1
ATOM 2844 N N . GLU A 1 334 ? 57.656 26.051 -14.273 1.00 12.05 334 GLU A N 1
ATOM 2845 C CA . GLU A 1 334 ? 58.373 24.814 -14.022 1.00 12.68 334 GLU A CA 1
ATOM 2846 C C . GLU A 1 334 ? 59.631 24.719 -14.916 1.00 13.75 334 GLU A C 1
ATOM 2847 O O . GLU A 1 334 ? 60.733 24.434 -14.412 1.00 13.64 334 GLU A O 1
ATOM 2853 N N . LYS A 1 335 ? 59.445 24.896 -16.213 1.00 16.00 335 LYS A N 1
ATOM 2854 C CA . LYS A 1 335 ? 60.599 24.941 -17.115 1.00 17.86 335 LYS A CA 1
ATOM 2855 C C . LYS A 1 335 ? 61.635 26.019 -16.793 1.00 17.50 335 LYS A C 1
ATOM 2856 O O . LYS A 1 335 ? 62.840 25.739 -16.821 1.00 18.04 335 LYS A O 1
ATOM 2862 N N . ALA A 1 336 ? 61.203 27.231 -16.491 1.00 16.13 336 ALA A N 1
ATOM 2863 C CA . ALA A 1 336 ? 62.149 28.290 -16.174 1.00 15.47 336 ALA A CA 1
ATOM 2864 C C . ALA A 1 336 ? 62.917 27.960 -14.891 1.00 14.92 336 ALA A C 1
ATOM 2865 O O . ALA A 1 336 ? 64.093 28.245 -14.784 1.00 15.57 336 ALA A O 1
ATOM 2867 N N . TRP A 1 337 ? 62.229 27.418 -13.891 1.00 13.73 337 TRP A N 1
ATOM 2868 C CA . TRP A 1 337 ? 62.931 27.096 -12.640 1.00 14.40 337 TRP A CA 1
ATOM 2869 C C . TRP A 1 337 ? 63.885 25.914 -12.826 1.00 15.14 337 TRP A C 1
ATOM 2870 O O . TRP A 1 337 ? 64.979 25.895 -12.244 1.00 13.55 337 TRP A O 1
ATOM 2881 N N . ARG A 1 338 ? 63.490 24.944 -13.651 1.00 15.55 338 ARG A N 1
ATOM 2882 C CA . ARG A 1 338 ? 64.359 23.803 -13.942 1.00 17.08 338 ARG A CA 1
ATOM 2883 C C . ARG A 1 338 ? 65.677 24.304 -14.589 1.00 16.65 338 ARG A C 1
ATOM 2884 O O . ARG A 1 338 ? 66.778 23.833 -14.215 1.00 15.54 338 ARG A O 1
ATOM 2892 N N . LYS A 1 339 ? 65.554 25.253 -15.519 1.00 16.44 339 LYS A N 1
ATOM 2893 C CA . LYS A 1 339 ? 66.703 25.895 -16.166 1.00 16.97 339 LYS A CA 1
ATOM 2894 C C . LYS A 1 339 ? 67.565 26.710 -15.202 1.00 16.09 339 LYS A C 1
ATOM 2895 O O . LYS A 1 339 ? 68.799 26.541 -15.174 1.00 16.30 339 LYS A O 1
ATOM 2901 N N . GLN A 1 340 ? 66.928 27.601 -14.438 1.00 15.61 340 GLN A N 1
ATOM 2902 C CA . GLN A 1 340 ? 67.627 28.417 -13.444 1.00 15.61 340 GLN A CA 1
ATOM 2903 C C . GLN A 1 340 ? 68.353 27.578 -12.364 1.00 14.34 340 GLN A C 1
ATOM 2904 O O . GLN A 1 340 ? 69.518 27.880 -12.017 1.00 15.41 340 GLN A O 1
ATOM 2910 N N A SER A 1 341 ? 67.686 26.553 -11.838 0.50 13.12 341 SER A N 1
ATOM 2911 N N B SER A 1 341 ? 67.671 26.560 -11.847 0.50 13.05 341 SER A N 1
ATOM 2912 C CA A S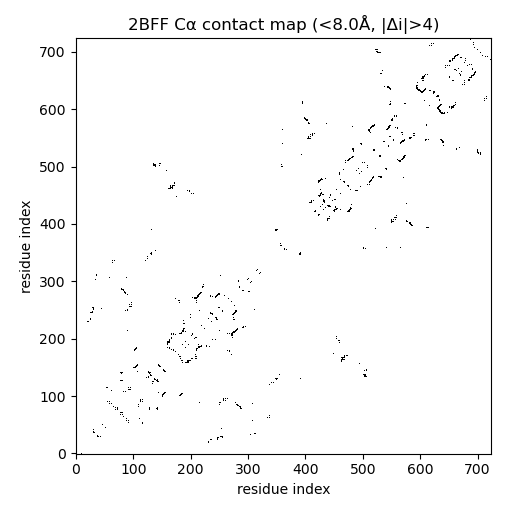ER A 1 341 ? 68.316 25.659 -10.849 0.50 12.11 341 SER A CA 1
ATOM 2913 C CA B SER A 1 341 ? 68.248 25.685 -10.818 0.50 12.05 341 SER A CA 1
ATOM 2914 C C A SER A 1 341 ? 69.549 25.000 -11.428 0.50 12.08 341 SER A C 1
ATOM 2915 C C B SER A 1 341 ? 69.458 24.880 -11.361 0.50 12.22 341 SER A C 1
ATOM 2916 O O A SER A 1 341 ? 70.622 24.973 -10.807 0.50 10.75 341 SER A O 1
ATOM 2917 O O B SER A 1 341 ? 70.461 24.695 -10.660 0.50 11.32 341 SER A O 1
ATOM 2922 N N . ARG A 1 342 ? 69.379 24.437 -12.620 1.00 10.63 342 ARG A N 1
ATOM 2923 C CA . ARG A 1 342 ? 70.474 23.712 -13.229 1.00 12.22 342 ARG A CA 1
ATOM 2924 C C . ARG A 1 342 ? 71.640 24.675 -13.391 1.00 12.25 342 ARG A C 1
ATOM 2925 O O . ARG A 1 342 ? 72.781 24.294 -13.120 1.00 11.29 342 ARG A O 1
ATOM 2933 N N . ARG A 1 343 ? 71.362 25.899 -13.870 1.00 13.05 343 ARG A N 1
ATOM 2934 C CA . ARG A 1 343 ? 72.425 26.905 -14.003 1.00 14.61 343 ARG A CA 1
ATOM 2935 C C . ARG A 1 343 ? 73.119 27.223 -12.661 1.00 13.98 343 ARG A C 1
ATOM 2936 O O . ARG A 1 343 ? 74.364 27.306 -12.617 1.00 13.52 343 ARG A O 1
ATOM 2944 N N . LYS A 1 344 ? 72.338 27.386 -11.598 1.00 13.15 344 LYS A N 1
ATOM 2945 C CA . LYS A 1 344 ? 72.922 27.729 -10.316 1.00 12.18 344 LYS A CA 1
ATOM 2946 C C . LYS A 1 344 ? 73.789 26.546 -9.839 1.00 10.89 344 LYS A C 1
ATOM 2947 O O . LYS A 1 344 ? 74.873 26.771 -9.258 1.00 11.69 344 LYS A O 1
ATOM 2953 N N . VAL A 1 345 ? 73.292 25.310 -10.001 1.00 9.34 345 VAL A N 1
ATOM 2954 C CA . VAL A 1 345 ? 74.083 24.176 -9.526 1.00 7.78 345 VAL A CA 1
ATOM 2955 C C . VAL A 1 345 ? 75.344 24.043 -10.351 1.00 8.88 345 VAL A C 1
ATOM 2956 O O . VAL A 1 345 ? 76.404 23.788 -9.784 1.00 7.37 345 VAL A O 1
ATOM 2960 N N . MET A 1 346 ? 75.230 24.191 -11.667 1.00 8.85 346 MET A N 1
ATOM 2961 C CA . MET A 1 346 ? 76.427 24.090 -12.502 1.00 8.76 346 MET A CA 1
ATOM 2962 C C . MET A 1 346 ? 77.459 25.193 -12.218 1.00 9.89 346 MET A C 1
ATOM 2963 O O . MET A 1 346 ? 78.669 24.902 -12.259 1.00 12.62 346 MET A O 1
ATOM 2968 N N . GLU A 1 347 ? 77.013 26.411 -11.893 1.00 10.04 347 GLU A N 1
ATOM 2969 C CA . GLU A 1 347 ? 77.951 27.498 -11.545 1.00 11.35 347 GLU A CA 1
ATOM 2970 C C . GLU A 1 347 ? 78.736 27.095 -10.271 1.00 10.94 347 GLU A C 1
ATOM 2971 O O . GLU A 1 347 ? 79.970 27.228 -10.211 1.00 12.10 347 GLU A O 1
ATOM 2977 N N . ALA A 1 348 ? 78.023 26.587 -9.258 1.00 8.82 348 ALA A N 1
ATOM 2978 C CA . ALA A 1 348 ? 78.702 26.178 -8.025 1.00 8.57 348 ALA A CA 1
ATOM 2979 C C . ALA A 1 348 ? 79.650 24.973 -8.295 1.00 8.24 348 ALA A C 1
ATOM 2980 O O . ALA A 1 348 ? 80.747 24.854 -7.703 1.00 8.09 348 ALA A O 1
ATOM 2982 N N . PHE A 1 349 ? 79.190 24.027 -9.125 1.00 9.48 349 PHE A N 1
ATOM 2983 C CA . PHE A 1 349 ? 79.964 22.851 -9.453 1.00 10.98 349 PHE A CA 1
ATOM 2984 C C . PHE A 1 349 ? 81.299 23.242 -10.133 1.00 10.55 349 PHE A C 1
ATOM 2985 O O . PHE A 1 349 ? 82.377 22.749 -9.682 1.00 11.13 349 PHE A O 1
ATOM 2993 N N . GLU A 1 350 ? 81.209 24.099 -11.135 1.00 13.07 350 GLU A N 1
ATOM 2994 C CA . GLU A 1 350 ? 82.429 24.588 -11.794 1.00 14.73 350 GLU A CA 1
ATOM 2995 C C . GLU A 1 350 ? 83.404 25.274 -10.849 1.00 13.82 350 GLU A C 1
ATOM 2996 O O . GLU A 1 350 ? 84.612 25.002 -10.893 1.00 14.94 350 GLU A O 1
ATOM 3002 N N . GLN A 1 351 ? 82.878 26.153 -10.023 1.00 11.97 351 GLN A N 1
ATOM 3003 C CA . GLN A 1 351 ? 83.725 26.814 -9.079 1.00 12.19 351 GLN A CA 1
ATOM 3004 C C . GLN A 1 351 ? 84.397 25.792 -8.123 1.00 11.49 351 GLN A C 1
ATOM 3005 O O . GLN A 1 351 ? 85.614 25.887 -7.852 1.00 11.14 351 GLN A O 1
ATOM 3011 N N . ALA A 1 352 ? 83.621 24.798 -7.671 1.00 10.38 352 ALA A N 1
ATOM 3012 C CA . ALA A 1 352 ? 84.123 23.855 -6.672 1.00 9.51 352 ALA A CA 1
ATOM 3013 C C . ALA A 1 352 ? 85.250 23.013 -7.215 1.00 10.54 352 ALA A C 1
ATOM 3014 O O . ALA A 1 352 ? 86.201 22.702 -6.490 1.00 10.31 352 ALA A O 1
ATOM 3016 N N . GLU A 1 353 ? 85.130 22.642 -8.491 1.00 11.03 353 GLU A N 1
ATOM 3017 C CA . GLU A 1 353 ? 86.133 21.801 -9.111 1.00 13.20 353 GLU A CA 1
ATOM 3018 C C . GLU A 1 353 ? 87.420 22.537 -9.361 1.00 12.93 353 GLU A C 1
ATOM 3019 O O . GLU A 1 353 ? 88.473 21.907 -9.411 1.00 16.46 353 GLU A O 1
ATOM 3025 N N A ARG A 1 354 ? 87.360 23.845 -9.519 0.50 12.14 354 ARG A N 1
ATOM 3026 N N B ARG A 1 354 ? 87.321 23.850 -9.574 0.50 11.62 354 ARG A N 1
ATOM 3027 C CA A ARG A 1 354 ? 88.572 24.591 -9.841 0.50 12.22 354 ARG A CA 1
ATOM 3028 C CA B ARG A 1 354 ? 88.496 24.685 -9.863 0.50 11.35 354 ARG A CA 1
ATOM 3029 C C A ARG A 1 354 ? 89.272 25.186 -8.605 0.50 11.66 354 ARG A C 1
ATOM 3030 C C B ARG A 1 354 ? 89.329 24.972 -8.590 0.50 11.09 354 ARG A C 1
ATOM 3031 O O A ARG A 1 354 ? 90.372 25.725 -8.705 0.50 11.44 354 ARG A O 1
ATOM 3032 O O B ARG A 1 354 ? 90.567 25.068 -8.660 0.50 9.87 354 ARG A O 1
ATOM 3047 N N . LYS A 1 355 ? 88.674 25.041 -7.435 1.00 10.80 355 LYS A N 1
ATOM 3048 C CA . LYS A 1 355 ? 89.346 25.453 -6.209 1.00 10.08 355 LYS A CA 1
ATOM 3049 C C . LYS A 1 355 ? 90.453 24.420 -5.815 1.00 9.52 355 LYS A C 1
ATOM 3050 O O . LYS A 1 355 ? 90.288 23.186 -5.953 1.00 8.42 355 LYS A O 1
ATOM 3056 N N . PRO A 1 356 ? 91.558 24.891 -5.246 1.00 8.96 356 PRO A N 1
ATOM 3057 C CA . PRO A 1 356 ? 92.551 23.977 -4.707 1.00 9.88 356 PRO A CA 1
ATOM 3058 C C . PRO A 1 356 ? 92.007 23.315 -3.437 1.00 9.68 356 PRO A C 1
ATOM 3059 O O . PRO A 1 356 ? 90.984 23.761 -2.850 1.00 9.55 356 PRO A O 1
ATOM 3063 N N . LYS A 1 357 ? 92.703 22.261 -3.026 1.00 9.72 357 LYS A N 1
ATOM 3064 C CA . LYS A 1 357 ? 92.425 21.592 -1.746 1.00 9.55 357 LYS A CA 1
ATOM 3065 C C . LYS A 1 357 ? 93.166 22.405 -0.634 1.00 10.57 357 LYS A C 1
ATOM 3066 O O . LYS A 1 357 ? 94.047 23.224 -0.953 1.00 9.83 357 LYS A O 1
ATOM 3072 N N . PRO A 1 358 ? 92.871 22.160 0.630 1.00 10.48 358 PRO A N 1
ATOM 3073 C CA . PRO A 1 358 ? 93.507 22.909 1.680 1.00 9.59 358 PRO A CA 1
ATOM 3074 C C . PRO A 1 358 ? 94.948 22.510 1.860 1.00 11.20 358 PRO A C 1
ATOM 3075 O O . PRO A 1 358 ? 95.397 21.481 1.375 1.00 11.20 358 PRO A O 1
ATOM 3079 N N . ASN A 1 359 ? 95.683 23.369 2.559 1.00 10.25 359 ASN A N 1
ATOM 3080 C CA . ASN A 1 359 ? 97.064 23.077 2.867 1.00 11.59 359 ASN A CA 1
ATOM 3081 C C . ASN A 1 359 ? 97.178 21.720 3.644 1.00 11.25 359 ASN A C 1
ATOM 3082 O O . ASN A 1 359 ? 96.470 21.545 4.625 1.00 11.42 359 ASN A O 1
ATOM 3087 N N . PRO A 1 360 ? 98.044 20.773 3.236 1.00 12.89 360 PRO A N 1
ATOM 3088 C CA . PRO A 1 360 ? 98.221 19.481 3.947 1.00 14.08 360 PRO A CA 1
ATOM 3089 C C . PRO A 1 360 ? 98.589 19.609 5.421 1.00 14.65 360 PRO A C 1
ATOM 3090 O O . PRO A 1 360 ? 98.304 18.659 6.197 1.00 15.72 360 PRO A O 1
ATOM 3094 N N . ASN A 1 361 ? 99.132 20.763 5.827 1.00 14.00 361 ASN A N 1
ATOM 3095 C CA . ASN A 1 361 ? 99.308 21.051 7.288 1.00 14.72 361 ASN A CA 1
ATOM 3096 C C . ASN A 1 361 ? 98.008 20.940 8.070 1.00 14.54 361 ASN A C 1
ATOM 3097 O O . ASN A 1 361 ? 98.021 20.722 9.304 1.00 14.17 361 ASN A O 1
ATOM 3102 N N . LEU A 1 362 ? 96.873 21.187 7.425 1.00 13.97 362 LEU A N 1
ATOM 3103 C CA . LEU A 1 362 ? 95.589 21.125 8.102 1.00 12.65 362 LEU A CA 1
ATOM 3104 C C . LEU A 1 362 ? 95.188 19.727 8.522 1.00 11.70 362 LEU A C 1
ATOM 3105 O O . LEU A 1 362 ? 94.177 19.538 9.239 1.00 11.99 362 LEU A O 1
ATOM 3110 N N A LEU A 1 363 ? 95.937 18.700 8.095 0.50 10.54 363 LEU A N 1
ATOM 3111 N N B LEU A 1 363 ? 95.998 18.771 8.094 0.50 11.82 363 LEU A N 1
ATOM 3112 C CA A LEU A 1 363 ? 95.640 17.337 8.618 0.50 9.09 363 LEU A CA 1
ATOM 3113 C CA B LEU A 1 363 ? 95.911 17.393 8.546 0.50 11.47 363 LEU A CA 1
ATOM 3114 C C A LEU A 1 363 ? 95.995 17.244 10.130 0.50 9.47 363 LEU A C 1
ATOM 3115 C C B LEU A 1 363 ? 96.009 17.291 10.075 0.50 10.98 363 LEU A C 1
ATOM 3116 O O A LEU A 1 363 ? 95.539 16.321 10.809 0.50 10.46 363 LEU A O 1
ATOM 3117 O O B LEU A 1 363 ? 95.407 16.419 10.706 0.50 11.95 363 LEU A O 1
ATOM 3126 N N . PHE A 1 364 ? 96.795 18.188 10.650 1.00 9.35 364 PHE A N 1
ATOM 3127 C CA . PHE A 1 364 ? 97.248 18.092 12.050 1.00 9.16 364 PHE A CA 1
ATOM 3128 C C . PHE A 1 364 ? 96.470 18.989 13.016 1.00 11.23 364 PHE A C 1
ATOM 3129 O O . PHE A 1 364 ? 96.562 18.737 14.202 1.00 11.73 364 PHE A O 1
ATOM 3137 N N . SER A 1 365 ? 95.786 20.041 12.558 1.00 10.02 365 SER A N 1
ATOM 3138 C CA . SER A 1 365 ? 95.156 20.961 13.517 1.00 9.67 365 SER A CA 1
ATOM 3139 C C . SER A 1 365 ? 93.770 20.418 13.900 1.00 9.04 365 SER A C 1
ATOM 3140 O O . SER A 1 365 ? 93.181 19.567 13.197 1.00 9.26 365 SER A O 1
ATOM 3143 N N . ASP A 1 366 ? 93.300 20.939 15.054 1.00 8.62 366 ASP A N 1
ATOM 3144 C CA . ASP A 1 366 ? 91.961 20.624 15.608 1.00 7.65 366 ASP A CA 1
ATOM 3145 C C . ASP A 1 366 ? 91.817 19.204 16.144 1.00 8.78 366 ASP A C 1
ATOM 3146 O O . ASP A 1 366 ? 90.704 18.810 16.506 1.00 9.12 366 ASP A O 1
ATOM 3151 N N . VAL A 1 367 ? 92.908 18.425 16.144 1.00 8.13 367 VAL A N 1
ATOM 3152 C CA . VAL A 1 367 ? 92.843 17.100 16.834 1.00 8.45 367 VAL A CA 1
ATOM 3153 C C . VAL A 1 367 ? 92.497 17.364 18.310 1.00 8.33 367 VAL A C 1
ATOM 3154 O O . VAL A 1 367 ? 91.544 16.780 18.870 1.00 8.32 367 VAL A O 1
ATOM 3158 N N . TYR A 1 368 ? 93.298 18.267 18.913 1.00 8.20 368 TYR A N 1
ATOM 3159 C CA . TYR A 1 368 ? 92.963 18.913 20.197 1.00 8.58 368 TYR A CA 1
ATOM 3160 C C . TYR A 1 368 ? 92.757 20.382 19.838 1.00 7.92 368 TYR A C 1
ATOM 3161 O O . TYR A 1 368 ? 93.063 20.807 18.708 1.00 9.66 368 TYR A O 1
ATOM 3170 N N . GLN A 1 369 ? 92.199 21.163 20.753 1.00 8.26 369 GLN A N 1
ATOM 3171 C CA . GLN A 1 369 ? 92.098 22.575 20.439 1.00 8.73 369 GLN A CA 1
ATOM 3172 C C . GLN A 1 369 ? 93.476 23.161 20.098 1.00 9.76 369 GLN A C 1
ATOM 3173 O O . GLN A 1 369 ? 93.652 23.766 19.008 1.00 8.84 369 GLN A O 1
ATOM 3179 N N A GLU A 1 370 ? 94.475 22.922 20.972 0.50 9.15 370 GLU A N 1
ATOM 3180 N N B GLU A 1 370 ? 94.379 23.069 21.062 0.50 7.81 370 GLU A N 1
ATOM 3181 C CA A GLU A 1 370 ? 95.919 23.211 20.744 0.50 10.20 370 GLU A CA 1
ATOM 3182 C CA B GLU A 1 370 ? 95.747 23.465 20.893 0.50 7.86 370 GLU A CA 1
ATOM 3183 C C A GLU A 1 370 ? 96.744 21.966 20.324 0.50 9.84 370 GLU A C 1
ATOM 3184 C C B GLU A 1 370 ? 96.430 22.332 20.135 0.50 7.05 370 GLU A C 1
ATOM 3185 O O A GLU A 1 370 ? 96.665 20.904 20.997 0.50 10.88 370 GLU A O 1
ATOM 3186 O O B GLU A 1 370 ? 95.771 21.289 19.860 0.50 8.64 370 GLU A O 1
ATOM 3197 N N A MET A 1 371 ? 97.544 22.076 19.254 0.50 10.69 371 MET A N 1
ATOM 3198 N N B MET A 1 371 ? 97.715 22.497 19.806 0.50 8.70 371 MET A N 1
ATOM 3199 C CA A MET A 1 371 ? 98.384 20.989 18.818 0.50 10.76 371 MET A CA 1
ATOM 3200 C CA B MET A 1 371 ? 98.445 21.414 19.143 0.50 10.42 371 MET A CA 1
ATOM 3201 C C A MET A 1 371 ? 99.431 20.760 19.949 0.50 11.59 371 MET A C 1
ATOM 3202 C C B MET A 1 371 ? 99.504 20.838 20.120 0.50 10.25 371 MET A C 1
ATOM 3203 O O A MET A 1 371 ? 100.238 21.641 20.241 0.50 11.56 371 MET A O 1
ATOM 3204 O O B MET A 1 371 ? 100.444 21.570 20.463 0.50 11.65 371 MET A O 1
ATOM 3213 N N . PRO A 1 372 ? 99.374 19.559 20.524 1.00 11.71 372 PRO A N 1
ATOM 3214 C CA . PRO A 1 372 ? 100.400 19.021 21.441 1.00 11.34 372 PRO A CA 1
ATOM 3215 C C . PRO A 1 372 ? 101.775 19.130 20.778 1.00 10.44 372 PRO A C 1
ATOM 3216 O O . PRO A 1 372 ? 101.873 18.983 19.553 1.00 9.17 372 PRO A O 1
ATOM 3220 N N . ALA A 1 373 ? 102.824 19.370 21.560 1.00 10.13 373 ALA A N 1
ATOM 3221 C CA . ALA A 1 373 ? 104.139 19.469 20.988 1.00 9.45 373 ALA A CA 1
ATOM 3222 C C . ALA A 1 373 ? 104.500 18.203 20.172 1.00 10.77 373 ALA A C 1
ATOM 3223 O O . ALA A 1 373 ? 105.168 18.326 19.146 1.00 10.45 373 ALA A O 1
ATOM 3225 N N . GLN A 1 374 ? 104.087 17.029 20.591 1.00 9.79 374 GLN A N 1
ATOM 3226 C CA . GLN A 1 374 ? 104.489 15.826 19.873 1.00 10.66 374 GLN A CA 1
ATOM 3227 C C . GLN A 1 374 ? 103.781 15.746 18.515 1.00 10.03 374 GLN A C 1
ATOM 3228 O O . GLN A 1 374 ? 104.296 15.147 17.553 1.00 10.97 374 GLN A O 1
ATOM 3234 N N . LEU A 1 375 ? 102.593 16.363 18.452 1.00 10.33 375 LEU A N 1
ATOM 3235 C CA . LEU A 1 375 ? 101.834 16.372 17.202 1.00 9.63 375 LEU A CA 1
ATOM 3236 C C . LEU A 1 375 ? 102.484 17.409 16.287 1.00 10.06 375 LEU A C 1
ATOM 3237 O O . LEU A 1 375 ? 102.636 17.178 15.084 1.00 9.98 375 LEU A O 1
ATOM 3242 N N . ARG A 1 376 ? 102.922 18.541 16.858 1.00 9.58 376 ARG A N 1
ATOM 3243 C CA . ARG A 1 376 ? 103.659 19.542 16.036 1.00 10.61 376 ARG A CA 1
ATOM 3244 C C . ARG A 1 376 ? 104.940 18.920 15.481 1.00 9.25 376 ARG A C 1
ATOM 3245 O O . ARG A 1 376 ? 105.344 19.260 14.338 1.00 11.01 376 ARG A O 1
ATOM 3253 N N . LYS A 1 377 ? 105.615 18.054 16.246 1.00 10.31 377 LYS A N 1
ATOM 3254 C CA . LYS A 1 377 ? 106.818 17.363 15.737 1.00 11.27 377 LYS A CA 1
ATOM 3255 C C . LYS A 1 377 ? 106.458 16.509 14.501 1.00 9.32 377 LYS A C 1
ATOM 3256 O O . LYS A 1 377 ? 107.273 16.404 13.552 1.00 10.31 377 LYS A O 1
ATOM 3262 N N . GLN A 1 378 ? 105.273 15.878 14.513 1.00 10.12 378 GLN A N 1
ATOM 3263 C CA . GLN A 1 378 ? 104.882 15.080 13.351 1.00 10.00 378 GLN A CA 1
ATOM 3264 C C . GLN A 1 378 ? 104.590 15.981 12.148 1.00 10.85 378 GLN A C 1
ATOM 3265 O O . GLN A 1 378 ? 104.950 15.633 11.017 1.00 10.99 378 GLN A O 1
ATOM 3271 N N A GLN A 1 379 ? 103.939 17.131 12.387 0.50 10.47 379 GLN A N 1
ATOM 3272 N N B GLN A 1 379 ? 103.947 17.134 12.391 0.50 10.77 379 GLN A N 1
ATOM 3273 C CA A GLN A 1 379 ? 103.722 18.124 11.335 0.50 10.62 379 GLN A CA 1
ATOM 3274 C CA B GLN A 1 379 ? 103.694 18.125 11.341 0.50 11.25 379 GLN A CA 1
ATOM 3275 C C A GLN A 1 379 ? 105.061 18.512 10.715 0.50 10.10 379 GLN A C 1
ATOM 3276 C C B GLN A 1 379 ? 105.021 18.592 10.725 0.50 10.45 379 GLN A C 1
ATOM 3277 O O A GLN A 1 379 ? 105.207 18.533 9.480 0.50 11.02 379 GLN A O 1
ATOM 3278 O O B GLN A 1 379 ? 105.118 18.723 9.486 0.50 11.40 379 GLN A O 1
ATOM 3289 N N . GLU A 1 380 ? 106.038 18.796 11.562 1.00 10.60 380 GLU A N 1
ATOM 3290 C CA . GLU A 1 380 ? 107.358 19.249 11.055 1.00 11.06 380 GLU A CA 1
ATOM 3291 C C . GLU A 1 380 ? 107.990 18.134 10.265 1.00 11.50 380 GLU A C 1
ATOM 3292 O O . GLU A 1 380 ? 108.667 18.405 9.256 1.00 13.19 380 GLU A O 1
ATOM 3298 N N A SER A 1 381 ? 107.776 16.899 10.688 0.50 11.07 381 SER A N 1
ATOM 3299 N N B SER A 1 381 ? 107.791 16.899 10.710 0.50 11.15 381 SER A N 1
ATOM 3300 C CA A SER A 1 381 ? 108.363 15.762 9.986 0.50 11.49 381 SER A CA 1
ATOM 3301 C CA B SER A 1 381 ? 108.331 15.738 10.000 0.50 11.54 381 SER A CA 1
ATOM 3302 C C A SER A 1 381 ? 107.756 15.595 8.591 0.50 11.30 381 SER A C 1
ATOM 3303 C C B SER A 1 381 ? 107.774 15.687 8.581 0.50 11.32 381 SER A C 1
ATOM 3304 O O A SER A 1 381 ? 108.459 15.221 7.651 0.50 11.50 381 SER A O 1
ATOM 3305 O O B SER A 1 381 ? 108.532 15.510 7.612 0.50 11.27 381 SER A O 1
ATOM 3310 N N . LEU A 1 382 ? 106.463 15.883 8.444 1.00 11.21 382 LEU A N 1
ATOM 3311 C CA . LEU A 1 382 ? 105.850 15.875 7.112 1.00 10.95 382 LEU A CA 1
ATOM 3312 C C . LEU A 1 382 ? 106.432 17.007 6.257 1.00 11.34 382 LEU A C 1
ATOM 3313 O O . LEU A 1 382 ? 106.736 16.783 5.091 1.00 11.37 382 LEU A O 1
ATOM 3318 N N . ALA A 1 383 ? 106.647 18.179 6.853 1.00 11.08 383 ALA A N 1
ATOM 3319 C CA . ALA A 1 383 ? 107.154 19.318 6.075 1.00 12.37 383 ALA A CA 1
ATOM 3320 C C . ALA A 1 383 ? 108.551 18.966 5.586 1.00 12.85 383 ALA A C 1
ATOM 3321 O O . ALA A 1 383 ? 108.881 19.221 4.408 1.00 13.65 383 ALA A O 1
ATOM 3323 N N . ARG A 1 384 ? 109.376 18.349 6.432 1.00 12.26 384 ARG A N 1
ATOM 3324 C CA . ARG A 1 384 ? 110.726 17.942 5.973 1.00 13.00 384 ARG A CA 1
ATOM 3325 C C . ARG A 1 384 ? 110.624 16.887 4.875 1.00 12.42 384 ARG A C 1
ATOM 3326 O O . ARG A 1 384 ? 111.356 16.910 3.868 1.00 13.17 384 ARG A O 1
ATOM 3334 N N . HIS A 1 385 ? 109.712 15.941 5.084 1.00 12.30 385 HIS A N 1
ATOM 3335 C CA . HIS A 1 385 ? 109.532 14.872 4.132 1.00 12.69 385 HIS A CA 1
ATOM 3336 C C . HIS A 1 385 ? 109.208 15.419 2.758 1.00 12.63 385 HIS A C 1
ATOM 3337 O O . HIS A 1 385 ? 109.806 14.989 1.755 1.00 12.64 385 HIS A O 1
ATOM 3344 N N . LEU A 1 386 ? 108.268 16.361 2.700 1.00 12.65 386 LEU A N 1
ATOM 3345 C CA . LEU A 1 386 ? 107.806 16.932 1.426 1.00 12.61 386 LEU A CA 1
ATOM 3346 C C . LEU A 1 386 ? 108.877 17.778 0.737 1.00 13.59 386 LEU A C 1
ATOM 3347 O O . LEU A 1 386 ? 108.908 17.892 -0.484 1.00 12.93 386 LEU A O 1
ATOM 3352 N N . GLN A 1 387 ? 109.782 18.328 1.524 1.00 13.40 387 GLN A N 1
ATOM 3353 C CA . GLN A 1 387 ? 110.895 19.064 0.948 1.00 16.04 387 GLN A CA 1
ATOM 3354 C C . GLN A 1 387 ? 111.805 18.171 0.131 1.00 15.75 387 GLN A C 1
ATOM 3355 O O . GLN A 1 387 ? 112.350 18.613 -0.880 1.00 17.20 387 GLN A O 1
ATOM 3361 N N . THR A 1 388 ? 112.038 16.954 0.613 1.00 15.56 388 THR A N 1
ATOM 3362 C CA . THR A 1 388 ? 112.880 15.997 -0.082 1.00 15.04 388 THR A CA 1
ATOM 3363 C C . THR A 1 388 ? 112.146 15.148 -1.138 1.00 13.45 388 THR A C 1
ATOM 3364 O O . THR A 1 388 ? 112.695 14.918 -2.225 1.00 14.68 388 THR A O 1
ATOM 3368 N N . TYR A 1 389 ? 110.942 14.656 -0.802 1.00 12.16 389 TYR A N 1
ATOM 3369 C CA . TYR A 1 389 ? 110.264 13.686 -1.634 1.00 12.23 389 TYR A CA 1
ATOM 3370 C C . TYR A 1 389 ? 109.000 14.223 -2.273 1.00 12.68 389 TYR A C 1
ATOM 3371 O O . TYR A 1 389 ? 108.213 13.455 -2.860 1.00 11.70 389 TYR A O 1
ATOM 3380 N N . GLY A 1 390 ? 108.824 15.549 -2.220 1.00 14.03 390 GLY A N 1
ATOM 3381 C CA . GLY A 1 390 ? 107.592 16.182 -2.710 1.00 13.20 390 GLY A CA 1
ATOM 3382 C C . GLY A 1 390 ? 107.149 15.862 -4.132 1.00 14.57 390 GLY A C 1
ATOM 3383 O O . GLY A 1 390 ? 105.948 15.863 -4.411 1.00 14.14 390 GLY A O 1
ATOM 3384 N N . GLU A 1 391 ? 108.104 15.589 -5.031 1.00 14.77 391 GLU A N 1
ATOM 3385 C CA . GLU A 1 391 ? 107.753 15.205 -6.406 1.00 16.53 391 GLU A CA 1
ATOM 3386 C C . GLU A 1 391 ? 106.809 13.994 -6.421 1.00 16.77 391 GLU A C 1
ATOM 3387 O O . GLU A 1 391 ? 106.097 13.782 -7.391 1.00 17.77 391 GLU A O 1
ATOM 3393 N N . HIS A 1 392 ? 106.815 13.191 -5.352 1.00 16.22 392 HIS A N 1
ATOM 3394 C CA . HIS A 1 392 ? 106.010 11.967 -5.306 1.00 16.52 392 HIS A CA 1
ATOM 3395 C C . HIS A 1 392 ? 104.613 12.164 -4.704 1.00 17.82 392 HIS A C 1
ATOM 3396 O O . HIS A 1 392 ? 103.904 11.187 -4.426 1.00 19.48 392 HIS A O 1
ATOM 3403 N N . TYR A 1 393 ? 104.238 13.416 -4.467 1.00 16.43 393 TYR A N 1
ATOM 3404 C CA . TYR A 1 393 ? 102.979 13.730 -3.829 1.00 16.14 393 TYR A CA 1
ATOM 3405 C C . TYR A 1 393 ? 102.183 14.647 -4.745 1.00 18.07 393 TYR A C 1
ATOM 3406 O O . TYR A 1 393 ? 102.774 15.406 -5.517 1.00 16.59 393 TYR A O 1
ATOM 3415 N N . PRO A 1 394 ? 100.853 14.547 -4.692 1.00 18.97 394 PRO A N 1
ATOM 3416 C CA . PRO A 1 394 ? 100.019 15.366 -5.583 1.00 20.79 394 PRO A CA 1
ATOM 3417 C C . PRO A 1 394 ? 99.980 16.834 -5.090 1.00 21.89 394 PRO A C 1
ATOM 3418 O O . PRO A 1 394 ? 98.904 17.348 -4.845 1.00 23.26 394 PRO A O 1
ATOM 3422 N N . LEU A 1 395 ? 101.122 17.503 -4.962 1.00 22.92 395 LEU A N 1
ATOM 3423 C CA . LEU A 1 395 ? 101.207 18.825 -4.318 1.00 23.25 395 LEU A CA 1
ATOM 3424 C C . LEU A 1 395 ? 100.549 19.963 -5.113 1.00 24.80 395 LEU A C 1
ATOM 3425 O O . LEU A 1 395 ? 100.249 21.042 -4.564 1.00 25.32 395 LEU A O 1
ATOM 3430 N N . ASP A 1 396 ? 100.300 19.697 -6.379 1.00 24.70 396 ASP A N 1
ATOM 3431 C CA . ASP A 1 396 ? 99.912 20.774 -7.266 1.00 24.56 396 ASP A CA 1
ATOM 3432 C C . ASP A 1 396 ? 98.492 21.286 -7.139 1.00 23.24 396 ASP A C 1
ATOM 3433 O O . ASP A 1 396 ? 98.246 22.414 -7.522 1.00 21.64 396 ASP A O 1
ATOM 3438 N N . HIS A 1 397 ? 97.557 20.516 -6.557 1.00 21.60 397 HIS A N 1
ATOM 3439 C CA . HIS A 1 397 ? 96.249 21.181 -6.370 1.00 20.70 397 HIS A CA 1
ATOM 3440 C C . HIS A 1 397 ? 95.992 21.305 -4.884 1.00 18.54 397 HIS A C 1
ATOM 3441 O O . HIS A 1 397 ? 94.854 21.406 -4.533 1.00 17.64 397 HIS A O 1
ATOM 3448 N N . PHE A 1 398 ? 97.039 21.267 -4.044 1.00 14.46 398 PHE A N 1
ATOM 3449 C CA . PHE A 1 398 ? 96.895 21.633 -2.639 1.00 14.98 398 PHE A CA 1
ATOM 3450 C C . PHE A 1 398 ? 97.401 23.042 -2.381 1.00 15.78 398 PHE A C 1
ATOM 3451 O O . PHE A 1 398 ? 98.410 23.454 -2.945 1.00 16.06 398 PHE A O 1
ATOM 3459 N N . ASP A 1 399 ? 96.679 23.778 -1.550 1.00 15.71 399 ASP A N 1
ATOM 3460 C CA . ASP A 1 399 ? 97.089 25.112 -1.148 1.00 17.94 399 ASP A CA 1
ATOM 3461 C C . ASP A 1 399 ? 98.481 25.074 -0.494 1.00 19.78 399 ASP A C 1
ATOM 3462 O O . ASP A 1 399 ? 98.903 24.050 0.093 1.00 18.02 399 ASP A O 1
ATOM 3467 N N . LYS A 1 400 ? 99.139 26.229 -0.634 1.00 23.36 400 LYS A N 1
ATOM 3468 C CA . LYS A 1 400 ? 100.509 26.553 -0.255 1.00 27.39 400 LYS A CA 1
ATOM 3469 C C . LYS A 1 400 ? 101.585 25.570 -0.706 1.00 28.16 400 LYS A C 1
ATOM 3470 O O . LYS A 1 400 ? 102.166 25.775 -1.794 1.00 29.93 400 LYS A O 1
ATOM 3476 N N . ALA B 2 2 ? 97.464 -4.067 53.107 1.00 37.50 2 ALA B N 1
ATOM 3477 C CA . ALA B 2 2 ? 97.562 -3.197 51.890 1.00 37.26 2 ALA B CA 1
ATOM 3478 C C . ALA B 2 2 ? 98.904 -3.352 51.165 1.00 37.55 2 ALA B C 1
ATOM 3479 O O . ALA B 2 2 ? 99.931 -3.639 51.788 1.00 37.27 2 ALA B O 1
ATOM 3481 N N . HIS B 2 3 ? 98.888 -3.142 49.846 1.00 37.25 3 HIS B N 1
ATOM 3482 C CA . HIS B 2 3 ? 100.060 -3.373 48.994 1.00 37.34 3 HIS B CA 1
ATOM 3483 C C . HIS B 2 3 ? 100.948 -2.123 48.847 1.00 37.29 3 HIS B C 1
ATOM 3484 O O . HIS B 2 3 ? 102.030 -2.191 48.248 1.00 37.55 3 HIS B O 1
ATOM 3491 N N . PHE B 2 4 ? 100.500 -0.992 49.396 1.00 37.07 4 PHE B N 1
ATOM 3492 C CA . PHE B 2 4 ? 101.196 0.296 49.231 1.00 36.97 4 PHE B CA 1
ATOM 3493 C C . PHE B 2 4 ? 101.198 1.018 50.576 1.00 37.40 4 PHE B C 1
ATOM 3494 O O . PHE B 2 4 ? 100.237 0.873 51.347 1.00 36.70 4 PHE B O 1
ATOM 3502 N N . GLU B 2 14 ? 100.794 27.934 50.084 1.00 35.09 14 GLU B N 1
ATOM 3503 C CA . GLU B 2 14 ? 100.919 28.694 48.836 1.00 34.23 14 GLU B CA 1
ATOM 3504 C C . GLU B 2 14 ? 99.614 28.792 48.035 1.00 32.67 14 GLU B C 1
ATOM 3505 O O . GLU B 2 14 ? 99.550 29.543 47.060 1.00 31.94 14 GLU B O 1
ATOM 3511 N N . TYR B 2 15 ? 98.579 28.050 48.449 1.00 30.38 15 TYR B N 1
ATOM 3512 C CA . TYR B 2 15 ? 97.261 28.087 47.773 1.00 29.02 15 TYR B CA 1
ATOM 3513 C C . TYR B 2 15 ? 96.100 28.465 48.704 1.00 26.88 15 TYR B C 1
ATOM 3514 O O . TYR B 2 15 ? 94.909 28.186 48.414 1.00 25.66 15 TYR B O 1
ATOM 3523 N N . GLY B 2 16 ? 96.456 29.111 49.807 1.00 24.36 16 GLY B N 1
ATOM 3524 C CA . GLY B 2 16 ? 95.501 29.514 50.802 1.00 22.13 16 GLY B CA 1
ATOM 3525 C C . GLY B 2 16 ? 95.212 28.367 51.748 1.00 20.95 16 GLY B C 1
ATOM 3526 O O . GLY B 2 16 ? 95.932 27.345 51.784 1.00 21.97 16 GLY B O 1
ATOM 3527 N N . GLN B 2 17 ? 94.119 28.528 52.480 1.00 17.96 17 GLN B N 1
ATOM 3528 C CA . GLN B 2 17 ? 93.754 27.623 53.516 1.00 16.74 17 GLN B CA 1
ATOM 3529 C C . GLN B 2 17 ? 93.606 26.183 52.996 1.00 14.07 17 GLN B C 1
ATOM 3530 O O . GLN B 2 17 ? 93.003 25.965 51.929 1.00 13.26 17 GLN B O 1
ATOM 3536 N N . THR B 2 18 ? 94.108 25.231 53.777 1.00 12.39 18 THR B N 1
ATOM 3537 C CA . THR B 2 18 ? 93.939 23.823 53.442 1.00 11.69 18 THR B CA 1
ATOM 3538 C C . THR B 2 18 ? 93.169 23.116 54.545 1.00 12.44 18 THR B C 1
ATOM 3539 O O . THR B 2 18 ? 93.122 23.557 55.716 1.00 11.54 18 THR B O 1
ATOM 3543 N N . GLN B 2 19 ? 92.600 21.986 54.183 1.00 10.84 19 GLN B N 1
ATOM 3544 C CA . GLN B 2 19 ? 92.034 21.053 55.162 1.00 12.36 19 GLN B CA 1
ATOM 3545 C C . GLN B 2 19 ? 92.521 19.653 54.784 1.00 11.21 19 GLN B C 1
ATOM 3546 O O . GLN B 2 19 ? 92.713 19.364 53.583 1.00 10.31 19 GLN B O 1
ATOM 3552 N N . LYS B 2 20 ? 92.643 18.755 55.754 1.00 10.62 20 LYS B N 1
ATOM 3553 C CA . LYS B 2 20 ? 92.923 17.366 55.464 1.00 11.30 20 LYS B CA 1
ATOM 3554 C C . LYS B 2 20 ? 91.742 16.798 54.691 1.00 12.03 20 LYS B C 1
ATOM 3555 O O . LYS B 2 20 ? 90.556 16.924 55.108 1.00 13.36 20 LYS B O 1
ATOM 3561 N N . MET B 2 21 ? 92.056 16.159 53.571 1.00 9.97 21 MET B N 1
ATOM 3562 C CA . MET B 2 21 ? 91.022 15.526 52.768 1.00 10.18 21 MET B CA 1
ATOM 3563 C C . MET B 2 21 ? 91.581 14.235 52.282 1.00 8.62 21 MET B C 1
ATOM 3564 O O . MET B 2 21 ? 92.758 14.156 51.894 1.00 9.17 21 MET B O 1
ATOM 3569 N N . ASN B 2 22 ? 90.726 13.212 52.241 1.00 7.47 22 ASN B N 1
ATOM 3570 C CA . ASN B 2 22 ? 91.089 11.986 51.514 1.00 7.44 22 ASN B CA 1
ATOM 3571 C C . ASN B 2 22 ? 90.758 12.174 49.998 1.00 8.21 22 ASN B C 1
ATOM 3572 O O . ASN B 2 22 ? 90.282 13.244 49.577 1.00 8.38 22 ASN B O 1
ATOM 3577 N N A LEU B 2 23 ? 91.003 11.147 49.201 0.50 6.67 23 LEU B N 1
ATOM 3578 N N B LEU B 2 23 ? 91.022 11.147 49.188 0.50 7.60 23 LEU B N 1
ATOM 3579 C CA A LEU B 2 23 ? 90.883 11.382 47.771 0.50 6.13 23 LEU B CA 1
ATOM 3580 C CA B LEU B 2 23 ? 90.835 11.321 47.736 0.50 7.57 23 LEU B CA 1
ATOM 3581 C C A LEU B 2 23 ? 89.395 11.556 47.349 0.50 5.94 23 LEU B C 1
ATOM 3582 C C B LEU B 2 23 ? 89.369 11.624 47.412 0.50 6.95 23 LEU B C 1
ATOM 3583 O O A LEU B 2 23 ? 89.129 12.351 46.460 0.50 6.49 23 LEU B O 1
ATOM 3584 O O B LEU B 2 23 ? 89.085 12.544 46.649 0.50 7.50 23 LEU B O 1
ATOM 3593 N N . PHE B 2 24 ? 88.435 10.871 48.001 1.00 6.45 24 PHE B N 1
ATOM 3594 C CA . PHE B 2 24 ? 87.016 11.140 47.633 1.00 7.23 24 PHE B CA 1
ATOM 3595 C C . PHE B 2 24 ? 86.621 12.564 47.964 1.00 6.81 24 PHE B C 1
ATOM 3596 O O . PHE B 2 24 ? 85.941 13.232 47.176 1.00 7.99 24 PHE B O 1
ATOM 3604 N N . GLN B 2 25 ? 87.090 13.035 49.139 1.00 6.67 25 GLN B N 1
ATOM 3605 C CA . GLN B 2 25 ? 86.737 14.410 49.545 1.00 6.35 25 GLN B CA 1
ATOM 3606 C C . GLN B 2 25 ? 87.402 15.417 48.631 1.00 6.82 25 GLN B C 1
ATOM 3607 O O . GLN B 2 25 ? 86.822 16.473 48.337 1.00 7.44 25 GLN B O 1
ATOM 3613 N N . SER B 2 26 ? 88.621 15.107 48.170 1.00 6.99 26 SER B N 1
ATOM 3614 C CA . SER B 2 26 ? 89.248 16.068 47.241 1.00 7.38 26 SER B CA 1
ATOM 3615 C C . SER B 2 26 ? 88.472 16.182 45.926 1.00 7.76 26 SER B C 1
ATOM 3616 O O . SER B 2 26 ? 88.428 17.274 45.317 1.00 7.23 26 SER B O 1
ATOM 3619 N N . VAL B 2 27 ? 87.923 15.060 45.451 1.00 5.98 27 VAL B N 1
ATOM 3620 C CA . VAL B 2 27 ? 87.081 15.080 44.241 1.00 5.96 27 VAL B CA 1
ATOM 3621 C C . VAL B 2 27 ? 85.810 15.928 44.522 1.00 5.24 27 VAL B C 1
ATOM 3622 O O . VAL B 2 27 ? 85.455 16.806 43.689 1.00 6.71 27 VAL B O 1
ATOM 3626 N N . THR B 2 28 ? 85.153 15.717 45.681 1.00 5.92 28 THR B N 1
ATOM 3627 C CA . THR B 2 28 ? 83.977 16.520 45.945 1.00 6.05 28 THR B CA 1
ATOM 3628 C C . THR B 2 28 ? 84.324 18.029 45.970 1.00 6.29 28 THR B C 1
ATOM 3629 O O . THR B 2 28 ? 83.564 18.862 45.479 1.00 7.86 28 THR B O 1
ATOM 3633 N N . SER B 2 29 ? 85.493 18.340 46.555 1.00 5.38 29 SER B N 1
ATOM 3634 C CA . SER B 2 29 ? 85.937 19.741 46.631 1.00 7.02 29 SER B CA 1
ATOM 3635 C C . SER B 2 29 ? 86.171 20.348 45.240 1.00 7.39 29 SER B C 1
ATOM 3636 O O . SER B 2 29 ? 85.697 21.485 44.937 1.00 8.02 29 SER B O 1
ATOM 3639 N N . ALA B 2 30 ? 86.811 19.576 44.346 1.00 7.18 30 ALA B N 1
ATOM 3640 C CA . ALA B 2 30 ? 86.975 20.062 42.982 1.00 7.19 30 ALA B CA 1
ATOM 3641 C C . ALA B 2 30 ? 85.626 20.273 42.313 1.00 8.03 30 ALA B C 1
ATOM 3642 O O . ALA B 2 30 ? 85.398 21.283 41.589 1.00 8.12 30 ALA B O 1
ATOM 3644 N N . LEU B 2 31 ? 84.701 19.322 42.513 1.00 6.68 31 LEU B N 1
ATOM 3645 C CA . LEU B 2 31 ? 83.417 19.426 41.836 1.00 6.90 31 LEU B CA 1
ATOM 3646 C C . LEU B 2 31 ? 82.600 20.618 42.394 1.00 7.67 31 LEU B C 1
ATOM 3647 O O . LEU B 2 31 ? 81.937 21.327 41.637 1.00 7.37 31 LEU B O 1
ATOM 3652 N N . ASP B 2 32 ? 82.665 20.821 43.723 1.00 6.82 32 ASP B N 1
ATOM 3653 C CA . ASP B 2 32 ? 81.970 21.929 44.362 1.00 6.23 32 ASP B CA 1
ATOM 3654 C C . ASP B 2 32 ? 82.561 23.224 43.813 1.00 6.83 32 ASP B C 1
ATOM 3655 O O . ASP B 2 32 ? 81.804 24.106 43.390 1.00 8.54 32 ASP B O 1
ATOM 3660 N N . ASN B 2 33 ? 83.897 23.376 43.871 1.00 6.10 33 ASN B N 1
ATOM 3661 C CA . ASN B 2 33 ? 84.553 24.583 43.328 1.00 7.51 33 ASN B CA 1
ATOM 3662 C C . ASN B 2 33 ? 84.063 24.835 41.887 1.00 8.19 33 ASN B C 1
ATOM 3663 O O . ASN B 2 33 ? 83.809 25.973 41.472 1.00 8.75 33 ASN B O 1
ATOM 3668 N N . SER B 2 34 ? 83.961 23.767 41.079 1.00 6.91 34 SER B N 1
ATOM 3669 C CA . SER B 2 34 ? 83.570 23.909 39.657 1.00 8.35 34 SER B CA 1
ATOM 3670 C C . SER B 2 34 ? 82.157 24.405 39.522 1.00 8.89 34 SER B C 1
ATOM 3671 O O . SER B 2 34 ? 81.889 25.337 38.784 1.00 11.31 34 SER B O 1
ATOM 3674 N N A LEU B 2 35 ? 81.221 23.830 40.250 0.50 8.62 35 LEU B N 1
ATOM 3675 N N B LEU B 2 35 ? 81.232 23.788 40.248 0.50 8.97 35 LEU B N 1
ATOM 3676 C CA A LEU B 2 35 ? 79.851 24.296 40.119 0.50 8.67 35 LEU B CA 1
ATOM 3677 C CA B LEU B 2 35 ? 79.843 24.233 40.225 0.50 9.39 35 LEU B CA 1
ATOM 3678 C C A LEU B 2 35 ? 79.575 25.679 40.725 0.50 9.68 35 LEU B C 1
ATOM 3679 C C B LEU B 2 35 ? 79.723 25.687 40.608 0.50 9.69 35 LEU B C 1
ATOM 3680 O O A LEU B 2 35 ? 78.616 26.371 40.330 0.50 9.86 35 LEU B O 1
ATOM 3681 O O B LEU B 2 35 ? 79.038 26.429 39.930 0.50 9.17 35 LEU B O 1
ATOM 3690 N N . ALA B 2 36 ? 80.408 26.074 41.683 1.00 9.09 36 ALA B N 1
ATOM 3691 C CA . ALA B 2 36 ? 80.277 27.424 42.225 1.00 9.14 36 ALA B CA 1
ATOM 3692 C C . ALA B 2 36 ? 80.702 28.453 41.227 1.00 11.09 36 ALA B C 1
ATOM 3693 O O . ALA B 2 36 ? 80.105 29.539 41.178 1.00 11.68 36 ALA B O 1
ATOM 3695 N N . LYS B 2 37 ? 81.732 28.161 40.457 1.00 11.39 37 LYS B N 1
ATOM 3696 C CA . LYS B 2 37 ? 82.254 29.248 39.643 1.00 11.05 37 LYS B CA 1
ATOM 3697 C C . LYS B 2 37 ? 81.813 29.155 38.190 1.00 10.38 37 LYS B C 1
ATOM 3698 O O . LYS B 2 37 ? 82.090 30.087 37.399 1.00 11.13 37 LYS B O 1
ATOM 3704 N N . ASP B 2 38 ? 81.179 28.047 37.786 1.00 9.36 38 ASP B N 1
ATOM 3705 C CA . ASP B 2 38 ? 80.778 27.846 36.393 1.00 9.44 38 ASP B CA 1
ATOM 3706 C C . ASP B 2 38 ? 79.282 27.493 36.380 1.00 9.83 38 ASP B C 1
ATOM 3707 O O . ASP B 2 38 ? 78.873 26.355 36.646 1.00 8.07 38 ASP B O 1
ATOM 3712 N N . PRO B 2 39 ? 78.414 28.470 36.121 1.00 9.49 39 PRO B N 1
ATOM 3713 C CA . PRO B 2 39 ? 76.962 28.243 36.221 1.00 10.48 39 PRO B CA 1
ATOM 3714 C C . PRO B 2 39 ? 76.441 27.265 35.182 1.00 9.26 39 PRO B C 1
ATOM 3715 O O . PRO B 2 39 ? 75.315 26.727 35.352 1.00 10.85 39 PRO B O 1
ATOM 3719 N N . THR B 2 40 ? 77.257 26.965 34.159 1.00 8.99 40 THR B N 1
ATOM 3720 C CA . THR B 2 40 ? 76.784 25.987 33.133 1.00 8.17 40 THR B CA 1
ATOM 3721 C C . THR B 2 40 ? 76.959 24.530 33.548 1.00 9.08 40 THR B C 1
ATOM 3722 O O . THR B 2 40 ? 76.410 23.613 32.915 1.00 8.32 40 THR B O 1
ATOM 3726 N N . ALA B 2 41 ? 77.801 24.336 34.574 1.00 6.48 41 ALA B N 1
ATOM 3727 C CA . ALA B 2 41 ? 78.299 22.974 34.871 1.00 7.39 41 ALA B CA 1
ATOM 3728 C C . ALA B 2 41 ? 77.217 22.104 35.476 1.00 7.36 41 ALA B C 1
ATOM 3729 O O . ALA B 2 41 ? 76.485 22.535 36.410 1.00 7.70 41 ALA B O 1
ATOM 3731 N N . VAL B 2 42 ? 77.189 20.864 35.003 1.00 7.06 42 VAL B N 1
ATOM 3732 C CA . VAL B 2 42 ? 76.324 19.848 35.601 1.00 7.38 42 VAL B CA 1
ATOM 3733 C C . VAL B 2 42 ? 77.095 18.540 35.792 1.00 7.17 42 VAL B C 1
ATOM 3734 O O . VAL B 2 42 ? 78.088 18.326 35.077 1.00 7.41 42 VAL B O 1
ATOM 3738 N N . ILE B 2 43 ? 76.631 17.703 36.732 1.00 5.70 43 ILE B N 1
ATOM 3739 C CA . ILE B 2 43 ? 77.284 16.439 37.056 1.00 5.97 43 ILE B CA 1
ATOM 3740 C C . ILE B 2 43 ? 76.167 15.380 36.962 1.00 6.14 43 ILE B C 1
ATOM 3741 O O . ILE B 2 43 ? 75.068 15.557 37.529 1.00 7.12 43 ILE B O 1
ATOM 3746 N N . PHE B 2 44 ? 76.462 14.264 36.290 1.00 5.52 44 PHE B N 1
ATOM 3747 C CA . PHE B 2 44 ? 75.415 13.254 36.114 1.00 6.81 44 PHE B CA 1
ATOM 3748 C C . PHE B 2 44 ? 76.025 11.874 35.883 1.00 6.91 44 PHE B C 1
ATOM 3749 O O . PHE B 2 44 ? 77.164 11.752 35.463 1.00 6.53 44 PHE B O 1
ATOM 3757 N N . GLY B 2 45 ? 75.200 10.858 36.107 1.00 5.79 45 GLY B N 1
ATOM 3758 C CA . GLY B 2 45 ? 75.624 9.482 35.917 1.00 6.10 45 GLY B CA 1
ATOM 3759 C C . GLY B 2 45 ? 74.771 8.616 36.839 1.00 5.95 45 GLY B C 1
ATOM 3760 O O . GLY B 2 45 ? 73.765 9.092 37.405 1.00 7.05 45 GLY B O 1
ATOM 3761 N N . GLU B 2 46 ? 75.193 7.346 37.014 1.00 5.93 46 GLU B N 1
ATOM 3762 C CA . GLU B 2 46 ? 74.386 6.434 37.819 1.00 5.62 46 GLU B CA 1
ATOM 3763 C C . GLU B 2 46 ? 74.647 6.750 39.300 1.00 6.27 46 GLU B C 1
ATOM 3764 O O . GLU B 2 46 ? 75.816 6.728 39.798 1.00 6.84 46 GLU B O 1
ATOM 3770 N N . ASP B 2 47 ? 73.551 6.974 40.049 1.00 6.11 47 ASP B N 1
ATOM 3771 C CA . ASP B 2 47 ? 73.575 7.054 41.542 1.00 5.43 47 ASP B CA 1
ATOM 3772 C C . ASP B 2 47 ? 74.393 8.232 42.026 1.00 6.95 47 ASP B C 1
ATOM 3773 O O . ASP B 2 47 ? 74.850 8.230 43.194 1.00 7.52 47 ASP B O 1
ATOM 3778 N N . VAL B 2 48 ? 74.518 9.296 41.221 1.00 5.68 48 VAL B N 1
ATOM 3779 C CA . VAL B 2 48 ? 75.269 10.434 41.730 1.00 6.52 48 VAL B CA 1
ATOM 3780 C C . VAL B 2 48 ? 74.453 11.328 42.680 1.00 7.80 48 VAL B C 1
ATOM 3781 O O . VAL B 2 48 ? 75.019 12.037 43.501 1.00 7.42 48 VAL B O 1
ATOM 3785 N N . ALA B 2 49 ? 73.129 11.272 42.554 1.00 7.66 49 ALA B N 1
ATOM 3786 C CA . ALA B 2 49 ? 72.287 12.233 43.287 1.00 7.86 49 ALA B CA 1
ATOM 3787 C C . ALA B 2 49 ? 72.425 12.100 44.819 1.00 8.31 49 ALA B C 1
ATOM 3788 O O . ALA B 2 49 ? 72.572 13.133 45.522 1.00 9.49 49 ALA B O 1
ATOM 3790 N N . PHE B 2 50 ? 72.405 10.858 45.324 1.00 7.57 50 PHE B N 1
ATOM 3791 C CA . PHE B 2 50 ? 72.490 10.663 46.754 1.00 7.65 50 PHE B CA 1
ATOM 3792 C C . PHE B 2 50 ? 73.928 10.766 47.241 1.00 9.44 50 PHE B C 1
ATOM 3793 O O . PHE B 2 50 ? 74.151 10.534 48.472 1.00 10.78 50 PHE B O 1
ATOM 3801 N N . GLY B 2 51 ? 74.859 11.067 46.348 1.00 8.13 51 GLY B N 1
ATOM 3802 C CA . GLY B 2 51 ? 76.242 11.225 46.745 1.00 8.69 51 GLY B CA 1
ATOM 3803 C C . GLY B 2 51 ? 77.227 10.268 46.082 1.00 7.07 51 GLY B C 1
ATOM 3804 O O . GLY B 2 51 ? 78.455 10.411 46.246 1.00 8.50 51 GLY B O 1
ATOM 3805 N N . GLY B 2 52 ? 76.725 9.262 45.355 1.00 7.24 52 GLY B N 1
ATOM 3806 C CA . GLY B 2 52 ? 77.603 8.346 44.626 1.00 7.50 52 GLY B CA 1
ATOM 3807 C C . GLY B 2 52 ? 77.991 7.120 45.441 1.00 7.09 52 GLY B C 1
ATOM 3808 O O . GLY B 2 52 ? 78.024 7.161 46.682 1.00 7.64 52 GLY B O 1
ATOM 3809 N N . VAL B 2 53 ? 78.295 6.039 44.756 1.00 7.48 53 VAL B N 1
ATOM 3810 C CA . VAL B 2 53 ? 78.684 4.824 45.470 1.00 7.08 53 VAL B CA 1
ATOM 3811 C C . VAL B 2 53 ? 80.024 4.922 46.170 1.00 7.16 53 VAL B C 1
ATOM 3812 O O . VAL B 2 53 ? 80.300 4.092 47.048 1.00 9.69 53 VAL B O 1
ATOM 3816 N N . PHE B 2 54 ? 80.849 5.889 45.802 1.00 7.01 54 PHE B N 1
ATOM 3817 C CA . PHE B 2 54 ? 82.091 6.172 46.538 1.00 6.97 54 PHE B CA 1
ATOM 3818 C C . PHE B 2 54 ? 82.076 7.529 47.211 1.00 7.16 54 PHE B C 1
ATOM 3819 O O . PHE B 2 54 ? 83.139 8.041 47.595 1.00 8.61 54 PHE B O 1
ATOM 3827 N N A ARG B 2 55 ? 80.883 8.095 47.396 0.33 6.63 55 ARG B N 1
ATOM 3828 N N B ARG B 2 55 ? 80.880 8.091 47.397 0.33 7.23 55 ARG B N 1
ATOM 3829 N N C ARG B 2 55 ? 80.866 8.082 47.326 0.33 6.75 55 ARG B N 1
ATOM 3830 C CA A ARG B 2 55 ? 80.708 9.357 48.160 0.33 6.26 55 ARG B CA 1
ATOM 3831 C CA B ARG B 2 55 ? 80.683 9.355 48.156 0.33 7.45 55 ARG B CA 1
ATOM 3832 C CA C ARG B 2 55 ? 80.584 9.314 48.092 0.33 6.63 55 ARG B CA 1
ATOM 3833 C C A ARG B 2 55 ? 81.250 10.608 47.471 0.33 7.35 55 ARG B C 1
ATOM 3834 C C B ARG B 2 55 ? 81.268 10.600 47.479 0.33 7.98 55 ARG B C 1
ATOM 3835 C C C ARG B 2 55 ? 81.282 10.555 47.494 0.33 7.59 55 ARG B C 1
ATOM 3836 O O A ARG B 2 55 ? 81.252 11.681 48.041 0.33 6.99 55 ARG B O 1
ATOM 3837 O O B ARG B 2 55 ? 81.324 11.663 48.071 0.33 7.81 55 ARG B O 1
ATOM 3838 O O C ARG B 2 55 ? 81.423 11.569 48.150 0.33 7.80 55 ARG B O 1
ATOM 3860 N N . CYS B 2 56 ? 81.635 10.505 46.205 1.00 7.03 56 CYS B N 1
ATOM 3861 C CA . CYS B 2 56 ? 82.305 11.638 45.572 1.00 7.31 56 CYS B CA 1
ATOM 3862 C C . CYS B 2 56 ? 81.401 12.827 45.341 1.00 8.27 56 CYS B C 1
ATOM 3863 O O . CYS B 2 56 ? 81.909 13.932 45.073 1.00 8.43 56 CYS B O 1
ATOM 3866 N N . THR B 2 57 ? 80.068 12.609 45.314 1.00 6.68 57 THR B N 1
ATOM 3867 C CA . THR B 2 57 ? 79.159 13.759 45.033 1.00 7.20 57 THR B CA 1
ATOM 3868 C C . THR B 2 57 ? 78.268 14.121 46.226 1.00 8.05 57 THR B C 1
ATOM 3869 O O . THR B 2 57 ? 77.256 14.798 46.066 1.00 7.13 57 THR B O 1
ATOM 3873 N N . VAL B 2 58 ? 78.650 13.701 47.444 1.00 7.72 58 VAL B N 1
ATOM 3874 C CA . VAL B 2 58 ? 77.813 13.979 48.604 1.00 6.59 58 VAL B CA 1
ATOM 3875 C C . VAL B 2 58 ? 77.643 15.497 48.741 1.00 6.55 58 VAL B C 1
ATOM 3876 O O . VAL B 2 58 ? 78.599 16.259 48.570 1.00 9.25 58 VAL B O 1
ATOM 3880 N N . GLY B 2 59 ? 76.393 15.872 49.020 1.00 7.18 59 GLY B N 1
ATOM 3881 C CA . GLY B 2 59 ? 76.068 17.249 49.364 1.00 6.79 59 GLY B CA 1
ATOM 3882 C C . GLY B 2 59 ? 75.835 18.154 48.172 1.00 7.02 59 GLY B C 1
ATOM 3883 O O . GLY B 2 59 ? 75.268 19.221 48.290 1.00 8.79 59 GLY B O 1
ATOM 3884 N N . LEU B 2 60 ? 76.240 17.694 46.996 1.00 6.83 60 LEU B N 1
ATOM 3885 C CA . LEU B 2 60 ? 76.271 18.617 45.850 1.00 8.13 60 LEU B CA 1
ATOM 3886 C C . LEU B 2 60 ? 74.893 18.910 45.246 1.00 7.38 60 LEU B C 1
ATOM 3887 O O . LEU B 2 60 ? 74.618 20.035 44.850 1.00 8.36 60 LEU B O 1
ATOM 3892 N N . ARG B 2 61 ? 74.025 17.871 45.213 1.00 7.10 61 ARG B N 1
ATOM 3893 C CA . ARG B 2 61 ? 72.668 18.120 44.728 1.00 7.15 61 ARG B CA 1
ATOM 3894 C C . ARG B 2 61 ? 71.940 19.091 45.666 1.00 8.01 61 ARG B C 1
ATOM 3895 O O . ARG B 2 61 ? 71.213 19.990 45.210 1.00 7.79 61 ARG B O 1
ATOM 3903 N N . ASP B 2 62 ? 72.103 18.882 46.977 1.00 8.34 62 ASP B N 1
ATOM 3904 C CA . ASP B 2 62 ? 71.442 19.802 47.905 1.00 9.19 62 ASP B CA 1
ATOM 3905 C C . ASP B 2 62 ? 71.942 21.225 47.739 1.00 9.09 62 ASP B C 1
ATOM 3906 O O . ASP B 2 62 ? 71.164 22.219 47.859 1.00 11.56 62 ASP B O 1
ATOM 3911 N N . LYS B 2 63 ? 73.245 21.358 47.515 1.00 9.22 63 LYS B N 1
ATOM 3912 C CA . LYS B 2 63 ? 73.828 22.717 47.452 1.00 10.33 63 LYS B CA 1
ATOM 3913 C C . LYS B 2 63 ? 73.508 23.406 46.126 1.00 9.70 63 LYS B C 1
ATOM 3914 O O . LYS B 2 63 ? 73.199 24.632 46.129 1.00 11.62 63 LYS B O 1
ATOM 3920 N N . TYR B 2 64 ? 73.550 22.633 45.023 1.00 8.58 64 TYR B N 1
ATOM 3921 C CA . TYR B 2 64 ? 73.479 23.265 43.667 1.00 10.02 64 TYR B CA 1
ATOM 3922 C C . TYR B 2 64 ? 72.190 23.002 42.887 1.00 9.77 64 TYR B C 1
ATOM 3923 O O . TYR B 2 64 ? 71.929 23.719 41.901 1.00 11.38 64 TYR B O 1
ATOM 3932 N N . GLY B 2 65 ? 71.379 22.040 43.338 1.00 8.59 65 GLY B N 1
ATOM 3933 C CA . GLY B 2 65 ? 70.103 21.816 42.677 1.00 8.18 65 GLY B CA 1
ATOM 3934 C C . GLY B 2 65 ? 69.997 20.511 41.905 1.00 8.11 65 GLY B C 1
ATOM 3935 O O . GLY B 2 65 ? 70.980 20.028 41.316 1.00 7.29 65 GLY B O 1
ATOM 3936 N N . LYS B 2 66 ? 68.784 19.987 41.876 1.00 9.35 66 LYS B N 1
ATOM 3937 C CA . LYS B 2 66 ? 68.515 18.745 41.190 1.00 8.21 66 LYS B CA 1
ATOM 3938 C C . LYS B 2 66 ? 68.693 18.835 39.672 1.00 8.41 66 LYS B C 1
ATOM 3939 O O . LYS B 2 66 ? 68.918 17.774 39.014 1.00 9.81 66 LYS B O 1
ATOM 3945 N N . ASP B 2 67 ? 68.626 20.045 39.126 1.00 7.41 67 ASP B N 1
ATOM 3946 C CA . ASP B 2 67 ? 68.842 20.180 37.647 1.00 8.69 67 ASP B CA 1
ATOM 3947 C C . ASP B 2 67 ? 70.346 20.114 37.313 1.00 7.84 67 ASP B C 1
ATOM 3948 O O . ASP B 2 67 ? 70.750 19.996 36.145 1.00 8.73 67 ASP B O 1
ATOM 3953 N N . ARG B 2 68 ? 71.169 20.221 38.334 1.00 7.33 68 ARG B N 1
ATOM 3954 C CA . ARG B 2 68 ? 72.622 20.279 38.149 1.00 7.56 68 ARG B CA 1
ATOM 3955 C C . ARG B 2 68 ? 73.386 19.064 38.634 1.00 6.36 68 ARG B C 1
ATOM 3956 O O . ARG B 2 68 ? 74.537 18.893 38.173 1.00 7.33 68 ARG B O 1
ATOM 3964 N N . VAL B 2 69 ? 72.809 18.231 39.501 1.00 5.76 69 VAL B N 1
ATOM 3965 C CA . VAL B 2 69 ? 73.487 17.022 39.956 1.00 6.15 69 VAL B CA 1
ATOM 3966 C C . VAL B 2 69 ? 72.395 15.973 39.952 1.00 6.69 69 VAL B C 1
ATOM 3967 O O . VAL B 2 69 ? 71.464 16.059 40.778 1.00 8.10 69 VAL B O 1
ATOM 3971 N N . PHE B 2 70 ? 72.473 15.055 38.968 1.00 5.28 70 PHE B N 1
ATOM 3972 C CA . PHE B 2 70 ? 71.299 14.233 38.739 1.00 5.88 70 PHE B CA 1
ATOM 3973 C C . PHE B 2 70 ? 71.685 12.865 38.233 1.00 6.40 70 PHE B C 1
ATOM 3974 O O . PHE B 2 70 ? 72.706 12.635 37.558 1.00 6.98 70 PHE B O 1
ATOM 3982 N N . ASN B 2 71 ? 70.792 11.937 38.537 1.00 5.79 71 ASN B N 1
ATOM 3983 C CA . ASN B 2 71 ? 70.903 10.549 38.067 1.00 6.81 71 ASN B CA 1
ATOM 3984 C C . ASN B 2 71 ? 70.423 10.354 36.634 1.00 6.90 71 ASN B C 1
ATOM 3985 O O . ASN B 2 71 ? 69.420 10.949 36.215 1.00 7.31 71 ASN B O 1
ATOM 3990 N N . THR B 2 72 ? 71.176 9.526 35.889 1.00 6.66 72 THR B N 1
ATOM 3991 C CA . THR B 2 72 ? 70.699 9.111 34.591 1.00 5.72 72 THR B CA 1
ATOM 3992 C C . THR B 2 72 ? 70.180 7.677 34.689 1.00 5.80 72 THR B C 1
ATOM 3993 O O . THR B 2 72 ? 70.436 6.942 35.644 1.00 6.74 72 THR B O 1
ATOM 3997 N N . PRO B 2 73 ? 69.520 7.214 33.612 1.00 5.97 73 PRO B N 1
ATOM 3998 C CA . PRO B 2 73 ? 69.253 5.755 33.486 1.00 5.36 73 PRO B CA 1
ATOM 3999 C C . PRO B 2 73 ? 70.579 5.018 33.390 1.00 5.58 73 PRO B C 1
ATOM 4000 O O . PRO B 2 73 ? 71.654 5.611 33.153 1.00 5.84 73 PRO B O 1
ATOM 4004 N N . LEU B 2 74 ? 70.472 3.694 33.591 1.00 5.92 74 LEU B N 1
ATOM 4005 C CA . LEU B 2 74 ? 71.614 2.811 33.704 1.00 5.54 74 LEU B CA 1
ATOM 4006 C C . LEU B 2 74 ? 72.082 2.427 32.300 1.00 6.12 74 LEU B C 1
ATOM 4007 O O . LEU B 2 74 ? 71.729 1.373 31.755 1.00 6.76 74 LEU B O 1
ATOM 4012 N N . CYS B 2 75 ? 72.907 3.315 31.698 1.00 6.02 75 CYS B N 1
ATOM 4013 C CA . CYS B 2 75 ? 73.232 3.166 30.282 1.00 5.90 75 CYS B CA 1
ATOM 4014 C C . CYS B 2 75 ? 74.461 3.992 29.952 1.00 7.25 75 CYS B C 1
ATOM 4015 O O . CYS B 2 75 ? 74.336 5.199 29.721 1.00 7.32 75 CYS B O 1
ATOM 4018 N N . GLU B 2 76 ? 75.647 3.335 29.963 1.00 6.64 76 GLU B N 1
ATOM 4019 C CA . GLU B 2 76 ? 76.880 4.118 29.793 1.00 6.16 76 GLU B CA 1
ATOM 4020 C C . GLU B 2 76 ? 77.008 4.742 28.395 1.00 6.46 76 GLU B C 1
ATOM 4021 O O . GLU B 2 76 ? 77.564 5.852 28.303 1.00 6.87 76 GLU B O 1
ATOM 4027 N N . GLN B 2 77 ? 76.552 4.055 27.323 1.00 5.52 77 GLN B N 1
ATOM 4028 C CA . GLN B 2 77 ? 76.655 4.703 26.027 1.00 6.05 77 GLN B CA 1
ATOM 4029 C C . GLN B 2 77 ? 75.804 5.956 26.035 1.00 6.15 77 GLN B C 1
ATOM 4030 O O . GLN B 2 77 ? 76.176 6.957 25.409 1.00 7.10 77 GLN B O 1
ATOM 4036 N N . GLY B 2 78 ? 74.691 5.949 26.727 1.00 5.49 78 GLY B N 1
ATOM 4037 C CA . GLY B 2 78 ? 73.866 7.126 26.823 1.00 5.72 78 GLY B CA 1
ATOM 4038 C C . GLY B 2 78 ? 74.508 8.239 27.688 1.00 6.12 78 GLY B C 1
ATOM 4039 O O . GLY B 2 78 ? 74.424 9.414 27.370 1.00 6.73 78 GLY B O 1
ATOM 4040 N N . ILE B 2 79 ? 75.130 7.830 28.806 1.00 5.46 79 ILE B N 1
ATOM 4041 C CA . ILE B 2 79 ? 75.773 8.844 29.680 1.00 5.34 79 ILE B CA 1
ATOM 4042 C C . ILE B 2 79 ? 76.780 9.650 28.852 1.00 5.84 79 ILE B C 1
ATOM 4043 O O . ILE B 2 79 ? 76.803 10.885 28.941 1.00 5.88 79 ILE B O 1
ATOM 4048 N N . VAL B 2 80 ? 77.625 8.957 28.094 1.00 5.66 80 VAL B N 1
ATOM 4049 C CA . VAL B 2 80 ? 78.649 9.682 27.386 1.00 5.67 80 VAL B CA 1
ATOM 4050 C C . VAL B 2 80 ? 78.079 10.463 26.193 1.00 5.67 80 VAL B C 1
ATOM 4051 O O . VAL B 2 80 ? 78.434 11.624 25.955 1.00 6.98 80 VAL B O 1
ATOM 4055 N N . GLY B 2 81 ? 77.179 9.826 25.437 1.00 6.03 81 GLY B N 1
ATOM 4056 C CA . GLY B 2 81 ? 76.549 10.571 24.307 1.00 5.61 81 GLY B CA 1
ATOM 4057 C C . GLY B 2 81 ? 75.858 11.845 24.825 1.00 5.43 81 GLY B C 1
ATOM 4058 O O . GLY B 2 81 ? 75.962 12.922 24.241 1.00 6.68 81 GLY B O 1
ATOM 4059 N N . PHE B 2 82 ? 75.093 11.666 25.931 1.00 5.47 82 PHE B N 1
ATOM 4060 C CA . PHE B 2 82 ? 74.383 12.801 26.548 1.00 4.82 82 PHE B CA 1
ATOM 4061 C C . PHE B 2 82 ? 75.401 13.911 26.955 1.00 5.36 82 PHE B C 1
ATOM 4062 O O . PHE B 2 82 ? 75.176 15.096 26.686 1.00 6.21 82 PHE B O 1
ATOM 4070 N N . GLY B 2 83 ? 76.501 13.483 27.619 1.00 5.29 83 GLY B N 1
ATOM 4071 C CA . GLY B 2 83 ? 77.480 14.498 28.012 1.00 5.25 83 GLY B CA 1
ATOM 4072 C C . GLY B 2 83 ? 78.115 15.204 26.823 1.00 5.20 83 GLY B C 1
ATOM 4073 O O . GLY B 2 83 ? 78.371 16.423 26.888 1.00 5.88 83 GLY B O 1
ATOM 4074 N N . ILE B 2 84 ? 78.372 14.422 25.750 1.00 5.63 84 ILE B N 1
ATOM 4075 C CA . ILE B 2 84 ? 78.921 15.112 24.551 1.00 6.12 84 ILE B CA 1
ATOM 4076 C C . ILE B 2 84 ? 77.935 16.191 24.096 1.00 5.56 84 ILE B C 1
ATOM 4077 O O . ILE B 2 84 ? 78.313 17.304 23.748 1.00 6.15 84 ILE B O 1
ATOM 4082 N N . GLY B 2 85 ? 76.639 15.834 24.064 1.00 5.54 85 GLY B N 1
ATOM 4083 C CA . GLY B 2 85 ? 75.621 16.795 23.594 1.00 4.60 85 GLY B CA 1
ATOM 4084 C C . GLY B 2 85 ? 75.529 18.064 24.444 1.00 6.36 85 GLY B C 1
ATOM 4085 O O . GLY B 2 85 ? 75.401 19.206 23.938 1.00 6.48 85 GLY B O 1
ATOM 4086 N N . ILE B 2 86 ? 75.614 17.890 25.769 1.00 5.54 86 ILE B N 1
ATOM 4087 C CA . ILE B 2 86 ? 75.659 19.099 26.647 1.00 5.91 86 ILE B CA 1
ATOM 4088 C C . ILE B 2 86 ? 76.852 19.954 26.217 1.00 5.77 86 ILE B C 1
ATOM 4089 O O . ILE B 2 86 ? 76.761 21.182 26.062 1.00 6.60 86 ILE B O 1
ATOM 4094 N N . ALA B 2 87 ? 77.975 19.268 26.064 1.00 5.78 87 ALA B N 1
ATOM 4095 C CA . ALA B 2 87 ? 79.223 20.024 25.745 1.00 4.91 87 ALA B CA 1
ATOM 4096 C C . ALA B 2 87 ? 79.204 20.702 24.389 1.00 5.88 87 ALA B C 1
ATOM 4097 O O . ALA B 2 87 ? 79.830 21.762 24.212 1.00 5.96 87 ALA B O 1
ATOM 4099 N N . VAL B 2 88 ? 78.509 20.106 23.433 1.00 4.75 88 VAL B N 1
ATOM 4100 C CA . VAL B 2 88 ? 78.330 20.740 22.078 1.00 5.64 88 VAL B CA 1
ATOM 4101 C C . VAL B 2 88 ? 77.698 22.125 22.193 1.00 7.18 88 VAL B C 1
ATOM 4102 O O . VAL B 2 88 ? 77.946 23.010 21.361 1.00 8.13 88 VAL B O 1
ATOM 4106 N N . THR B 2 89 ? 76.893 22.341 23.245 1.00 6.30 89 THR B N 1
ATOM 4107 C CA . THR B 2 89 ? 76.287 23.653 23.427 1.00 7.07 89 THR B CA 1
ATOM 4108 C C . THR B 2 89 ? 77.191 24.620 24.194 1.00 6.80 89 THR B C 1
ATOM 4109 O O . THR B 2 89 ? 76.800 25.814 24.338 1.00 8.46 89 THR B O 1
ATOM 4113 N N . GLY B 2 90 ? 78.345 24.133 24.678 1.00 7.17 90 GLY B N 1
ATOM 4114 C CA . GLY B 2 90 ? 79.305 24.977 25.412 1.00 7.82 90 GLY B CA 1
ATOM 4115 C C . GLY B 2 90 ? 79.196 24.801 26.912 1.00 6.85 90 GLY B C 1
ATOM 4116 O O . GLY B 2 90 ? 79.986 25.429 27.629 1.00 10.15 90 GLY B O 1
ATOM 4117 N N . ALA B 2 91 ? 78.210 24.046 27.415 1.00 7.09 91 ALA B N 1
ATOM 4118 C CA . ALA B 2 91 ? 78.064 23.912 28.870 1.00 6.97 91 ALA B CA 1
ATOM 4119 C C . ALA B 2 91 ? 79.017 22.811 29.360 1.00 5.91 91 ALA B C 1
ATOM 4120 O O . ALA B 2 91 ? 79.282 21.815 28.674 1.00 7.02 91 ALA B O 1
ATOM 4122 N N . THR B 2 92 ? 79.532 23.033 30.573 1.00 7.04 92 THR B N 1
ATOM 4123 C CA . THR B 2 92 ? 80.437 22.075 31.172 1.00 6.42 92 THR B CA 1
ATOM 4124 C C . THR B 2 92 ? 79.677 20.811 31.628 1.00 7.34 92 THR B C 1
ATOM 4125 O O . THR B 2 92 ? 78.676 20.917 32.378 1.00 6.51 92 THR B O 1
ATOM 4129 N N . ALA B 2 93 ? 80.142 19.625 31.160 1.00 6.28 93 ALA B N 1
ATOM 4130 C CA . ALA B 2 93 ? 79.423 18.365 31.413 1.00 5.90 93 ALA B CA 1
ATOM 4131 C C . ALA B 2 93 ? 80.401 17.452 32.148 1.00 6.84 93 ALA B C 1
ATOM 4132 O O . ALA B 2 93 ? 81.466 17.109 31.578 1.00 8.17 93 ALA B O 1
ATOM 4134 N N . ILE B 2 94 ? 80.087 17.095 33.410 1.00 6.23 94 ILE B N 1
ATOM 4135 C CA . ILE B 2 94 ? 81.020 16.204 34.150 1.00 6.21 94 ILE B CA 1
ATOM 4136 C C . ILE B 2 94 ? 80.259 14.892 34.394 1.00 6.35 94 ILE B C 1
ATOM 4137 O O . ILE B 2 94 ? 79.420 14.774 35.281 1.00 8.35 94 ILE B O 1
ATOM 4142 N N . ALA B 2 95 ? 80.543 13.937 33.541 1.00 6.04 95 ALA B N 1
ATOM 4143 C CA . ALA B 2 95 ? 79.879 12.649 33.549 1.00 4.97 95 ALA B CA 1
ATOM 4144 C C . ALA B 2 95 ? 80.621 11.702 34.481 1.00 7.27 95 ALA B C 1
ATOM 4145 O O . ALA B 2 95 ? 81.877 11.804 34.601 1.00 11.24 95 ALA B O 1
ATOM 4147 N N . GLU B 2 96 ? 79.881 10.839 35.155 1.00 6.00 96 GLU B N 1
ATOM 4148 C CA . GLU B 2 96 ? 80.546 9.771 35.904 1.00 6.46 96 GLU B CA 1
ATOM 4149 C C . GLU B 2 96 ? 80.238 8.425 35.281 1.00 5.21 96 GLU B C 1
ATOM 4150 O O . GLU B 2 96 ? 79.081 8.185 34.892 1.00 6.89 96 GLU B O 1
ATOM 4156 N N . ILE B 2 97 ? 81.262 7.569 35.221 1.00 5.37 97 ILE B N 1
ATOM 4157 C CA . ILE B 2 97 ? 81.113 6.145 34.844 1.00 6.66 97 ILE B CA 1
ATOM 4158 C C . ILE B 2 97 ? 81.426 5.379 36.134 1.00 6.13 97 ILE B C 1
ATOM 4159 O O . ILE B 2 97 ? 82.424 5.665 36.785 1.00 7.30 97 ILE B O 1
ATOM 4164 N N . GLN B 2 98 ? 80.518 4.490 36.551 1.00 5.83 98 GLN B N 1
ATOM 4165 C CA . GLN B 2 98 ? 80.545 4.084 37.968 1.00 5.26 98 GLN B CA 1
ATOM 4166 C C . GLN B 2 98 ? 81.813 3.341 38.388 1.00 5.67 98 GLN B C 1
ATOM 4167 O O . GLN B 2 98 ? 82.284 3.545 39.528 1.00 6.23 98 GLN B O 1
ATOM 4173 N N . PHE B 2 99 ? 82.311 2.472 37.470 1.00 6.23 99 PHE B N 1
ATOM 4174 C CA . PHE B 2 99 ? 83.650 1.855 37.618 1.00 5.80 99 PHE B CA 1
ATOM 4175 C C . PHE B 2 99 ? 84.251 1.924 36.226 1.00 6.24 99 PHE B C 1
ATOM 4176 O O . PHE B 2 99 ? 83.531 1.835 35.196 1.00 6.65 99 PHE B O 1
ATOM 4184 N N . ALA B 2 100 ? 85.575 2.106 36.163 1.00 6.18 100 ALA B N 1
ATOM 4185 C CA . ALA B 2 100 ? 86.205 2.192 34.838 1.00 5.41 100 ALA B CA 1
ATOM 4186 C C . ALA B 2 100 ? 85.967 0.922 34.000 1.00 5.31 100 ALA B C 1
ATOM 4187 O O . ALA B 2 100 ? 85.971 1.000 32.734 1.00 6.35 100 ALA B O 1
ATOM 4189 N N . ASP B 2 101 ? 85.729 -0.210 34.683 1.00 4.96 101 ASP B N 1
ATOM 4190 C CA . ASP B 2 101 ? 85.485 -1.498 34.031 1.00 6.37 101 ASP B CA 1
ATOM 4191 C C . ASP B 2 101 ? 84.262 -1.394 33.150 1.00 6.88 101 ASP B C 1
ATOM 4192 O O . ASP B 2 101 ? 84.092 -2.224 32.249 1.00 8.15 101 ASP B O 1
ATOM 4197 N N . TYR B 2 102 ? 83.367 -0.455 33.452 1.00 6.02 102 TYR B N 1
ATOM 4198 C CA . TYR B 2 102 ? 82.077 -0.344 32.720 1.00 6.95 102 TYR B CA 1
ATOM 4199 C C . TYR B 2 102 ? 82.108 0.844 31.797 1.00 6.72 102 TYR B C 1
ATOM 4200 O O . TYR B 2 102 ? 81.076 1.295 31.316 1.00 7.10 102 TYR B O 1
ATOM 4209 N N . ILE B 2 103 ? 83.315 1.295 31.432 1.00 6.20 103 ILE B N 1
ATOM 4210 C CA . ILE B 2 103 ? 83.392 2.413 30.436 1.00 6.50 103 ILE B CA 1
ATOM 4211 C C . ILE B 2 103 ? 83.244 1.840 28.999 1.00 6.66 103 ILE B C 1
ATOM 4212 O O . ILE B 2 103 ? 82.889 2.623 28.106 1.00 6.95 103 ILE B O 1
ATOM 4217 N N . PHE B 2 104 ? 83.475 0.519 28.815 1.00 6.02 104 PHE B N 1
ATOM 4218 C CA . PHE B 2 104 ? 83.498 -0.005 27.455 1.00 5.10 104 PHE B CA 1
ATOM 4219 C C . PHE B 2 104 ? 82.211 0.147 26.644 1.00 5.23 104 PHE B C 1
ATOM 4220 O O . PHE B 2 104 ? 82.304 0.332 25.428 1.00 6.14 104 PHE B O 1
ATOM 4228 N N . PRO B 2 105 ? 81.026 0.086 27.242 1.00 5.66 105 PRO B N 1
ATOM 4229 C CA . PRO B 2 105 ? 79.836 0.395 26.438 1.00 6.28 105 PRO B CA 1
ATOM 4230 C C . PRO B 2 105 ? 79.866 1.735 25.746 1.00 5.69 105 PRO B C 1
ATOM 4231 O O . PRO B 2 105 ? 79.175 1.924 24.713 1.00 7.34 105 PRO B O 1
ATOM 4235 N N . ALA B 2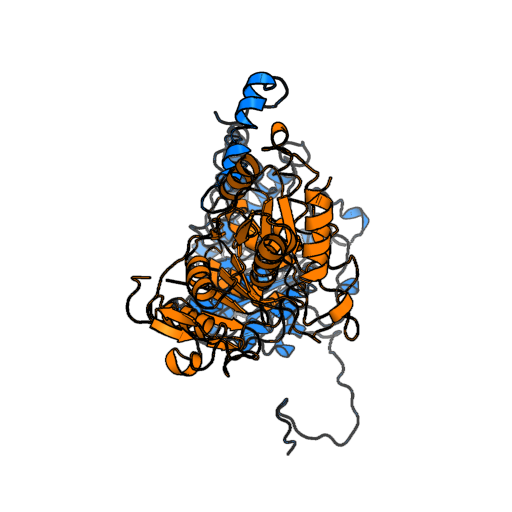 106 ? 80.607 2.665 26.378 1.00 5.66 106 ALA B N 1
ATOM 4236 C CA . ALA B 2 106 ? 80.707 4.018 25.831 1.00 5.51 106 ALA B CA 1
ATOM 4237 C C . ALA B 2 106 ? 81.938 4.186 24.938 1.00 6.88 106 ALA B C 1
ATOM 4238 O O . ALA B 2 106 ? 82.247 5.299 24.557 1.00 7.01 106 ALA B O 1
ATOM 4240 N N . PHE B 2 107 ? 82.656 3.082 24.650 1.00 6.10 107 PHE B N 1
ATOM 4241 C CA . PHE B 2 107 ? 83.917 3.234 23.890 1.00 6.41 107 PHE B CA 1
ATOM 4242 C C . PHE B 2 107 ? 83.671 3.874 22.547 1.00 6.14 107 PHE B C 1
ATOM 4243 O O . PHE B 2 107 ? 84.493 4.699 22.102 1.00 8.00 107 PHE B O 1
ATOM 4251 N N . ASP B 2 108 ? 82.572 3.521 21.857 1.00 5.75 108 ASP B N 1
ATOM 4252 C CA . ASP B 2 108 ? 82.314 4.160 20.552 1.00 6.10 108 ASP B CA 1
ATOM 4253 C C . ASP B 2 108 ? 82.063 5.661 20.700 1.00 6.31 108 ASP B C 1
ATOM 4254 O O . ASP B 2 108 ? 82.593 6.463 19.909 1.00 6.85 108 ASP B O 1
ATOM 4259 N N . GLN B 2 109 ? 81.228 6.041 21.672 1.00 5.74 109 GLN B N 1
ATOM 4260 C CA . GLN B 2 109 ? 80.953 7.451 21.853 1.00 5.16 109 GLN B CA 1
ATOM 4261 C C . GLN B 2 109 ? 82.257 8.161 22.235 1.00 6.29 109 GLN B C 1
ATOM 4262 O O . GLN B 2 109 ? 82.450 9.330 21.877 1.00 7.89 109 GLN B O 1
ATOM 4268 N N . ILE B 2 110 ? 83.160 7.522 22.988 1.00 5.92 110 ILE B N 1
ATOM 4269 C CA . ILE B 2 110 ? 84.384 8.254 23.314 1.00 5.94 110 ILE B CA 1
ATOM 4270 C C . ILE B 2 110 ? 85.350 8.303 22.135 1.00 6.15 110 ILE B C 1
ATOM 4271 O O . ILE B 2 110 ? 85.891 9.398 21.847 1.00 7.34 110 ILE B O 1
ATOM 4276 N N . VAL B 2 111 ? 85.592 7.170 21.467 1.00 6.51 111 VAL B N 1
ATOM 4277 C CA . VAL B 2 111 ? 86.660 7.116 20.462 1.00 6.69 111 VAL B CA 1
ATOM 4278 C C . VAL B 2 111 ? 86.169 7.624 19.123 1.00 6.59 111 VAL B C 1
ATOM 4279 O O . VAL B 2 111 ? 86.898 8.404 18.440 1.00 7.11 111 VAL B O 1
ATOM 4283 N N . ASN B 2 112 ? 84.975 7.222 18.678 1.00 5.93 112 ASN B N 1
ATOM 4284 C CA . ASN B 2 112 ? 84.534 7.656 17.351 1.00 7.27 112 ASN B CA 1
ATOM 4285 C C . ASN B 2 112 ? 83.911 9.046 17.410 1.00 6.33 112 ASN B C 1
ATOM 4286 O O . ASN B 2 112 ? 83.903 9.730 16.400 1.00 7.19 112 ASN B O 1
ATOM 4291 N N . GLU B 2 113 ? 83.343 9.422 18.563 1.00 5.69 113 GLU B N 1
ATOM 4292 C CA . GLU B 2 113 ? 82.652 10.713 18.615 1.00 5.89 113 GLU B CA 1
ATOM 4293 C C . GLU B 2 113 ? 83.429 11.786 19.382 1.00 5.48 113 GLU B C 1
ATOM 4294 O O . GLU B 2 113 ? 83.936 12.731 18.791 1.00 6.27 113 GLU B O 1
ATOM 4300 N N . ALA B 2 114 ? 83.524 11.629 20.719 1.00 6.32 114 ALA B N 1
ATOM 4301 C CA . ALA B 2 114 ? 84.142 12.722 21.497 1.00 5.76 114 ALA B CA 1
ATOM 4302 C C . ALA B 2 114 ? 85.522 13.101 20.967 1.00 5.87 114 ALA B C 1
ATOM 4303 O O . ALA B 2 114 ? 85.849 14.294 20.840 1.00 7.00 114 ALA B O 1
ATOM 4305 N N . ALA B 2 115 ? 86.356 12.087 20.750 1.00 5.97 115 ALA B N 1
ATOM 4306 C CA . ALA B 2 115 ? 87.741 12.427 20.397 1.00 6.03 115 ALA B CA 1
ATOM 4307 C C . ALA B 2 115 ? 87.883 13.108 19.055 1.00 6.19 115 ALA B C 1
ATOM 4308 O O . ALA B 2 115 ? 88.851 13.842 18.825 1.00 6.55 115 ALA B O 1
ATOM 4310 N N . LYS B 2 116 ? 86.910 12.825 18.159 1.00 5.59 116 LYS B N 1
ATOM 4311 C CA . LYS B 2 116 ? 86.987 13.284 16.774 1.00 5.24 116 LYS B CA 1
ATOM 4312 C C . LYS B 2 116 ? 86.101 14.469 16.455 1.00 5.25 116 LYS B C 1
ATOM 4313 O O . LYS B 2 116 ? 86.151 14.992 15.326 1.00 6.29 116 LYS B O 1
ATOM 4319 N N . TYR B 2 117 ? 85.384 14.947 17.478 1.00 5.18 117 TYR B N 1
ATOM 4320 C CA . TYR B 2 117 ? 84.363 15.953 17.259 1.00 5.56 117 TYR B CA 1
ATOM 4321 C C . TYR B 2 117 ? 84.904 17.268 16.665 1.00 4.93 117 TYR B C 1
ATOM 4322 O O . TYR B 2 117 ? 84.274 17.847 15.730 1.00 6.38 117 TYR B O 1
ATOM 4331 N N . ARG B 2 118 ? 86.010 17.757 17.234 1.00 5.23 118 ARG B N 1
ATOM 4332 C CA . ARG B 2 118 ? 86.532 19.061 16.805 1.00 4.60 118 ARG B CA 1
ATOM 4333 C C . ARG B 2 118 ? 87.193 18.865 15.450 1.00 5.50 118 ARG B C 1
ATOM 4334 O O . ARG B 2 118 ? 86.974 19.654 14.521 1.00 5.94 118 ARG B O 1
ATOM 4342 N N . TYR B 2 119 ? 87.986 17.802 15.313 1.00 5.33 119 TYR B N 1
ATOM 4343 C CA . TYR B 2 119 ? 88.739 17.655 14.074 1.00 4.79 119 TYR B CA 1
ATOM 4344 C C . TYR B 2 119 ? 87.785 17.536 12.845 1.00 4.89 119 TYR B C 1
ATOM 4345 O O . TYR B 2 119 ? 87.937 18.191 11.812 1.00 5.84 119 TYR B O 1
ATOM 4354 N N . ARG B 2 120 ? 86.778 16.669 12.998 1.00 5.05 120 ARG B N 1
ATOM 4355 C CA . ARG B 2 120 ? 85.999 16.295 11.861 1.00 5.42 120 ARG B CA 1
ATOM 4356 C C . ARG B 2 120 ? 85.050 17.410 11.432 1.00 6.40 120 ARG B C 1
ATOM 4357 O O . ARG B 2 120 ? 84.487 17.390 10.299 1.00 8.03 120 ARG B O 1
ATOM 4365 N N . SER B 2 121 ? 84.815 18.372 12.321 1.00 6.08 121 SER B N 1
ATOM 4366 C CA . SER B 2 121 ? 83.983 19.492 11.970 1.00 4.97 121 SER B CA 1
ATOM 4367 C C . SER B 2 121 ? 84.768 20.720 11.528 1.00 5.44 121 SER B C 1
ATOM 4368 O O . SER B 2 121 ? 84.154 21.778 11.307 1.00 7.21 121 SER B O 1
ATOM 4371 N N . GLY B 2 122 ? 86.091 20.605 11.426 1.00 6.57 122 GLY B N 1
ATOM 4372 C CA . GLY B 2 122 ? 86.916 21.807 11.177 1.00 7.28 122 GLY B CA 1
ATOM 4373 C C . GLY B 2 122 ? 86.812 22.886 12.270 1.00 7.95 122 GLY B C 1
ATOM 4374 O O . GLY B 2 122 ? 86.997 24.088 12.033 1.00 8.43 122 GLY B O 1
ATOM 4375 N N . ASP B 2 123 ? 86.538 22.400 13.498 1.00 6.89 123 ASP B N 1
ATOM 4376 C CA . ASP B 2 123 ? 86.354 23.299 14.649 1.00 6.88 123 ASP B CA 1
ATOM 4377 C C . ASP B 2 123 ? 85.049 24.107 14.550 1.00 8.13 123 ASP B C 1
ATOM 4378 O O . ASP B 2 123 ? 84.899 25.121 15.259 1.00 9.12 123 ASP B O 1
ATOM 4383 N N . LEU B 2 124 ? 84.067 23.634 13.758 1.00 6.92 124 LEU B N 1
ATOM 4384 C CA . LEU B 2 124 ? 82.735 24.267 13.815 1.00 5.98 124 LEU B CA 1
ATOM 4385 C C . LEU B 2 124 ? 82.001 23.819 15.081 1.00 7.28 124 LEU B C 1
ATOM 4386 O O . LEU B 2 124 ? 81.175 24.581 15.567 1.00 8.06 124 LEU B O 1
ATOM 4391 N N . PHE B 2 125 ? 82.288 22.593 15.551 1.00 6.46 125 PHE B N 1
ATOM 4392 C CA . PHE B 2 125 ? 81.643 22.107 16.805 1.00 6.19 125 PHE B CA 1
ATOM 4393 C C . PHE B 2 125 ? 82.718 21.431 17.638 1.00 7.35 125 PHE B C 1
ATOM 4394 O O . PHE B 2 125 ? 83.734 20.961 17.085 1.00 8.40 125 PHE B O 1
ATOM 4402 N N . ASN B 2 126 ? 82.428 21.267 18.936 1.00 5.65 126 ASN B N 1
ATOM 4403 C CA . ASN B 2 126 ? 83.382 20.559 19.765 1.00 6.71 126 ASN B CA 1
ATOM 4404 C C . ASN B 2 126 ? 82.666 20.056 20.997 1.00 5.99 126 ASN B C 1
ATOM 4405 O O . ASN B 2 126 ? 81.541 20.528 21.277 1.00 6.98 126 ASN B O 1
ATOM 4410 N N . CYS B 2 127 ? 83.378 19.226 21.753 1.00 6.06 127 CYS B N 1
ATOM 4411 C CA . CYS B 2 127 ? 82.876 18.783 23.055 1.00 5.71 127 CYS B CA 1
ATOM 4412 C C . CYS B 2 127 ? 83.968 18.978 24.100 1.00 6.76 127 CYS B C 1
ATOM 4413 O O . CYS B 2 127 ? 84.118 18.147 25.016 1.00 6.87 127 CYS B O 1
ATOM 4416 N N . GLY B 2 128 ? 84.750 20.054 23.948 1.00 6.12 128 GLY B N 1
ATOM 4417 C CA . GLY B 2 128 ? 85.836 20.322 24.895 1.00 6.62 128 GLY B CA 1
ATOM 4418 C C . GLY B 2 128 ? 85.426 20.402 26.349 1.00 6.85 128 GLY B C 1
ATOM 4419 O O . GLY B 2 128 ? 86.233 20.115 27.250 1.00 6.99 128 GLY B O 1
ATOM 4420 N N . SER B 2 129 ? 84.187 20.873 26.590 1.00 6.15 129 SER B N 1
ATOM 4421 C CA . SER B 2 129 ? 83.735 21.044 27.958 1.00 5.50 129 SER B CA 1
ATOM 4422 C C . SER B 2 129 ? 83.247 19.766 28.601 1.00 5.89 129 SER B C 1
ATOM 4423 O O . SER B 2 129 ? 82.703 19.853 29.715 1.00 6.40 129 SER B O 1
ATOM 4426 N N . LEU B 2 130 ? 83.513 18.604 27.993 1.00 5.39 130 LEU B N 1
ATOM 4427 C CA . LEU B 2 130 ? 83.207 17.318 28.623 1.00 4.87 130 LEU B CA 1
ATOM 4428 C C . LEU B 2 130 ? 84.388 16.755 29.458 1.00 6.70 130 LEU B C 1
ATOM 4429 O O . LEU B 2 130 ? 85.549 16.767 28.976 1.00 6.63 130 LEU B O 1
ATOM 4434 N N . THR B 2 131 ? 84.092 16.298 30.678 1.00 6.76 131 THR B N 1
ATOM 4435 C CA . THR B 2 131 ? 85.015 15.463 31.417 1.00 5.31 131 THR B CA 1
ATOM 4436 C C . THR B 2 131 ? 84.257 14.220 31.850 1.00 6.27 131 THR B C 1
ATOM 4437 O O . THR B 2 131 ? 83.106 14.312 32.283 1.00 7.29 131 THR B O 1
ATOM 4441 N N . ILE B 2 132 ? 84.942 13.072 31.716 1.00 6.46 132 ILE B N 1
ATOM 4442 C CA . ILE B 2 132 ? 84.388 11.793 32.207 1.00 6.15 132 ILE B CA 1
ATOM 4443 C C . ILE B 2 132 ? 85.246 11.374 33.363 1.00 7.53 132 ILE B C 1
ATOM 4444 O O . ILE B 2 132 ? 86.446 11.132 33.146 1.00 7.83 132 ILE B O 1
ATOM 4449 N N . ARG B 2 133 ? 84.630 11.206 34.563 1.00 6.67 133 ARG B N 1
ATOM 4450 C CA . ARG B 2 133 ? 85.440 10.718 35.712 1.00 7.16 133 ARG B CA 1
ATOM 4451 C C . ARG B 2 133 ? 85.001 9.334 36.090 1.00 7.36 133 ARG B C 1
ATOM 4452 O O . ARG B 2 133 ? 83.830 9.013 35.971 1.00 7.73 133 ARG B O 1
ATOM 4460 N N . SER B 2 134 ? 85.959 8.503 36.528 1.00 7.12 134 SER B N 1
ATOM 4461 C CA . SER B 2 134 ? 85.577 7.122 36.817 1.00 7.16 134 SER B CA 1
ATOM 4462 C C . SER B 2 134 ? 86.553 6.479 37.823 1.00 7.58 134 SER B C 1
ATOM 4463 O O . SER B 2 134 ? 87.791 6.607 37.611 1.00 6.61 134 SER B O 1
ATOM 4466 N N . PRO B 2 135 ? 86.067 5.785 38.847 1.00 6.60 135 PRO B N 1
ATOM 4467 C CA . PRO B 2 135 ? 86.956 4.983 39.717 1.00 5.99 135 PRO B CA 1
ATOM 4468 C C . PRO B 2 135 ? 87.786 3.991 38.914 1.00 6.18 135 PRO B C 1
ATOM 4469 O O . PRO B 2 135 ? 87.271 3.369 37.958 1.00 7.33 135 PRO B O 1
ATOM 4473 N N . TRP B 2 136 ? 89.016 3.754 39.361 1.00 5.81 136 TRP B N 1
ATOM 4474 C CA . TRP B 2 136 ? 89.968 3.006 38.546 1.00 6.11 136 TRP B CA 1
ATOM 4475 C C . TRP B 2 136 ? 90.893 2.171 39.441 1.00 6.48 136 TRP B C 1
ATOM 4476 O O . TRP B 2 136 ? 91.122 2.477 40.631 1.00 6.56 136 TRP B O 1
ATOM 4487 N N . GLY B 2 137 ? 91.478 1.114 38.855 1.00 6.65 137 GLY B N 1
ATOM 4488 C CA . GLY B 2 137 ? 92.605 0.420 39.498 1.00 8.29 137 GLY B CA 1
ATOM 4489 C C . GLY B 2 137 ? 92.157 -0.607 40.507 1.00 6.50 137 GLY B C 1
ATOM 4490 O O . GLY B 2 137 ? 91.001 -0.730 40.898 1.00 7.59 137 GLY B O 1
ATOM 4491 N N . CYS B 2 138 ? 93.130 -1.395 40.978 1.00 5.53 138 CYS B N 1
ATOM 4492 C CA . CYS B 2 138 ? 92.791 -2.537 41.852 1.00 7.96 138 CYS B CA 1
ATOM 4493 C C . CYS B 2 138 ? 92.289 -2.063 43.248 1.00 8.34 138 CYS B C 1
ATOM 4494 O O . CYS B 2 138 ? 92.572 -0.944 43.670 1.00 8.45 138 CYS B O 1
ATOM 4497 N N . VAL B 2 139 ? 91.615 -2.978 43.963 1.00 7.18 139 VAL B N 1
ATOM 4498 C CA . VAL B 2 139 ? 91.012 -2.620 45.227 1.00 9.13 139 VAL B CA 1
ATOM 4499 C C . VAL B 2 139 ? 91.061 -3.811 46.182 1.00 10.74 139 VAL B C 1
ATOM 4500 O O . VAL B 2 139 ? 90.337 -3.821 47.186 1.00 14.34 139 VAL B O 1
ATOM 4504 N N . GLY B 2 140 ? 91.988 -4.746 45.982 1.00 7.95 140 GLY B N 1
ATOM 4505 C CA . GLY B 2 140 ? 92.175 -5.890 46.887 1.00 9.51 140 GLY B CA 1
ATOM 4506 C C . GLY B 2 140 ? 91.312 -7.116 46.585 1.00 8.34 140 GLY B C 1
ATOM 4507 O O . GLY B 2 140 ? 91.773 -8.260 46.776 1.00 8.88 140 GLY B O 1
ATOM 4508 N N A HIS B 2 141 ? 90.110 -6.896 46.075 0.50 7.37 141 HIS B N 1
ATOM 4509 N N B HIS B 2 141 ? 90.049 -6.859 46.204 0.50 7.92 141 HIS B N 1
ATOM 4510 C CA A HIS B 2 141 ? 89.201 -8.003 45.899 0.50 7.24 141 HIS B CA 1
ATOM 4511 C CA B HIS B 2 141 ? 89.057 -7.916 45.994 0.50 8.42 141 HIS B CA 1
ATOM 4512 C C A HIS B 2 141 ? 88.202 -7.769 44.771 0.50 7.20 141 HIS B C 1
ATOM 4513 C C B HIS B 2 141 ? 88.053 -7.579 44.862 0.50 7.60 141 HIS B C 1
ATOM 4514 O O A HIS B 2 141 ? 87.207 -8.538 44.687 0.50 6.63 141 HIS B O 1
ATOM 4515 O O B HIS B 2 141 ? 86.941 -8.109 44.804 0.50 7.84 141 HIS B O 1
ATOM 4528 N N . GLY B 2 142 ? 88.464 -6.750 43.910 1.00 6.93 142 GLY B N 1
ATOM 4529 C CA . GLY B 2 142 ? 87.509 -6.320 42.871 1.00 6.06 142 GLY B CA 1
ATOM 4530 C C . GLY B 2 142 ? 87.357 -7.326 41.700 1.00 6.21 142 GLY B C 1
ATOM 4531 O O . GLY B 2 142 ? 86.395 -7.212 40.928 1.00 7.12 142 GLY B O 1
ATOM 4532 N N . ALA B 2 143 ? 88.283 -8.246 41.573 1.00 6.24 143 ALA B N 1
ATOM 4533 C CA . ALA B 2 143 ? 88.223 -9.261 40.504 1.00 5.95 143 ALA B CA 1
ATOM 4534 C C . ALA B 2 143 ? 88.127 -8.588 39.116 1.00 5.89 143 ALA B C 1
ATOM 4535 O O . ALA B 2 143 ? 88.728 -7.527 38.871 1.00 6.98 143 ALA B O 1
ATOM 4537 N N . LEU B 2 144 ? 87.363 -9.214 38.221 1.00 5.28 144 LEU B N 1
ATOM 4538 C CA . LEU B 2 144 ? 87.563 -8.887 36.811 1.00 5.75 144 LEU B CA 1
ATOM 4539 C C . LEU B 2 144 ? 86.997 -7.531 36.455 1.00 6.20 144 LEU B C 1
ATOM 4540 O O . LEU B 2 144 ? 87.470 -6.890 35.505 1.00 6.23 144 LEU B O 1
ATOM 4545 N N . TYR B 2 145 ? 85.947 -7.126 37.173 1.00 5.64 145 TYR B N 1
ATOM 4546 C CA . TYR B 2 145 ? 85.124 -6.000 36.735 1.00 6.10 145 TYR B CA 1
ATOM 4547 C C . TYR B 2 145 ? 85.034 -4.870 37.750 1.00 6.31 145 TYR B C 1
ATOM 4548 O O . TYR B 2 145 ? 84.235 -3.909 37.530 1.00 6.89 145 TYR B O 1
ATOM 4557 N N A HIS B 2 146 ? 85.841 -4.942 38.816 0.50 6.13 146 HIS B N 1
ATOM 4558 N N B HIS B 2 146 ? 85.805 -4.928 38.840 0.50 7.17 146 HIS B N 1
ATOM 4559 C CA A HIS B 2 146 ? 85.920 -3.815 39.760 0.50 5.34 146 HIS B CA 1
ATOM 4560 C CA B HIS B 2 146 ? 85.887 -3.743 39.718 0.50 7.02 146 HIS B CA 1
ATOM 4561 C C A HIS B 2 146 ? 87.353 -3.314 39.923 0.50 5.85 146 HIS B C 1
ATOM 4562 C C B HIS B 2 146 ? 87.362 -3.389 39.985 0.50 6.99 146 HIS B C 1
ATOM 4563 O O A HIS B 2 146 ? 87.629 -2.500 40.784 0.50 6.32 146 HIS B O 1
ATOM 4564 O O B HIS B 2 146 ? 87.683 -2.780 41.020 0.50 7.22 146 HIS B O 1
ATOM 4577 N N . SER B 2 147 ? 88.231 -3.806 39.063 1.00 5.81 147 SER B N 1
ATOM 4578 C CA . SER B 2 147 ? 89.667 -3.588 39.239 1.00 5.71 147 SER B CA 1
ATOM 4579 C C . SER B 2 147 ? 90.405 -2.987 38.044 1.00 6.41 147 SER B C 1
ATOM 4580 O O . SER B 2 147 ? 91.623 -2.728 38.166 1.00 6.58 147 SER B O 1
ATOM 4583 N N . GLN B 2 148 ? 89.744 -2.891 36.889 1.00 6.68 148 GLN B N 1
ATOM 4584 C CA . GLN B 2 148 ? 90.530 -2.621 35.667 1.00 6.56 148 GLN B CA 1
ATOM 4585 C C . GLN B 2 148 ? 91.186 -1.265 35.612 1.00 6.23 148 GLN B C 1
ATOM 4586 O O . GLN B 2 148 ? 90.735 -0.277 36.247 1.00 6.86 148 GLN B O 1
ATOM 4592 N N A SER B 2 149 ? 92.234 -1.190 34.785 0.50 6.67 149 SER B N 1
ATOM 4593 N N B SER B 2 149 ? 92.277 -1.239 34.822 0.50 5.14 149 SER B N 1
ATOM 4594 C CA A SER B 2 149 ? 92.961 0.065 34.539 0.50 7.47 149 SER B CA 1
ATOM 4595 C CA B SER B 2 149 ? 93.036 -0.026 34.473 0.50 4.43 149 SER B CA 1
ATOM 4596 C C A SER B 2 149 ? 93.016 0.245 32.992 0.50 7.07 149 SER B C 1
ATOM 4597 C C B SER B 2 149 ? 92.943 0.096 32.930 0.50 5.29 149 SER B C 1
ATOM 4598 O O A SER B 2 149 ? 93.993 -0.173 32.332 0.50 7.26 149 SER B O 1
ATOM 4599 O O B SER B 2 149 ? 93.742 -0.533 32.184 0.50 5.10 149 SER B O 1
ATOM 4604 N N . PRO B 2 150 ? 91.957 0.819 32.392 1.00 5.67 150 PRO B N 1
ATOM 4605 C CA . PRO B 2 150 ? 91.805 0.844 30.898 1.00 5.90 150 PRO B CA 1
ATOM 4606 C C . PRO B 2 150 ? 92.621 1.914 30.144 1.00 7.19 150 PRO B C 1
ATOM 4607 O O . PRO B 2 150 ? 92.317 2.115 28.955 1.00 6.32 150 PRO B O 1
ATOM 4611 N N . GLU B 2 151 ? 93.593 2.587 30.787 1.00 6.29 151 GLU B N 1
ATOM 4612 C CA . GLU B 2 151 ? 94.153 3.743 30.099 1.00 6.10 151 GLU B CA 1
ATOM 4613 C C . GLU B 2 151 ? 94.820 3.452 28.747 1.00 5.86 151 GLU B C 1
ATOM 4614 O O . GLU B 2 151 ? 94.791 4.337 27.867 1.00 7.63 151 GLU B O 1
ATOM 4620 N N . ALA B 2 152 ? 95.458 2.267 28.622 1.00 6.34 152 ALA B N 1
ATOM 4621 C CA . ALA B 2 152 ? 96.078 1.970 27.305 1.00 6.51 152 ALA B CA 1
ATOM 4622 C C . ALA B 2 152 ? 95.093 1.840 26.168 1.00 6.76 152 ALA B C 1
ATOM 4623 O O . ALA B 2 152 ? 95.462 2.098 25.023 1.00 8.85 152 ALA B O 1
ATOM 4625 N N . PHE B 2 153 ? 93.864 1.431 26.476 1.00 6.16 153 PHE B N 1
ATOM 4626 C CA . PHE B 2 153 ? 92.864 1.383 25.381 1.00 6.23 153 PHE B CA 1
ATOM 4627 C C . PHE B 2 153 ? 92.659 2.788 24.867 1.00 7.12 153 PHE B C 1
ATOM 4628 O O . PHE B 2 153 ? 92.465 2.997 23.663 1.00 10.12 153 PHE B O 1
ATOM 4636 N N . PHE B 2 154 ? 92.598 3.770 25.740 1.00 6.45 154 PHE B N 1
ATOM 4637 C CA . PHE B 2 154 ? 92.292 5.140 25.333 1.00 6.39 154 PHE B CA 1
ATOM 4638 C C . PHE B 2 154 ? 93.517 5.864 24.779 1.00 6.75 154 PHE B C 1
ATOM 4639 O O . PHE B 2 154 ? 93.383 6.826 24.024 1.00 7.48 154 PHE B O 1
ATOM 4647 N N . ALA B 2 155 ? 94.722 5.381 25.161 1.00 6.28 155 ALA B N 1
ATOM 4648 C CA . ALA B 2 155 ? 95.941 6.096 24.733 1.00 6.33 155 ALA B CA 1
ATOM 4649 C C . ALA B 2 155 ? 96.141 6.048 23.236 1.00 7.01 155 ALA B C 1
ATOM 4650 O O . ALA B 2 155 ? 96.903 6.868 22.689 1.00 7.50 155 ALA B O 1
ATOM 4652 N N . HIS B 2 156 ? 95.488 5.088 22.563 1.00 6.30 156 HIS B N 1
ATOM 4653 C CA . HIS B 2 156 ? 95.671 4.935 21.102 1.00 5.59 156 HIS B CA 1
ATOM 4654 C C . HIS B 2 156 ? 94.604 5.764 20.365 1.00 7.02 156 HIS B C 1
ATOM 4655 O O . HIS B 2 156 ? 94.460 5.617 19.129 1.00 7.68 156 HIS B O 1
ATOM 4662 N N . CYS B 2 157 ? 93.903 6.671 21.060 1.00 5.93 157 CYS B N 1
ATOM 4663 C CA . CYS B 2 157 ? 92.878 7.535 20.425 1.00 6.62 157 CYS B CA 1
ATOM 4664 C C . CYS B 2 157 ? 93.209 9.033 20.438 1.00 7.63 157 CYS B C 1
ATOM 4665 O O . CYS B 2 157 ? 92.905 9.750 21.401 1.00 7.07 157 CYS B O 1
ATOM 4668 N N . PRO B 2 158 ? 93.798 9.550 19.377 1.00 5.81 158 PRO B N 1
ATOM 4669 C CA . PRO B 2 158 ? 94.005 10.999 19.274 1.00 5.58 158 PRO B CA 1
ATOM 4670 C C . PRO B 2 158 ? 92.725 11.777 19.480 1.00 5.65 158 PRO B C 1
ATOM 4671 O O . PRO B 2 158 ? 91.687 11.418 18.933 1.00 6.84 158 PRO B O 1
ATOM 4675 N N . GLY B 2 159 ? 92.810 12.800 20.338 1.00 5.73 159 GLY B N 1
ATOM 4676 C CA . GLY B 2 159 ? 91.698 13.748 20.525 1.00 6.25 159 GLY B CA 1
ATOM 4677 C C . GLY B 2 159 ? 91.088 13.700 21.917 1.00 7.21 159 GLY B C 1
ATOM 4678 O O . GLY B 2 159 ? 90.315 14.596 22.244 1.00 6.82 159 GLY B O 1
ATOM 4679 N N . ILE B 2 160 ? 91.474 12.736 22.742 1.00 7.32 160 ILE B N 1
ATOM 4680 C CA . ILE B 2 160 ? 91.053 12.719 24.125 1.00 7.19 160 ILE B CA 1
ATOM 4681 C C . ILE B 2 160 ? 92.275 12.834 25.006 1.00 7.85 160 ILE B C 1
ATOM 4682 O O . ILE B 2 160 ? 93.391 12.481 24.607 1.00 6.33 160 ILE B O 1
ATOM 4687 N N . LYS B 2 161 ? 92.074 13.331 26.237 1.00 6.40 161 LYS B N 1
ATOM 4688 C CA . LYS B 2 161 ? 93.174 13.352 27.213 1.00 6.39 161 LYS B CA 1
ATOM 4689 C C . LYS B 2 161 ? 92.792 12.341 28.284 1.00 7.24 161 LYS B C 1
ATOM 4690 O O . LYS B 2 161 ? 91.591 12.142 28.584 1.00 7.28 161 LYS B O 1
ATOM 4696 N N . VAL B 2 162 ? 93.841 11.721 28.876 1.00 6.11 162 VAL B N 1
ATOM 4697 C CA . VAL B 2 162 ? 93.593 10.689 29.909 1.00 5.59 162 VAL B CA 1
ATOM 4698 C C . VAL B 2 162 ? 94.550 11.038 31.073 1.00 6.04 162 VAL B C 1
ATOM 4699 O O . VAL B 2 162 ? 95.778 11.196 30.849 1.00 6.41 162 VAL B O 1
ATOM 4703 N N . VAL B 2 163 ? 93.990 11.231 32.267 1.00 4.78 163 VAL B N 1
ATOM 4704 C CA . VAL B 2 163 ? 94.719 11.838 33.416 1.00 5.77 163 VAL B CA 1
ATOM 4705 C C . VAL B 2 163 ? 94.419 11.005 34.641 1.00 6.54 163 VAL B C 1
ATOM 4706 O O . VAL B 2 163 ? 93.265 10.628 34.863 1.00 6.22 163 VAL B O 1
ATOM 4710 N N . ILE B 2 164 ? 95.481 10.737 35.442 1.00 5.68 164 ILE B N 1
ATOM 4711 C CA . ILE B 2 164 ? 95.368 9.811 36.590 1.00 5.63 164 ILE B CA 1
ATOM 4712 C C . ILE B 2 164 ? 96.191 10.415 37.725 1.00 6.42 164 ILE B C 1
ATOM 4713 O O . ILE B 2 164 ? 97.389 10.550 37.552 1.00 7.18 164 ILE B O 1
ATOM 4718 N N . PRO B 2 165 ? 95.553 10.786 38.841 1.00 5.79 165 PRO B N 1
ATOM 4719 C CA . PRO B 2 165 ? 96.307 11.390 39.978 1.00 6.25 165 PRO B CA 1
ATOM 4720 C C . PRO B 2 165 ? 96.802 10.335 40.963 1.00 6.07 165 PRO B C 1
ATOM 4721 O O . PRO B 2 165 ? 96.307 9.209 40.962 1.00 8.26 165 PRO B O 1
ATOM 4725 N N . ARG B 2 166 ? 97.731 10.754 41.844 1.00 7.49 166 ARG B N 1
ATOM 4726 C CA . ARG B 2 166 ? 98.299 9.811 42.824 1.00 7.81 166 ARG B CA 1
ATOM 4727 C C . ARG B 2 166 ? 97.881 10.096 44.249 1.00 8.62 166 ARG B C 1
ATOM 4728 O O . ARG B 2 166 ? 98.237 9.349 45.150 1.00 8.51 166 ARG B O 1
ATOM 4736 N N . SER B 2 167 ? 97.170 11.205 44.468 1.00 7.22 167 SER B N 1
ATOM 4737 C CA . SER B 2 167 ? 96.921 11.634 45.851 1.00 7.32 167 SER B CA 1
ATOM 4738 C C . SER B 2 167 ? 95.744 12.631 45.869 1.00 7.36 167 SER B C 1
ATOM 4739 O O . SER B 2 167 ? 95.355 13.135 44.807 1.00 7.76 167 SER B O 1
ATOM 4742 N N . PRO B 2 168 ? 95.251 13.023 47.065 1.00 7.56 168 PRO B N 1
ATOM 4743 C CA . PRO B 2 168 ? 94.162 14.001 47.150 1.00 7.17 168 PRO B CA 1
ATOM 4744 C C . PRO B 2 168 ? 94.556 15.383 46.620 1.00 7.18 168 PRO B C 1
ATOM 4745 O O . PRO B 2 168 ? 93.801 15.963 45.836 1.00 7.28 168 PRO B O 1
ATOM 4749 N N . PHE B 2 169 ? 95.722 15.899 47.002 1.00 6.19 169 PHE B N 1
ATOM 4750 C CA . PHE B 2 169 ? 96.146 17.196 46.466 1.00 5.14 169 PHE B CA 1
ATOM 4751 C C . PHE B 2 169 ? 96.259 17.157 44.933 1.00 6.00 169 PHE B C 1
ATOM 4752 O O . PHE B 2 169 ? 95.822 18.084 44.231 1.00 6.70 169 PHE B O 1
ATOM 4760 N N . GLN B 2 170 ? 96.843 16.059 44.442 1.00 6.73 170 GLN B N 1
ATOM 4761 C CA . GLN B 2 170 ? 97.028 15.931 42.982 1.00 5.74 170 GLN B CA 1
ATOM 4762 C C . GLN B 2 170 ? 95.678 15.768 42.302 1.00 6.77 170 GLN B C 1
ATOM 4763 O O . GLN B 2 170 ? 95.432 16.335 41.221 1.00 8.13 170 GLN B O 1
ATOM 4769 N N . ALA B 2 171 ? 94.780 14.980 42.897 1.00 6.08 171 ALA B N 1
ATOM 4770 C CA . ALA B 2 171 ? 93.492 14.767 42.244 1.00 6.90 171 ALA B CA 1
ATOM 4771 C C . ALA B 2 171 ? 92.677 16.047 42.080 1.00 6.90 171 ALA B C 1
ATOM 4772 O O . ALA B 2 171 ? 92.028 16.258 41.029 1.00 6.67 171 ALA B O 1
ATOM 4774 N N . LYS B 2 172 ? 92.628 16.910 43.105 1.00 5.42 172 LYS B N 1
ATOM 4775 C CA . LYS B 2 172 ? 91.796 18.104 42.994 1.00 5.34 172 LYS B CA 1
ATOM 4776 C C . LYS B 2 172 ? 92.361 19.006 41.877 1.00 5.61 172 LYS B C 1
ATOM 4777 O O . LYS B 2 172 ? 91.598 19.533 41.036 1.00 7.06 172 LYS B O 1
ATOM 4783 N N . GLY B 2 173 ? 93.679 19.236 41.911 1.00 5.93 173 GLY B N 1
ATOM 4784 C CA . GLY B 2 173 ? 94.240 20.163 40.919 1.00 5.55 173 GLY B CA 1
ATOM 4785 C C . GLY B 2 173 ? 94.168 19.613 39.500 1.00 5.96 173 GLY B C 1
ATOM 4786 O O . GLY B 2 173 ? 93.962 20.385 38.551 1.00 6.91 173 GLY B O 1
ATOM 4787 N N . LEU B 2 174 ? 94.351 18.297 39.348 1.00 5.84 174 LEU B N 1
ATOM 4788 C CA . LEU B 2 174 ? 94.290 17.677 37.994 1.00 6.06 174 LEU B CA 1
ATOM 4789 C C . LEU B 2 174 ? 92.840 17.634 37.525 1.00 6.16 174 LEU B C 1
ATOM 4790 O O . LEU B 2 174 ? 92.554 17.847 36.328 1.00 6.92 174 LEU B O 1
ATOM 4795 N N . LEU B 2 175 ? 91.899 17.342 38.432 1.00 6.33 175 LEU B N 1
ATOM 4796 C CA . LEU B 2 175 ? 90.481 17.299 38.037 1.00 6.08 175 LEU B CA 1
ATOM 4797 C C . LEU B 2 175 ? 89.989 18.691 37.634 1.00 6.65 175 LEU B C 1
ATOM 4798 O O . LEU B 2 175 ? 89.325 18.852 36.579 1.00 7.00 175 LEU B O 1
ATOM 4803 N N . LEU B 2 176 ? 90.338 19.721 38.400 1.00 6.31 176 LEU B N 1
ATOM 4804 C CA . LEU B 2 176 ? 90.003 21.071 37.951 1.00 6.26 176 LEU B CA 1
ATOM 4805 C C . LEU B 2 176 ? 90.605 21.369 36.557 1.00 6.02 176 LEU B C 1
ATOM 4806 O O . LEU B 2 176 ? 89.946 21.983 35.729 1.00 7.65 176 LEU B O 1
ATOM 4811 N N . SER B 2 177 ? 91.862 21.015 36.323 1.00 7.01 177 SER B N 1
ATOM 4812 C CA . SER B 2 177 ? 92.420 21.227 34.993 1.00 6.15 177 SER B CA 1
ATOM 4813 C C . SER B 2 177 ? 91.625 20.480 33.915 1.00 6.14 177 SER B C 1
ATOM 4814 O O . SER B 2 177 ? 91.413 21.028 32.841 1.00 7.19 177 SER B O 1
ATOM 4817 N N . CYS B 2 178 ? 91.242 19.226 34.183 1.00 5.46 178 CYS B N 1
ATOM 4818 C CA . CYS B 2 178 ? 90.439 18.512 33.148 1.00 6.32 178 CYS B CA 1
ATOM 4819 C C . CYS B 2 178 ? 89.110 19.246 32.894 1.00 6.00 178 CYS B C 1
ATOM 4820 O O . CYS B 2 178 ? 88.702 19.396 31.718 1.00 7.39 178 CYS B O 1
ATOM 4823 N N . ILE B 2 179 ? 88.428 19.659 33.983 1.00 6.66 179 ILE B N 1
ATOM 4824 C CA . ILE B 2 179 ? 87.117 20.262 33.811 1.00 6.75 179 ILE B CA 1
ATOM 4825 C C . ILE B 2 179 ? 87.246 21.544 32.941 1.00 6.78 179 ILE B C 1
ATOM 4826 O O . ILE B 2 179 ? 86.368 21.794 32.080 1.00 6.89 179 ILE B O 1
ATOM 4831 N N . GLU B 2 180 ? 88.336 22.280 33.129 1.00 6.22 180 GLU B N 1
ATOM 4832 C CA . GLU B 2 180 ? 88.512 23.566 32.437 1.00 6.53 180 GLU B CA 1
ATOM 4833 C C . GLU B 2 180 ? 89.263 23.442 31.114 1.00 7.16 180 GLU B C 1
ATOM 4834 O O . GLU B 2 180 ? 89.263 24.368 30.314 1.00 8.31 180 GLU B O 1
ATOM 4840 N N . ASP B 2 181 ? 89.907 22.300 30.854 1.00 8.16 181 ASP B N 1
ATOM 4841 C CA . ASP B 2 181 ? 90.603 22.101 29.576 1.00 7.23 181 ASP B CA 1
ATOM 4842 C C . ASP B 2 181 ? 89.592 22.066 28.467 1.00 7.97 181 ASP B C 1
ATOM 4843 O O . ASP B 2 181 ? 88.499 21.503 28.653 1.00 7.17 181 ASP B O 1
ATOM 4848 N N . LYS B 2 182 ? 89.980 22.603 27.288 1.00 7.30 182 LYS B N 1
ATOM 4849 C CA . LYS B 2 182 ? 89.082 22.671 26.136 1.00 7.41 182 LYS B CA 1
ATOM 4850 C C . LYS B 2 182 ? 89.166 21.428 25.289 1.00 6.79 182 LYS B C 1
ATOM 4851 O O . LYS B 2 182 ? 89.056 21.482 24.069 1.00 8.63 182 LYS B O 1
ATOM 4857 N N . ASN B 2 183 ? 89.290 20.252 25.931 1.00 6.75 183 ASN B N 1
ATOM 4858 C CA . ASN B 2 183 ? 89.297 18.990 25.164 1.00 6.17 183 ASN B CA 1
ATOM 4859 C C . ASN B 2 183 ? 88.581 17.949 26.035 1.00 6.25 183 ASN B C 1
ATOM 4860 O O . ASN B 2 183 ? 88.673 18.038 27.278 1.00 6.33 183 ASN B O 1
ATOM 4865 N N . PRO B 2 184 ? 87.941 16.965 25.423 1.00 6.75 184 PRO B N 1
ATOM 4866 C CA . PRO B 2 184 ? 87.301 15.923 26.243 1.00 6.62 184 PRO B CA 1
ATOM 4867 C C . PRO B 2 184 ? 88.370 15.157 27.024 1.00 6.98 184 PRO B C 1
ATOM 4868 O O . PRO B 2 184 ? 89.387 14.726 26.435 1.00 6.83 184 PRO B O 1
ATOM 4872 N N . CYS B 2 185 ? 88.152 15.018 28.337 1.00 6.50 185 CYS B N 1
ATOM 4873 C CA . CYS B 2 185 ? 89.174 14.411 29.227 1.00 6.57 185 CYS B CA 1
ATOM 4874 C C . CYS B 2 185 ? 88.552 13.240 29.948 1.00 6.48 185 CYS B C 1
ATOM 4875 O O . CYS B 2 185 ? 87.389 13.324 30.379 1.00 7.84 185 CYS B O 1
ATOM 4878 N N . ILE B 2 186 ? 89.325 12.172 30.128 1.00 6.25 186 ILE B N 1
ATOM 4879 C CA . ILE B 2 186 ? 88.937 11.046 31.005 1.00 6.94 186 ILE B CA 1
ATOM 4880 C C . ILE B 2 186 ? 89.844 11.156 32.227 1.00 7.08 186 ILE B C 1
ATOM 4881 O O . ILE B 2 186 ? 91.087 11.215 32.092 1.00 7.20 186 ILE B O 1
ATOM 4886 N N . PHE B 2 187 ? 89.217 11.226 33.406 1.00 6.06 187 PHE B N 1
ATOM 4887 C CA . PHE B 2 187 ? 89.953 11.383 34.674 1.00 6.17 187 PHE B CA 1
ATOM 4888 C C . PHE B 2 187 ? 89.680 10.115 35.498 1.00 5.95 187 PHE B C 1
ATOM 4889 O O . PHE B 2 187 ? 88.525 9.836 35.903 1.00 6.21 187 PHE B O 1
ATOM 4897 N N . PHE B 2 188 ? 90.746 9.315 35.704 1.00 6.12 188 PHE B N 1
ATOM 4898 C CA . PHE B 2 188 ? 90.605 8.054 36.418 1.00 6.12 188 PHE B CA 1
ATOM 4899 C C . PHE B 2 188 ? 91.029 8.230 37.857 1.00 7.08 188 PHE B C 1
ATOM 4900 O O . PHE B 2 188 ? 92.171 8.600 38.111 1.00 7.04 188 PHE B O 1
ATOM 4908 N N . GLU B 2 189 ? 90.151 7.861 38.769 1.00 5.67 189 GLU B N 1
ATOM 4909 C CA . GLU B 2 189 ? 90.354 8.133 40.224 1.00 6.56 189 GLU B CA 1
ATOM 4910 C C . GLU B 2 189 ? 90.729 6.792 40.866 1.00 6.32 189 GLU B C 1
ATOM 4911 O O . GLU B 2 189 ? 89.886 5.877 40.906 1.00 5.97 189 GLU B O 1
ATOM 4917 N N . PRO B 2 190 ? 91.950 6.606 41.403 1.00 5.89 190 PRO B N 1
ATOM 4918 C CA . PRO B 2 190 ? 92.323 5.285 41.959 1.00 6.44 190 PRO B CA 1
ATOM 4919 C C . PRO B 2 190 ? 91.498 4.970 43.205 1.00 6.19 190 PRO B C 1
ATOM 4920 O O . PRO B 2 190 ? 91.659 5.609 44.295 1.00 6.59 190 PRO B O 1
ATOM 4924 N N . LYS B 2 191 ? 90.596 4.014 43.070 1.00 6.59 191 LYS B N 1
ATOM 4925 C CA . LYS B 2 191 ? 89.576 3.896 44.090 1.00 7.02 191 LYS B CA 1
ATOM 4926 C C . LYS B 2 191 ? 90.105 3.363 45.420 1.00 7.37 191 LYS B C 1
ATOM 4927 O O . LYS B 2 191 ? 89.517 3.670 46.468 1.00 7.76 191 LYS B O 1
ATOM 4933 N N A ILE B 2 192 ? 91.230 2.629 45.381 0.50 10.12 192 ILE B N 1
ATOM 4934 N N B ILE B 2 192 ? 91.221 2.609 45.402 0.50 10.26 192 ILE B N 1
ATOM 4935 C CA A ILE B 2 192 ? 91.858 2.121 46.611 0.50 10.11 192 ILE B CA 1
ATOM 4936 C CA B ILE B 2 192 ? 91.830 2.144 46.665 0.50 10.46 192 ILE B CA 1
ATOM 4937 C C A ILE B 2 192 ? 92.430 3.267 47.456 0.50 9.96 192 ILE B C 1
ATOM 4938 C C B ILE B 2 192 ? 92.236 3.329 47.526 0.50 10.15 192 ILE B C 1
ATOM 4939 O O A ILE B 2 192 ? 92.780 3.062 48.630 0.50 10.90 192 ILE B O 1
ATOM 4940 O O B ILE B 2 192 ? 92.308 3.194 48.776 0.50 10.95 192 ILE B O 1
ATOM 4949 N N . LEU B 2 193 ? 92.505 4.468 46.854 1.00 10.70 193 LEU B N 1
ATOM 4950 C CA . LEU B 2 193 ? 92.929 5.694 47.609 1.00 11.61 193 LEU B CA 1
ATOM 4951 C C . LEU B 2 193 ? 91.780 6.531 48.146 1.00 12.61 193 LEU B C 1
ATOM 4952 O O . LEU B 2 193 ? 92.017 7.499 48.875 1.00 13.35 193 LEU B O 1
ATOM 4957 N N . TYR B 2 194 ? 90.529 6.229 47.737 1.00 11.46 194 TYR B N 1
ATOM 4958 C CA . TYR B 2 194 ? 89.440 7.143 48.113 1.00 11.52 194 TYR B CA 1
ATOM 4959 C C . TYR B 2 194 ? 89.375 7.439 49.622 1.00 12.59 194 TYR B C 1
ATOM 4960 O O . TYR B 2 194 ? 89.120 8.575 49.983 1.00 12.06 194 TYR B O 1
ATOM 4969 N N . ARG B 2 195 ? 89.565 6.390 50.435 1.00 12.47 195 ARG B N 1
ATOM 4970 C CA . ARG B 2 195 ? 89.517 6.501 51.920 1.00 15.70 195 ARG B CA 1
ATOM 4971 C C . ARG B 2 195 ? 90.821 6.133 52.541 1.00 17.88 195 ARG B C 1
ATOM 4972 O O . ARG B 2 195 ? 90.835 5.817 53.755 1.00 21.43 195 ARG B O 1
ATOM 4980 N N . ALA B 2 196 ? 91.890 6.080 51.786 1.00 16.13 196 ALA B N 1
ATOM 4981 C CA . ALA B 2 196 ? 93.233 5.83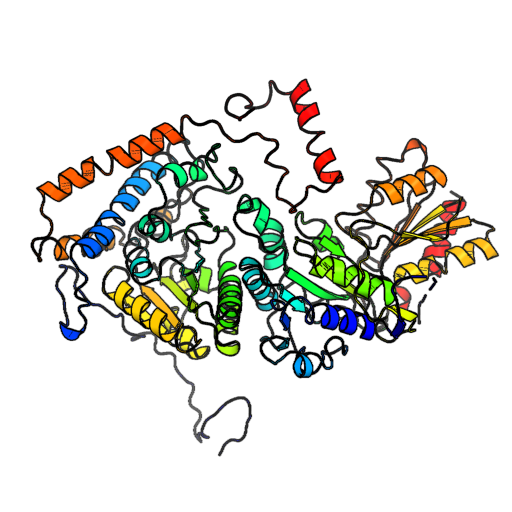9 52.350 1.00 17.72 196 ALA B CA 1
ATOM 4982 C C . ALA B 2 196 ? 93.636 7.151 53.048 1.00 21.62 196 ALA B C 1
ATOM 4983 O O . ALA B 2 196 ? 92.736 7.976 53.396 1.00 22.61 196 ALA B O 1
ATOM 4985 N N . ALA B 2 197 ? 94.938 7.377 53.285 1.00 21.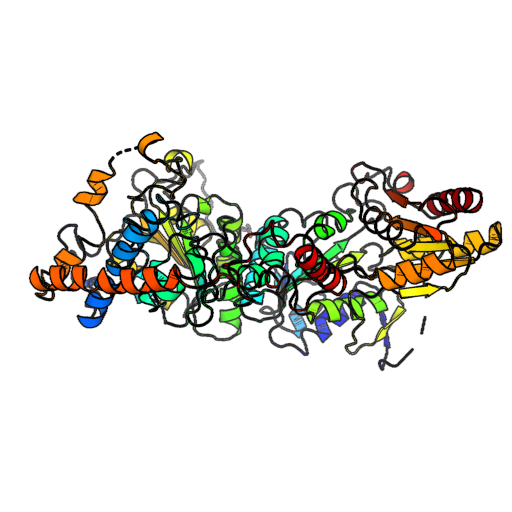10 197 ALA B N 1
ATOM 4986 C CA . ALA B 2 197 ? 95.341 8.553 54.139 1.00 23.42 197 ALA B CA 1
ATOM 4987 C C . ALA B 2 197 ? 94.939 9.939 53.564 1.00 22.97 197 ALA B C 1
ATOM 4988 O O . ALA B 2 197 ? 95.027 10.213 52.358 1.00 23.05 197 ALA B O 1
ATOM 4990 N N . ALA B 2 198 ? 94.564 10.861 54.453 1.00 22.38 198 ALA B N 1
ATOM 4991 C CA . ALA B 2 198 ? 94.265 12.174 53.975 1.00 21.75 198 ALA B CA 1
ATOM 4992 C C . ALA B 2 198 ? 95.588 12.919 53.711 1.00 20.76 198 ALA B C 1
ATOM 4993 O O . ALA B 2 198 ? 96.661 12.526 54.200 1.00 22.97 198 ALA B O 1
ATOM 4995 N N . GLU B 2 199 ? 95.502 14.037 53.017 1.00 16.22 199 GLU B N 1
ATOM 4996 C CA . GLU B 2 199 ? 96.578 15.037 53.137 1.00 14.59 199 GLU B CA 1
ATOM 4997 C C . GLU B 2 199 ? 95.970 16.415 53.020 1.00 12.31 199 GLU B C 1
ATOM 4998 O O . GLU B 2 199 ? 94.791 16.559 52.730 1.00 13.33 199 GLU B O 1
ATOM 5004 N N . GLU B 2 200 ? 96.787 17.448 53.244 1.00 11.13 200 GLU B N 1
ATOM 5005 C CA . GLU B 2 200 ? 96.277 18.804 53.160 1.00 10.64 200 GLU B CA 1
ATOM 5006 C C . GLU B 2 200 ? 95.918 19.171 51.736 1.00 12.26 200 GLU B C 1
ATOM 5007 O O . GLU B 2 200 ? 96.710 18.922 50.839 1.00 12.76 200 GLU B O 1
ATOM 5013 N N . VAL B 2 201 ? 94.705 19.696 51.533 1.00 11.06 201 VAL B N 1
ATOM 5014 C CA . VAL B 2 201 ? 94.238 20.105 50.212 1.00 10.72 201 VAL B CA 1
ATOM 5015 C C . VAL B 2 201 ? 93.622 21.510 50.310 1.00 10.90 201 VAL B C 1
ATOM 5016 O O . VAL B 2 201 ? 92.763 21.753 51.141 1.00 10.38 201 VAL B O 1
ATOM 5020 N N . PRO B 2 202 ? 94.067 22.449 49.472 1.00 9.48 202 PRO B N 1
ATOM 5021 C CA . PRO B 2 202 ? 93.451 23.770 49.456 1.00 10.10 202 PRO B CA 1
ATOM 5022 C C . PRO B 2 202 ? 91.947 23.708 49.245 1.00 10.18 202 PRO B C 1
ATOM 5023 O O . PRO B 2 202 ? 91.468 22.969 48.400 1.00 10.23 202 PRO B O 1
ATOM 5027 N N . ILE B 2 203 ? 91.232 24.527 50.009 1.00 11.83 203 ILE B N 1
ATOM 5028 C CA . ILE B 2 203 ? 89.787 24.573 49.951 1.00 13.24 203 ILE B CA 1
ATOM 5029 C C . ILE B 2 203 ? 89.275 25.306 48.679 1.00 13.18 203 ILE B C 1
ATOM 5030 O O . ILE B 2 203 ? 88.223 24.969 48.125 1.00 12.91 203 ILE B O 1
ATOM 5035 N N . GLU B 2 204 ? 90.028 26.317 48.252 1.00 12.50 204 GLU B N 1
ATOM 5036 C CA . GLU B 2 204 ? 89.706 27.081 47.047 1.00 12.85 204 GLU B CA 1
ATOM 5037 C C . GLU B 2 204 ? 90.362 26.440 45.796 1.00 11.13 204 GLU B C 1
ATOM 5038 O O . GLU B 2 204 ? 91.231 25.519 45.911 1.00 11.87 204 GLU B O 1
ATOM 5044 N N . PRO B 2 205 ? 89.885 26.801 44.610 1.00 11.00 205 PRO B N 1
ATOM 5045 C CA . PRO B 2 205 ? 90.391 26.113 43.431 1.00 11.93 205 PRO B CA 1
ATOM 5046 C C . PRO B 2 205 ? 91.846 26.429 43.094 1.00 12.27 205 PRO B C 1
ATOM 5047 O O . PRO B 2 205 ? 92.344 27.528 43.411 1.00 12.87 205 PRO B O 1
ATOM 5051 N N . TYR B 2 206 ? 92.500 25.453 42.460 1.00 12.48 206 TYR B N 1
ATOM 5052 C CA . TYR B 2 206 ? 93.871 25.589 41.984 1.00 11.20 206 TYR B CA 1
ATOM 5053 C C . TYR B 2 206 ? 93.986 24.518 40.920 1.00 12.01 206 TYR B C 1
ATOM 5054 O O . TYR B 2 206 ? 93.156 23.621 40.844 1.00 11.62 206 TYR B O 1
ATOM 5063 N N . ASN B 2 207 ? 94.984 24.685 40.081 1.00 11.86 207 ASN B N 1
ATOM 5064 C CA . ASN B 2 207 ? 95.173 23.824 38.923 1.00 12.11 207 ASN B CA 1
ATOM 5065 C C . ASN B 2 207 ? 96.552 23.207 38.867 1.00 11.67 207 ASN B C 1
ATOM 5066 O O . ASN B 2 207 ? 97.564 23.854 39.224 1.00 16.19 207 ASN B O 1
ATOM 5071 N N . ILE B 2 208 ? 96.623 21.969 38.416 1.00 11.49 208 ILE B N 1
ATOM 5072 C CA . ILE B 2 208 ? 97.919 21.357 38.163 1.00 11.24 208 ILE B CA 1
ATOM 5073 C C . ILE B 2 208 ? 97.910 21.110 36.636 1.00 10.75 208 ILE B C 1
ATOM 5074 O O . ILE B 2 208 ? 96.891 20.611 36.070 1.00 11.38 208 ILE B O 1
ATOM 5079 N N . PRO B 2 209 ? 98.983 21.448 35.928 1.00 11.67 209 PRO B N 1
ATOM 5080 C CA . PRO B 2 209 ? 98.943 21.327 34.452 1.00 11.26 209 PRO B CA 1
ATOM 5081 C C . PRO B 2 209 ? 98.841 19.908 33.965 1.00 11.23 209 PRO B C 1
ATOM 5082 O O . PRO B 2 209 ? 99.403 18.978 34.574 1.00 11.14 209 PRO B O 1
ATOM 5086 N N . LEU B 2 210 ? 98.101 19.762 32.860 1.00 11.43 210 LEU B N 1
ATOM 5087 C CA . LEU B 2 210 ? 98.071 18.482 32.149 1.00 11.89 210 LEU B CA 1
ATOM 5088 C C . LEU B 2 210 ? 99.336 18.317 31.306 1.00 11.97 210 LEU B C 1
ATOM 5089 O O . LEU B 2 210 ? 100.028 19.315 30.982 1.00 12.48 210 LEU B O 1
ATOM 5094 N N . SER B 2 211 ? 99.619 17.072 30.907 1.00 12.22 211 SER B N 1
ATOM 5095 C CA . SER B 2 211 ? 100.754 16.731 30.036 1.00 12.17 211 SER B CA 1
ATOM 5096 C C . SER B 2 211 ? 102.068 17.117 30.673 1.00 12.67 211 SER B C 1
ATOM 5097 O O . SER B 2 211 ? 103.049 17.423 29.999 1.00 12.98 211 SER B O 1
ATOM 5100 N N . GLN B 2 212 ? 102.094 17.065 32.003 1.00 12.26 212 GLN B N 1
ATOM 5101 C CA . GLN B 2 212 ? 103.325 17.370 32.765 1.00 12.44 212 GLN B CA 1
ATOM 5102 C C . GLN B 2 212 ? 103.548 16.291 33.829 1.00 12.21 212 GLN B C 1
ATOM 5103 O O . GLN B 2 212 ? 102.709 16.132 34.721 1.00 11.87 212 GLN B O 1
ATOM 5109 N N . ALA B 2 213 ? 104.657 15.567 33.712 1.00 11.84 213 ALA B N 1
ATOM 5110 C CA . ALA B 2 213 ? 105.021 14.589 34.733 1.00 13.02 213 ALA B CA 1
ATOM 5111 C C . ALA B 2 213 ? 105.591 15.358 35.940 1.00 12.81 213 ALA B C 1
ATOM 5112 O O . ALA B 2 213 ? 105.953 16.558 35.861 1.00 13.66 213 ALA B O 1
ATOM 5114 N N . GLU B 2 214 ? 105.696 14.651 37.066 1.00 11.53 214 GLU B N 1
ATOM 5115 C CA . GLU B 2 214 ? 106.311 15.266 38.256 1.00 12.48 214 GLU B CA 1
ATOM 5116 C C . GLU B 2 214 ? 107.415 14.375 38.771 1.00 12.88 214 GLU B C 1
ATOM 5117 O O . GLU B 2 214 ? 107.165 13.193 39.100 1.00 11.85 214 GLU B O 1
ATOM 5123 N N . VAL B 2 215 ? 108.636 14.913 38.851 1.00 12.09 215 VAL B N 1
ATOM 5124 C CA . VAL B 2 215 ? 109.712 14.195 39.500 1.00 12.11 215 VAL B CA 1
ATOM 5125 C C . VAL B 2 215 ? 109.548 14.405 40.999 1.00 13.52 215 VAL B C 1
ATOM 5126 O O . VAL B 2 215 ? 109.727 15.504 41.522 1.00 14.50 215 VAL B O 1
ATOM 5130 N N . ILE B 2 216 ? 109.097 13.366 41.690 1.00 13.19 216 ILE B N 1
ATOM 5131 C CA . ILE B 2 216 ? 108.858 13.553 43.119 1.00 13.72 216 ILE B CA 1
ATOM 5132 C C . ILE B 2 216 ? 110.059 13.233 44.001 1.00 13.29 216 ILE B C 1
ATOM 5133 O O . ILE B 2 216 ? 110.039 13.575 45.163 1.00 15.82 216 ILE B O 1
ATOM 5138 N N . GLN B 2 217 ? 111.062 12.576 43.445 1.00 13.86 217 GLN B N 1
ATOM 5139 C CA . GLN B 2 217 ? 112.314 12.330 44.173 1.00 15.19 217 GLN B CA 1
ATOM 5140 C C . GLN B 2 217 ? 113.420 12.282 43.151 1.00 15.33 217 GLN B C 1
ATOM 5141 O O . GLN B 2 217 ? 113.358 11.522 42.184 1.00 15.88 217 GLN B O 1
ATOM 5147 N N . GLU B 2 218 ? 114.432 13.117 43.325 1.00 15.35 218 GLU B N 1
ATOM 5148 C CA . GLU B 2 218 ? 115.558 13.132 42.404 1.00 16.33 218 GLU B CA 1
ATOM 5149 C C . GLU B 2 218 ? 116.495 11.953 42.655 1.00 15.74 218 GLU B C 1
ATOM 5150 O O . GLU B 2 218 ? 116.674 11.539 43.816 1.00 15.63 218 GLU B O 1
ATOM 5156 N N . GLY B 2 219 ? 117.100 11.429 41.593 1.00 14.75 219 GLY B N 1
ATOM 5157 C CA . GLY B 2 219 ? 118.081 10.340 41.752 1.00 14.91 219 GLY B CA 1
ATOM 5158 C C . GLY B 2 219 ? 118.978 10.219 40.547 1.00 14.55 219 GLY B C 1
ATOM 5159 O O . GLY B 2 219 ? 118.676 10.792 39.527 1.00 14.77 219 GLY B O 1
ATOM 5160 N N . SER B 2 220 ? 120.084 9.485 40.662 1.00 14.62 220 SER B N 1
ATOM 5161 C CA . SER B 2 220 ? 121.110 9.528 39.624 1.00 14.46 220 SER B CA 1
ATOM 5162 C C . SER B 2 220 ? 121.389 8.196 38.921 1.00 15.12 220 SER B C 1
ATOM 5163 O O . SER B 2 220 ? 122.069 8.193 37.873 1.00 14.80 220 SER B O 1
ATOM 5166 N N . ASP B 2 221 ? 120.861 7.084 39.452 1.00 14.10 221 ASP B N 1
ATOM 5167 C CA . ASP B 2 221 ? 121.204 5.733 38.930 1.00 14.83 221 ASP B CA 1
ATOM 5168 C C . ASP B 2 221 ? 120.170 5.085 38.046 1.00 15.06 221 ASP B C 1
ATOM 5169 O O . ASP B 2 221 ? 120.500 4.313 37.143 1.00 15.33 221 ASP B O 1
ATOM 5174 N N . VAL B 2 222 ? 118.903 5.382 38.320 1.00 13.35 222 VAL B N 1
ATOM 5175 C CA . VAL B 2 222 ? 117.795 4.739 37.616 1.00 14.85 222 VAL B CA 1
ATOM 5176 C C . VAL B 2 222 ? 116.563 5.622 37.705 1.00 14.58 222 VAL B C 1
ATOM 5177 O O . VAL B 2 222 ? 116.316 6.273 38.716 1.00 14.33 222 VAL B O 1
ATOM 5181 N N . THR B 2 223 ? 115.812 5.660 36.618 1.00 12.91 223 THR B N 1
ATOM 5182 C CA . THR B 2 223 ? 114.545 6.367 36.587 1.00 13.06 223 THR B CA 1
ATOM 5183 C C . THR B 2 223 ? 113.418 5.344 36.740 1.00 12.06 223 THR B C 1
ATOM 5184 O O . THR B 2 223 ? 113.406 4.317 36.036 1.00 13.03 223 THR B O 1
ATOM 5188 N N . LEU B 2 224 ? 112.481 5.618 37.655 1.00 11.75 224 LEU B N 1
ATOM 5189 C CA . LEU B 2 224 ? 111.248 4.790 37.810 1.00 10.76 224 LEU B CA 1
ATOM 5190 C C . LEU B 2 224 ? 110.056 5.648 37.463 1.00 12.44 224 LEU B C 1
ATOM 5191 O O . LEU B 2 224 ? 109.925 6.791 37.957 1.00 12.98 224 LEU B O 1
ATOM 5196 N N . VAL B 2 225 ? 109.179 5.098 36.622 1.00 11.60 225 VAL B N 1
ATOM 5197 C CA . VAL B 2 225 ? 107.985 5.843 36.198 1.00 12.33 225 VAL B CA 1
ATOM 5198 C C . VAL B 2 225 ? 106.721 5.020 36.452 1.00 11.00 225 VAL B C 1
ATOM 5199 O O . VAL B 2 225 ? 106.694 3.799 36.211 1.00 12.73 225 VAL B O 1
ATOM 5203 N N . ALA B 2 226 ? 105.720 5.679 37.031 1.00 11.12 226 ALA B N 1
ATOM 5204 C CA . ALA B 2 226 ? 104.439 5.032 37.244 1.00 10.83 226 ALA B CA 1
ATOM 5205 C C . ALA B 2 226 ? 103.359 6.132 37.343 1.00 10.84 226 ALA B C 1
ATOM 5206 O O . ALA B 2 226 ? 103.658 7.337 37.101 1.00 12.04 226 ALA B O 1
ATOM 5208 N N . TRP B 2 227 ? 102.117 5.727 37.675 1.00 12.08 227 TRP B N 1
ATOM 5209 C CA . TRP B 2 227 ? 101.030 6.692 37.849 1.00 11.98 227 TRP B CA 1
ATOM 5210 C C . TRP B 2 227 ? 99.996 6.023 38.757 1.00 12.62 227 TRP B C 1
ATOM 5211 O O . TRP B 2 227 ? 100.083 4.825 39.010 1.00 13.52 227 TRP B O 1
ATOM 5222 N N . GLY B 2 228 ? 99.105 6.825 39.301 1.00 11.96 228 GLY B N 1
ATOM 5223 C CA . GLY B 2 228 ? 98.080 6.300 40.230 1.00 11.98 228 GLY B CA 1
ATOM 5224 C C . GLY B 2 228 ? 98.749 5.726 41.497 1.00 13.31 228 GLY B C 1
ATOM 5225 O O . GLY B 2 228 ? 99.835 6.172 41.919 1.00 12.95 228 GLY B O 1
ATOM 5226 N N . THR B 2 229 ? 98.111 4.725 42.088 1.00 13.01 229 THR B N 1
ATOM 5227 C CA . THR B 2 229 ? 98.617 4.102 43.315 1.00 13.51 229 THR B CA 1
ATOM 5228 C C . THR B 2 229 ? 100.017 3.578 43.108 1.00 12.60 229 THR B C 1
ATOM 5229 O O . THR B 2 229 ? 100.826 3.551 44.062 1.00 13.15 229 THR B O 1
ATOM 5233 N N . GLN B 2 230 ? 100.333 3.167 41.878 1.00 12.34 230 GLN B N 1
ATOM 5234 C CA . GLN B 2 230 ? 101.634 2.551 41.633 1.00 11.99 230 GLN B CA 1
ATOM 5235 C C . GLN B 2 230 ? 102.787 3.503 41.888 1.00 12.42 230 GLN B C 1
ATOM 5236 O O . GLN B 2 230 ? 103.932 3.074 42.067 1.00 11.97 230 GLN B O 1
ATOM 5242 N N . VAL B 2 231 ? 102.516 4.804 41.887 1.00 10.71 231 VAL B N 1
ATOM 5243 C CA . VAL B 2 231 ? 103.589 5.780 42.296 1.00 11.63 231 VAL B CA 1
ATOM 5244 C C . VAL B 2 231 ? 104.058 5.497 43.724 1.00 12.55 231 VAL B C 1
ATOM 5245 O O . VAL B 2 231 ? 105.261 5.622 43.993 1.00 13.33 231 VAL B O 1
ATOM 5249 N N . HIS B 2 232 ? 103.128 5.123 44.623 1.00 12.29 232 HIS B N 1
ATOM 5250 C CA . HIS B 2 232 ? 103.552 4.875 45.993 1.00 12.65 232 HIS B CA 1
ATOM 5251 C C . HIS B 2 232 ? 104.384 3.612 46.048 1.00 12.94 232 HIS B C 1
ATOM 5252 O O . HIS B 2 232 ? 105.303 3.510 46.863 1.00 13.38 232 HIS B O 1
ATOM 5259 N N . VAL B 2 233 ? 104.077 2.643 45.194 1.00 13.16 233 VAL B N 1
ATOM 5260 C CA . VAL B 2 233 ? 104.853 1.421 45.126 1.00 12.71 233 VAL B CA 1
ATOM 5261 C C . VAL B 2 233 ? 106.283 1.731 44.696 1.00 12.71 233 VAL B C 1
ATOM 5262 O O . VAL B 2 233 ? 107.273 1.296 45.349 1.00 13.36 233 VAL B O 1
ATOM 5266 N N . ILE B 2 234 ? 106.422 2.495 43.617 1.00 13.12 234 ILE B N 1
ATOM 5267 C CA . ILE B 2 234 ? 107.784 2.801 43.170 1.00 13.36 234 ILE B CA 1
ATOM 5268 C C . ILE B 2 234 ? 108.539 3.701 44.143 1.00 14.18 234 ILE B C 1
ATOM 5269 O O . ILE B 2 234 ? 109.768 3.619 44.201 1.00 13.09 234 ILE B O 1
ATOM 5274 N N . ARG B 2 235 ? 107.811 4.537 44.900 1.00 13.15 235 ARG B N 1
ATOM 5275 C CA . ARG B 2 235 ? 108.489 5.353 45.941 1.00 13.61 235 ARG B CA 1
ATOM 5276 C C . ARG B 2 235 ? 109.109 4.415 46.976 1.00 14.04 235 ARG B C 1
ATOM 5277 O O . ARG B 2 235 ? 110.261 4.596 47.403 1.00 14.07 235 ARG B O 1
ATOM 5285 N N A GLU B 2 236 ? 108.358 3.391 47.373 0.50 14.15 236 GLU B N 1
ATOM 5286 N N B GLU B 2 236 ? 108.349 3.394 47.362 0.50 14.02 236 GLU B N 1
ATOM 5287 C CA A GLU B 2 236 ? 108.881 2.404 48.326 0.50 14.72 236 GLU B CA 1
ATOM 5288 C CA B GLU B 2 236 ? 108.837 2.396 48.320 0.50 14.50 236 GLU B CA 1
ATOM 5289 C C A GLU B 2 236 ? 110.039 1.593 47.715 0.50 13.49 236 GLU B C 1
ATOM 5290 C C B GLU B 2 236 ? 110.001 1.562 47.728 0.50 13.38 236 GLU B C 1
ATOM 5291 O O A GLU B 2 236 ? 111.035 1.306 48.387 0.50 14.26 236 GLU B O 1
ATOM 5292 O O B GLU B 2 236 ? 110.965 1.233 48.427 0.50 14.16 236 GLU B O 1
ATOM 5303 N N . VAL B 2 237 ? 109.907 1.231 46.434 1.00 13.64 237 VAL B N 1
ATOM 5304 C CA . VAL B 2 237 ? 111.010 0.547 45.746 1.00 12.96 237 VAL B CA 1
ATOM 5305 C C . VAL B 2 237 ? 112.308 1.369 45.767 1.00 13.67 237 VAL B C 1
ATOM 5306 O O . VAL B 2 237 ? 113.397 0.811 45.964 1.00 13.39 237 VAL B O 1
ATOM 5310 N N . ALA B 2 238 ? 112.177 2.683 45.569 1.00 13.43 238 ALA B N 1
ATOM 5311 C CA . ALA B 2 238 ? 113.346 3.601 45.633 1.00 13.42 238 ALA B CA 1
ATOM 5312 C C . ALA B 2 238 ? 114.038 3.518 46.992 1.00 14.58 238 ALA B C 1
ATOM 5313 O O . ALA B 2 238 ? 115.263 3.503 47.067 1.00 14.66 238 ALA B O 1
ATOM 5315 N N . SER B 2 239 ? 113.236 3.456 48.062 1.00 13.81 239 SER B N 1
ATOM 5316 C CA . SER B 2 239 ? 113.771 3.379 49.419 1.00 14.32 239 SER B CA 1
ATOM 5317 C C . SER B 2 239 ? 114.466 2.020 49.611 1.00 13.89 239 SER B C 1
ATOM 5318 O O . SER B 2 239 ? 115.536 1.946 50.259 1.00 14.04 239 SER B O 1
ATOM 5321 N N . MET B 2 240 ? 113.840 0.949 49.113 1.00 14.21 240 MET B N 1
ATOM 5322 C CA . MET B 2 240 ? 114.420 -0.394 49.201 1.00 14.63 240 MET B CA 1
ATOM 5323 C C . MET B 2 240 ? 115.752 -0.443 48.478 1.00 14.73 240 MET B C 1
ATOM 5324 O O . MET B 2 240 ? 116.707 -1.005 49.003 1.00 14.53 240 MET B O 1
ATOM 5329 N N . ALA B 2 241 ? 115.814 0.154 47.291 1.00 14.16 241 ALA B N 1
ATOM 5330 C CA . ALA B 2 241 ? 117.020 0.139 46.477 1.00 13.77 241 ALA B CA 1
ATOM 5331 C C . ALA B 2 241 ? 118.108 0.950 47.148 1.00 14.45 241 ALA B C 1
ATOM 5332 O O . ALA B 2 241 ? 119.280 0.558 47.113 1.00 16.29 241 ALA B O 1
ATOM 5334 N N . LYS B 2 242 ? 117.736 2.067 47.778 1.00 14.45 242 LYS B N 1
ATOM 5335 C CA . LYS B 2 242 ? 118.740 2.880 48.499 1.00 17.38 242 LYS B CA 1
ATOM 5336 C C . LYS B 2 242 ? 119.312 2.072 49.667 1.00 17.22 242 LYS B C 1
ATOM 5337 O O . LYS B 2 242 ? 120.547 1.905 49.783 1.00 18.66 242 LYS B O 1
ATOM 5343 N N . GLU B 2 243 ? 118.426 1.558 50.526 1.00 17.71 243 GLU B N 1
ATOM 5344 C CA . GLU B 2 243 ? 118.844 0.785 51.718 1.00 19.02 243 GLU B CA 1
ATOM 5345 C C . GLU B 2 243 ? 119.622 -0.508 51.383 1.00 18.22 243 GLU B C 1
ATOM 5346 O O . GLU B 2 243 ? 120.694 -0.787 52.010 1.00 18.69 243 GLU B O 1
ATOM 5352 N N . LYS B 2 244 ? 119.127 -1.286 50.417 1.00 19.15 244 LYS B N 1
ATOM 5353 C CA . LYS B 2 244 ? 119.666 -2.629 50.142 1.00 19.76 244 LYS B CA 1
ATOM 5354 C C . LYS B 2 244 ? 120.767 -2.647 49.099 1.00 19.75 244 LYS B C 1
ATOM 5355 O O . LYS B 2 244 ? 121.664 -3.500 49.167 1.00 22.12 244 LYS B O 1
ATOM 5361 N N . LEU B 2 245 ? 120.725 -1.719 48.145 1.00 19.11 245 LEU B N 1
ATOM 5362 C CA . LEU B 2 245 ? 121.674 -1.743 47.051 1.00 19.23 245 LEU B CA 1
ATOM 5363 C C . LEU B 2 245 ? 122.548 -0.487 46.950 1.00 18.69 245 LEU B C 1
ATOM 5364 O O . LEU B 2 245 ? 123.496 -0.444 46.162 1.00 19.75 245 LEU B O 1
ATOM 5369 N N . GLY B 2 246 ? 122.249 0.527 47.752 1.00 17.92 246 GLY B N 1
ATOM 5370 C CA . GLY B 2 246 ? 122.923 1.818 47.614 1.00 18.15 246 GLY B CA 1
ATOM 5371 C C . GLY B 2 246 ? 122.702 2.439 46.239 1.00 18.44 246 GLY B C 1
ATOM 5372 O O . GLY B 2 246 ? 123.572 3.100 45.695 1.00 19.53 246 GLY B O 1
ATOM 5373 N N . VAL B 2 247 ? 121.518 2.203 45.674 1.00 16.91 247 VAL B N 1
ATOM 5374 C CA . VAL B 2 247 ? 121.130 2.707 44.344 1.00 17.54 247 VAL B CA 1
ATOM 5375 C C . VAL B 2 247 ? 120.195 3.919 44.526 1.00 16.93 247 VAL B C 1
ATOM 5376 O O . VAL B 2 247 ? 119.257 3.877 45.340 1.00 16.66 247 VAL B O 1
ATOM 5380 N N . SER B 2 248 ? 120.508 5.000 43.797 1.00 15.77 248 SER B N 1
ATOM 5381 C CA . SER B 2 248 ? 119.793 6.265 43.848 1.00 14.73 248 SER B CA 1
ATOM 5382 C C . SER B 2 248 ? 118.738 6.297 42.722 1.00 13.35 248 SER B C 1
ATOM 5383 O O . SER B 2 248 ? 119.099 6.307 41.535 1.00 13.50 248 SER B O 1
ATOM 5386 N N . CYS B 2 249 ? 117.456 6.296 43.092 1.00 14.77 249 CYS B N 1
ATOM 5387 C CA . CYS B 2 249 ? 116.368 6.238 42.101 1.00 14.90 249 CYS B CA 1
ATOM 5388 C C . CYS B 2 249 ? 115.692 7.575 41.967 1.00 14.26 249 CYS B C 1
ATOM 5389 O O . CYS B 2 249 ? 115.354 8.201 42.967 1.00 15.67 249 CYS B O 1
ATOM 5392 N N . GLU B 2 250 ? 115.453 7.970 40.718 1.00 12.87 250 GLU B N 1
ATOM 5393 C CA . GLU B 2 250 ? 114.646 9.139 40.394 1.00 12.29 250 GLU B CA 1
ATOM 5394 C C . GLU B 2 250 ? 113.224 8.656 40.183 1.00 12.63 250 GLU B C 1
ATOM 5395 O O . GLU B 2 250 ? 112.976 7.862 39.284 1.00 14.59 250 GLU B O 1
ATOM 5401 N N . VAL B 2 251 ? 112.289 9.169 40.975 1.00 12.53 251 VAL B N 1
ATOM 5402 C CA . VAL B 2 251 ? 110.903 8.637 40.946 1.00 12.77 251 VAL B CA 1
ATOM 5403 C C . VAL B 2 251 ? 109.991 9.659 40.281 1.00 11.97 251 VAL B C 1
ATOM 5404 O O . VAL B 2 251 ? 109.938 10.832 40.707 1.00 13.67 251 VAL B O 1
ATOM 5408 N N . ILE B 2 252 ? 109.284 9.227 39.243 1.00 13.84 252 ILE B N 1
ATOM 5409 C CA . ILE B 2 252 ? 108.490 10.151 38.444 1.00 12.73 252 ILE B CA 1
ATOM 5410 C C . ILE B 2 252 ? 107.055 9.672 38.353 1.00 12.09 252 ILE B C 1
ATOM 5411 O O . ILE B 2 252 ? 106.817 8.492 37.999 1.00 13.18 252 ILE B O 1
ATOM 5416 N N . ASP B 2 253 ? 106.118 10.561 38.671 1.00 11.48 253 ASP B N 1
ATOM 5417 C CA . ASP B 2 253 ? 104.653 10.307 38.441 1.00 11.17 253 ASP B CA 1
ATOM 5418 C C . ASP B 2 253 ? 104.305 10.883 37.070 1.00 12.36 253 ASP B C 1
ATOM 5419 O O . ASP B 2 253 ? 104.469 12.062 36.824 1.00 13.09 253 ASP B O 1
ATOM 5424 N N . LEU B 2 254 ? 103.838 10.039 36.164 1.00 11.10 254 LEU B N 1
ATOM 5425 C CA . LEU B 2 254 ? 103.559 10.528 34.816 1.00 11.70 254 LEU B CA 1
ATOM 5426 C C . LEU B 2 254 ? 102.370 11.506 34.768 1.00 10.97 254 LEU B C 1
ATOM 5427 O O . LEU B 2 254 ? 102.395 12.481 33.995 1.00 11.25 254 LEU B O 1
ATOM 5432 N N . ARG B 2 255 ? 101.351 11.203 35.585 1.00 10.82 255 ARG B N 1
ATOM 5433 C CA . ARG B 2 255 ? 100.106 12.022 35.760 1.00 10.39 255 ARG B CA 1
ATOM 5434 C C . ARG B 2 255 ? 99.210 12.014 34.506 1.00 11.42 255 ARG B C 1
ATOM 5435 O O . ARG B 2 255 ? 98.094 11.544 34.612 1.00 13.01 255 ARG B O 1
ATOM 5443 N N . THR B 2 256 ? 99.652 12.507 33.357 1.00 10.15 256 THR B N 1
ATOM 5444 C CA . THR B 2 256 ? 98.849 12.486 32.134 1.00 10.64 256 THR B CA 1
ATOM 5445 C C . THR B 2 256 ? 99.358 11.381 31.218 1.00 10.67 256 THR B C 1
ATOM 5446 O O . THR B 2 256 ? 100.567 11.347 30.817 1.00 11.06 256 THR B O 1
ATOM 5450 N N . ILE B 2 257 ? 98.419 10.482 30.848 1.00 10.94 257 ILE B N 1
ATOM 5451 C CA . ILE B 2 257 ? 98.764 9.372 29.961 1.00 10.99 257 ILE B CA 1
ATOM 5452 C C . ILE B 2 257 ? 98.871 9.826 28.519 1.00 10.64 257 ILE B C 1
ATOM 5453 O O . ILE B 2 257 ? 99.848 9.509 27.843 1.00 12.06 257 ILE B O 1
ATOM 5458 N N . ILE B 2 258 ? 97.858 10.571 28.057 1.00 10.73 258 ILE B N 1
ATOM 5459 C CA . ILE B 2 258 ? 98.014 11.304 26.774 1.00 12.00 258 ILE B CA 1
ATOM 5460 C C . ILE B 2 258 ? 97.373 12.651 26.850 1.00 11.83 258 ILE B C 1
ATOM 5461 O O . ILE B 2 258 ? 96.315 12.802 27.493 1.00 11.92 258 ILE B O 1
ATOM 5466 N N . PRO B 2 259 ? 97.964 13.662 26.183 1.00 11.65 259 PRO B N 1
ATOM 5467 C CA . PRO B 2 259 ? 99.327 13.644 25.623 1.00 11.79 259 PRO B CA 1
ATOM 5468 C C . PRO B 2 259 ? 100.344 13.583 26.780 1.00 11.85 259 PRO B C 1
ATOM 5469 O O . PRO B 2 259 ? 100.189 14.356 27.772 1.00 12.95 259 PRO B O 1
ATOM 5473 N N . TRP B 2 260 ? 101.363 12.740 26.684 1.00 10.53 260 TRP B N 1
ATOM 5474 C CA . TRP B 2 260 ? 102.260 12.542 27.823 1.00 11.32 260 TRP B CA 1
ATOM 5475 C C . TRP B 2 260 ? 103.515 13.380 27.738 1.00 11.34 260 TRP B C 1
ATOM 5476 O O . TRP B 2 260 ? 103.956 13.769 26.649 1.00 11.41 260 TRP B O 1
ATOM 5487 N N . ASP B 2 261 ? 104.159 13.562 28.897 1.00 11.04 261 ASP B N 1
ATOM 5488 C CA . ASP B 2 261 ? 105.311 14.446 29.016 1.00 11.10 261 ASP B CA 1
ATOM 5489 C C . ASP B 2 261 ? 106.570 13.670 28.622 1.00 12.07 261 ASP B C 1
ATOM 5490 O O . ASP B 2 261 ? 107.372 13.216 29.463 1.00 13.55 261 ASP B O 1
ATOM 5495 N N . VAL B 2 262 ? 106.786 13.572 27.314 1.00 12.60 262 VAL B N 1
ATOM 5496 C CA . VAL B 2 262 ? 107.958 12.845 26.803 1.00 11.48 262 VAL B CA 1
ATOM 5497 C C . VAL B 2 262 ? 109.239 13.520 27.307 1.00 12.65 262 VAL B C 1
ATOM 5498 O O . VAL B 2 262 ? 110.208 12.839 27.671 1.00 13.18 262 VAL B O 1
ATOM 5502 N N . ASP B 2 263 ? 109.235 14.855 27.330 1.00 12.14 263 ASP B N 1
ATOM 5503 C CA . ASP B 2 263 ? 110.505 15.565 27.644 1.00 13.90 263 ASP B CA 1
ATOM 5504 C C . ASP B 2 263 ? 111.017 15.283 29.026 1.00 12.79 263 ASP B C 1
ATOM 5505 O O . ASP B 2 263 ? 112.219 15.126 29.231 1.00 13.48 263 ASP B O 1
ATOM 5510 N N . THR B 2 264 ? 110.115 15.239 29.996 1.00 12.75 264 THR B N 1
ATOM 5511 C CA . THR B 2 264 ? 110.568 15.085 31.405 1.00 12.05 264 THR B CA 1
ATOM 5512 C C . THR B 2 264 ? 111.125 13.709 31.565 1.00 12.27 264 THR B C 1
ATOM 5513 O O . THR B 2 264 ? 112.134 13.516 32.270 1.00 12.39 264 THR B O 1
ATOM 5517 N N . ILE B 2 265 ? 110.461 12.709 30.963 1.00 13.33 265 ILE B N 1
ATOM 5518 C CA . ILE B 2 265 ? 110.962 11.354 31.081 1.00 13.50 265 ILE B CA 1
ATOM 5519 C C . ILE B 2 265 ? 112.304 11.180 30.373 1.00 13.64 265 ILE B C 1
ATOM 5520 O O . ILE B 2 265 ? 113.231 10.618 30.953 1.00 14.67 265 ILE B O 1
ATOM 5525 N N . CYS B 2 266 ? 112.436 11.722 29.168 1.00 13.50 266 CYS B N 1
ATOM 5526 C CA . CYS B 2 266 ? 113.704 11.561 28.437 1.00 13.10 266 CYS B CA 1
ATOM 5527 C C . CYS B 2 266 ? 114.845 12.307 29.122 1.00 13.57 266 CYS B C 1
ATOM 5528 O O . CYS B 2 266 ? 115.949 11.803 29.185 1.00 14.02 266 CYS B O 1
ATOM 5531 N N . LYS B 2 267 ? 114.574 13.486 29.676 1.00 13.73 267 LYS B N 1
ATOM 5532 C CA . LYS B 2 267 ? 115.634 14.232 30.410 1.00 14.11 267 LYS B CA 1
ATOM 5533 C C . LYS B 2 267 ? 116.150 13.380 31.555 1.00 13.56 267 LYS B C 1
ATOM 5534 O O . LYS B 2 267 ? 117.363 13.362 31.806 1.00 13.43 267 LYS B O 1
ATOM 5540 N N . SER B 2 268 ? 115.237 12.696 32.268 1.00 13.21 268 SER B N 1
ATOM 5541 C CA . SER B 2 268 ? 115.636 11.880 33.410 1.00 11.84 268 SER B CA 1
ATOM 5542 C C . SER B 2 268 ? 116.508 10.691 32.976 1.00 12.53 268 SER B C 1
ATOM 5543 O O . SER B 2 268 ? 117.528 10.391 33.606 1.00 13.63 268 SER B O 1
ATOM 5546 N N . VAL B 2 269 ? 116.070 9.998 31.902 1.00 13.47 269 VAL B N 1
ATOM 5547 C CA . VAL B 2 269 ? 116.785 8.809 31.432 1.00 13.08 269 VAL B CA 1
ATOM 5548 C C . VAL B 2 269 ? 118.117 9.169 30.803 1.00 13.53 269 VAL B C 1
ATOM 5549 O O . VAL B 2 269 ? 119.096 8.402 30.889 1.00 13.28 269 VAL B O 1
ATOM 5553 N N . ILE B 2 270 ? 118.204 10.338 30.188 1.00 12.97 270 ILE B N 1
ATOM 5554 C CA . ILE B 2 270 ? 119.558 10.771 29.695 1.00 14.32 270 ILE B CA 1
ATOM 5555 C C . ILE B 2 270 ? 120.535 10.915 30.876 1.00 14.33 270 ILE B C 1
ATOM 5556 O O . ILE B 2 270 ? 121.750 10.550 30.784 1.00 15.49 270 ILE B O 1
ATOM 5561 N N . LYS B 2 271 ? 120.033 11.392 32.028 1.00 15.14 271 LYS B N 1
ATOM 5562 C CA . LYS B 2 271 ? 120.868 11.525 33.217 1.00 15.03 271 LYS B CA 1
ATOM 5563 C C . LYS B 2 271 ? 121.208 10.159 33.836 1.00 15.62 271 LYS B C 1
ATOM 5564 O O . LYS B 2 271 ? 122.352 9.891 34.230 1.00 15.79 271 LYS B O 1
ATOM 5570 N N . THR B 2 272 ? 120.189 9.316 33.994 1.00 15.04 272 THR B N 1
ATOM 5571 C CA . THR B 2 272 ? 120.436 8.086 34.735 1.00 13.87 272 THR B CA 1
ATOM 5572 C C . THR B 2 272 ? 120.909 6.903 33.893 1.00 13.91 272 THR B C 1
ATOM 5573 O O . THR B 2 272 ? 121.632 6.034 34.424 1.00 14.47 272 THR B O 1
ATOM 5577 N N . GLY B 2 273 ? 120.455 6.820 32.643 1.00 13.03 273 GLY B N 1
ATOM 5578 C CA . GLY B 2 273 ? 120.824 5.702 31.778 1.00 14.02 273 GLY B CA 1
ATOM 5579 C C . GLY B 2 273 ? 120.045 4.405 31.948 1.00 13.35 273 GLY B C 1
ATOM 5580 O O . GLY B 2 273 ? 120.310 3.424 31.249 1.00 13.86 273 GLY B O 1
ATOM 5581 N N A ARG B 2 274 ? 119.050 4.434 32.838 0.50 13.05 274 ARG B N 1
ATOM 5582 N N B ARG B 2 274 ? 119.084 4.372 32.873 0.50 13.45 274 ARG B N 1
ATOM 5583 C CA A ARG B 2 274 ? 118.234 3.262 33.133 0.50 12.15 274 ARG B CA 1
ATOM 5584 C CA B ARG B 2 274 ? 118.263 3.165 33.074 0.50 12.99 274 ARG B CA 1
ATOM 5585 C C A ARG B 2 274 ? 116.789 3.673 33.356 0.50 12.02 274 ARG B C 1
ATOM 5586 C C B ARG B 2 274 ? 116.845 3.553 33.468 0.50 12.93 274 ARG B C 1
ATOM 5587 O O A ARG B 2 274 ? 116.520 4.754 33.882 0.50 11.74 274 ARG B O 1
ATOM 5588 O O B ARG B 2 274 ? 116.662 4.499 34.239 0.50 13.91 274 ARG B O 1
ATOM 5603 N N . LEU B 2 275 ? 115.867 2.818 32.931 1.00 12.30 275 LEU B N 1
ATOM 5604 C CA . LEU B 2 275 ? 114.460 3.120 33.127 1.00 12.02 275 LEU B CA 1
ATOM 5605 C C . LEU B 2 275 ? 113.671 1.871 33.453 1.00 13.04 275 LEU B C 1
ATOM 5606 O O . LEU B 2 275 ? 113.776 0.857 32.752 1.00 12.09 275 LEU B O 1
ATOM 5611 N N . LEU B 2 276 ? 112.847 1.963 34.498 1.00 12.73 276 LEU B N 1
ATOM 5612 C CA . LEU B 2 276 ? 111.857 0.921 34.813 1.00 11.92 276 LEU B CA 1
ATOM 5613 C C . LEU B 2 276 ? 110.502 1.605 34.905 1.00 12.17 276 LEU B C 1
ATOM 5614 O O . LEU B 2 276 ? 110.367 2.621 35.615 1.00 13.58 276 LEU B O 1
ATOM 5619 N N . ILE B 2 277 ? 109.529 1.068 34.172 1.00 11.29 277 ILE B N 1
ATOM 5620 C CA . ILE B 2 277 ? 108.168 1.629 34.130 1.00 11.21 277 ILE B CA 1
ATOM 5621 C C . ILE B 2 277 ? 107.289 0.535 34.678 1.00 12.47 277 ILE B C 1
ATOM 5622 O O . ILE B 2 277 ? 107.489 -0.656 34.383 1.00 13.64 277 ILE B O 1
ATOM 5627 N N . SER B 2 278 ? 106.341 0.932 35.502 1.00 11.88 278 SER B N 1
ATOM 5628 C CA . SER B 2 278 ? 105.459 -0.046 36.139 1.00 12.83 278 SER B CA 1
ATOM 5629 C C . SER B 2 278 ? 104.006 0.399 36.076 1.00 12.66 278 SER B C 1
ATOM 5630 O O . SER B 2 278 ? 103.691 1.567 36.296 1.00 13.56 278 SER B O 1
ATOM 5633 N N . HIS B 2 279 ? 103.103 -0.550 35.830 1.00 11.76 279 HIS B N 1
ATOM 5634 C CA . HIS B 2 279 ? 101.671 -0.249 35.909 1.00 11.66 279 HIS B CA 1
ATOM 5635 C C . HIS B 2 279 ? 100.871 -1.500 36.218 1.00 11.79 279 HIS B C 1
ATOM 5636 O O . HIS B 2 279 ? 101.255 -2.615 35.825 1.00 12.25 279 HIS B O 1
ATOM 5643 N N . GLU B 2 280 ? 99.733 -1.314 36.889 1.00 10.96 280 GLU B N 1
ATOM 5644 C CA . GLU B 2 280 ? 98.823 -2.453 37.170 1.00 10.76 280 GLU B CA 1
ATOM 5645 C C . GLU B 2 280 ? 98.240 -3.127 35.936 1.00 11.68 280 GLU B C 1
ATOM 5646 O O . GLU B 2 280 ? 97.974 -4.347 35.950 1.00 11.64 280 GLU B O 1
ATOM 5652 N N . ALA B 2 281 ? 98.052 -2.337 34.866 1.00 10.47 281 ALA B N 1
ATOM 5653 C CA . ALA B 2 281 ? 97.426 -2.907 33.662 1.00 11.18 281 ALA B CA 1
ATOM 5654 C C . ALA B 2 281 ? 98.320 -4.020 33.091 1.00 11.59 281 ALA B C 1
ATOM 5655 O O . ALA B 2 281 ? 99.554 -4.017 33.304 1.00 11.11 281 ALA B O 1
ATOM 5657 N N . PRO B 2 282 ? 97.714 -4.954 32.343 1.00 11.45 282 PRO B N 1
ATOM 5658 C CA . PRO B 2 282 ? 98.512 -5.977 31.694 1.00 10.88 282 PRO B CA 1
ATOM 5659 C C . PRO B 2 282 ? 99.654 -5.423 30.833 1.00 11.54 282 PRO B C 1
ATOM 5660 O O . PRO B 2 282 ? 99.528 -4.361 30.169 1.00 11.94 282 PRO B O 1
ATOM 5664 N N . LEU B 2 283 ? 100.718 -6.220 30.809 1.00 11.44 283 LEU B N 1
ATOM 5665 C CA . LEU B 2 283 ? 101.911 -5.907 30.013 1.00 11.36 283 LEU B CA 1
ATOM 5666 C C . LEU B 2 283 ? 101.596 -5.615 28.532 1.00 11.03 283 LEU B C 1
ATOM 5667 O O . LEU B 2 283 ? 102.005 -4.564 28.017 1.00 12.07 283 LEU B O 1
ATOM 5672 N N . THR B 2 284 ? 100.987 -6.573 27.856 1.00 10.66 284 THR B N 1
ATOM 5673 C CA . THR B 2 284 ? 100.995 -6.514 26.352 1.00 10.67 284 THR B CA 1
ATOM 5674 C C . THR B 2 284 ? 100.044 -5.394 25.945 1.00 11.60 284 THR B C 1
ATOM 5675 O O . THR B 2 284 ? 98.831 -5.354 26.332 1.00 11.16 284 THR B O 1
ATOM 5679 N N . GLY B 2 285 ? 100.595 -4.460 25.165 1.00 11.42 285 GLY B N 1
ATOM 5680 C CA . GLY B 2 285 ? 99.754 -3.310 24.727 1.00 11.96 285 GLY B CA 1
ATOM 5681 C C . GLY B 2 285 ? 99.527 -2.254 25.824 1.00 11.53 285 GLY B C 1
ATOM 5682 O O . GLY B 2 285 ? 98.839 -1.249 25.617 1.00 14.16 285 GLY B O 1
ATOM 5683 N N . GLY B 2 286 ? 100.098 -2.510 27.004 1.00 11.90 286 GLY B N 1
ATOM 5684 C CA . GLY B 2 286 ? 100.022 -1.510 28.085 1.00 11.66 286 GLY B CA 1
ATOM 5685 C C . GLY B 2 286 ? 100.774 -0.228 27.773 1.00 12.32 286 GLY B C 1
ATOM 5686 O O . GLY B 2 286 ? 101.600 -0.179 26.846 1.00 12.03 286 GLY B O 1
ATOM 5687 N N . PHE B 2 287 ? 100.526 0.828 28.530 1.00 12.06 287 PHE B N 1
ATOM 5688 C CA . PHE B 2 287 ? 101.125 2.098 28.145 1.00 11.61 287 PHE B CA 1
ATOM 5689 C C . PHE B 2 287 ? 102.621 2.131 28.388 1.00 10.83 287 PHE B C 1
ATOM 5690 O O . PHE B 2 287 ? 103.328 2.963 27.763 1.00 12.77 287 PHE B O 1
ATOM 5698 N N . ALA B 2 288 ? 103.129 1.208 29.219 1.00 10.96 288 ALA B N 1
ATOM 5699 C CA . ALA B 2 288 ? 104.587 1.167 29.358 1.00 10.13 288 ALA B CA 1
ATOM 5700 C C . ALA B 2 288 ? 105.274 0.889 28.011 1.00 10.91 288 ALA B C 1
ATOM 5701 O O . ALA B 2 288 ? 106.415 1.298 27.814 1.00 12.99 288 ALA B O 1
ATOM 5703 N N A SER B 2 289 ? 104.578 0.193 27.123 0.33 11.67 289 SER B N 1
ATOM 5704 N N B SER B 2 289 ? 104.617 0.188 27.091 0.33 11.48 289 SER B N 1
ATOM 5705 N N C SER B 2 289 ? 104.573 0.198 27.108 0.33 11.46 289 SER B N 1
ATOM 5706 C CA A SER B 2 289 ? 105.123 -0.119 25.819 0.33 12.53 289 SER B CA 1
ATOM 5707 C CA B SER B 2 289 ? 105.272 -0.075 25.805 0.33 12.03 289 SER B CA 1
ATOM 5708 C CA C SER B 2 289 ? 105.114 -0.125 25.783 0.33 12.11 289 SER B CA 1
ATOM 5709 C C A SER B 2 289 ? 105.437 1.167 25.030 0.33 12.62 289 SER B C 1
ATOM 5710 C C B SER B 2 289 ? 105.513 1.236 25.061 0.33 12.30 289 SER B C 1
ATOM 5711 C C C SER B 2 289 ? 105.413 1.151 24.983 0.33 12.44 289 SER B C 1
ATOM 5712 O O A SER B 2 289 ? 106.472 1.250 24.329 0.33 12.74 289 SER B O 1
ATOM 5713 O O B SER B 2 289 ? 106.581 1.413 24.428 0.33 12.32 289 SER B O 1
ATOM 5714 O O C SER B 2 289 ? 106.413 1.216 24.231 0.33 12.39 289 SER B O 1
ATOM 5721 N N . GLU B 2 290 ? 104.534 2.153 25.127 1.00 12.59 290 GLU B N 1
ATOM 5722 C CA . GLU B 2 290 ? 104.700 3.447 24.386 1.00 12.68 290 GLU B CA 1
ATOM 5723 C C . GLU B 2 290 ? 105.855 4.243 24.982 1.00 11.87 290 GLU B C 1
ATOM 5724 O O . GLU B 2 290 ? 106.721 4.799 24.241 1.00 12.35 290 GLU B O 1
ATOM 5730 N N . ILE B 2 291 ? 105.903 4.265 26.310 1.00 12.05 291 ILE B N 1
ATOM 5731 C CA . ILE B 2 291 ? 106.968 5.032 26.962 1.00 11.69 291 ILE B CA 1
ATOM 5732 C C . ILE B 2 291 ? 108.340 4.404 26.661 1.00 11.82 291 ILE B C 1
ATOM 5733 O O . ILE B 2 291 ? 109.322 5.104 26.333 1.00 13.37 291 ILE B O 1
ATOM 5738 N N . SER B 2 292 ? 108.396 3.077 26.781 1.00 11.43 292 SER B N 1
ATOM 5739 C CA . SER B 2 292 ? 109.659 2.353 26.506 1.00 11.99 292 SER B CA 1
ATOM 5740 C C . SER B 2 292 ? 110.151 2.593 25.071 1.00 12.56 292 SER B C 1
ATOM 5741 O O . SER B 2 292 ? 111.333 2.961 24.848 1.00 12.69 292 SER B O 1
ATOM 5744 N N A SER B 2 293 ? 109.245 2.408 24.114 0.50 12.48 293 SER B N 1
ATOM 5745 N N B SER B 2 293 ? 109.247 2.407 24.107 0.50 12.10 293 SER B N 1
ATOM 5746 C CA A SER B 2 293 ? 109.665 2.537 22.722 0.50 11.91 293 SER B CA 1
ATOM 5747 C CA B SER B 2 293 ? 109.647 2.620 22.712 0.50 11.01 293 SER B CA 1
ATOM 5748 C C A SER B 2 293 ? 110.065 3.976 22.371 0.50 12.18 293 SER B C 1
ATOM 5749 C C B SER B 2 293 ? 110.194 3.996 22.522 0.50 11.69 293 SER B C 1
ATOM 5750 O O A SER B 2 293 ? 110.960 4.176 21.524 0.50 11.61 293 SER B O 1
ATOM 5751 O O B SER B 2 293 ? 111.274 4.182 21.926 0.50 11.77 293 SER B O 1
ATOM 5756 N N . THR B 2 294 ? 109.442 4.968 23.007 1.00 11.62 294 THR B N 1
ATOM 5757 C CA . THR B 2 294 ? 109.796 6.376 22.771 1.00 12.99 294 THR B CA 1
ATOM 5758 C C . THR B 2 294 ? 111.132 6.753 23.445 1.00 12.62 294 THR B C 1
ATOM 5759 O O . THR B 2 294 ? 111.972 7.437 22.818 1.00 13.46 294 THR B O 1
ATOM 5763 N N . VAL B 2 295 ? 111.317 6.361 24.710 1.00 13.52 295 VAL B N 1
ATOM 5764 C CA . VAL B 2 295 ? 112.584 6.586 25.381 1.00 12.35 295 VAL B CA 1
ATOM 5765 C C . VAL B 2 295 ? 113.711 5.912 24.645 1.00 12.63 295 VAL B C 1
ATOM 5766 O O . VAL B 2 295 ? 114.815 6.472 24.514 1.00 13.27 295 VAL B O 1
ATOM 5770 N N A GLN B 2 296 ? 113.476 4.694 24.163 0.50 12.00 296 GLN B N 1
ATOM 5771 N N B GLN B 2 296 ? 113.466 4.699 24.159 0.50 12.19 296 GLN B N 1
ATOM 5772 C CA A GLN B 2 296 ? 114.512 4.023 23.376 0.50 12.72 296 GLN B CA 1
ATOM 5773 C CA B GLN B 2 296 ? 114.495 3.999 23.390 0.50 13.13 296 GLN B CA 1
ATOM 5774 C C A GLN B 2 296 ? 114.919 4.867 22.156 0.50 13.59 296 GLN B C 1
ATOM 5775 C C B GLN B 2 296 ? 114.892 4.766 22.105 0.50 13.76 296 GLN B C 1
ATOM 5776 O O A GLN B 2 296 ? 116.119 5.012 21.838 0.50 13.46 296 GLN B O 1
ATOM 5777 O O B GLN B 2 296 ? 116.071 4.756 21.691 0.50 13.61 296 GLN B O 1
ATOM 5788 N N . GLU B 2 297 ? 113.926 5.436 21.471 1.00 12.60 297 GLU B N 1
ATOM 5789 C CA . GLU B 2 297 ? 114.216 6.194 20.226 1.00 14.33 297 GLU B CA 1
ATOM 5790 C C . GLU B 2 297 ? 115.030 7.466 20.583 1.00 14.29 297 GLU B C 1
ATOM 5791 O O . GLU B 2 297 ? 115.953 7.868 19.811 1.00 16.66 297 GLU B O 1
ATOM 5797 N N . GLU B 2 298 ? 114.686 8.124 21.692 1.00 14.72 298 GLU B N 1
ATOM 5798 C CA . GLU B 2 298 ? 115.226 9.445 21.986 1.00 15.84 298 GLU B CA 1
ATOM 5799 C C . GLU B 2 298 ? 116.499 9.355 22.818 1.00 16.26 298 GLU B C 1
ATOM 5800 O O . GLU B 2 298 ? 117.331 10.277 22.778 1.00 17.19 298 GLU B O 1
ATOM 5806 N N . CYS B 2 299 ? 116.640 8.270 23.592 1.00 14.95 299 CYS B N 1
ATOM 5807 C CA . CYS B 2 299 ? 117.761 8.137 24.571 1.00 14.56 299 CYS B CA 1
ATOM 5808 C C . CYS B 2 299 ? 118.668 6.940 24.304 1.00 15.02 299 CYS B C 1
ATOM 5809 O O . CYS B 2 299 ? 119.433 6.525 25.174 1.00 14.81 299 CYS B O 1
ATOM 5812 N N . PHE B 2 300 ? 118.577 6.399 23.092 1.00 14.54 300 PHE B N 1
ATOM 5813 C CA . PHE B 2 300 ? 119.287 5.166 22.713 1.00 14.26 300 PHE B CA 1
ATOM 5814 C C . PHE B 2 300 ? 120.741 5.095 23.172 1.00 15.27 300 PHE B C 1
ATOM 5815 O O . PHE B 2 300 ? 121.102 4.122 23.812 1.00 16.01 300 PHE B O 1
ATOM 5823 N N . LEU B 2 301 ? 121.506 6.132 22.853 1.00 15.17 301 LEU B N 1
ATOM 5824 C CA . LEU B 2 301 ? 122.943 6.178 23.177 1.00 15.42 301 LEU B CA 1
ATOM 5825 C C . LEU B 2 301 ? 123.221 6.247 24.672 1.00 16.57 301 LEU B C 1
ATOM 5826 O O . LEU B 2 301 ? 124.358 6.037 25.080 1.00 15.11 301 LEU B O 1
ATOM 5831 N N . ASN B 2 302 ? 122.200 6.527 25.486 1.00 15.89 302 ASN B N 1
ATOM 5832 C CA . ASN B 2 302 ? 122.382 6.684 26.940 1.00 16.98 302 ASN B CA 1
ATOM 5833 C C . ASN B 2 302 ? 122.007 5.441 27.746 1.00 16.04 302 ASN B C 1
ATOM 5834 O O . ASN B 2 302 ? 122.295 5.403 28.950 1.00 14.93 302 ASN B O 1
ATOM 5839 N N . LEU B 2 303 ? 121.368 4.457 27.099 1.00 15.82 303 LEU B N 1
ATOM 5840 C CA . LEU B 2 303 ? 120.833 3.290 27.788 1.00 16.33 303 LEU B CA 1
ATOM 5841 C C . LEU B 2 303 ? 121.883 2.299 28.204 1.00 16.92 303 LEU B C 1
ATOM 5842 O O . LEU B 2 303 ? 122.597 1.747 27.364 1.00 18.43 303 LEU B O 1
ATOM 5847 N N . GLU B 2 304 ? 122.002 2.086 29.517 1.00 16.33 304 GLU B N 1
ATOM 5848 C CA . GLU B 2 304 ? 123.003 1.162 30.055 1.00 17.01 304 GLU B CA 1
ATOM 5849 C C . GLU B 2 304 ? 122.489 -0.272 30.142 1.00 16.18 304 GLU B C 1
ATOM 5850 O O . GLU B 2 304 ? 123.295 -1.223 30.261 1.00 17.84 304 GLU B O 1
ATOM 5856 N N . ALA B 2 305 ? 121.152 -0.422 30.143 1.00 15.37 305 ALA B N 1
ATOM 5857 C CA . ALA B 2 305 ? 120.525 -1.714 30.343 1.00 15.71 305 ALA B CA 1
ATOM 5858 C C . ALA B 2 305 ? 119.178 -1.559 29.614 1.00 16.59 305 ALA B C 1
ATOM 5859 O O . ALA B 2 305 ? 118.727 -0.402 29.397 1.00 16.23 305 ALA B O 1
ATOM 5861 N N . PRO B 2 306 ? 118.542 -2.677 29.226 1.00 16.58 306 PRO B N 1
ATOM 5862 C CA . PRO B 2 306 ? 117.252 -2.584 28.570 1.00 15.62 306 PRO B CA 1
ATOM 5863 C C . PRO B 2 306 ? 116.212 -1.941 29.497 1.00 14.35 306 PRO B C 1
ATOM 5864 O O . PRO B 2 306 ? 116.241 -2.121 30.720 1.00 13.35 306 PRO B O 1
ATOM 5868 N N . ILE B 2 307 ? 115.277 -1.209 28.907 1.00 13.87 307 ILE B N 1
ATOM 5869 C CA . ILE B 2 307 ? 114.182 -0.618 29.666 1.00 13.80 307 ILE B CA 1
ATOM 5870 C C . ILE B 2 307 ? 113.270 -1.735 30.190 1.00 14.21 307 ILE B C 1
ATOM 5871 O O . ILE B 2 307 ? 112.879 -2.624 29.423 1.00 17.04 307 ILE B O 1
ATOM 5876 N N A SER B 2 308 ? 112.967 -1.714 31.486 0.50 13.89 308 SER B N 1
ATOM 5877 N N B SER B 2 308 ? 112.974 -1.699 31.491 0.50 13.80 308 SER B N 1
ATOM 5878 C CA A SER B 2 308 ? 112.193 -2.790 32.096 0.50 13.52 308 SER B CA 1
ATOM 5879 C CA B SER B 2 308 ? 112.163 -2.730 32.134 0.50 13.41 308 SER B CA 1
ATOM 5880 C C A SER B 2 308 ? 110.745 -2.331 32.286 0.50 13.71 308 SER B C 1
ATOM 5881 C C B SER B 2 308 ? 110.711 -2.287 32.193 0.50 13.47 308 SER B C 1
ATOM 5882 O O A SER B 2 308 ? 110.497 -1.168 32.601 0.50 13.08 308 SER B O 1
ATOM 5883 O O B SER B 2 308 ? 110.429 -1.103 32.365 0.50 12.17 308 SER B O 1
ATOM 5888 N N . ARG B 2 309 ? 109.792 -3.241 32.070 1.00 13.08 309 ARG B N 1
ATOM 5889 C CA . ARG B 2 309 ? 108.371 -2.974 32.284 1.00 13.31 309 ARG B CA 1
ATOM 5890 C C . ARG B 2 309 ? 107.913 -3.993 33.312 1.00 15.37 309 ARG B C 1
ATOM 5891 O O . ARG B 2 309 ? 108.093 -5.201 33.085 1.00 17.82 309 ARG B O 1
ATOM 5899 N N . VAL B 2 310 ? 107.401 -3.542 34.472 1.00 12.65 310 VAL B N 1
ATOM 5900 C CA . VAL B 2 310 ? 106.892 -4.481 35.475 1.00 12.54 310 VAL B CA 1
ATOM 5901 C C . VAL B 2 310 ? 105.408 -4.182 35.589 1.00 11.59 310 VAL B C 1
ATOM 5902 O O . VAL B 2 310 ? 104.987 -3.156 36.129 1.00 12.62 310 VAL B O 1
ATOM 5906 N N . CYS B 2 311 ? 104.637 -5.087 35.019 1.00 10.85 311 CYS B N 1
ATOM 5907 C CA . CYS B 2 311 ? 103.206 -4.815 34.816 1.00 11.19 311 CYS B CA 1
ATOM 5908 C C . CYS B 2 311 ? 102.351 -5.981 35.325 1.00 11.53 311 CYS B C 1
ATOM 5909 O O . CYS B 2 311 ? 102.860 -7.024 35.703 1.00 11.93 311 CYS B O 1
ATOM 5912 N N . GLY B 2 312 ? 101.039 -5.778 35.328 1.00 11.52 312 GLY B N 1
ATOM 5913 C CA . GLY B 2 312 ? 100.149 -6.918 35.536 1.00 10.95 312 GLY B CA 1
ATOM 5914 C C . GLY B 2 312 ? 100.388 -7.985 34.457 1.00 12.04 312 GLY B C 1
ATOM 5915 O O . GLY B 2 312 ? 100.866 -7.711 33.350 1.00 11.70 312 GLY B O 1
ATOM 5916 N N . TYR B 2 313 ? 100.066 -9.237 34.778 1.00 10.91 313 TYR B N 1
ATOM 5917 C CA . TYR B 2 313 ? 100.206 -10.333 33.790 1.00 9.92 313 TYR B CA 1
ATOM 5918 C C . TYR B 2 313 ? 99.101 -10.185 32.732 1.00 10.38 313 TYR B C 1
ATOM 5919 O O . TYR B 2 313 ? 98.096 -9.455 32.904 1.00 11.17 313 TYR B O 1
ATOM 5928 N N . ASP B 2 314 ? 99.303 -10.900 31.606 1.00 10.40 314 ASP B N 1
ATOM 5929 C CA . ASP B 2 314 ? 98.367 -10.798 30.467 1.00 9.30 314 ASP B CA 1
ATOM 5930 C C . ASP B 2 314 ? 97.218 -11.782 30.712 1.00 10.39 314 ASP B C 1
ATOM 5931 O O . ASP B 2 314 ? 97.023 -12.780 29.981 1.00 10.05 314 ASP B O 1
ATOM 5936 N N . THR B 2 315 ? 96.438 -11.481 31.761 1.00 9.63 315 THR B N 1
ATOM 5937 C CA . THR B 2 315 ? 95.232 -12.260 32.081 1.00 9.37 315 THR B CA 1
ATOM 5938 C C . THR B 2 315 ? 94.139 -11.263 32.475 1.00 9.84 315 THR B C 1
ATOM 5939 O O . THR B 2 315 ? 94.463 -10.082 32.714 1.00 10.39 315 THR B O 1
ATOM 5943 N N . PRO B 2 316 ? 92.902 -11.698 32.614 1.00 9.49 316 PRO B N 1
ATOM 5944 C CA . PRO B 2 316 ? 91.884 -10.857 33.291 1.00 10.10 316 PRO B CA 1
ATOM 5945 C C . PRO B 2 316 ? 92.296 -10.699 34.780 1.00 10.88 316 PRO B C 1
ATOM 5946 O O . PRO B 2 316 ? 93.173 -11.427 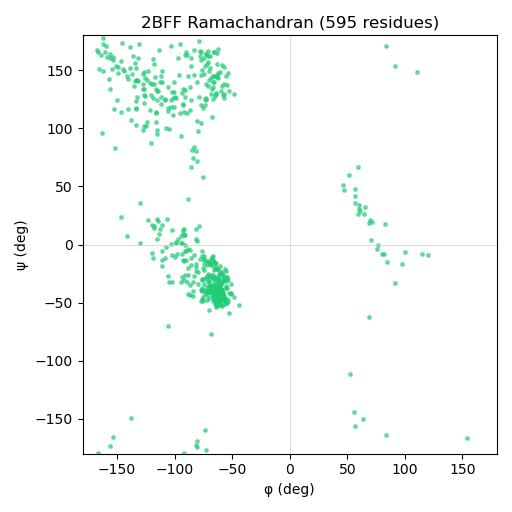35.290 1.00 10.30 316 PRO B O 1
ATOM 5950 N N . PHE B 2 317 ? 91.667 -9.752 35.453 1.00 10.74 317 PHE B N 1
ATOM 5951 C CA . PHE B 2 317 ? 92.113 -9.430 36.808 1.00 10.45 317 PHE B CA 1
ATOM 5952 C C . PHE B 2 317 ? 91.439 -10.353 37.824 1.00 9.60 317 PHE B C 1
ATOM 5953 O O . PHE B 2 317 ? 90.225 -10.304 37.958 1.00 10.52 317 PHE B O 1
ATOM 5961 N N . PRO B 2 318 ? 92.186 -11.201 38.528 1.00 10.36 318 PRO B N 1
ATOM 5962 C CA . PRO B 2 318 ? 91.521 -12.279 39.306 1.00 11.08 318 PRO B CA 1
ATOM 5963 C C . PRO B 2 318 ? 91.073 -11.864 40.709 1.00 11.38 318 PRO B C 1
ATOM 5964 O O . PRO B 2 318 ? 91.639 -10.949 41.329 1.00 11.55 318 PRO B O 1
ATOM 5968 N N . HIS B 2 319 ? 90.049 -12.552 41.202 1.00 10.65 319 HIS B N 1
ATOM 5969 C CA . HIS B 2 319 ? 89.614 -12.384 42.586 1.00 11.05 319 HIS B CA 1
ATOM 5970 C C . HIS B 2 319 ? 90.638 -12.916 43.621 1.00 10.95 319 HIS B C 1
ATOM 5971 O O . HIS B 2 319 ? 91.349 -12.120 44.200 1.00 11.34 319 HIS B O 1
ATOM 5978 N N . ILE B 2 320 ? 90.715 -14.244 43.809 1.00 9.61 320 ILE B N 1
ATOM 5979 C CA . ILE B 2 320 ? 91.440 -14.750 44.974 1.00 10.06 320 ILE B CA 1
ATOM 5980 C C . ILE B 2 320 ? 92.909 -14.617 44.778 1.00 10.81 320 ILE B C 1
ATOM 5981 O O . ILE B 2 320 ? 93.658 -14.601 45.767 1.00 11.84 320 ILE B O 1
ATOM 5986 N N . PHE B 2 321 ? 93.356 -14.519 43.512 1.00 10.60 321 PHE B N 1
ATOM 5987 C CA . PHE B 2 321 ? 94.795 -14.428 43.220 1.00 10.99 321 PHE B CA 1
ATOM 5988 C C . PHE B 2 321 ? 95.356 -13.001 43.159 1.00 11.44 321 PHE B C 1
ATOM 5989 O O . PHE B 2 321 ? 96.525 -12.831 42.790 1.00 11.73 321 PHE B O 1
ATOM 5997 N N . GLU B 2 322 ? 94.574 -11.966 43.524 1.00 11.01 322 GLU B N 1
ATOM 5998 C CA . GLU B 2 322 ? 95.096 -10.603 43.369 1.00 11.57 322 GLU B CA 1
ATOM 5999 C C . GLU B 2 322 ? 96.504 -10.391 44.009 1.00 12.01 322 GLU B C 1
ATOM 6000 O O . GLU B 2 322 ? 97.349 -9.794 43.355 1.00 12.41 322 GLU B O 1
ATOM 6006 N N . PRO B 2 323 ? 96.807 -10.920 45.205 1.00 12.76 323 PRO B N 1
ATOM 6007 C CA . PRO B 2 323 ? 98.148 -10.675 45.775 1.00 12.63 323 PRO B CA 1
ATOM 6008 C C . PRO B 2 323 ? 99.281 -11.165 44.866 1.00 13.21 323 PRO B C 1
ATOM 6009 O O . PRO B 2 323 ? 100.431 -10.688 44.990 1.00 14.39 323 PRO B O 1
ATOM 6013 N N . PHE B 2 324 ? 98.989 -12.161 44.031 1.00 12.10 324 PHE B N 1
ATOM 6014 C CA . PHE B 2 324 ? 100.010 -12.739 43.154 1.00 11.93 324 PHE B CA 1
ATOM 6015 C C . PHE B 2 324 ? 100.073 -12.082 41.795 1.00 12.27 324 PHE B C 1
ATOM 6016 O O . PHE B 2 324 ? 101.007 -12.350 41.024 1.00 12.94 324 PHE B O 1
ATOM 6024 N N . TYR B 2 325 ? 99.033 -11.296 41.472 1.00 11.67 325 TYR B N 1
ATOM 6025 C CA . TYR B 2 325 ? 98.862 -10.720 40.138 1.00 11.13 325 TYR B CA 1
ATOM 6026 C C . TYR B 2 325 ? 99.579 -9.366 40.014 1.00 13.51 325 TYR B C 1
ATOM 6027 O O . TYR B 2 325 ? 100.156 -9.024 38.971 1.00 13.22 325 TYR B O 1
ATOM 6036 N N . ILE B 2 326 ? 99.440 -8.558 41.054 1.00 12.19 326 ILE B N 1
ATOM 6037 C CA . ILE B 2 326 ? 99.857 -7.147 40.965 1.00 13.04 326 ILE B CA 1
ATOM 6038 C C . ILE B 2 326 ? 101.353 -6.968 40.895 1.00 13.31 326 ILE B C 1
ATOM 6039 O O . ILE B 2 326 ? 102.096 -7.736 41.532 1.00 12.69 326 ILE B O 1
ATOM 6044 N N . PRO B 2 327 ? 101.796 -5.913 40.213 1.00 12.60 327 PRO B N 1
ATOM 6045 C CA . PRO B 2 327 ? 103.263 -5.632 40.153 1.00 12.03 327 PRO B CA 1
ATOM 6046 C C . PRO B 2 327 ? 103.740 -4.913 41.423 1.00 14.11 327 PRO B C 1
ATOM 6047 O O . PRO B 2 327 ? 104.076 -3.721 41.430 1.00 14.49 327 PRO B O 1
ATOM 6051 N N . ASP B 2 328 ? 103.782 -5.676 42.496 1.00 13.75 328 ASP B N 1
ATOM 6052 C CA . ASP B 2 328 ? 104.064 -5.096 43.792 1.00 13.13 328 ASP B CA 1
ATOM 6053 C C . ASP B 2 328 ? 105.534 -4.672 43.996 1.00 12.78 328 ASP B C 1
ATOM 6054 O O . ASP B 2 328 ? 106.377 -4.771 43.095 1.00 14.07 328 ASP B O 1
ATOM 6059 N N . LYS B 2 329 ? 105.854 -4.191 45.201 1.00 13.51 329 LYS B N 1
ATOM 6060 C CA . LYS B 2 329 ? 107.164 -3.632 45.431 1.00 13.56 329 LYS B CA 1
ATOM 6061 C C . LYS B 2 329 ? 108.276 -4.683 45.295 1.00 13.55 329 LYS B C 1
ATOM 6062 O O . LYS B 2 329 ? 109.387 -4.333 44.907 1.00 12.45 329 LYS B O 1
ATOM 6068 N N . TRP B 2 330 ? 107.980 -5.955 45.603 1.00 13.24 330 TRP B N 1
ATOM 6069 C CA . TRP B 2 330 ? 108.983 -7.009 45.455 1.00 13.23 330 TRP B CA 1
ATOM 6070 C C . TRP B 2 330 ? 109.229 -7.345 43.994 1.00 13.69 330 TRP B C 1
ATOM 6071 O O . TRP B 2 330 ? 110.392 -7.534 43.608 1.00 14.86 330 TRP B O 1
ATOM 6082 N N . LYS B 2 331 ? 108.163 -7.381 43.188 1.00 13.44 331 LYS B N 1
ATOM 6083 C CA . LYS B 2 331 ? 108.376 -7.602 41.761 1.00 13.50 331 LYS B CA 1
ATOM 6084 C C . LYS B 2 331 ? 109.139 -6.475 41.122 1.00 14.03 331 LYS B C 1
ATOM 6085 O O . LYS B 2 331 ? 110.010 -6.730 40.317 1.00 14.52 331 LYS B O 1
ATOM 6091 N N . CYS B 2 332 ? 108.803 -5.230 41.488 1.00 13.79 332 CYS B N 1
ATOM 6092 C CA . CYS B 2 332 ? 109.532 -4.050 40.960 1.00 13.31 332 CYS B CA 1
ATOM 6093 C C . CYS B 2 332 ? 110.976 -4.069 41.454 1.00 12.29 332 CYS B C 1
ATOM 6094 O O . CYS B 2 332 ? 111.872 -3.835 40.656 1.00 12.49 332 CYS B O 1
ATOM 6097 N N . TYR B 2 333 ? 111.180 -4.289 42.755 1.00 12.99 333 TYR B N 1
ATOM 6098 C CA . TYR B 2 333 ? 112.542 -4.330 43.311 1.00 13.34 333 TYR B CA 1
ATOM 6099 C C . TYR B 2 333 ? 113.405 -5.395 42.612 1.00 13.30 333 TYR B C 1
ATOM 6100 O O . TYR B 2 333 ? 114.554 -5.140 42.246 1.00 14.04 333 TYR B O 1
ATOM 6109 N N . ASP B 2 334 ? 112.839 -6.596 42.427 1.00 14.19 334 ASP B N 1
ATOM 6110 C CA . ASP B 2 334 ? 113.612 -7.676 41.807 1.00 14.00 334 ASP B CA 1
ATOM 6111 C C . ASP B 2 334 ? 114.024 -7.356 40.364 1.00 13.87 334 ASP B C 1
ATOM 6112 O O . ASP B 2 334 ? 115.149 -7.575 39.969 1.00 12.67 334 ASP B O 1
ATOM 6117 N N . ALA B 2 335 ? 113.094 -6.760 39.613 1.00 12.61 335 ALA B N 1
ATOM 6118 C CA . ALA B 2 335 ? 113.385 -6.300 38.263 1.00 12.84 335 ALA B CA 1
ATOM 6119 C C . ALA B 2 335 ? 114.457 -5.217 38.287 1.00 14.39 335 ALA B C 1
ATOM 6120 O O . ALA B 2 335 ? 115.371 -5.195 37.437 1.00 15.20 335 ALA B O 1
ATOM 6122 N N . LEU B 2 336 ? 114.333 -4.293 39.248 1.00 14.00 336 LEU B N 1
ATOM 6123 C CA . LEU B 2 336 ? 115.336 -3.233 39.376 1.00 14.87 336 LEU B CA 1
ATOM 6124 C C . LEU B 2 336 ? 116.718 -3.803 39.656 1.00 16.07 336 LEU B C 1
ATOM 6125 O O . LEU B 2 336 ? 117.706 -3.348 39.095 1.00 16.76 336 LEU B O 1
ATOM 6130 N N . ARG B 2 337 ? 116.772 -4.794 40.534 1.00 15.40 337 ARG B N 1
ATOM 6131 C CA . ARG B 2 337 ? 118.053 -5.424 40.931 1.00 16.87 337 ARG B CA 1
ATOM 6132 C C . ARG B 2 337 ? 118.725 -6.037 39.704 1.00 17.23 337 ARG B C 1
ATOM 6133 O O . ARG B 2 337 ? 119.931 -5.823 39.477 1.00 17.02 337 ARG B O 1
ATOM 6141 N N . LYS B 2 338 ? 117.949 -6.777 38.915 1.00 17.74 338 LYS B N 1
ATOM 6142 C CA . LYS B 2 338 ? 118.465 -7.407 37.707 1.00 19.21 338 LYS B CA 1
ATOM 6143 C C . LYS B 2 338 ? 118.954 -6.336 36.720 1.00 18.53 338 LYS B C 1
ATOM 6144 O O . LYS B 2 338 ? 120.036 -6.460 36.143 1.00 19.72 338 LYS B O 1
ATOM 6150 N N . MET B 2 339 ? 118.175 -5.263 36.559 1.00 19.42 339 MET B N 1
ATOM 6151 C CA . MET B 2 339 ? 118.545 -4.200 35.638 1.00 19.96 339 MET B CA 1
ATOM 6152 C C . MET B 2 339 ? 119.851 -3.518 36.051 1.00 20.85 339 MET B C 1
ATOM 6153 O O . MET B 2 339 ? 120.703 -3.277 35.197 1.00 20.69 339 MET B O 1
ATOM 6158 N N . ILE B 2 340 ? 120.005 -3.233 37.353 1.00 20.39 340 ILE B N 1
ATOM 6159 C CA . ILE B 2 340 ? 121.220 -2.604 37.918 1.00 22.01 340 ILE B CA 1
ATOM 6160 C C . ILE B 2 340 ? 122.441 -3.498 37.639 1.00 22.25 340 ILE B C 1
ATOM 6161 O O . ILE B 2 340 ? 123.543 -2.994 37.419 1.00 23.21 340 ILE B O 1
ATOM 6166 N N . ASN B 2 341 ? 122.241 -4.814 37.614 1.00 22.76 341 ASN B N 1
ATOM 6167 C CA . ASN B 2 341 ? 123.341 -5.764 37.412 1.00 23.26 341 ASN B CA 1
ATOM 6168 C C . ASN B 2 341 ? 123.550 -6.198 35.956 1.00 23.92 341 ASN B C 1
ATOM 6169 O O . ASN B 2 341 ? 124.440 -7.009 35.679 1.00 23.93 341 ASN B O 1
ATOM 6174 N N . TYR B 2 342 ? 122.751 -5.653 35.035 1.00 22.98 342 TYR B N 1
ATOM 6175 C CA . TYR B 2 342 ? 122.717 -6.114 33.631 1.00 23.22 342 TYR B CA 1
ATOM 6176 C C . TYR B 2 342 ? 124.070 -6.189 32.942 1.00 24.39 342 TYR B C 1
ATOM 6177 O O . TYR B 2 342 ? 124.794 -5.174 32.930 1.00 23.93 342 TYR B O 1
#

Foldseek 3Di:
DDDDPPDDDDDDDDDDDDDFDAVDDFDADFQADLLLHGDDVVLFPCDDLVLLVLLLLLLVLLVLLQVVVLVCCVVVQFVWAFHQFFQSLLQSLLLSLFDQQAAEEEAQHRVSSVSSNVNALLALLCQRNLFPVHPVQNPDHHSQDDDVVRRYHGHDHDALPCQLVQLVVQLVCLVVVVLHEYEYEHELQSCLDVSVVVNLLCQAVSLGLYEYEYEYAQDDQQRGVVRRDDHNGDQVVNVVSPAAEHEHASLHSSRSNSVSNVSNVCCSVRSHYHYYYHYTHRLDHRISVHDNVVRDCSCCCNPRGGSSSSSVSNCVVVVSDDDVNVVVSSVVSNVSSVVSNVVSSPGAREACLVVQDPPPPDGPPVSVVVSVVVVVVCVPPVVVDPCVRYDD/DQWVQPAWDWAFQLRLLCLLVQLCVVVAVLAAEEEAPPQCQAPLNSNHPPCVVRHCVRYHYDPHALLCQLLVLQVSQQVVGAYEYEDRAVLRNVSNVCCVQVNQQCPCVVVVNPTHNQQAEYEHEEADAQFLFQRRHHDCVLVCLVGHFEWEFEAATSQRLSQDVNCSNPGRTYYYYYYHSNRRPPGIDIHDSHYHHDDAQDKDFPFDWAAEEEEEEYNCLRQVVVLQVVCCVPPVGTYTGMHQGILPPTNLPVVLVRCLRHQEYEYEEAHADDSDSVVVSQVSSCVRNVVSHPFRYHYQYFHPDRGGGPCNVVGGSGNVNSNVRVVVRSVD

GO terms:
  GO:0005515 protein binding (F, IPI)
  GO:0003863 branched-chain 2-oxo acid dehydrogenase activity (F, IDA)
  GO:0160157 branched-chain alpha-ketoacid dehydrogenase complex (C, IDA)
  GO:0009083 branched-chain amino acid catabolic process (P, IDA)
  GO:0005739 mitochondrion (C, TAS)
  GO:0016831 carboxy-lyase activity (F, TAS)
  GO:0120552 branched-chain alpha-keto acid decarboxylation to branched-chain acyl-CoA (P, IMP)
  GO:0009083 branched-chain amino acid catabolic process (P, IMP)
  GO:0120552 branched-chain alpha-keto acid decarboxylation to branched-chain acyl-CoA (P, IDA)
  GO:0005739 mitochondrion (C, HTP)
  GO:0005759 mitochondrial matrix (C, TAS)
  GO:0005739 mitochondrion (C, HDA)

Sequence (724 aa):
KPQFPGASAEFIDKLEFIQPNVISGIPIYRRVMDRQGQIINPSEDPHLPKEKVLKLYKSMMTLLNTMDRILYESSSQRQGRRISFYMMTNYGEEGTHHHVVGSAAALDDNTDLVFGGQQYYRREEAGVLMYRDYPLELFMMAQCYGNISDLGKGRQMMMPVVHYGCKEERHFVTISSSPLATQIPQAVGAAYAAKRANANRVVVICYFGEGAASEGDAHAGFFNFAATLECPIIFFCRNNGYAISTPTSEQYRGDGIAARGPGYGIMSIRVDGNDVVFAVYNATKEARRRAVVAENQPFLIEAMTTYRIGHHSTSDDSSAYREVGYWDKQDHPISRRLRHYLLLLSSSQGGWWWDEEQEKAWRKQSSRRKVMEAFEQAERRKPKPNPNLLLFSDVYQEEMMPAQLRKQQQESSLARHLQTYGEHYPLDHFDKAHFEYGQTQKMNLLFQSVTSALDNSLLAKDPTAVIFGEDVAFGGVFRRRCTVGLRDKYGKDRVFNTPLCEQGIVGFGIGIAVTGATAIAEIQFADYIFPAFDQIVNEAAKYRYRSGDLFNCGSLTIRSPWGCVGHHGALYHHSQSSPEAFFAHCPGIKVVIPRSPFQAKGLLLSCIEDKNPCIFFEPKIILYRAAAEEVPIEPYNIPLSQAEVIQEGSDVTLVAWGTQVHVIREEVASMAKEKLGVSCEVIDLRTIIPWDVDTICKSVIKTGRRLLISHEAPLTGGFASSSEISSSTVQQEECFLNLEAPISSRVCGYDTPFPHIFEPFYIPDKWKCYDALRKMINY

Organism: Homo sapiens (NCBI:txid9606)

Nearest PDB structures (foldseek):
  2bff-assembly1_A-2  TM=1.003E+00  e=1.700E-75  Homo sapiens
  1umc-assembly1_C  TM=9.361E-01  e=1.379E-32  Thermus thermophilus
  1w85-assembly2_G  TM=9.353E-01  e=5.718E-30  Geobacillus stearothermophilus
  1w85-assembly1_A  TM=9.379E-01  e=1.374E-29  Geobacillus stearothermophilus
  3dva-assembly2_G  TM=9.240E-01  e=2.017E-29  Geobacillus stearothermophilus

Secondary structure (DSSP, 8-state):
----TT------SS--PPPP--TT-S-EE-SB-TTS-BS-GGG-----HHHHHHHHHHHHHHHHHHHHHHHHHHTTSSS-----TT-HHHHHHHHHHS-TTSEEE--SS-HHHHHHTT--HHHHHHHHHT-TT-TTTT-SPTT---BTTTTBPPP-SSTTTHHHHHHHHHHHHHHHT----EEEEEETTGGGSHHHHHHHHHHHHTT--EEEEEEE-SEETTEEGGGT-SSSTTGGGGGGGT-EEEEEETT-HHHHHHHHHHHHHHHHHHT--EEEEEE----S-SSTT--GGGT--HHHHHHHS-HHHHHHHHHHHHT---HHHHHHHHHHHHHHHHHHHHHHHHSPBPPGGGGSTTSSSSPPHHHHHHHHHHHHHHHHHGGGS-GGGB--/-----S-EEEE-HHHHHHHHHHHHHHH-TT-EEEETTTTTT-TTSTTTTHHHHH-TTTEEEPPS-HHHHHHHHHHHHHTT--EEEE-SSGGG-GGGHHIIIIIGGGHHHHTTTSS--TTEEEEEEES--SS-HHHHS--THHHHHT-TT-EEE--SSHHHHHHHHHHHHHSSS-EEEEEEGGGTTS--EEEESS-----SS--EEEE--SSEEEEE-TTHHHHHHHHHHHHHHHH---EEEEE--EEES--HHHHHHHHHHHS-EEEEEEEESTT-HHHHHHHHHHHHHGGG-SSPPEEEEE-SS---STTHHHHS--HHHHHHHHHHHHT-

CATH classification: 3.40.50.970